Protein AF-0000000072804121 (afdb_homodimer)

Solvent-accessible surface area (backbone atoms only — not comparable to full-atom values): 66342 Å² total; per-residue (Å²): 128,84,74,75,73,73,70,46,74,58,53,66,38,22,73,69,51,74,62,34,59,62,49,49,48,64,70,53,34,70,91,42,50,64,34,44,50,51,12,52,51,24,42,48,51,16,48,57,32,61,54,44,46,51,49,49,50,16,33,40,42,28,26,59,66,60,60,72,47,76,78,69,55,89,98,49,64,66,86,78,48,64,87,45,67,69,49,37,50,53,48,47,43,51,50,38,44,48,26,30,50,46,23,24,52,22,42,26,48,16,46,40,28,32,38,51,36,23,49,48,40,36,44,50,50,39,44,51,51,51,47,48,56,68,47,42,48,54,69,59,58,74,74,43,59,72,61,60,58,48,37,50,61,46,54,27,37,47,36,42,27,47,19,46,48,44,28,50,47,50,49,51,48,31,54,48,44,53,50,50,52,51,52,53,38,42,68,74,40,50,69,60,29,52,56,37,51,55,36,50,62,52,48,54,51,49,50,54,50,48,56,65,64,47,47,62,40,48,53,53,28,52,51,32,51,51,50,38,52,52,51,51,52,49,51,61,72,39,41,66,59,31,58,50,39,58,30,51,69,57,53,44,50,52,51,44,50,39,45,48,50,33,46,55,34,44,49,59,39,43,54,53,57,38,40,48,62,30,47,45,51,32,44,40,34,49,20,44,32,49,35,46,50,54,51,45,46,23,52,66,66,70,42,40,59,82,93,46,79,68,86,74,54,72,15,58,50,51,31,53,53,59,54,49,62,61,50,49,61,51,60,66,45,46,64,60,30,52,53,32,46,54,49,23,41,53,28,32,19,47,52,52,14,59,68,62,56,78,56,80,72,63,64,41,97,74,49,51,84,61,80,80,68,70,27,27,38,37,38,42,47,27,24,38,47,73,58,71,57,78,56,64,79,49,88,81,69,71,78,73,85,77,53,72,61,41,31,47,58,35,64,52,74,39,51,60,40,34,33,39,29,38,35,58,60,90,86,17,35,66,69,56,60,56,39,42,75,66,54,59,42,78,70,77,37,62,47,50,25,50,69,82,37,51,55,76,41,29,32,59,58,60,52,25,55,38,35,28,74,38,53,60,76,65,76,36,61,70,40,27,50,48,55,51,34,30,55,66,43,78,80,62,50,70,66,55,52,51,50,18,20,47,54,24,66,30,38,68,66,34,61,68,36,96,53,26,55,65,30,66,27,39,68,62,26,66,75,44,53,64,50,55,45,39,23,43,49,43,12,21,38,51,57,62,61,36,37,22,38,36,34,35,38,69,55,76,76,38,56,72,70,58,32,52,52,45,47,54,24,46,54,59,63,40,56,81,17,12,26,44,32,38,46,85,51,68,81,78,48,50,81,32,68,30,36,37,32,31,51,84,17,28,74,78,44,77,35,33,50,69,55,35,48,71,64,61,44,72,59,30,50,54,46,50,58,50,48,54,50,44,56,54,49,48,50,51,48,50,54,54,55,51,69,73,99,131,83,74,75,72,74,68,46,75,60,53,66,38,23,74,69,50,72,61,34,58,61,50,49,48,64,69,54,34,70,92,41,48,64,35,43,51,50,12,51,52,23,42,49,51,16,47,56,31,62,53,44,47,50,50,50,50,16,33,40,42,27,26,57,66,61,60,72,46,78,76,67,56,90,96,49,63,65,83,79,47,66,86,46,66,69,50,37,49,55,48,48,42,51,50,37,44,49,26,30,50,46,23,25,51,23,42,27,48,16,46,41,28,34,38,52,35,23,50,48,41,34,45,50,50,40,45,51,52,51,48,48,58,67,48,41,46,56,69,60,58,74,75,44,57,73,61,60,59,49,38,50,60,46,55,28,37,48,36,43,28,48,20,46,48,44,29,49,46,51,48,52,49,31,53,49,43,53,50,49,52,51,52,52,38,42,68,74,39,51,69,59,30,52,56,37,51,55,36,51,63,52,48,53,51,50,51,54,51,47,54,65,63,47,48,65,40,50,54,52,29,52,51,31,50,52,50,39,51,52,50,51,53,49,52,60,74,40,42,67,58,30,58,50,40,58,30,52,69,58,53,45,51,51,50,42,50,39,44,47,51,33,48,54,33,46,49,59,38,44,56,52,57,36,40,48,61,30,47,46,49,32,44,41,34,49,20,44,33,49,35,45,49,52,50,47,45,23,52,65,66,69,39,41,58,82,94,47,79,67,86,74,54,73,14,58,50,52,30,52,55,58,53,50,62,61,50,47,60,52,59,65,45,47,64,58,31,53,54,33,47,54,50,21,42,54,28,32,19,46,53,52,14,59,69,61,54,78,56,80,70,62,65,41,96,74,48,51,82,60,81,79,68,71,28,28,37,36,38,42,47,27,24,36,47,73,58,71,58,79,54,65,80,51,89,82,70,70,78,72,87,77,55,72,61,40,32,48,60,36,64,51,75,37,52,59,40,34,34,40,28,39,35,57,60,90,83,16,34,68,67,56,59,56,38,42,75,66,55,58,44,80,71,76,36,62,46,48,25,49,67,82,37,51,54,76,41,29,31,59,59,61,52,26,56,38,36,28,74,39,53,60,78,65,77,37,62,70,40,26,50,49,54,50,33,30,58,64,42,78,81,62,51,69,65,54,52,50,52,19,21,47,52,23,67,30,40,68,66,34,61,68,38,96,54,28,55,65,30,66,27,39,67,61,28,68,74,45,54,64,51,55,46,39,23,42,50,43,12,20,38,53,57,62,61,36,36,23,38,37,34,37,37,70,54,75,75,39,56,70,69,56,32,52,51,46,46,53,25,48,53,59,63,41,57,81,16,13,26,44,33,37,46,84,52,68,81,78,47,51,83,31,68,29,35,37,33,30,50,85,16,28,74,78,46,77,35,33,53,69,56,35,48,70,64,60,46,70,61,30,52,53,47,52,56,51,49,54,50,43,54,54,49,48,50,51,47,51,55,55,54,52,70,74,99

Structure (mmCIF, N/CA/C/O backbone):
data_AF-0000000072804121-model_v1
#
loop_
_entity.id
_entity.type
_entity.pdbx_description
1 polymer 'ATP-binding cassette domain-containing protein'
#
loop_
_atom_site.group_PDB
_atom_site.id
_atom_site.type_symbol
_atom_site.label_atom_id
_atom_site.label_alt_id
_atom_site.label_comp_id
_atom_site.label_asym_id
_atom_site.label_entity_id
_atom_site.label_seq_id
_atom_site.pdbx_PDB_ins_code
_atom_site.Cartn_x
_atom_site.Cartn_y
_atom_site.Cartn_z
_atom_site.occupancy
_atom_site.B_iso_or_equiv
_atom_site.auth_seq_id
_atom_site.auth_comp_id
_atom_site.auth_asym_id
_atom_site.auth_atom_id
_atom_site.pdbx_PDB_model_num
ATOM 1 N N . MET A 1 1 ? 5.047 -24.625 19.281 1 19.61 1 MET A N 1
ATOM 2 C CA . MET A 1 1 ? 5.664 -23.312 19.281 1 19.61 1 MET A CA 1
ATOM 3 C C . MET A 1 1 ? 6.219 -22.969 17.906 1 19.61 1 MET A C 1
ATOM 5 O O . MET A 1 1 ? 7.242 -23.516 17.5 1 19.61 1 MET A O 1
ATOM 9 N N . SER A 1 2 ? 5.477 -23 16.891 1 26.56 2 SER A N 1
ATOM 10 C CA . SER A 1 2 ? 5.801 -22.812 15.484 1 26.56 2 SER A CA 1
ATOM 11 C C . SER A 1 2 ? 6.68 -21.578 15.289 1 26.56 2 SER A C 1
ATOM 13 O O . SER A 1 2 ? 6.293 -20.469 15.656 1 26.56 2 SER A O 1
ATOM 15 N N . THR A 1 3 ? 7.926 -21.672 15.602 1 30.8 3 THR A N 1
ATOM 16 C CA . THR A 1 3 ? 9.008 -20.703 15.477 1 30.8 3 THR A CA 1
ATOM 17 C C . THR A 1 3 ? 8.953 -20.016 14.117 1 30.8 3 THR A C 1
ATOM 19 O O . THR A 1 3 ? 9.289 -20.609 13.094 1 30.8 3 THR A O 1
ATOM 22 N N . THR A 1 4 ? 7.996 -19.406 13.781 1 35.59 4 THR A N 1
ATOM 23 C CA . THR A 1 4 ? 7.766 -18.453 12.719 1 35.59 4 THR A CA 1
ATOM 24 C C . THR A 1 4 ? 8.953 -17.5 12.578 1 35.59 4 THR A C 1
ATOM 26 O O . THR A 1 4 ? 8.828 -16.422 11.992 1 35.59 4 THR A O 1
ATOM 29 N N . ASP A 1 5 ? 9.906 -17.656 13.391 1 35.97 5 ASP A N 1
ATOM 30 C CA . ASP A 1 5 ? 11.188 -16.953 13.359 1 35.97 5 ASP A CA 1
ATOM 31 C C . ASP A 1 5 ? 11.891 -17.156 12.023 1 35.97 5 ASP A C 1
ATOM 33 O O . ASP A 1 5 ? 12.844 -17.938 11.93 1 35.97 5 ASP A O 1
ATOM 37 N N . ASP A 1 6 ? 11.32 -17.562 11.016 1 38.97 6 ASP A N 1
ATOM 38 C CA . ASP A 1 6 ? 12.016 -17.641 9.734 1 38.97 6 ASP A CA 1
ATOM 39 C C . ASP A 1 6 ? 12.805 -16.359 9.453 1 38.97 6 ASP A C 1
ATOM 41 O O . ASP A 1 6 ? 12.242 -15.352 9.031 1 38.97 6 ASP A O 1
ATOM 45 N N . GLU A 1 7 ? 13.797 -16.094 10.25 1 45.47 7 GLU A N 1
ATOM 46 C CA . GLU A 1 7 ? 14.805 -15.055 10.086 1 45.47 7 GLU A CA 1
ATOM 47 C C . GLU A 1 7 ? 15.352 -15.031 8.664 1 45.47 7 GLU A C 1
ATOM 49 O O . GLU A 1 7 ? 15.836 -16.047 8.164 1 45.47 7 GLU A O 1
ATOM 54 N N . THR A 1 8 ? 14.82 -14.297 7.895 1 53.41 8 THR A N 1
ATOM 55 C CA . THR A 1 8 ? 15.352 -14.102 6.551 1 53.41 8 THR A CA 1
ATOM 56 C C . THR A 1 8 ? 16.766 -13.516 6.605 1 53.41 8 THR A C 1
ATOM 58 O O . THR A 1 8 ? 17.156 -12.945 7.621 1 53.41 8 THR A O 1
ATOM 61 N N . PRO A 1 9 ? 17.672 -14.008 5.84 1 56.56 9 PRO A N 1
ATOM 62 C CA . PRO A 1 9 ? 19.016 -13.43 5.785 1 56.56 9 PRO A CA 1
ATOM 63 C C . PRO A 1 9 ? 19 -11.914 5.973 1 56.56 9 PRO A C 1
ATOM 65 O O . PRO A 1 9 ? 19.969 -11.352 6.512 1 56.56 9 PRO A O 1
ATOM 68 N N . PHE A 1 10 ? 17.938 -11.328 5.703 1 61.5 10 PHE A N 1
ATOM 69 C CA . PHE A 1 10 ? 17.828 -9.891 5.895 1 61.5 10 PHE A CA 1
ATOM 70 C C . PHE A 1 10 ? 17.844 -9.531 7.379 1 61.5 10 PHE A C 1
ATOM 72 O O . PHE A 1 10 ? 18.422 -8.516 7.773 1 61.5 10 PHE A O 1
ATOM 79 N N . ASP A 1 11 ? 17.297 -10.406 8.125 1 61.22 11 ASP A N 1
ATOM 80 C CA . ASP A 1 11 ? 17.141 -10.109 9.547 1 61.22 11 ASP A CA 1
ATOM 81 C C . ASP A 1 11 ? 18.469 -10.258 10.273 1 61.22 11 ASP A C 1
ATOM 83 O O . ASP A 1 11 ? 18.766 -9.516 11.219 1 61.22 11 ASP A O 1
ATOM 87 N N . ALA A 1 12 ? 19.312 -11.18 9.766 1 59.31 12 ALA A N 1
ATOM 88 C CA . ALA A 1 12 ? 20.594 -11.43 10.422 1 59.31 12 ALA A CA 1
ATOM 89 C C . ALA A 1 12 ? 21.531 -10.234 10.281 1 59.31 12 ALA A C 1
ATOM 91 O O . ALA A 1 12 ? 22.234 -9.883 11.219 1 59.31 12 ALA A O 1
ATOM 92 N N . TYR A 1 13 ? 21.5 -9.633 9.195 1 63.88 13 TYR A N 1
ATOM 93 C CA . TYR A 1 13 ? 22.438 -8.539 8.961 1 63.88 13 TYR A CA 1
ATOM 94 C C . TYR A 1 13 ? 21.875 -7.211 9.438 1 63.88 13 TYR A C 1
ATOM 96 O O . TYR A 1 13 ? 22.609 -6.258 9.688 1 63.88 13 TYR A O 1
ATOM 104 N N . ARG A 1 14 ? 20.641 -7.219 9.773 1 65.19 14 ARG A N 1
ATOM 105 C CA . ARG A 1 14 ? 19.984 -6.008 10.242 1 65.19 14 ARG A CA 1
ATOM 106 C C . ARG A 1 14 ? 20.438 -5.648 11.656 1 65.19 14 ARG A C 1
ATOM 108 O O . ARG A 1 14 ? 20.609 -4.469 11.977 1 65.19 14 ARG A O 1
ATOM 115 N N . GLU A 1 15 ? 20.562 -6.605 12.375 1 62.31 15 GLU A N 1
ATOM 116 C CA . GLU A 1 15 ? 20.812 -6.371 13.789 1 62.31 15 GLU A CA 1
ATOM 117 C C . GLU A 1 15 ? 22.234 -5.836 14.016 1 62.31 15 GLU A C 1
ATOM 119 O O . GLU A 1 15 ? 22.5 -5.172 15.016 1 62.31 15 GLU A O 1
ATOM 124 N N . ASP A 1 16 ? 23.062 -5.953 13.062 1 64 16 ASP A N 1
ATOM 125 C CA . ASP A 1 16 ? 24.469 -5.594 13.281 1 64 16 ASP A CA 1
ATOM 126 C C . ASP A 1 16 ? 24.734 -4.152 12.859 1 64 16 ASP A C 1
ATOM 128 O O . ASP A 1 16 ? 25.844 -3.645 13.031 1 64 16 ASP A O 1
ATOM 132 N N . VAL A 1 17 ? 23.75 -3.506 12.336 1 69.56 17 VAL A N 1
ATOM 133 C CA . VAL A 1 17 ? 24.031 -2.164 11.844 1 69.56 17 VAL A CA 1
ATOM 134 C C . VAL A 1 17 ? 23.953 -1.159 12.984 1 69.56 17 VAL A C 1
ATOM 136 O O . VAL A 1 17 ? 22.906 -1.021 13.625 1 69.56 17 VAL A O 1
ATOM 139 N N . ASP A 1 18 ? 25.094 -0.617 13.406 1 70.62 18 ASP A N 1
ATOM 140 C CA . ASP A 1 18 ? 25.141 0.38 14.469 1 70.62 18 ASP A CA 1
ATOM 141 C C . ASP A 1 18 ? 24.781 1.768 13.938 1 70.62 18 ASP A C 1
ATOM 143 O O . ASP A 1 18 ? 25.375 2.24 12.969 1 70.62 18 ASP A O 1
ATOM 147 N N . ARG A 1 19 ? 24.047 2.432 14.57 1 76.19 19 ARG A N 1
ATOM 148 C CA . ARG A 1 19 ? 23.609 3.797 14.289 1 76.19 19 ARG A CA 1
ATOM 149 C C . ARG A 1 19 ? 23.344 3.996 12.805 1 76.19 19 ARG A C 1
ATOM 151 O O . ARG A 1 19 ? 24 4.801 12.148 1 76.19 19 ARG A O 1
ATOM 158 N N . PRO A 1 20 ? 22.312 3.387 12.312 1 80.69 20 PRO A N 1
ATOM 159 C CA . PRO A 1 20 ? 22.062 3.35 10.867 1 80.69 20 PRO A CA 1
ATOM 160 C C . PRO A 1 20 ? 21.797 4.734 10.281 1 80.69 20 PRO A C 1
ATOM 162 O O . PRO A 1 20 ? 22.25 5.039 9.172 1 80.69 20 PRO A O 1
ATOM 165 N N . LEU A 1 21 ? 21.266 5.609 11.031 1 82.81 21 LEU A N 1
ATOM 166 C CA . LEU A 1 21 ? 20.922 6.922 10.484 1 82.81 21 LEU A CA 1
ATOM 167 C C . LEU A 1 21 ? 22.156 7.809 10.383 1 82.81 21 LEU A C 1
ATOM 169 O O . LEU A 1 21 ? 22.297 8.578 9.438 1 82.81 21 LEU A O 1
ATOM 173 N N . SER A 1 22 ? 23.016 7.742 11.328 1 83.5 22 SER A N 1
ATOM 174 C CA . SER A 1 22 ? 24.266 8.5 11.266 1 83.5 22 SER A CA 1
ATOM 175 C C . SER A 1 22 ? 25.125 8.047 10.094 1 83.5 22 SER A C 1
ATOM 177 O O . SER A 1 22 ? 25.812 8.859 9.461 1 83.5 22 SER A O 1
ATOM 179 N N . ARG A 1 23 ? 25.094 6.766 9.844 1 82.81 23 ARG A N 1
ATOM 180 C CA . ARG A 1 23 ? 25.828 6.227 8.703 1 82.81 23 ARG A CA 1
ATOM 181 C C . ARG A 1 23 ? 25.25 6.738 7.391 1 82.81 23 ARG A C 1
ATOM 183 O O . ARG A 1 23 ? 26 7.02 6.445 1 82.81 23 ARG A O 1
ATOM 190 N N . LEU A 1 24 ? 23.969 6.801 7.371 1 84.19 24 LEU A N 1
ATOM 191 C CA . LEU A 1 24 ? 23.297 7.324 6.188 1 84.19 24 LEU A CA 1
ATOM 192 C C . LEU A 1 24 ? 23.766 8.742 5.879 1 84.19 24 LEU A C 1
ATOM 194 O O . LEU A 1 24 ? 24.078 9.062 4.73 1 84.19 24 LEU A O 1
ATOM 198 N N . PHE A 1 25 ? 23.844 9.547 6.895 1 84.38 25 PHE A N 1
ATOM 199 C CA . PHE A 1 25 ? 24.266 10.93 6.715 1 84.38 25 PHE A CA 1
ATOM 200 C C . PHE A 1 25 ? 25.75 10.992 6.352 1 84.38 25 PHE A C 1
ATOM 202 O O . PHE A 1 25 ? 26.141 11.805 5.512 1 84.38 25 PHE A O 1
ATOM 209 N N . ARG A 1 26 ? 26.531 10.148 6.945 1 82.25 26 ARG A N 1
ATOM 210 C CA . ARG A 1 26 ? 27.969 10.164 6.707 1 82.25 26 ARG A CA 1
ATOM 211 C C . ARG A 1 26 ? 28.297 9.688 5.293 1 82.25 26 ARG A C 1
ATOM 213 O O . ARG A 1 26 ? 29.188 10.234 4.637 1 82.25 26 ARG A O 1
ATOM 220 N N . GLU A 1 27 ? 27.562 8.797 4.801 1 84.94 27 GLU A N 1
ATOM 221 C CA . GLU A 1 27 ? 27.891 8.18 3.52 1 84.94 27 GLU A CA 1
ATOM 222 C C . GLU A 1 27 ? 27.234 8.922 2.365 1 84.94 27 GLU A C 1
ATOM 224 O O . GLU A 1 27 ? 27.797 9.016 1.274 1 84.94 27 GLU A O 1
ATOM 229 N N . TYR A 1 28 ? 26.094 9.523 2.535 1 86.31 28 TYR A N 1
ATOM 230 C CA . TYR A 1 28 ? 25.344 10.039 1.392 1 86.31 28 TYR A CA 1
ATOM 231 C C . TYR A 1 28 ? 25.188 11.547 1.479 1 86.31 28 TYR A C 1
ATOM 233 O O . TYR A 1 28 ? 24.781 12.195 0.507 1 86.31 28 TYR A O 1
ATOM 241 N N . ALA A 1 29 ? 25.531 12.094 2.594 1 82.81 29 ALA A N 1
ATOM 242 C CA . ALA A 1 29 ? 25.359 13.539 2.771 1 82.81 29 ALA A CA 1
ATOM 243 C C . ALA A 1 29 ? 26.516 14.305 2.119 1 82.81 29 ALA A C 1
ATOM 245 O O . ALA A 1 29 ? 26.297 15.367 1.522 1 82.81 29 ALA A O 1
ATOM 246 N N . PRO A 1 30 ? 27.797 13.609 2.133 1 78.56 30 PRO A N 1
ATOM 247 C CA . PRO A 1 30 ? 28.906 14.375 1.537 1 78.56 30 PRO A CA 1
ATOM 248 C C . PRO A 1 30 ? 28.688 14.656 0.053 1 78.56 30 PRO A C 1
ATOM 250 O O . PRO A 1 30 ? 28.266 13.773 -0.694 1 78.56 30 PRO A O 1
ATOM 253 N N . GLY A 1 31 ? 28.859 15.875 -0.427 1 78 31 GLY A N 1
ATOM 254 C CA . GLY A 1 31 ? 28.641 16.312 -1.795 1 78 31 GLY A CA 1
ATOM 255 C C . GLY A 1 31 ? 27.328 17.062 -1.975 1 78 31 GLY A C 1
ATOM 256 O O . GLY A 1 31 ? 27.156 17.797 -2.947 1 78 31 GLY A O 1
ATOM 257 N N . ARG A 1 32 ? 26.422 16.734 -1.057 1 82.25 32 ARG A N 1
ATOM 258 C CA . ARG A 1 32 ? 25.109 17.359 -1.143 1 82.25 32 ARG A CA 1
ATOM 259 C C . ARG A 1 32 ? 24.875 18.297 0.028 1 82.25 32 ARG A C 1
ATOM 261 O O . ARG A 1 32 ? 23.766 18.797 0.221 1 82.25 32 ARG A O 1
ATOM 268 N N . LEU A 1 33 ? 25.891 18.547 0.787 1 84.75 33 LEU A N 1
ATOM 269 C CA . LEU A 1 33 ? 25.781 19.359 1.993 1 84.75 33 LEU A CA 1
ATOM 270 C C . LEU A 1 33 ? 25.5 20.812 1.645 1 84.75 33 LEU A C 1
ATOM 272 O O . LEU A 1 33 ? 25.016 21.578 2.484 1 84.75 33 LEU A O 1
ATOM 276 N N . GLY A 1 34 ? 25.844 21.141 0.374 1 87.25 34 GLY A N 1
ATOM 277 C CA . GLY A 1 34 ? 25.516 22.484 -0.056 1 87.25 34 GLY A CA 1
ATOM 278 C C . GLY A 1 34 ? 24.016 22.781 -0.016 1 87.25 34 GLY A C 1
ATOM 279 O O . GLY A 1 34 ? 23.609 23.828 0.493 1 87.25 34 GLY A O 1
ATOM 280 N N . TRP A 1 35 ? 23.266 21.859 -0.456 1 86.62 35 TRP A N 1
ATOM 281 C CA . TRP A 1 35 ? 21.812 22.016 -0.461 1 86.62 35 TRP A CA 1
ATOM 282 C C . TRP A 1 35 ? 21.266 21.969 0.957 1 86.62 35 TRP A C 1
ATOM 284 O O . TRP A 1 35 ? 20.359 22.734 1.3 1 86.62 35 TRP A O 1
ATOM 294 N N . PHE A 1 36 ? 21.844 21.109 1.752 1 87.25 36 PHE A N 1
ATOM 295 C CA . PHE A 1 36 ? 21.391 20.984 3.135 1 87.25 36 PHE A CA 1
ATOM 296 C C . PHE A 1 36 ? 21.703 22.266 3.916 1 87.25 36 PHE A C 1
ATOM 298 O O . PHE A 1 36 ? 20.844 22.766 4.641 1 87.25 36 PHE A O 1
ATOM 305 N N . SER A 1 37 ? 22.875 22.844 3.77 1 90.19 37 SER A N 1
ATOM 306 C CA . SER A 1 37 ? 23.281 24.047 4.473 1 90.19 37 SER A CA 1
ATOM 307 C C . SER A 1 37 ? 22.484 25.266 3.986 1 90.19 37 SER A C 1
ATOM 309 O O . SER A 1 37 ? 22.078 26.109 4.785 1 90.19 37 SER A O 1
ATOM 311 N N . ALA A 1 38 ? 22.281 25.25 2.699 1 91.5 38 ALA A N 1
ATOM 312 C CA . ALA A 1 38 ? 21.469 26.328 2.15 1 91.5 38 ALA A CA 1
ATOM 313 C C . ALA A 1 38 ? 20.047 26.281 2.705 1 91.5 38 ALA A C 1
ATOM 315 O O . ALA A 1 38 ? 19.453 27.328 2.998 1 91.5 38 ALA A O 1
ATOM 316 N N . GLY A 1 39 ? 19.547 25.125 2.816 1 90.19 39 GLY A N 1
ATOM 317 C CA . GLY A 1 39 ? 18.219 24.969 3.383 1 90.19 39 GLY A CA 1
ATOM 318 C C . GLY A 1 39 ? 18.141 25.344 4.848 1 90.19 39 GLY A C 1
ATOM 319 O O . GLY A 1 39 ? 17.203 26.016 5.273 1 90.19 39 GLY A O 1
ATOM 320 N N . MET A 1 40 ? 19.141 25.031 5.59 1 90.69 40 MET A N 1
ATOM 321 C CA . MET A 1 40 ? 19.156 25.344 7.016 1 90.69 40 MET A CA 1
ATOM 322 C C . MET A 1 40 ? 19.266 26.844 7.246 1 90.69 40 MET A C 1
ATOM 324 O O . MET A 1 40 ? 18.625 27.391 8.141 1 90.69 40 MET A O 1
ATOM 328 N N . VAL A 1 41 ? 20.062 27.484 6.473 1 94.12 41 VAL A N 1
ATOM 329 C CA . VAL A 1 41 ? 20.203 28.938 6.578 1 94.12 41 VAL A CA 1
ATOM 330 C C . VAL A 1 41 ? 18.906 29.625 6.176 1 94.12 41 VAL A C 1
ATOM 332 O O . VAL A 1 41 ? 18.469 30.578 6.828 1 94.12 41 VAL A O 1
ATOM 335 N N . ALA A 1 42 ? 18.375 29.078 5.109 1 94.5 42 ALA A N 1
ATOM 336 C CA . ALA A 1 42 ? 17.109 29.641 4.664 1 94.5 42 ALA A CA 1
ATOM 337 C C . ALA A 1 42 ? 16.031 29.484 5.734 1 94.5 42 ALA A C 1
ATOM 339 O O . ALA A 1 42 ? 15.211 30.375 5.945 1 94.5 42 ALA A O 1
ATOM 340 N N . ASN A 1 43 ? 16.047 28.359 6.375 1 92.62 43 ASN A N 1
ATOM 341 C CA . ASN A 1 43 ? 15.109 28.125 7.461 1 92.62 43 ASN A CA 1
ATOM 342 C C . ASN A 1 43 ? 15.328 29.094 8.609 1 92.62 43 ASN A C 1
ATOM 344 O O . ASN A 1 43 ? 14.367 29.641 9.164 1 92.62 43 ASN A O 1
ATOM 348 N N . PHE A 1 44 ? 16.516 29.297 8.953 1 93.88 44 PHE A N 1
ATOM 349 C CA . PHE A 1 44 ? 16.859 30.203 10.031 1 93.88 44 PHE A CA 1
ATOM 350 C C . PHE A 1 44 ? 16.406 31.625 9.703 1 93.88 44 PHE A C 1
ATOM 352 O O . PHE A 1 44 ? 15.773 32.281 10.539 1 93.88 44 PHE A O 1
ATOM 359 N N . VAL A 1 45 ? 16.656 32.062 8.539 1 95 45 VAL A N 1
ATOM 360 C CA . VAL A 1 45 ? 16.297 33.438 8.125 1 95 45 VAL A CA 1
ATOM 361 C C . VAL A 1 45 ? 14.781 33.562 8.094 1 95 45 VAL A C 1
ATOM 363 O O . VAL A 1 45 ? 14.242 34.562 8.555 1 95 45 VAL A O 1
ATOM 366 N N . ALA A 1 46 ? 14.141 32.594 7.535 1 93.06 46 ALA A N 1
ATOM 367 C CA . ALA A 1 46 ? 12.68 32.656 7.438 1 93.06 46 ALA A CA 1
ATOM 368 C C . ALA A 1 46 ? 12.039 32.688 8.82 1 93.06 46 ALA A C 1
ATOM 370 O O . ALA A 1 46 ? 11.109 33.469 9.055 1 93.06 46 ALA A O 1
ATOM 371 N N . ARG A 1 47 ? 12.531 31.938 9.758 1 90.31 47 ARG A N 1
ATOM 372 C CA . ARG A 1 47 ? 11.953 31.875 11.094 1 90.31 47 ARG A CA 1
ATOM 373 C C . ARG A 1 47 ? 12.234 33.156 11.867 1 90.31 47 ARG A C 1
ATOM 375 O O . ARG A 1 47 ? 11.367 33.656 12.586 1 90.31 47 ARG A O 1
ATOM 382 N N . MET A 1 48 ? 13.414 33.656 11.703 1 91.81 48 MET A N 1
ATOM 383 C CA . MET A 1 48 ? 13.75 34.938 12.359 1 91.81 48 MET A CA 1
ATOM 384 C C . MET A 1 48 ? 12.922 36.062 11.797 1 91.81 48 MET A C 1
ATOM 386 O O . MET A 1 48 ? 12.469 36.938 12.539 1 91.81 48 MET A O 1
ATOM 390 N N . ALA A 1 49 ? 12.75 36 10.492 1 93 49 ALA A N 1
ATOM 391 C CA . ALA A 1 49 ? 11.93 37.031 9.852 1 93 49 ALA A CA 1
ATOM 392 C C . ALA A 1 49 ? 10.477 36.969 10.312 1 93 49 ALA A C 1
ATOM 394 O O . ALA A 1 49 ? 9.789 37.969 10.398 1 93 49 ALA A O 1
ATOM 395 N N . SER A 1 50 ? 10 35.781 10.625 1 91.06 50 SER A N 1
ATOM 396 C CA . SER A 1 50 ? 8.609 35.562 11.016 1 91.06 50 SER A CA 1
ATOM 397 C C . SER A 1 50 ? 8.336 36.125 12.406 1 91.06 50 SER A C 1
ATOM 399 O O . SER A 1 50 ? 7.184 36.344 12.781 1 91.06 50 SER A O 1
ATOM 401 N N . LEU A 1 51 ? 9.398 36.438 13.164 1 91.44 51 LEU A N 1
ATOM 402 C CA . LEU A 1 51 ? 9.25 37 14.516 1 91.44 51 LEU A CA 1
ATOM 403 C C . LEU A 1 51 ? 9.242 38.5 14.477 1 91.44 51 LEU A C 1
ATOM 405 O O . LEU A 1 51 ? 8.93 39.156 15.484 1 91.44 51 LEU A O 1
ATOM 409 N N . VAL A 1 52 ? 9.461 39.125 13.312 1 90.94 52 VAL A N 1
ATOM 410 C CA . VAL A 1 52 ? 9.617 40.562 13.188 1 90.94 52 VAL A CA 1
ATOM 411 C C . VAL A 1 52 ? 8.258 41.25 13.281 1 90.94 52 VAL A C 1
ATOM 413 O O . VAL A 1 52 ? 8.094 42.219 14 1 90.94 52 VAL A O 1
ATOM 416 N N . PRO A 1 53 ? 7.223 40.656 12.664 1 89.19 53 PRO A N 1
ATOM 417 C CA . PRO A 1 53 ? 5.945 41.375 12.672 1 89.19 53 PRO A CA 1
ATOM 418 C C . PRO A 1 53 ? 5.359 41.531 14.07 1 89.19 53 PRO A C 1
ATOM 420 O O . PRO A 1 53 ? 4.953 42.625 14.461 1 89.19 53 PRO A O 1
ATOM 423 N N . PRO A 1 54 ? 5.328 40.469 14.875 1 87.88 54 PRO A N 1
ATOM 424 C CA . PRO A 1 54 ? 4.832 40.688 16.234 1 87.88 54 PRO A CA 1
ATOM 425 C C . PRO A 1 54 ? 5.664 41.688 17.016 1 87.88 54 PRO A C 1
ATOM 427 O O . PRO A 1 54 ? 5.113 42.469 17.797 1 87.88 54 PRO A O 1
ATOM 430 N N . LEU A 1 55 ? 6.941 41.781 16.844 1 90.44 55 LEU A N 1
ATOM 431 C CA . LEU A 1 55 ? 7.809 42.719 17.531 1 90.44 55 LEU A CA 1
ATOM 432 C C . LEU A 1 55 ? 7.516 44.156 17.094 1 90.44 55 LEU A C 1
ATOM 434 O O . LEU A 1 55 ? 7.48 45.062 17.922 1 90.44 55 LEU A O 1
ATOM 438 N N . LEU A 1 56 ? 7.336 44.25 15.805 1 90.06 56 LEU A N 1
ATOM 439 C CA . LEU A 1 56 ? 7.051 45.594 15.266 1 90.06 56 LEU A CA 1
ATOM 440 C C . LEU A 1 56 ? 5.688 46.094 15.742 1 90.06 56 LEU A C 1
ATOM 442 O O . LEU A 1 56 ? 5.5 47.281 15.953 1 90.06 56 LEU A O 1
ATOM 446 N N . LEU A 1 57 ? 4.777 45.188 15.891 1 87.75 57 LEU A N 1
ATOM 447 C CA . LEU A 1 57 ? 3.473 45.562 16.422 1 87.75 57 LEU A CA 1
ATOM 448 C C . LEU A 1 57 ? 3.594 46.062 17.859 1 87.75 57 LEU A C 1
ATOM 450 O O . LEU A 1 57 ? 2.998 47.094 18.203 1 87.75 57 LEU A O 1
ATOM 454 N N . GLY A 1 58 ? 4.383 45.406 18.672 1 89.06 58 GLY A N 1
ATOM 455 C CA . GLY A 1 58 ? 4.59 45.844 20.047 1 89.06 58 GLY A CA 1
ATOM 456 C C . GLY A 1 58 ? 5.23 47.188 20.156 1 89.06 58 GLY A C 1
ATOM 457 O O . GLY A 1 58 ? 4.777 48.062 20.922 1 89.06 58 GLY A O 1
ATOM 458 N N . VAL A 1 59 ? 6.203 47.438 19.344 1 88.62 59 VAL A N 1
ATOM 459 C CA . VAL A 1 59 ? 6.918 48.719 19.359 1 88.62 59 VAL A CA 1
ATOM 460 C C . VAL A 1 59 ? 6.008 49.812 18.844 1 88.62 59 VAL A C 1
ATOM 462 O O . VAL A 1 59 ? 6.047 50.938 19.328 1 88.62 59 VAL A O 1
ATOM 465 N N . ALA A 1 60 ? 5.219 49.5 17.844 1 88.06 60 ALA A N 1
ATOM 466 C CA . ALA A 1 60 ? 4.301 50.5 17.297 1 88.06 60 ALA A CA 1
ATOM 467 C C . ALA A 1 60 ? 3.254 50.906 18.328 1 88.06 60 ALA A C 1
ATOM 469 O O . ALA A 1 60 ? 2.896 52.094 18.422 1 88.06 60 ALA A O 1
ATOM 470 N N . ILE A 1 61 ? 2.801 49.938 19.062 1 86.69 61 ILE A N 1
ATOM 471 C CA . ILE A 1 61 ? 1.808 50.219 20.078 1 86.69 61 ILE A CA 1
ATOM 472 C C . ILE A 1 61 ? 2.408 51.156 21.125 1 86.69 61 ILE A C 1
ATOM 474 O O . ILE A 1 61 ? 1.804 52.188 21.484 1 86.69 61 ILE A O 1
ATOM 478 N N . ASP A 1 62 ? 3.594 50.938 21.562 1 87.69 62 ASP A N 1
ATOM 479 C CA . ASP A 1 62 ? 4.215 51.688 22.641 1 87.69 62 ASP A CA 1
ATOM 480 C C . ASP A 1 62 ? 4.699 53.062 22.125 1 87.69 62 ASP A C 1
ATOM 482 O O . ASP A 1 62 ? 4.441 54.094 22.75 1 87.69 62 ASP A O 1
ATOM 486 N N . ALA A 1 63 ? 5.301 53.062 20.969 1 85.5 63 ALA A N 1
ATOM 487 C CA . ALA A 1 63 ? 5.996 54.281 20.531 1 85.5 63 ALA A CA 1
ATOM 488 C C . ALA A 1 63 ? 5.086 55.156 19.672 1 85.5 63 ALA A C 1
ATOM 490 O O . ALA A 1 63 ? 5.16 56.375 19.734 1 85.5 63 ALA A O 1
ATOM 491 N N . ILE A 1 64 ? 4.238 54.562 18.891 1 81.69 64 ILE A N 1
ATOM 492 C CA . ILE A 1 64 ? 3.504 55.344 17.891 1 81.69 64 ILE A CA 1
ATOM 493 C C . ILE A 1 64 ? 2.088 55.625 18.406 1 81.69 64 ILE A C 1
ATOM 495 O O . ILE A 1 64 ? 1.626 56.75 18.375 1 81.69 64 ILE A O 1
ATOM 499 N N . PHE A 1 65 ? 1.444 54.594 18.875 1 80.88 65 PHE A N 1
ATOM 500 C CA . PHE A 1 65 ? 0.032 54.75 19.203 1 80.88 65 PHE A CA 1
ATOM 501 C C . PHE A 1 65 ? -0.139 55.344 20.594 1 80.88 65 PHE A C 1
ATOM 503 O O . PHE A 1 65 ? -1.012 56.188 20.828 1 80.88 65 PHE A O 1
ATOM 510 N N . LEU A 1 66 ? 0.739 54.875 21.547 1 81.75 66 LEU A N 1
ATOM 511 C CA . LEU A 1 66 ? 0.586 55.344 22.922 1 81.75 66 LEU A CA 1
ATOM 512 C C . LEU A 1 66 ? 1.622 56.406 23.266 1 81.75 66 LEU A C 1
ATOM 514 O O . LEU A 1 66 ? 1.507 57.062 24.297 1 81.75 66 LEU A O 1
ATOM 518 N N . GLU A 1 67 ? 2.58 56.562 22.406 1 79.94 67 GLU A N 1
ATOM 519 C CA . GLU A 1 67 ? 3.662 57.531 22.625 1 79.94 67 GLU A CA 1
ATOM 520 C C . GLU A 1 67 ? 4.262 57.344 24.016 1 79.94 67 GLU A C 1
ATOM 522 O O . GLU A 1 67 ? 4.508 58.344 24.719 1 79.94 67 GLU A O 1
ATOM 527 N N . ALA A 1 68 ? 4.309 56.125 24.484 1 76.25 68 ALA A N 1
ATOM 528 C CA . ALA A 1 68 ? 4.766 55.844 25.844 1 76.25 68 ALA A CA 1
ATOM 529 C C . ALA A 1 68 ? 6.246 55.469 25.859 1 76.25 68 ALA A C 1
ATOM 531 O O . ALA A 1 68 ? 6.859 55.375 26.922 1 76.25 68 ALA A O 1
ATOM 532 N N . GLY A 1 69 ? 6.84 55.375 24.75 1 74.88 69 GLY A N 1
ATOM 533 C CA . GLY A 1 69 ? 8.242 54.969 24.734 1 74.88 69 GLY A CA 1
ATOM 534 C C . GLY A 1 69 ? 8.922 55.25 23.422 1 74.88 69 GLY A C 1
ATOM 535 O O . GLY A 1 69 ? 8.289 55.75 22.484 1 74.88 69 GLY A O 1
ATOM 536 N N . ALA A 1 70 ? 10.312 54.969 23.391 1 79.25 70 ALA A N 1
ATOM 537 C CA . ALA A 1 70 ? 11.117 55.188 22.188 1 79.25 70 ALA A CA 1
ATOM 538 C C . ALA A 1 70 ? 10.938 54.062 21.188 1 79.25 70 ALA A C 1
ATOM 540 O O . ALA A 1 70 ? 10.578 52.938 21.578 1 79.25 70 ALA A O 1
ATOM 541 N N . PHE A 1 71 ? 10.906 54.406 19.953 1 85.44 71 PHE A N 1
ATOM 542 C CA . PHE A 1 71 ? 10.852 53.438 18.875 1 85.44 71 PHE A CA 1
ATOM 543 C C . PHE A 1 71 ? 12.164 52.656 18.797 1 85.44 71 PHE A C 1
ATOM 545 O O . PHE A 1 71 ? 13.133 53.125 18.203 1 85.44 71 PHE A O 1
ATOM 552 N N . GLU A 1 72 ? 12.32 51.438 19.516 1 79.06 72 GLU A N 1
ATOM 553 C CA . GLU A 1 72 ? 13.539 50.625 19.547 1 79.06 72 GLU A CA 1
ATOM 554 C C . GLU A 1 72 ? 13.25 49.188 19.156 1 79.06 72 GLU A C 1
ATOM 556 O O . GLU A 1 72 ? 12.203 48.656 19.516 1 79.06 72 GLU A O 1
ATOM 561 N N . LEU A 1 73 ? 14.031 48.719 18.234 1 80.5 73 LEU A N 1
ATOM 562 C CA . LEU A 1 73 ? 13.961 47.312 17.812 1 80.5 73 LEU A CA 1
ATOM 563 C C . LEU A 1 73 ? 15.18 46.531 18.312 1 80.5 73 LEU A C 1
ATOM 565 O O . LEU A 1 73 ? 16.281 47.094 18.344 1 80.5 73 LEU A O 1
ATOM 569 N N . PRO A 1 74 ? 14.922 45.25 18.656 1 73.75 74 PRO A N 1
ATOM 570 C CA . PRO A 1 74 ? 16.062 44.469 19.094 1 73.75 74 PRO A CA 1
ATOM 571 C C . PRO A 1 74 ? 17.109 44.25 18 1 73.75 74 PRO A C 1
ATOM 573 O O . PRO A 1 74 ? 16.75 44 16.844 1 73.75 74 PRO A O 1
ATOM 576 N N . LEU A 1 75 ? 18.266 44.5 18.234 1 70 75 LEU A N 1
ATOM 577 C CA . LEU A 1 75 ? 19.422 44.156 17.422 1 70 75 LEU A CA 1
ATOM 578 C C . LEU A 1 75 ? 19.609 45.188 16.297 1 70 75 LEU A C 1
ATOM 580 O O . LEU A 1 75 ? 20.453 45 15.422 1 70 75 LEU A O 1
ATOM 584 N N . VAL A 1 76 ? 18.625 46.188 16.25 1 75.25 76 VAL A N 1
ATOM 585 C CA . VAL A 1 76 ? 18.781 47.25 15.25 1 75.25 76 VAL A CA 1
ATOM 586 C C . VAL A 1 76 ? 19.25 48.531 15.93 1 75.25 76 VAL A C 1
ATOM 588 O O . VAL A 1 76 ? 18.609 49 16.875 1 75.25 76 VAL A O 1
ATOM 591 N N . PRO A 1 77 ? 20.328 49.062 15.523 1 72.88 77 PRO A N 1
ATOM 592 C CA . PRO A 1 77 ? 20.828 50.312 16.109 1 72.88 77 PRO A CA 1
ATOM 593 C C . PRO A 1 77 ? 19.859 51.5 15.914 1 72.88 77 PRO A C 1
ATOM 595 O O . PRO A 1 77 ? 19.234 51.594 14.852 1 72.88 77 PRO A O 1
ATOM 598 N N . ASP A 1 78 ? 19.641 52.25 16.922 1 77.12 78 ASP A N 1
ATOM 599 C CA . ASP A 1 78 ? 18.719 53.406 16.953 1 77.12 78 ASP A CA 1
ATOM 600 C C . ASP A 1 78 ? 19.016 54.375 15.805 1 77.12 78 ASP A C 1
ATOM 602 O O . ASP A 1 78 ? 18.094 55.031 15.297 1 77.12 78 ASP A O 1
ATOM 606 N N . ALA A 1 79 ? 20.234 54.375 15.359 1 73.69 79 ALA A N 1
ATOM 607 C CA . ALA A 1 79 ? 20.641 55.312 14.32 1 73.69 79 ALA A CA 1
ATOM 608 C C . ALA A 1 79 ? 19.969 54.969 12.984 1 73.69 79 ALA A C 1
ATOM 610 O O . ALA A 1 79 ? 19.812 55.844 12.133 1 73.69 79 ALA A O 1
ATOM 611 N N . TRP A 1 80 ? 19.547 53.812 12.883 1 76.5 80 TRP A N 1
ATOM 612 C CA . TRP A 1 80 ? 18.984 53.375 11.617 1 76.5 80 TRP A CA 1
ATOM 613 C C . TRP A 1 80 ? 17.469 53.5 11.617 1 76.5 80 TRP A C 1
ATOM 615 O O . TRP A 1 80 ? 16.812 53.281 10.594 1 76.5 80 TRP A O 1
ATOM 625 N N . LEU A 1 81 ? 17 53.938 12.758 1 81.5 81 LEU A N 1
ATOM 626 C CA . LEU A 1 81 ? 15.555 54.031 12.883 1 81.5 81 LEU A CA 1
ATOM 627 C C . LEU A 1 81 ? 15.07 55.469 12.734 1 81.5 81 LEU A C 1
ATOM 629 O O . LEU A 1 81 ? 15.766 56.406 13.148 1 81.5 81 LEU A O 1
ATOM 633 N N . PRO A 1 82 ? 13.984 55.688 12.055 1 79.88 82 PRO A N 1
ATOM 634 C CA . PRO A 1 82 ? 13.461 57.031 11.859 1 79.88 82 PRO A CA 1
ATOM 635 C C . PRO A 1 82 ? 12.977 57.656 13.156 1 79.88 82 PRO A C 1
ATOM 637 O O . PRO A 1 82 ? 12.602 56.969 14.094 1 79.88 82 PRO A O 1
ATOM 640 N N . THR A 1 83 ? 13.008 59 13.352 1 77.56 83 THR A N 1
ATOM 641 C CA . THR A 1 83 ? 12.625 59.688 14.57 1 77.56 83 THR A CA 1
ATOM 642 C C . THR A 1 83 ? 11.219 60.281 14.445 1 77.56 83 THR A C 1
ATOM 644 O O . THR A 1 83 ? 10.516 60.438 15.445 1 77.56 83 THR A O 1
ATOM 647 N N . GLY A 1 84 ? 10.719 60.531 13.242 1 81 84 GLY A N 1
ATOM 648 C CA . GLY A 1 84 ? 9.391 61.094 13.117 1 81 84 GLY A CA 1
ATOM 649 C C . GLY A 1 84 ? 8.281 60.062 13.188 1 81 84 GLY A C 1
ATOM 650 O O . GLY A 1 84 ? 8.492 58.906 12.828 1 81 84 GLY A O 1
ATOM 651 N N . ASP A 1 85 ? 7.195 60.469 13.836 1 81.25 85 ASP A N 1
ATOM 652 C CA . ASP A 1 85 ? 6.078 59.562 14.039 1 81.25 85 ASP A CA 1
ATOM 653 C C . ASP A 1 85 ? 5.633 58.938 12.719 1 81.25 85 ASP A C 1
ATOM 655 O O . ASP A 1 85 ? 5.469 57.719 12.625 1 81.25 85 ASP A O 1
ATOM 659 N N . MET A 1 86 ? 5.453 59.844 11.727 1 84.25 86 MET A N 1
ATOM 660 C CA . MET A 1 86 ? 4.977 59.312 10.453 1 84.25 86 MET A CA 1
ATOM 661 C C . MET A 1 86 ? 6.051 58.469 9.766 1 84.25 86 MET A C 1
ATOM 663 O O . MET A 1 86 ? 5.746 57.5 9.102 1 84.25 86 MET A O 1
ATOM 667 N N . ALA A 1 87 ? 7.281 58.844 9.969 1 87.81 87 ALA A N 1
ATOM 668 C CA . ALA A 1 87 ? 8.391 58.062 9.398 1 87.81 87 ALA A CA 1
ATOM 669 C C . ALA A 1 87 ? 8.531 56.719 10.078 1 87.81 87 ALA A C 1
ATOM 671 O O . ALA A 1 87 ? 8.859 55.719 9.43 1 87.81 87 ALA A O 1
ATOM 672 N N . GLN A 1 88 ? 8.32 56.719 11.344 1 87.75 88 GLN A N 1
ATOM 673 C CA . GLN A 1 88 ? 8.367 55.469 12.078 1 87.75 88 GLN A CA 1
ATOM 674 C C . GLN A 1 88 ? 7.23 54.531 11.656 1 87.75 88 GLN A C 1
ATOM 676 O O . GLN A 1 88 ? 7.418 53.312 11.562 1 87.75 88 GLN A O 1
ATOM 681 N N . PHE A 1 89 ? 6.102 55.156 11.414 1 88.31 89 PHE A N 1
ATOM 682 C CA . PHE A 1 89 ? 4.941 54.406 10.984 1 88.31 89 PHE A CA 1
ATOM 683 C C . PHE A 1 89 ? 5.184 53.781 9.609 1 88.31 89 PHE A C 1
ATOM 685 O O . PHE A 1 89 ? 4.914 52.594 9.391 1 88.31 89 PHE A O 1
ATOM 692 N N . GLN A 1 90 ? 5.703 54.562 8.664 1 88.19 90 GLN A N 1
ATOM 693 C CA . GLN A 1 90 ? 5.984 54.062 7.32 1 88.19 90 GLN A CA 1
ATOM 694 C C . GLN A 1 90 ? 7.055 52.969 7.348 1 88.19 90 GLN A C 1
ATOM 696 O O . GLN A 1 90 ? 6.984 52 6.586 1 88.19 90 GLN A O 1
ATOM 701 N N . PHE A 1 91 ? 7.996 53.125 8.188 1 89.88 91 PHE A N 1
ATOM 702 C CA . PHE A 1 91 ? 9.047 52.125 8.336 1 89.88 91 PHE A CA 1
ATOM 703 C C . PHE A 1 91 ? 8.469 50.812 8.859 1 89.88 91 PHE A C 1
ATOM 705 O O . PHE A 1 91 ? 8.828 49.75 8.383 1 89.88 91 PHE A O 1
ATOM 712 N N . THR A 1 92 ? 7.602 50.906 9.812 1 90.38 92 THR A N 1
ATOM 713 C CA . THR A 1 92 ? 7.004 49.75 10.422 1 90.38 92 THR A CA 1
ATOM 714 C C . THR A 1 92 ? 6.199 48.938 9.391 1 90.38 92 THR A C 1
ATOM 716 O O . THR A 1 92 ? 6.324 47.719 9.305 1 90.38 92 THR A O 1
ATOM 719 N N . ILE A 1 93 ? 5.434 49.656 8.594 1 90.44 93 ILE A N 1
ATOM 720 C CA . ILE A 1 93 ? 4.602 48.969 7.594 1 90.44 93 ILE A CA 1
ATOM 721 C C . ILE A 1 93 ? 5.488 48.312 6.543 1 90.44 93 ILE A C 1
ATOM 723 O O . ILE A 1 93 ? 5.219 47.188 6.113 1 90.44 93 ILE A O 1
ATOM 727 N N . THR A 1 94 ? 6.477 49.031 6.094 1 90.25 94 THR A N 1
ATOM 728 C CA . THR A 1 94 ? 7.379 48.5 5.078 1 90.25 94 THR A CA 1
ATOM 729 C C . THR A 1 94 ? 8.156 47.312 5.625 1 90.25 94 THR A C 1
ATOM 731 O O . THR A 1 94 ? 8.352 46.312 4.926 1 90.25 94 THR A O 1
ATOM 734 N N . ALA A 1 95 ? 8.562 47.438 6.891 1 91.5 95 ALA A N 1
ATOM 735 C CA . ALA A 1 95 ? 9.305 46.344 7.52 1 91.5 95 ALA A CA 1
ATOM 736 C C . ALA A 1 95 ? 8.438 45.094 7.664 1 91.5 95 ALA A C 1
ATOM 738 O O . ALA A 1 95 ? 8.922 43.969 7.516 1 91.5 95 ALA A O 1
ATOM 739 N N . ILE A 1 96 ? 7.164 45.281 8.008 1 92.56 96 ILE A N 1
ATOM 740 C CA . ILE A 1 96 ? 6.234 44.156 8.133 1 92.56 96 ILE A CA 1
ATOM 741 C C . ILE A 1 96 ? 6.035 43.5 6.773 1 92.56 96 ILE A C 1
ATOM 743 O O . ILE A 1 96 ? 6.137 42.281 6.652 1 92.56 96 ILE A O 1
ATOM 747 N N . ALA A 1 97 ? 5.789 44.25 5.746 1 92 97 ALA A N 1
ATOM 748 C CA . ALA A 1 97 ? 5.582 43.75 4.398 1 92 97 ALA A CA 1
ATOM 749 C C . ALA A 1 97 ? 6.82 43 3.906 1 92 97 ALA A C 1
ATOM 751 O O . ALA A 1 97 ? 6.707 41.906 3.342 1 92 97 ALA A O 1
ATOM 752 N N . VAL A 1 98 ? 7.988 43.562 4.121 1 93.31 98 VAL A N 1
ATOM 753 C CA . VAL A 1 98 ? 9.234 42.969 3.684 1 93.31 98 VAL A CA 1
ATOM 754 C C . VAL A 1 98 ? 9.484 41.656 4.457 1 93.31 98 VAL A C 1
ATOM 756 O O . VAL A 1 98 ? 9.984 40.688 3.9 1 93.31 98 VAL A O 1
ATOM 759 N N . SER A 1 99 ? 9.18 41.688 5.75 1 94.56 99 SER A N 1
ATOM 760 C CA . SER A 1 99 ? 9.367 40.5 6.562 1 94.56 99 SER A CA 1
ATOM 761 C C . SER A 1 99 ? 8.539 39.312 6.031 1 94.56 99 SER A C 1
ATOM 763 O O . SER A 1 99 ? 9.016 38.188 5.969 1 94.56 99 SER A O 1
ATOM 765 N N . PHE A 1 100 ? 7.281 39.562 5.676 1 92.5 100 PHE A N 1
ATOM 766 C CA . PHE A 1 100 ? 6.438 38.5 5.148 1 92.5 100 PHE A CA 1
ATOM 767 C C . PHE A 1 100 ? 6.957 38.031 3.801 1 92.5 100 PHE A C 1
ATOM 769 O O . PHE A 1 100 ? 6.871 36.844 3.49 1 92.5 100 PHE A O 1
ATOM 776 N N . LEU A 1 101 ? 7.496 38.906 2.996 1 94.81 101 LEU A N 1
ATOM 777 C CA . LEU A 1 101 ? 8.094 38.531 1.717 1 94.81 101 LEU A CA 1
ATOM 778 C C . LEU A 1 101 ? 9.328 37.656 1.926 1 94.81 101 LEU A C 1
ATOM 780 O O . LEU A 1 101 ? 9.516 36.688 1.22 1 94.81 101 LEU A O 1
ATOM 784 N N . VAL A 1 102 ? 10.148 38.094 2.869 1 95.38 102 VAL A N 1
ATOM 785 C CA . VAL A 1 102 ? 11.352 37.312 3.188 1 95.38 102 VAL A CA 1
ATOM 786 C C . VAL A 1 102 ? 10.961 35.938 3.709 1 95.38 102 VAL A C 1
ATOM 788 O O . VAL A 1 102 ? 11.57 34.938 3.334 1 95.38 102 VAL A O 1
ATOM 791 N N . VAL A 1 103 ? 9.961 35.875 4.551 1 93.75 103 VAL A N 1
ATOM 792 C CA . VAL A 1 103 ? 9.5 34.625 5.09 1 93.75 103 VAL A CA 1
ATOM 793 C C . VAL A 1 103 ? 9.039 33.719 3.949 1 93.75 103 VAL A C 1
ATOM 795 O O . VAL A 1 103 ? 9.445 32.562 3.867 1 93.75 103 VAL A O 1
ATOM 798 N N . ALA A 1 104 ? 8.219 34.25 3.074 1 93.56 104 ALA A N 1
ATOM 799 C CA . ALA A 1 104 ? 7.672 33.469 1.966 1 93.56 104 ALA A CA 1
ATOM 800 C C . ALA A 1 104 ? 8.789 32.969 1.056 1 93.56 104 ALA A C 1
ATOM 802 O O . ALA A 1 104 ? 8.82 31.781 0.71 1 93.56 104 ALA A O 1
ATOM 803 N N . LEU A 1 105 ? 9.711 33.812 0.738 1 94.88 105 LEU A N 1
ATOM 804 C CA . LEU A 1 105 ? 10.797 33.469 -0.181 1 94.88 105 LEU A CA 1
ATOM 805 C C . LEU A 1 105 ? 11.734 32.438 0.437 1 94.88 105 LEU A C 1
ATOM 807 O O . LEU A 1 105 ? 12.055 31.438 -0.196 1 94.88 105 LEU A O 1
ATOM 811 N N . PHE A 1 106 ? 12.109 32.656 1.648 1 95.19 106 PHE A N 1
ATOM 812 C CA . PHE A 1 106 ? 13.109 31.797 2.268 1 95.19 106 PHE A CA 1
ATOM 813 C C . PHE A 1 106 ? 12.477 30.5 2.734 1 95.19 106 PHE A C 1
ATOM 815 O O . PHE A 1 106 ? 13.164 29.484 2.852 1 95.19 106 PHE A O 1
ATOM 822 N N . THR A 1 107 ? 11.219 30.531 3.008 1 92 107 THR A N 1
ATOM 823 C CA . THR A 1 107 ? 10.547 29.266 3.279 1 92 107 THR A CA 1
ATOM 824 C C . THR A 1 107 ? 10.477 28.406 2.02 1 92 107 THR A C 1
ATOM 826 O O . THR A 1 107 ? 10.617 27.188 2.088 1 92 107 THR A O 1
ATOM 829 N N . TRP A 1 108 ? 10.219 29.078 0.956 1 92.38 108 TRP A N 1
ATOM 830 C CA . TRP A 1 108 ? 10.203 28.375 -0.321 1 92.38 108 TRP A CA 1
ATOM 831 C C . TRP A 1 108 ? 11.586 27.797 -0.641 1 92.38 108 TRP A C 1
ATOM 833 O O . TRP A 1 108 ? 11.695 26.641 -1.053 1 92.38 108 TRP A O 1
ATOM 843 N N . ILE A 1 109 ? 12.602 28.594 -0.456 1 93.5 109 ILE A N 1
ATOM 844 C CA . ILE A 1 109 ? 13.969 28.141 -0.717 1 93.5 109 ILE A CA 1
ATOM 845 C C . ILE A 1 109 ? 14.305 26.953 0.185 1 93.5 109 ILE A C 1
ATOM 847 O O . ILE A 1 109 ? 14.875 25.969 -0.271 1 93.5 109 ILE A O 1
ATOM 851 N N . TYR A 1 110 ? 13.922 27.078 1.396 1 91.31 110 TYR A N 1
ATOM 852 C CA . TYR A 1 110 ? 14.148 26 2.354 1 91.31 110 TYR A CA 1
ATOM 853 C C . TYR A 1 110 ? 13.445 24.719 1.91 1 91.31 110 TYR A C 1
ATOM 855 O O . TYR A 1 110 ? 14.047 23.641 1.9 1 91.31 110 TYR A O 1
ATOM 863 N N . GLY A 1 111 ? 12.234 24.859 1.49 1 89.06 111 GLY A N 1
ATOM 864 C CA . GLY A 1 111 ? 11.477 23.703 1.054 1 89.06 111 GLY A CA 1
ATOM 865 C C . GLY A 1 111 ? 12.086 23 -0.148 1 89.06 111 GLY A C 1
ATOM 866 O O . GLY A 1 111 ? 12.242 21.781 -0.148 1 89.06 111 GLY A O 1
ATOM 867 N N . VAL A 1 112 ? 12.5 23.75 -1.08 1 90.88 112 VAL A N 1
ATOM 868 C CA . VAL A 1 112 ? 13.008 23.188 -2.328 1 90.88 112 VAL A CA 1
ATOM 869 C C . VAL A 1 112 ? 14.398 22.594 -2.096 1 90.88 112 VAL A C 1
ATOM 871 O O . VAL A 1 112 ? 14.672 21.469 -2.527 1 90.88 112 VAL A O 1
ATOM 874 N N . THR A 1 113 ? 15.25 23.359 -1.396 1 90.62 113 THR A N 1
ATOM 875 C CA . THR A 1 113 ? 16.625 22.906 -1.213 1 90.62 113 THR A CA 1
ATOM 876 C C . THR A 1 113 ? 16.672 21.688 -0.291 1 90.62 113 THR A C 1
ATOM 878 O O . THR A 1 113 ? 17.438 20.75 -0.525 1 90.62 113 THR A O 1
ATOM 881 N N . ALA A 1 114 ? 15.898 21.703 0.718 1 87.88 114 ALA A N 1
ATOM 882 C CA . ALA A 1 114 ? 15.852 20.578 1.637 1 87.88 114 ALA A CA 1
ATOM 883 C C . ALA A 1 114 ? 15.352 19.312 0.93 1 87.88 114 ALA A C 1
ATOM 885 O O . ALA A 1 114 ? 15.852 18.219 1.178 1 87.88 114 ALA A O 1
ATOM 886 N N . ASN A 1 115 ? 14.422 19.484 0.091 1 88.88 115 ASN A N 1
ATOM 887 C CA . ASN A 1 115 ? 13.875 18.328 -0.611 1 88.88 115 ASN A CA 1
ATOM 888 C C . ASN A 1 115 ? 14.82 17.844 -1.71 1 88.88 115 ASN A C 1
ATOM 890 O O . ASN A 1 115 ? 14.82 16.656 -2.053 1 88.88 115 ASN A O 1
ATOM 894 N N . LEU A 1 116 ? 15.508 18.797 -2.332 1 90.62 116 LEU A N 1
ATOM 895 C CA . LEU A 1 116 ? 16.547 18.375 -3.273 1 90.62 116 LEU A CA 1
ATOM 896 C C . LEU A 1 116 ? 17.562 17.469 -2.596 1 90.62 116 LEU A C 1
ATOM 898 O O . LEU A 1 116 ? 18 16.469 -3.182 1 90.62 116 LEU A O 1
ATOM 902 N N . PHE A 1 117 ? 17.891 17.828 -1.4 1 89.31 117 PHE A N 1
ATOM 903 C CA . PHE A 1 117 ? 18.797 17 -0.625 1 89.31 117 PHE A CA 1
ATOM 904 C C . PHE A 1 117 ? 18.188 15.641 -0.322 1 89.31 117 PHE A C 1
ATOM 906 O O . PHE A 1 117 ? 18.812 14.602 -0.578 1 89.31 117 PHE A O 1
ATOM 913 N N . ALA A 1 118 ? 17 15.625 0.236 1 89.06 118 ALA A N 1
ATOM 914 C CA . ALA A 1 118 ? 16.328 14.391 0.665 1 89.06 118 ALA A CA 1
ATOM 915 C C . ALA A 1 118 ? 16.141 13.438 -0.51 1 89.06 118 ALA A C 1
ATOM 917 O O . ALA A 1 118 ? 16.453 12.25 -0.41 1 89.06 118 ALA A O 1
ATOM 918 N N . HIS A 1 119 ? 15.68 13.945 -1.646 1 89.81 119 HIS A N 1
ATOM 919 C CA . HIS A 1 119 ? 15.367 13.094 -2.789 1 89.81 119 HIS A CA 1
ATOM 920 C C . HIS A 1 119 ? 16.641 12.672 -3.52 1 89.81 119 HIS A C 1
ATOM 922 O O . HIS A 1 119 ? 16.672 11.617 -4.16 1 89.81 119 HIS A O 1
ATOM 928 N N . SER A 1 120 ? 17.656 13.484 -3.449 1 90.75 120 SER A N 1
ATOM 929 C CA . SER A 1 120 ? 18.938 13.07 -4.012 1 90.75 120 SER A CA 1
ATOM 930 C C . SER A 1 120 ? 19.531 11.891 -3.242 1 90.75 120 SER A C 1
ATOM 932 O O . SER A 1 120 ? 20.109 10.977 -3.836 1 90.75 120 SER A O 1
ATOM 934 N N . VAL A 1 121 ? 19.406 11.992 -1.985 1 88.69 121 VAL A N 1
ATOM 935 C CA . VAL A 1 121 ? 19.875 10.891 -1.146 1 88.69 121 VAL A CA 1
ATOM 936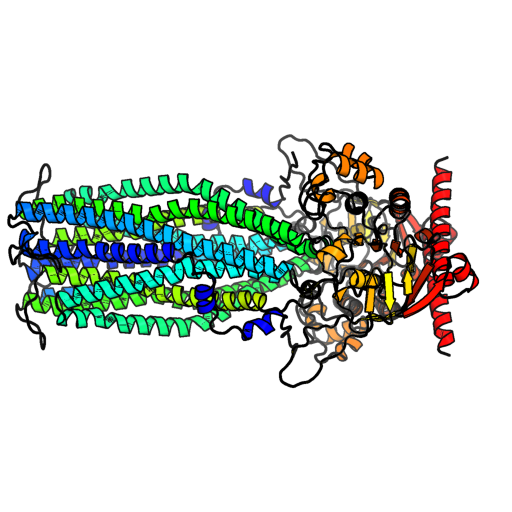 C C . VAL A 1 121 ? 19.062 9.633 -1.444 1 88.69 121 VAL A C 1
ATOM 938 O O . VAL A 1 121 ? 19.625 8.539 -1.546 1 88.69 121 VAL A O 1
ATOM 941 N N . MET A 1 122 ? 17.766 9.773 -1.514 1 90.19 122 MET A N 1
ATOM 942 C CA . MET A 1 122 ? 16.906 8.641 -1.828 1 90.19 122 MET A CA 1
ATOM 943 C C . MET A 1 122 ? 17.312 7.992 -3.148 1 90.19 122 MET A C 1
ATOM 945 O O . MET A 1 122 ? 17.375 6.766 -3.248 1 90.19 122 MET A O 1
ATOM 949 N N . HIS A 1 123 ? 17.547 8.859 -4.152 1 90.88 123 HIS A N 1
ATOM 950 C CA . HIS A 1 123 ? 17.969 8.375 -5.461 1 90.88 123 HIS A CA 1
ATOM 951 C C . HIS A 1 123 ? 19.281 7.594 -5.355 1 90.88 123 HIS A C 1
ATOM 953 O O . HIS A 1 123 ? 19.406 6.5 -5.91 1 90.88 123 HIS A O 1
ATOM 959 N N . ALA A 1 124 ? 20.203 8.109 -4.66 1 91.75 124 ALA A N 1
ATOM 960 C CA . ALA A 1 124 ? 21.516 7.484 -4.527 1 91.75 124 ALA A CA 1
ATOM 961 C C . ALA A 1 124 ? 21.406 6.16 -3.773 1 91.75 124 ALA A C 1
ATOM 963 O O . ALA A 1 124 ? 22.031 5.172 -4.16 1 91.75 124 ALA A O 1
ATOM 964 N N . VAL A 1 125 ? 20.656 6.156 -2.688 1 90.88 125 VAL A N 1
ATOM 965 C CA . VAL A 1 125 ? 20.5 4.949 -1.886 1 90.88 125 VAL A CA 1
ATOM 966 C C . VAL A 1 125 ? 19.828 3.861 -2.723 1 90.88 125 VAL A C 1
ATOM 968 O O . VAL A 1 125 ? 20.234 2.697 -2.678 1 90.88 125 VAL A O 1
ATOM 971 N N . ARG A 1 126 ? 18.828 4.227 -3.406 1 91.5 126 ARG A N 1
ATOM 972 C CA . ARG A 1 126 ? 18.094 3.271 -4.23 1 91.5 126 ARG A CA 1
ATOM 973 C C . ARG A 1 126 ? 19 2.641 -5.281 1 91.5 126 ARG A C 1
ATOM 975 O O . ARG A 1 126 ? 19.016 1.42 -5.441 1 91.5 126 ARG A O 1
ATOM 982 N N . VAL A 1 127 ? 19.703 3.469 -6.012 1 92.88 127 VAL A N 1
ATOM 983 C CA . VAL A 1 127 ? 20.578 2.99 -7.074 1 92.88 127 VAL A CA 1
ATOM 984 C C . VAL A 1 127 ? 21.688 2.121 -6.477 1 92.88 127 VAL A C 1
ATOM 986 O O . VAL A 1 127 ? 22.016 1.062 -7.02 1 92.88 127 VAL A O 1
ATOM 989 N N . ASP A 1 128 ? 22.219 2.549 -5.352 1 92.5 128 ASP A N 1
ATOM 990 C CA . ASP A 1 128 ? 23.281 1.783 -4.703 1 92.5 128 ASP A CA 1
ATOM 991 C C . ASP A 1 128 ? 22.766 0.437 -4.203 1 92.5 128 ASP A C 1
ATOM 993 O O . ASP A 1 128 ? 23.453 -0.575 -4.297 1 92.5 128 ASP A O 1
ATOM 997 N N . CYS A 1 129 ? 21.609 0.434 -3.625 1 91.31 129 CYS A N 1
ATOM 998 C CA . CYS A 1 129 ? 21 -0.809 -3.156 1 91.31 129 CYS A CA 1
ATOM 999 C C . CYS A 1 129 ? 20.75 -1.763 -4.316 1 91.31 129 CYS A C 1
ATOM 1001 O O . CYS A 1 129 ? 21 -2.965 -4.203 1 91.31 129 CYS A O 1
ATOM 1003 N N . PHE A 1 130 ? 20.281 -1.2 -5.398 1 92.38 130 PHE A N 1
ATOM 1004 C CA . PHE A 1 130 ? 20.016 -2.031 -6.57 1 92.38 130 PHE A CA 1
ATOM 1005 C C . PHE A 1 130 ? 21.312 -2.59 -7.137 1 92.38 130 PHE A C 1
ATOM 1007 O O . PHE A 1 130 ? 21.375 -3.748 -7.555 1 92.38 130 PHE A O 1
ATOM 1014 N N . GLN A 1 131 ? 22.266 -1.769 -7.195 1 92.88 131 GLN A N 1
ATOM 1015 C CA . GLN A 1 131 ? 23.578 -2.209 -7.664 1 92.88 131 GLN A CA 1
ATOM 1016 C C . GLN A 1 131 ? 24.125 -3.334 -6.789 1 92.88 131 GLN A C 1
ATOM 1018 O O . GLN A 1 131 ? 24.672 -4.316 -7.297 1 92.88 131 GLN A O 1
ATOM 1023 N N . LYS A 1 132 ? 23.969 -3.135 -5.508 1 90.88 132 LYS A N 1
ATOM 1024 C CA . LYS A 1 132 ? 24.406 -4.18 -4.582 1 90.88 132 LYS A CA 1
ATOM 1025 C C . LYS A 1 132 ? 23.609 -5.465 -4.801 1 90.88 132 LYS A C 1
ATOM 1027 O O . LYS A 1 132 ? 24.172 -6.559 -4.773 1 90.88 132 LYS A O 1
ATOM 1032 N N . MET A 1 133 ? 22.422 -5.355 -5 1 89.25 133 MET A N 1
ATOM 1033 C CA . MET A 1 133 ? 21.547 -6.504 -5.219 1 89.25 133 MET A CA 1
ATOM 1034 C C . MET A 1 133 ? 21.969 -7.281 -6.461 1 89.25 133 MET A C 1
ATOM 1036 O O . MET A 1 133 ? 21.891 -8.508 -6.492 1 89.25 133 MET A O 1
ATOM 1040 N N . GLN A 1 134 ? 22.375 -6.551 -7.445 1 89.19 134 GLN A N 1
ATOM 1041 C CA . GLN A 1 134 ? 22.828 -7.191 -8.68 1 89.19 134 GLN A CA 1
ATOM 1042 C C . GLN A 1 134 ? 24.109 -7.996 -8.453 1 89.19 134 GLN A C 1
ATOM 1044 O O . GLN A 1 134 ? 24.375 -8.961 -9.172 1 89.19 134 GLN A O 1
ATOM 1049 N N . ARG A 1 135 ? 24.797 -7.66 -7.414 1 88.12 135 ARG A N 1
ATOM 1050 C CA . ARG A 1 135 ? 26.078 -8.312 -7.16 1 88.12 135 ARG A CA 1
ATOM 1051 C C . ARG A 1 135 ? 25.922 -9.469 -6.18 1 88.12 135 ARG A C 1
ATOM 1053 O O . ARG A 1 135 ? 26.828 -10.289 -6.023 1 88.12 135 ARG A O 1
ATOM 1060 N N . LEU A 1 136 ? 24.781 -9.539 -5.602 1 87.62 136 LEU A N 1
ATOM 1061 C CA . LEU A 1 136 ? 24.562 -10.602 -4.625 1 87.62 136 LEU A CA 1
ATOM 1062 C C . LEU A 1 136 ? 24.5 -11.961 -5.309 1 87.62 136 LEU A C 1
ATOM 1064 O O . LEU A 1 136 ? 24.203 -12.047 -6.5 1 87.62 136 LEU A O 1
ATOM 1068 N N . ASP A 1 137 ? 24.766 -12.953 -4.523 1 87.38 137 ASP A N 1
ATOM 1069 C CA . ASP A 1 137 ? 24.781 -14.32 -5.043 1 87.38 137 ASP A CA 1
ATOM 1070 C C . ASP A 1 137 ? 23.391 -14.789 -5.422 1 87.38 137 ASP A C 1
ATOM 1072 O O . ASP A 1 137 ? 22.391 -14.328 -4.852 1 87.38 137 ASP A O 1
ATOM 1076 N N . THR A 1 138 ? 23.359 -15.648 -6.348 1 83.25 138 THR A N 1
ATOM 1077 C CA . THR A 1 138 ? 22.094 -16.188 -6.82 1 83.25 138 THR A CA 1
ATOM 1078 C C . THR A 1 138 ? 21.359 -16.906 -5.695 1 83.25 138 THR A C 1
ATOM 1080 O O . THR A 1 138 ? 20.125 -16.938 -5.664 1 83.25 138 THR A O 1
ATOM 1083 N N . ALA A 1 139 ? 22.078 -17.484 -4.805 1 76.81 139 ALA A N 1
ATOM 1084 C CA . ALA A 1 139 ? 21.5 -18.219 -3.672 1 76.81 139 ALA A CA 1
ATOM 1085 C C . ALA A 1 139 ? 20.562 -17.312 -2.863 1 76.81 139 ALA A C 1
ATOM 1087 O O . ALA A 1 139 ? 19.562 -17.766 -2.311 1 76.81 139 ALA A O 1
ATOM 1088 N N . PHE A 1 140 ? 20.906 -16.094 -2.885 1 75.31 140 PHE A N 1
ATOM 1089 C CA . PHE A 1 140 ? 20.109 -15.109 -2.152 1 75.31 140 PHE A CA 1
ATOM 1090 C C . PHE A 1 140 ? 18.703 -14.992 -2.752 1 75.31 140 PHE A C 1
ATOM 1092 O O . PHE A 1 140 ? 17.719 -14.852 -2.021 1 75.31 140 PHE A O 1
ATOM 1099 N N . PHE A 1 141 ? 18.562 -15.047 -3.982 1 76.31 141 PHE A N 1
ATOM 1100 C CA . PHE A 1 141 ? 17.312 -14.812 -4.684 1 76.31 141 PHE A CA 1
ATOM 1101 C C . PHE A 1 141 ? 16.484 -16.094 -4.738 1 76.31 141 PHE A C 1
ATOM 1103 O O . PHE A 1 141 ? 15.273 -16.031 -4.98 1 76.31 141 PHE A O 1
ATOM 1110 N N . ASP A 1 142 ? 17.094 -17.25 -4.605 1 71.25 142 ASP A N 1
ATOM 1111 C CA . ASP A 1 142 ? 16.375 -18.516 -4.574 1 71.25 142 ASP A CA 1
ATOM 1112 C C . ASP A 1 142 ? 15.508 -18.625 -3.326 1 71.25 142 ASP A C 1
ATOM 1114 O O . ASP A 1 142 ? 14.445 -19.25 -3.359 1 71.25 142 ASP A O 1
ATOM 1118 N N . GLU A 1 143 ? 15.93 -18.078 -2.291 1 58.44 143 GLU A N 1
ATOM 1119 C CA . GLU A 1 143 ? 15.266 -18.203 -0.993 1 58.44 143 GLU A CA 1
ATOM 1120 C C . GLU A 1 143 ? 14.273 -17.078 -0.767 1 58.44 143 GLU A C 1
ATOM 1122 O O . GLU A 1 143 ? 13.289 -17.25 -0.04 1 58.44 143 GLU A O 1
ATOM 1127 N N . LYS A 1 144 ? 14.664 -16.062 -1.359 1 60.09 144 LYS A N 1
ATOM 1128 C CA . LYS A 1 144 ? 13.906 -14.875 -0.956 1 60.09 144 LYS A CA 1
ATOM 1129 C C . LYS A 1 144 ? 12.859 -14.508 -2 1 60.09 144 LYS A C 1
ATOM 1131 O O . LYS A 1 144 ? 13.047 -14.75 -3.193 1 60.09 144 LYS A O 1
ATOM 1136 N N . GLN A 1 145 ? 11.844 -13.969 -1.301 1 63.19 145 GLN A N 1
ATOM 1137 C CA . GLN A 1 145 ? 10.68 -13.586 -2.102 1 63.19 145 GLN A CA 1
ATOM 1138 C C . GLN A 1 145 ? 10.883 -12.219 -2.738 1 63.19 145 GLN A C 1
ATOM 1140 O O . GLN A 1 145 ? 11.406 -11.297 -2.1 1 63.19 145 GLN A O 1
ATOM 1145 N N . THR A 1 146 ? 10.758 -12.055 -3.984 1 72.31 146 THR A N 1
ATOM 1146 C CA . THR A 1 146 ? 10.766 -10.836 -4.797 1 72.31 146 THR A CA 1
ATOM 1147 C C . THR A 1 146 ? 10.109 -9.68 -4.047 1 72.31 146 THR A C 1
ATOM 1149 O O . THR A 1 146 ? 10.57 -8.539 -4.129 1 72.31 146 THR A O 1
ATOM 1152 N N . GLY A 1 147 ? 9.312 -10.016 -3.117 1 72.56 147 GLY A N 1
ATOM 1153 C CA . GLY A 1 147 ? 8.57 -8.992 -2.395 1 72.56 147 GLY A CA 1
ATOM 1154 C C . GLY A 1 147 ? 9.398 -8.273 -1.348 1 72.56 147 GLY A C 1
ATOM 1155 O O . GLY A 1 147 ? 9.273 -7.066 -1.166 1 72.56 147 GLY A O 1
ATOM 1156 N N . GLU A 1 148 ? 10.25 -8.945 -0.706 1 77.5 148 GLU A N 1
ATOM 1157 C CA . GLU A 1 148 ? 11.07 -8.344 0.344 1 77.5 148 GLU A CA 1
ATOM 1158 C C . GLU A 1 148 ? 12.109 -7.391 -0.242 1 77.5 148 GLU A C 1
ATOM 1160 O O . GLU A 1 148 ? 12.383 -6.336 0.333 1 77.5 148 GLU A O 1
ATOM 1165 N N . VAL A 1 149 ? 12.641 -7.906 -1.323 1 80.56 149 VAL A N 1
ATOM 1166 C CA . VAL A 1 149 ? 13.633 -7.07 -1.994 1 80.56 149 VAL A CA 1
ATOM 1167 C C . VAL A 1 149 ? 12.961 -5.801 -2.518 1 80.56 149 VAL A C 1
ATOM 1169 O O . VAL A 1 149 ? 13.508 -4.703 -2.387 1 80.56 149 VAL A O 1
ATOM 1172 N N . MET A 1 150 ? 11.836 -5.977 -3.02 1 85.19 150 MET A N 1
ATOM 1173 C CA . MET A 1 150 ? 11.07 -4.836 -3.52 1 85.19 150 MET A CA 1
ATOM 1174 C C . MET A 1 150 ? 10.734 -3.873 -2.389 1 85.19 150 MET A C 1
ATOM 1176 O O . MET A 1 150 ? 10.75 -2.654 -2.576 1 85.19 150 MET A O 1
ATOM 1180 N N . ALA A 1 151 ? 10.461 -4.359 -1.212 1 83.25 151 ALA A N 1
ATOM 1181 C CA . ALA A 1 151 ? 10.117 -3.535 -0.055 1 83.25 151 ALA A CA 1
ATOM 1182 C C . ALA A 1 151 ? 11.289 -2.646 0.349 1 83.25 151 ALA A C 1
ATOM 1184 O O . ALA A 1 151 ? 11.102 -1.479 0.7 1 83.25 151 ALA A O 1
ATOM 1185 N N . VAL A 1 152 ? 12.43 -3.145 0.299 1 84.81 152 VAL A N 1
ATOM 1186 C CA . VAL A 1 152 ? 13.617 -2.381 0.677 1 84.81 152 VAL A CA 1
ATOM 1187 C C . VAL A 1 152 ? 13.867 -1.279 -0.348 1 84.81 152 VAL A C 1
ATOM 1189 O O . VAL A 1 152 ? 14.141 -0.134 0.017 1 84.81 152 VAL A O 1
ATOM 1192 N N . LEU A 1 153 ? 13.688 -1.665 -1.624 1 86.94 153 LEU A N 1
ATOM 1193 C CA . LEU A 1 153 ? 14.016 -0.736 -2.699 1 86.94 153 LEU A CA 1
ATOM 1194 C C . LEU A 1 153 ? 12.961 0.362 -2.812 1 86.94 153 LEU A C 1
ATOM 1196 O O . LEU A 1 153 ? 13.266 1.471 -3.26 1 86.94 153 LEU A O 1
ATOM 1200 N N . ASN A 1 154 ? 11.797 0.034 -2.336 1 86.44 154 ASN A N 1
ATOM 1201 C CA . ASN A 1 154 ? 10.719 0.997 -2.529 1 86.44 154 ASN A CA 1
ATOM 1202 C C . ASN A 1 154 ? 10.258 1.592 -1.203 1 86.44 154 ASN A C 1
ATOM 1204 O O . ASN A 1 154 ? 10.5 2.768 -0.925 1 86.44 154 ASN A O 1
ATOM 1208 N N . ASN A 1 155 ? 9.75 0.741 -0.298 1 83.5 155 ASN A N 1
ATOM 1209 C CA . ASN A 1 155 ? 9.148 1.2 0.949 1 83.5 155 ASN A CA 1
ATOM 1210 C C . ASN A 1 155 ? 10.188 1.796 1.891 1 83.5 155 ASN A C 1
ATOM 1212 O O . ASN A 1 155 ? 9.969 2.863 2.467 1 83.5 155 ASN A O 1
ATOM 1216 N N . ASP A 1 156 ? 11.234 1.127 2.041 1 87.62 156 ASP A N 1
ATOM 1217 C CA . ASP A 1 156 ? 12.25 1.582 2.982 1 87.62 156 ASP A CA 1
ATOM 1218 C C . ASP A 1 156 ? 12.922 2.863 2.492 1 87.62 156 ASP A C 1
ATOM 1220 O O . ASP A 1 156 ? 13.188 3.77 3.283 1 87.62 156 ASP A O 1
ATOM 1224 N N . THR A 1 157 ? 13.164 2.895 1.233 1 87.06 157 THR A N 1
ATOM 1225 C CA . THR A 1 157 ? 13.742 4.113 0.683 1 87.06 157 THR A CA 1
ATOM 1226 C C . THR A 1 157 ? 12.773 5.285 0.822 1 87.06 157 THR A C 1
ATOM 1228 O O . THR A 1 157 ? 13.188 6.414 1.096 1 87.06 157 THR A O 1
ATOM 1231 N N . GLN A 1 158 ? 11.531 5.035 0.701 1 86.31 158 GLN A N 1
ATOM 1232 C CA . GLN A 1 158 ? 10.516 6.074 0.869 1 86.31 158 GLN A CA 1
ATOM 1233 C C . GLN A 1 158 ? 10.461 6.555 2.316 1 86.31 158 GLN A C 1
ATOM 1235 O O . GLN A 1 158 ? 10.297 7.75 2.57 1 86.31 158 GLN A O 1
ATOM 1240 N N . ASN A 1 159 ? 10.594 5.609 3.201 1 87.56 159 ASN A N 1
ATOM 1241 C CA . ASN A 1 159 ? 10.609 5.969 4.613 1 87.56 159 ASN A CA 1
ATOM 1242 C C . ASN A 1 159 ? 11.797 6.871 4.945 1 87.56 159 ASN A C 1
ATOM 1244 O O . ASN A 1 159 ? 11.672 7.797 5.754 1 87.56 159 ASN A O 1
ATOM 1248 N N . LEU A 1 160 ? 12.875 6.602 4.363 1 87.69 160 LEU A N 1
ATOM 1249 C CA . LEU A 1 160 ? 14.055 7.434 4.574 1 87.69 160 LEU A CA 1
ATOM 1250 C C . LEU A 1 160 ? 13.836 8.836 4.012 1 87.69 160 LEU A C 1
ATOM 1252 O O . LEU A 1 160 ? 14.258 9.828 4.621 1 87.69 160 LEU A O 1
ATOM 1256 N N . GLU A 1 161 ? 13.195 8.828 2.924 1 86.5 161 GLU A N 1
ATOM 1257 C CA . GLU A 1 161 ? 12.875 10.117 2.32 1 86.5 161 GLU A CA 1
ATOM 1258 C C . GLU A 1 161 ? 11.938 10.922 3.211 1 86.5 161 GLU A C 1
ATOM 1260 O O . GLU A 1 161 ? 12.133 12.125 3.414 1 86.5 161 GLU A O 1
ATOM 1265 N N . MET A 1 162 ? 10.914 10.32 3.764 1 86 162 MET A N 1
ATOM 1266 C CA . MET A 1 162 ? 9.953 11 4.629 1 86 162 MET A CA 1
ATOM 1267 C C . MET A 1 162 ? 10.633 11.547 5.879 1 86 162 MET A C 1
ATOM 1269 O O . MET A 1 162 ? 10.289 12.625 6.363 1 86 162 MET A O 1
ATOM 1273 N N . PHE A 1 163 ? 11.609 10.812 6.293 1 87 163 PHE A N 1
ATOM 1274 C CA . PHE A 1 163 ? 12.367 11.266 7.453 1 87 163 PHE A CA 1
ATOM 1275 C C . PHE A 1 163 ? 13.195 12.492 7.113 1 87 163 PHE A C 1
ATOM 1277 O O . PHE A 1 163 ? 13.195 13.477 7.852 1 87 163 PHE A O 1
ATOM 1284 N N . LEU A 1 164 ? 13.828 12.438 6.059 1 84.38 164 LEU A N 1
ATOM 1285 C CA . LEU A 1 164 ? 14.711 13.531 5.684 1 84.38 164 LEU A CA 1
ATOM 1286 C C . LEU A 1 164 ? 13.914 14.758 5.266 1 84.38 164 LEU A C 1
ATOM 1288 O O . LEU A 1 164 ? 14.32 15.891 5.535 1 84.38 164 LEU A O 1
ATOM 1292 N N . ASP A 1 165 ? 12.758 14.477 4.66 1 82.12 165 ASP A N 1
ATOM 1293 C CA . ASP A 1 165 ? 11.93 15.555 4.125 1 82.12 165 ASP A CA 1
ATOM 1294 C C . ASP A 1 165 ? 11.055 16.172 5.215 1 82.12 165 ASP A C 1
ATOM 1296 O O . ASP A 1 165 ? 10.867 17.391 5.254 1 82.12 165 ASP A O 1
ATOM 1300 N N . ASN A 1 166 ? 10.516 15.359 6.062 1 81.56 166 ASN A N 1
ATOM 1301 C CA . ASN A 1 166 ? 9.523 15.844 7.02 1 81.56 166 ASN A CA 1
ATOM 1302 C C . ASN A 1 166 ? 10.109 15.953 8.422 1 81.56 166 ASN A C 1
ATOM 1304 O O . ASN A 1 166 ? 10.312 17.047 8.938 1 81.56 166 ASN A O 1
ATOM 1308 N N . ALA A 1 167 ? 10.656 14.836 8.898 1 79.31 167 ALA A N 1
ATOM 1309 C CA . ALA A 1 167 ? 11.062 14.797 10.305 1 79.31 167 ALA A CA 1
ATOM 1310 C C . ALA A 1 167 ? 12.281 15.688 10.539 1 79.31 167 ALA A C 1
ATOM 1312 O O . ALA A 1 167 ? 12.305 16.484 11.484 1 79.31 167 ALA A O 1
ATOM 1313 N N . LEU A 1 168 ? 13.219 15.586 9.688 1 83.25 168 LEU A N 1
ATOM 1314 C CA . LEU A 1 168 ? 14.445 16.344 9.875 1 83.25 168 LEU A CA 1
ATOM 1315 C C . LEU A 1 168 ? 14.195 17.844 9.68 1 83.25 168 LEU A C 1
ATOM 1317 O O . LEU A 1 168 ? 14.664 18.672 10.461 1 83.25 168 LEU A O 1
ATOM 1321 N N . MET A 1 169 ? 13.461 18.156 8.703 1 83 169 MET A N 1
ATOM 1322 C CA . MET A 1 169 ? 13.172 19.562 8.391 1 83 169 MET A CA 1
ATOM 1323 C C . MET A 1 169 ? 12.273 20.172 9.461 1 83 169 MET A C 1
ATOM 1325 O O . MET A 1 169 ? 12.5 21.312 9.891 1 83 169 MET A O 1
ATOM 1329 N N . ASN A 1 170 ? 11.281 19.406 9.875 1 85 170 ASN A N 1
ATOM 1330 C CA . ASN A 1 170 ? 10.383 19.906 10.914 1 85 170 ASN A CA 1
ATOM 1331 C C . ASN A 1 170 ? 11.102 20.062 12.25 1 85 170 ASN A C 1
ATOM 1333 O O . ASN A 1 170 ? 10.797 20.969 13.031 1 85 170 ASN A O 1
ATOM 1337 N N . SER A 1 171 ? 12.062 19.172 12.484 1 88 171 SER A N 1
ATOM 1338 C CA . SER A 1 171 ? 12.859 19.281 13.703 1 88 171 SER A CA 1
ATOM 1339 C C . SER A 1 171 ? 13.711 20.547 13.695 1 88 171 SER A C 1
ATOM 1341 O O . SER A 1 171 ? 13.812 21.234 14.711 1 88 171 SER A O 1
ATOM 1343 N N . ALA A 1 172 ? 14.297 20.812 12.531 1 87.75 172 ALA A N 1
ATOM 1344 C CA . ALA A 1 172 ? 15.086 22.031 12.406 1 87.75 172 ALA A CA 1
ATOM 1345 C C . ALA A 1 172 ? 14.211 23.266 12.594 1 87.75 172 ALA A C 1
ATOM 1347 O O . ALA A 1 172 ? 14.609 24.219 13.266 1 87.75 172 ALA A O 1
ATOM 1348 N N . ARG A 1 173 ? 13.086 23.219 12.039 1 85.56 173 ARG A N 1
ATOM 1349 C CA . ARG A 1 173 ? 12.141 24.312 12.188 1 85.56 173 ARG A CA 1
ATOM 1350 C C . ARG A 1 173 ? 11.734 24.5 13.641 1 85.56 173 ARG A C 1
ATOM 1352 O O . ARG A 1 173 ? 11.68 25.641 14.141 1 85.56 173 ARG A O 1
ATOM 1359 N N . LEU A 1 174 ? 11.5 23.422 14.297 1 87.31 174 LEU A N 1
ATOM 1360 C CA . LEU A 1 174 ? 11.094 23.453 15.703 1 87.31 174 LEU A CA 1
ATOM 1361 C C . LEU A 1 174 ? 12.188 24.062 16.578 1 87.31 174 LEU A C 1
ATOM 1363 O O . LEU A 1 174 ? 11.914 24.953 17.375 1 87.31 174 LEU A O 1
ATOM 1367 N N . LEU A 1 175 ? 13.391 23.672 16.375 1 89.19 175 LEU A N 1
ATOM 1368 C CA . LEU A 1 175 ? 14.516 24.125 17.188 1 89.19 175 LEU A CA 1
ATOM 1369 C C . LEU A 1 175 ? 14.758 25.625 16.969 1 89.19 175 LEU A C 1
ATOM 1371 O O . LEU A 1 175 ? 14.969 26.359 17.938 1 89.19 175 LEU A O 1
ATOM 1375 N N . VAL A 1 176 ? 14.656 26.031 15.719 1 89.88 176 VAL A N 1
ATOM 1376 C CA . VAL A 1 176 ? 14.922 27.438 15.406 1 89.88 176 VAL A CA 1
ATOM 1377 C C . VAL A 1 176 ? 13.766 28.312 15.891 1 89.88 176 VAL A C 1
ATOM 1379 O O . VAL A 1 176 ? 13.977 29.375 16.453 1 89.88 176 VAL A O 1
ATOM 1382 N N . MET A 1 177 ? 12.523 27.844 15.711 1 88.88 177 MET A N 1
ATOM 1383 C CA . MET A 1 177 ? 11.352 28.625 16.078 1 88.88 177 MET A CA 1
ATOM 1384 C C . MET A 1 177 ? 11.234 28.75 17.594 1 88.88 177 MET A C 1
ATOM 1386 O O . MET A 1 177 ? 11.047 29.844 18.125 1 88.88 177 MET A O 1
ATOM 1390 N N . VAL A 1 178 ? 11.312 27.609 18.266 1 88.75 178 VAL A N 1
ATOM 1391 C CA . VAL A 1 178 ? 11.203 27.609 19.719 1 88.75 178 VAL A CA 1
ATOM 1392 C C . VAL A 1 178 ? 12.383 28.375 20.328 1 88.75 178 VAL A C 1
ATOM 1394 O O . VAL A 1 178 ? 12.219 29.156 21.266 1 88.75 178 VAL A O 1
ATOM 1397 N N . GLY A 1 179 ? 13.594 28.109 19.797 1 91.12 179 GLY A N 1
ATOM 1398 C CA . GLY A 1 179 ? 14.766 28.844 20.25 1 91.12 179 GLY A CA 1
ATOM 1399 C C . GLY A 1 179 ? 14.664 30.344 20 1 91.12 179 GLY A C 1
ATOM 1400 O O . GLY A 1 179 ? 15.008 31.141 20.859 1 91.12 179 GLY A O 1
ATOM 1401 N N . GLY A 1 180 ? 14.188 30.703 18.766 1 90.75 180 GLY A N 1
ATOM 1402 C CA . GLY A 1 180 ? 14.008 32.094 18.438 1 90.75 180 GLY A CA 1
ATOM 1403 C C . GLY A 1 180 ? 12.992 32.812 19.312 1 90.75 180 GLY A C 1
ATOM 1404 O O . GLY A 1 180 ? 13.234 33.906 19.797 1 90.75 180 GLY A O 1
ATOM 1405 N N . ILE A 1 181 ? 11.82 32.219 19.578 1 91.5 181 ILE A N 1
ATOM 1406 C CA . ILE A 1 181 ? 10.781 32.781 20.422 1 91.5 181 ILE A CA 1
ATOM 1407 C C . ILE A 1 181 ? 11.305 32.938 21.844 1 91.5 181 ILE A C 1
ATOM 1409 O O . ILE A 1 181 ? 11.109 33.969 22.484 1 91.5 181 ILE A O 1
ATOM 1413 N N . THR A 1 182 ? 12.047 31.906 22.344 1 91.62 182 THR A N 1
ATOM 1414 C CA . THR A 1 182 ? 12.625 31.953 23.688 1 91.62 182 THR A CA 1
ATOM 1415 C C . THR A 1 182 ? 13.625 33.094 23.797 1 91.62 182 THR A C 1
ATOM 1417 O O . THR A 1 182 ? 13.609 33.844 24.797 1 91.62 182 THR A O 1
ATOM 1420 N N . ALA A 1 183 ? 14.414 33.281 22.812 1 92.12 183 ALA A N 1
ATOM 1421 C CA . ALA A 1 183 ? 15.414 34.344 22.812 1 92.12 183 ALA A CA 1
ATOM 1422 C C . ALA A 1 183 ? 14.758 35.719 22.828 1 92.12 183 ALA A C 1
ATOM 1424 O O . ALA A 1 183 ? 15.172 36.625 23.578 1 92.12 183 ALA A O 1
ATOM 1425 N N . VAL A 1 184 ? 13.695 35.938 22.078 1 91.19 184 VAL A N 1
ATOM 1426 C CA . VAL A 1 184 ? 13.008 37.219 21.984 1 91.19 184 VAL A CA 1
ATOM 1427 C C . VAL A 1 184 ? 12.312 37.531 23.297 1 91.19 184 VAL A C 1
ATOM 1429 O O . VAL A 1 184 ? 12.383 38.656 23.797 1 91.19 184 VAL A O 1
ATOM 1432 N N . LEU A 1 185 ? 11.648 36.531 23.906 1 92.19 185 LEU A N 1
ATOM 1433 C CA . LEU A 1 185 ? 10.922 36.75 25.156 1 92.19 185 LEU A CA 1
ATOM 1434 C C . LEU A 1 185 ? 11.883 37.094 26.297 1 92.19 185 LEU A C 1
ATOM 1436 O O . LEU A 1 185 ? 11.602 37.969 27.094 1 92.19 185 LEU A O 1
ATOM 1440 N N . PHE A 1 186 ? 13.039 36.469 26.328 1 91.62 186 PHE A N 1
ATOM 1441 C CA . PHE A 1 186 ? 14.031 36.75 27.359 1 91.62 186 PHE A CA 1
ATOM 1442 C C . PHE A 1 186 ? 14.664 38.125 27.156 1 91.62 186 PHE A C 1
ATOM 1444 O O . PHE A 1 186 ? 15.039 38.781 28.125 1 91.62 186 PHE A O 1
ATOM 1451 N N . TYR A 1 187 ? 14.781 38.438 25.922 1 90.25 187 TYR A N 1
ATOM 1452 C CA . TYR A 1 187 ? 15.352 39.75 25.609 1 90.25 187 TYR A CA 1
ATOM 1453 C C . TYR A 1 187 ? 14.414 40.875 26.047 1 90.25 187 TYR A C 1
ATOM 1455 O O . TYR A 1 187 ? 14.867 41.906 26.547 1 90.25 187 TYR A O 1
ATOM 1463 N N . LEU A 1 188 ? 13.102 40.719 25.891 1 88.75 188 LEU A N 1
ATOM 1464 C CA . LEU A 1 188 ? 12.133 41.75 26.266 1 88.75 188 LEU A CA 1
ATOM 1465 C C . LEU A 1 188 ? 11.977 41.844 27.766 1 88.75 188 LEU A C 1
ATOM 1467 O O . LEU A 1 188 ? 12.109 42.906 28.359 1 88.75 188 LEU A O 1
ATOM 1471 N N . ASN A 1 189 ? 11.656 40.719 28.422 1 91.69 189 ASN A N 1
ATOM 1472 C CA . ASN A 1 189 ? 11.516 40.625 29.875 1 91.69 189 ASN A CA 1
ATOM 1473 C C . ASN A 1 189 ? 11.758 39.188 30.359 1 91.69 189 ASN A C 1
ATOM 1475 O O . ASN A 1 189 ? 10.898 38.312 30.234 1 91.69 189 ASN A O 1
ATOM 1479 N N . TRP A 1 190 ? 12.875 38.938 30.953 1 90.5 190 TRP A N 1
ATOM 1480 C CA . TRP A 1 190 ? 13.273 37.594 31.328 1 90.5 190 TRP A CA 1
ATOM 1481 C C . TRP A 1 190 ? 12.375 37.031 32.438 1 90.5 190 TRP A C 1
ATOM 1483 O O . TRP A 1 190 ? 12.18 35.812 32.531 1 90.5 190 TRP A O 1
ATOM 1493 N N . GLN A 1 191 ? 11.789 37.906 33.281 1 92 191 GLN A N 1
ATOM 1494 C CA . GLN A 1 191 ? 10.938 37.438 34.375 1 92 191 GLN A CA 1
ATOM 1495 C C . GLN A 1 191 ? 9.602 36.938 33.844 1 92 191 GLN A C 1
ATOM 1497 O O . GLN A 1 191 ? 9.148 35.844 34.219 1 92 191 GLN A O 1
ATOM 1502 N N . LEU A 1 192 ? 8.992 37.719 32.938 1 91.12 192 LEU A N 1
ATOM 1503 C CA . LEU A 1 192 ? 7.734 37.281 32.344 1 91.12 192 LEU A CA 1
ATOM 1504 C C . LEU A 1 192 ? 7.957 36.094 31.406 1 91.12 192 LEU A C 1
ATOM 1506 O O . LEU A 1 192 ? 7.062 35.281 31.234 1 91.12 192 LEU A O 1
ATOM 1510 N N . ALA A 1 193 ? 9.148 36.031 30.844 1 93.5 193 ALA A N 1
ATOM 1511 C CA . ALA A 1 193 ? 9.492 34.906 29.969 1 93.5 193 ALA A CA 1
ATOM 1512 C C . ALA A 1 193 ? 9.469 33.594 30.719 1 93.5 193 ALA A C 1
ATOM 1514 O O . ALA A 1 193 ? 9.031 32.562 30.172 1 93.5 193 ALA A O 1
ATOM 1515 N N . ILE A 1 194 ? 9.906 33.562 31.891 1 91.75 194 ILE A N 1
ATOM 1516 C CA . ILE A 1 194 ? 9.93 32.375 32.688 1 91.75 194 ILE A CA 1
ATOM 1517 C C . ILE A 1 194 ? 8.5 31.906 32.969 1 91.75 194 ILE A C 1
ATOM 1519 O O . ILE A 1 194 ? 8.203 30.703 32.938 1 91.75 194 ILE A O 1
ATOM 1523 N N . VAL A 1 195 ? 7.594 32.844 33.188 1 88.94 195 VAL A N 1
ATOM 1524 C CA . VAL A 1 195 ? 6.195 32.531 33.469 1 88.94 195 VAL A CA 1
ATOM 1525 C C . VAL A 1 195 ? 5.551 31.938 32.219 1 88.94 195 VAL A C 1
ATOM 1527 O O . VAL A 1 195 ? 4.805 30.953 32.281 1 88.94 195 VAL A O 1
ATOM 1530 N N . THR A 1 196 ? 5.887 32.531 31.109 1 89.06 196 THR A N 1
ATOM 1531 C CA . THR A 1 196 ? 5.293 32.125 29.844 1 89.06 196 THR A CA 1
ATOM 1532 C C . THR A 1 196 ? 5.867 30.766 29.422 1 89.06 196 THR A C 1
ATOM 1534 O O . THR A 1 196 ? 5.137 29.891 28.953 1 89.06 196 THR A O 1
ATOM 1537 N N . LEU A 1 197 ? 7.152 30.531 29.547 1 90.19 197 LEU A N 1
ATOM 1538 C CA . LEU A 1 197 ? 7.844 29.359 29 1 90.19 197 LEU A CA 1
ATOM 1539 C C . LEU A 1 197 ? 7.77 28.188 29.969 1 90.19 197 LEU A C 1
ATOM 1541 O O . LEU A 1 197 ? 8.211 27.078 29.641 1 90.19 197 LEU A O 1
ATOM 1545 N N . PHE A 1 198 ? 7.184 28.344 31.078 1 87.5 198 PHE A N 1
ATOM 1546 C CA . PHE A 1 198 ? 7.02 27.25 32 1 87.5 198 PHE A CA 1
ATOM 1547 C C . PHE A 1 198 ? 6.129 26.156 31.422 1 87.5 198 PHE A C 1
ATOM 1549 O O . PHE A 1 198 ? 6.234 24.984 31.781 1 87.5 198 PHE A O 1
ATOM 1556 N N . ALA A 1 199 ? 5.305 26.547 30.453 1 85.94 199 ALA A N 1
ATOM 1557 C CA . ALA A 1 199 ? 4.391 25.625 29.812 1 85.94 199 ALA A CA 1
ATOM 1558 C C . ALA A 1 199 ? 5.137 24.688 28.859 1 85.94 199 ALA A C 1
ATOM 1560 O O . ALA A 1 199 ? 4.668 23.578 28.562 1 85.94 199 ALA A O 1
ATOM 1561 N N . VAL A 1 200 ? 6.336 25.078 28.422 1 86.88 200 VAL A N 1
ATOM 1562 C CA . VAL A 1 200 ? 7.074 24.297 27.438 1 86.88 200 VAL A CA 1
ATOM 1563 C C . VAL A 1 200 ? 7.5 22.969 28.031 1 86.88 200 VAL A C 1
ATOM 1565 O O . VAL A 1 200 ? 7.234 21.906 27.453 1 86.88 200 VAL A O 1
ATOM 1568 N N . PRO A 1 201 ? 8.133 22.891 29.219 1 88.19 201 PRO A N 1
ATOM 1569 C CA . PRO A 1 201 ? 8.445 21.594 29.828 1 88.19 201 PRO A CA 1
ATOM 1570 C C . PRO A 1 201 ? 7.203 20.75 30.094 1 88.19 201 PRO A C 1
ATOM 1572 O O . PRO A 1 201 ? 7.254 19.516 30 1 88.19 201 PRO A O 1
ATOM 1575 N N . ALA A 1 202 ? 6.102 21.406 30.438 1 90.38 202 ALA A N 1
ATOM 1576 C CA . ALA A 1 202 ? 4.848 20.688 30.641 1 90.38 202 ALA A CA 1
ATOM 1577 C C . ALA A 1 202 ? 4.348 20.078 29.344 1 90.38 202 ALA A C 1
ATOM 1579 O O . ALA A 1 202 ? 3.826 18.953 29.328 1 90.38 202 ALA A O 1
ATOM 1580 N N . MET A 1 203 ? 4.547 20.797 28.266 1 89.69 203 MET A N 1
ATOM 1581 C CA . MET A 1 203 ? 4.129 20.297 26.953 1 89.69 203 MET A CA 1
ATOM 1582 C C . MET A 1 203 ? 5.004 19.125 26.5 1 89.69 203 MET A C 1
ATOM 1584 O O . MET A 1 203 ? 4.5 18.156 25.938 1 89.69 203 MET A O 1
ATOM 1588 N N . VAL A 1 204 ? 6.258 19.234 26.781 1 87.81 204 VAL A N 1
ATOM 1589 C CA . VAL A 1 204 ? 7.176 18.156 26.438 1 87.81 204 VAL A CA 1
ATOM 1590 C C . VAL A 1 204 ? 6.84 16.922 27.266 1 87.81 204 VAL A C 1
ATOM 1592 O O . VAL A 1 204 ? 6.816 15.797 26.75 1 87.81 204 VAL A O 1
ATOM 1595 N N . GLY A 1 205 ? 6.605 17.125 28.547 1 90.62 205 GLY A N 1
ATOM 1596 C CA . GLY A 1 205 ? 6.195 16.031 29.406 1 90.62 205 GLY A CA 1
ATOM 1597 C C . GLY A 1 205 ? 4.891 15.383 28.969 1 90.62 205 GLY A C 1
ATOM 1598 O O . GLY A 1 205 ? 4.762 14.156 28.984 1 90.62 205 GLY A O 1
ATOM 1599 N N . PHE A 1 206 ? 3.961 16.141 28.5 1 90.69 206 PHE A N 1
ATOM 1600 C CA . PHE A 1 206 ? 2.682 15.656 28 1 90.69 206 PHE A CA 1
ATOM 1601 C C . PHE A 1 206 ? 2.877 14.852 26.719 1 90.69 206 PHE A C 1
ATOM 1603 O O . PHE A 1 206 ? 2.234 13.812 26.531 1 90.69 206 PHE A O 1
ATOM 1610 N N . THR A 1 207 ? 3.734 15.305 25.922 1 87.62 207 THR A N 1
ATOM 1611 C CA . THR A 1 207 ? 4.023 14.609 24.672 1 87.62 207 THR A CA 1
ATOM 1612 C C . THR A 1 207 ? 4.617 13.234 24.953 1 87.62 207 THR A C 1
ATOM 1614 O O . THR A 1 207 ? 4.211 12.242 24.344 1 87.62 207 THR A O 1
ATOM 1617 N N . ILE A 1 208 ? 5.559 13.109 25.875 1 89.19 208 ILE A N 1
ATOM 1618 C CA . ILE A 1 208 ? 6.207 11.844 26.203 1 89.19 208 ILE A CA 1
ATOM 1619 C C . ILE A 1 208 ? 5.188 10.883 26.812 1 89.19 208 ILE A C 1
ATOM 1621 O O . ILE A 1 208 ? 5.164 9.695 26.484 1 89.19 208 ILE A O 1
ATOM 1625 N N . TRP A 1 209 ? 4.414 11.453 27.703 1 90.94 209 TRP A N 1
ATOM 1626 C CA . TRP A 1 209 ? 3.359 10.648 28.297 1 90.94 209 TRP A CA 1
ATOM 1627 C C . TRP A 1 209 ? 2.418 10.094 27.234 1 90.94 209 TRP A C 1
ATOM 1629 O O . TRP A 1 209 ? 2.096 8.906 27.25 1 90.94 209 TRP A O 1
ATOM 1639 N N . PHE A 1 210 ? 1.971 10.891 26.391 1 89.19 210 PHE A N 1
ATOM 1640 C CA . PHE A 1 210 ? 1.062 10.5 25.312 1 89.19 210 PHE A CA 1
ATOM 1641 C C . PHE A 1 210 ? 1.672 9.398 24.469 1 89.19 210 PHE A C 1
ATOM 1643 O O . PHE A 1 210 ? 1.013 8.398 24.172 1 89.19 210 PHE A O 1
ATOM 1650 N N . MET A 1 211 ? 2.875 9.609 24.078 1 87.5 211 MET A N 1
ATOM 1651 C CA . MET A 1 211 ? 3.551 8.633 23.219 1 87.5 211 MET A CA 1
ATOM 1652 C C . MET A 1 211 ? 3.625 7.27 23.906 1 87.5 211 MET A C 1
ATOM 1654 O O . MET A 1 211 ? 3.426 6.238 23.25 1 87.5 211 MET A O 1
ATOM 1658 N N . ARG A 1 212 ? 3.781 7.188 25.172 1 89.69 212 ARG A N 1
ATOM 1659 C CA . ARG A 1 212 ? 3.914 5.941 25.922 1 89.69 212 ARG A CA 1
ATOM 1660 C C . ARG A 1 212 ? 2.564 5.242 26.062 1 89.69 212 ARG A C 1
ATOM 1662 O O . ARG A 1 212 ? 2.49 4.012 26.047 1 89.69 212 ARG A O 1
ATOM 1669 N N . VAL A 1 213 ? 1.57 6.023 26.172 1 92 213 VAL A N 1
ATOM 1670 C CA . VAL A 1 213 ? 0.255 5.453 26.438 1 92 213 VAL A CA 1
ATOM 1671 C C . VAL A 1 213 ? -0.406 5.031 25.125 1 92 213 VAL A C 1
ATOM 1673 O O . VAL A 1 213 ? -1.15 4.051 25.094 1 92 213 VAL A O 1
ATOM 1676 N N . VAL A 1 214 ? -0.142 5.734 24.078 1 89.88 214 VAL A N 1
ATOM 1677 C CA . VAL A 1 214 ? -0.857 5.5 22.828 1 89.88 214 VAL A CA 1
ATOM 1678 C C . VAL A 1 214 ? -0.194 4.359 22.062 1 89.88 214 VAL A C 1
ATOM 1680 O O . VAL A 1 214 ? -0.852 3.662 21.281 1 89.88 214 VAL A O 1
ATOM 1683 N N . GLU A 1 215 ? 1.048 4.062 22.266 1 88.5 215 GLU A N 1
ATOM 1684 C CA . GLU A 1 215 ? 1.834 3.113 21.484 1 88.5 215 GLU A CA 1
ATOM 1685 C C . GLU A 1 215 ? 1.229 1.713 21.547 1 88.5 215 GLU A C 1
ATOM 1687 O O . GLU A 1 215 ? 0.978 1.093 20.5 1 88.5 215 GLU A O 1
ATOM 1692 N N . PRO A 1 216 ? 0.896 1.174 22.703 1 90.19 216 PRO A N 1
ATOM 1693 C CA . PRO A 1 216 ? 0.309 -0.167 22.75 1 90.19 216 PRO A CA 1
ATOM 1694 C C . PRO A 1 216 ? -1.062 -0.234 22.078 1 90.19 216 PRO A C 1
ATOM 1696 O O . PRO A 1 216 ? -1.442 -1.278 21.547 1 90.19 216 PRO A O 1
ATOM 1699 N N . ARG A 1 217 ? -1.77 0.803 22.156 1 91.19 217 ARG A N 1
ATOM 1700 C CA . ARG A 1 217 ? -3.08 0.827 21.516 1 91.19 217 ARG A CA 1
ATOM 1701 C C . ARG A 1 217 ? -2.945 0.801 20 1 91.19 217 ARG A C 1
ATOM 1703 O O . ARG A 1 217 ? -3.746 0.165 19.312 1 91.19 217 ARG A O 1
ATOM 1710 N N . TYR A 1 218 ? -1.93 1.438 19.516 1 88.62 218 TYR A N 1
ATOM 1711 C CA . TYR A 1 218 ? -1.658 1.395 18.078 1 88.62 218 TYR A CA 1
ATOM 1712 C C . TYR A 1 218 ? -1.251 -0.008 17.641 1 88.62 218 TYR A C 1
ATOM 1714 O O . TYR A 1 218 ? -1.628 -0.462 16.562 1 88.62 218 TYR A O 1
ATOM 1722 N N . VAL A 1 219 ? -0.508 -0.69 18.453 1 88.56 219 VAL A N 1
ATOM 1723 C CA . VAL A 1 219 ? -0.091 -2.057 18.156 1 88.56 219 VAL A CA 1
ATOM 1724 C C . VAL A 1 219 ? -1.315 -2.965 18.062 1 88.56 219 VAL A C 1
ATOM 1726 O O . VAL A 1 219 ? -1.431 -3.783 17.156 1 88.56 219 VAL A O 1
ATOM 1729 N N . ARG A 1 220 ? -2.215 -2.77 19 1 91.69 220 ARG A N 1
ATOM 1730 C CA . ARG A 1 220 ? -3.432 -3.572 19 1 91.69 220 ARG A CA 1
ATOM 1731 C C . ARG A 1 220 ? -4.293 -3.266 17.781 1 91.69 220 ARG A C 1
ATOM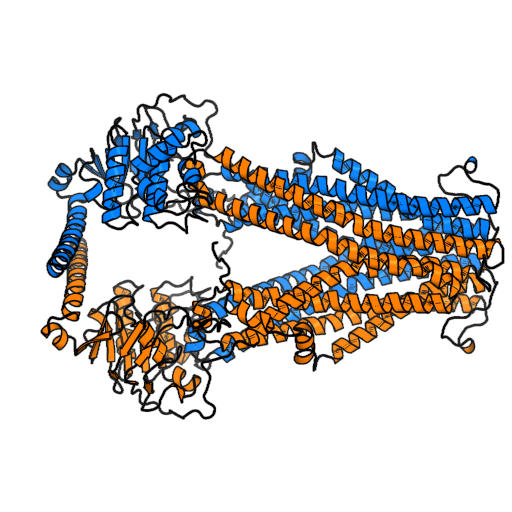 1733 O O . ARG A 1 220 ? -4.922 -4.164 17.203 1 91.69 220 ARG A O 1
ATOM 1740 N N . GLN A 1 221 ? -4.383 -2.035 17.453 1 92.31 221 GLN A N 1
ATOM 1741 C CA . GLN A 1 221 ? -5.148 -1.635 16.281 1 92.31 221 GLN A CA 1
ATOM 1742 C C . GLN A 1 221 ? -4.559 -2.234 15.008 1 92.31 221 GLN A C 1
ATOM 1744 O O . GLN A 1 221 ? -5.293 -2.723 14.141 1 92.31 221 GLN A O 1
ATOM 1749 N N . ARG A 1 222 ? -3.271 -2.201 14.891 1 88.69 222 ARG A N 1
ATOM 1750 C CA . ARG A 1 222 ? -2.602 -2.768 13.719 1 88.69 222 ARG A CA 1
ATOM 1751 C C . ARG A 1 222 ? -2.85 -4.27 13.625 1 88.69 222 ARG A C 1
ATOM 1753 O O . ARG A 1 222 ? -3.059 -4.797 12.531 1 88.69 222 ARG A O 1
ATOM 1760 N N . SER A 1 223 ? -2.805 -4.938 14.695 1 90.44 223 SER A N 1
ATOM 1761 C CA . SER A 1 223 ? -3.102 -6.363 14.719 1 90.44 223 SER A CA 1
ATOM 1762 C C . SER A 1 223 ? -4.539 -6.637 14.281 1 90.44 223 SER A C 1
ATOM 1764 O O . SER A 1 223 ? -4.805 -7.621 13.586 1 90.44 223 SER A O 1
ATOM 1766 N N . ALA A 1 224 ? -5.426 -5.77 14.695 1 93.12 224 ALA A N 1
ATOM 1767 C CA . ALA A 1 224 ? -6.828 -5.918 14.305 1 93.12 224 ALA A CA 1
ATOM 1768 C C . ALA A 1 224 ? -7.004 -5.723 12.805 1 93.12 224 ALA A C 1
ATOM 1770 O O . ALA A 1 224 ? -7.812 -6.406 12.172 1 93.12 224 ALA A O 1
ATOM 1771 N N . VAL A 1 225 ? -6.305 -4.777 12.266 1 91 225 VAL A N 1
ATOM 1772 C CA . VAL A 1 225 ? -6.32 -4.57 10.82 1 91 225 VAL A CA 1
ATOM 1773 C C . VAL A 1 225 ? -5.824 -5.828 10.117 1 91 225 VAL A C 1
ATOM 1775 O O . VAL A 1 225 ? -6.434 -6.289 9.148 1 91 225 VAL A O 1
ATOM 1778 N N . GLY A 1 226 ? -4.727 -6.371 10.594 1 87.88 226 GLY A N 1
ATOM 1779 C CA . GLY A 1 226 ? -4.184 -7.602 10.039 1 87.88 226 GLY A CA 1
ATOM 1780 C C . GLY A 1 226 ? -5.16 -8.758 10.094 1 87.88 226 GLY A C 1
ATOM 1781 O O . GLY A 1 226 ? -5.332 -9.484 9.109 1 87.88 226 GLY A O 1
ATOM 1782 N N . ARG A 1 227 ? -5.77 -8.891 11.125 1 90 227 ARG A N 1
ATOM 1783 C CA . ARG A 1 227 ? -6.742 -9.969 11.297 1 90 227 ARG A CA 1
ATOM 1784 C C . ARG A 1 227 ? -7.914 -9.812 10.336 1 90 227 ARG A C 1
ATOM 1786 O O . ARG A 1 227 ? -8.383 -10.789 9.75 1 90 227 ARG A O 1
ATOM 1793 N N . LEU A 1 228 ? -8.453 -8.609 10.25 1 92.25 228 LEU A N 1
ATOM 1794 C CA . LEU A 1 228 ? -9.562 -8.359 9.336 1 92.25 228 LEU A CA 1
ATOM 1795 C C . LEU A 1 228 ? -9.156 -8.672 7.898 1 92.25 228 LEU A C 1
ATOM 1797 O O . LEU A 1 228 ? -9.922 -9.297 7.16 1 92.25 228 LEU A O 1
ATOM 1801 N N . ASN A 1 229 ? -7.988 -8.242 7.551 1 88.31 229 ASN A N 1
ATOM 1802 C CA . ASN A 1 229 ? -7.496 -8.508 6.203 1 88.31 229 ASN A CA 1
ATOM 1803 C C . ASN A 1 229 ? -7.379 -10 5.934 1 88.31 229 ASN A C 1
ATOM 1805 O O . ASN A 1 229 ? -7.793 -10.484 4.875 1 88.31 229 ASN A O 1
ATOM 1809 N N . THR A 1 230 ? -6.828 -10.695 6.824 1 86.5 230 THR A N 1
ATOM 1810 C CA . THR A 1 230 ? -6.699 -12.148 6.703 1 86.5 230 THR A CA 1
ATOM 1811 C C . THR A 1 230 ? -8.07 -12.805 6.586 1 86.5 230 THR A C 1
ATOM 1813 O O . THR A 1 230 ? -8.273 -13.695 5.762 1 86.5 230 THR A O 1
ATOM 1816 N N . ARG A 1 231 ? -8.938 -12.359 7.391 1 89.5 231 ARG A N 1
ATOM 1817 C CA . ARG A 1 231 ? -10.289 -12.906 7.379 1 89.5 231 ARG A CA 1
ATOM 1818 C C . ARG A 1 231 ? -10.977 -12.656 6.039 1 89.5 231 ARG A C 1
ATOM 1820 O O . ARG A 1 231 ? -11.633 -13.539 5.492 1 89.5 231 ARG A O 1
ATOM 1827 N N . LEU A 1 232 ? -10.906 -11.477 5.547 1 89.69 232 LEU A N 1
ATOM 1828 C CA . LEU A 1 232 ? -11.5 -11.133 4.262 1 89.69 232 LEU A CA 1
ATOM 1829 C C . LEU A 1 232 ? -10.875 -11.953 3.139 1 89.69 232 LEU A C 1
ATOM 1831 O O . LEU A 1 232 ? -11.586 -12.469 2.273 1 89.69 232 LEU A O 1
ATOM 1835 N N . GLU A 1 233 ? -9.602 -12.023 3.146 1 88.12 233 GLU A N 1
ATOM 1836 C CA . GLU A 1 233 ? -8.891 -12.812 2.143 1 88.12 233 GLU A CA 1
ATOM 1837 C C . GLU A 1 233 ? -9.32 -14.273 2.172 1 88.12 233 GLU A C 1
ATOM 1839 O O . GLU A 1 233 ? -9.562 -14.875 1.123 1 88.12 233 GLU A O 1
ATOM 1844 N N . ASN A 1 234 ? -9.422 -14.852 3.352 1 87.19 234 ASN A N 1
ATOM 1845 C CA . ASN A 1 234 ? -9.867 -16.234 3.516 1 87.19 234 ASN A CA 1
ATOM 1846 C C . ASN A 1 234 ? -11.312 -16.406 3.055 1 87.19 234 ASN A C 1
ATOM 1848 O O . ASN A 1 234 ? -11.641 -17.406 2.418 1 87.19 234 ASN A O 1
ATOM 1852 N N . ALA A 1 235 ? -12.117 -15.492 3.422 1 89.38 235 ALA A N 1
ATOM 1853 C CA . ALA A 1 235 ? -13.531 -15.586 3.07 1 89.38 235 ALA A CA 1
ATOM 1854 C C . ALA A 1 235 ? -13.727 -15.516 1.559 1 89.38 235 ALA A C 1
ATOM 1856 O O . ALA A 1 235 ? -14.57 -16.219 1.005 1 89.38 235 ALA A O 1
ATOM 1857 N N . ILE A 1 236 ? -12.953 -14.734 0.915 1 87.38 236 ILE A N 1
ATOM 1858 C CA . ILE A 1 236 ? -13.07 -14.586 -0.531 1 87.38 236 ILE A CA 1
ATOM 1859 C C . ILE A 1 236 ? -12.508 -15.828 -1.226 1 87.38 236 ILE A C 1
ATOM 1861 O O . ILE A 1 236 ? -13.102 -16.328 -2.178 1 87.38 236 ILE A O 1
ATOM 1865 N N . SER A 1 237 ? -11.414 -16.281 -0.734 1 84.88 237 SER A N 1
ATOM 1866 C CA . SER A 1 237 ? -10.805 -17.484 -1.306 1 84.88 237 SER A CA 1
ATOM 1867 C C . SER A 1 237 ? -11.695 -18.703 -1.117 1 84.88 237 SER A C 1
ATOM 1869 O O . SER A 1 237 ? -11.68 -19.625 -1.938 1 84.88 237 SER A O 1
ATOM 1871 N N . GLY A 1 238 ? -12.391 -18.75 -0.057 1 87.38 238 GLY A N 1
ATOM 1872 C CA . GLY A 1 238 ? -13.258 -19.875 0.254 1 87.38 238 GLY A CA 1
ATOM 1873 C C . GLY A 1 238 ? -14.703 -19.656 -0.149 1 87.38 238 GLY A C 1
ATOM 1874 O O . GLY A 1 238 ? -15.602 -20.312 0.366 1 87.38 238 GLY A O 1
ATOM 1875 N N . MET A 1 239 ? -14.977 -18.828 -1.03 1 88.19 239 MET A N 1
ATOM 1876 C CA . MET A 1 239 ? -16.328 -18.453 -1.417 1 88.19 239 MET A CA 1
ATOM 1877 C C . MET A 1 239 ? -17.094 -19.656 -1.955 1 88.19 239 MET A C 1
ATOM 1879 O O . MET A 1 239 ? -18.297 -19.797 -1.7 1 88.19 239 MET A O 1
ATOM 1883 N N . GLY A 1 240 ? -16.453 -20.484 -2.752 1 86.38 240 GLY A N 1
ATOM 1884 C CA . GLY A 1 240 ? -17.094 -21.688 -3.264 1 86.38 240 GLY A CA 1
ATOM 1885 C C . GLY A 1 240 ? -17.625 -22.594 -2.17 1 86.38 240 GLY A C 1
ATOM 1886 O O . GLY A 1 240 ? -18.781 -23.031 -2.236 1 86.38 240 GLY A O 1
ATOM 1887 N N . LEU A 1 241 ? -16.828 -22.797 -1.253 1 88.94 241 LEU A N 1
ATOM 1888 C CA . LEU A 1 241 ? -17.234 -23.641 -0.13 1 88.94 241 LEU A CA 1
ATOM 1889 C C . LEU A 1 241 ? -18.359 -22.984 0.662 1 88.94 241 LEU A C 1
ATOM 1891 O O . LEU A 1 241 ? -19.297 -23.656 1.1 1 88.94 241 LEU A O 1
ATOM 1895 N N . THR A 1 242 ? -18.297 -21.734 0.865 1 91.25 242 THR A N 1
ATOM 1896 C CA . THR A 1 242 ? -19.312 -21 1.607 1 91.25 242 THR A CA 1
ATOM 1897 C C . THR A 1 242 ? -20.672 -21.109 0.919 1 91.25 242 THR A C 1
ATOM 1899 O O . THR A 1 242 ? -21.688 -21.312 1.578 1 91.25 242 THR A O 1
ATOM 1902 N N . LYS A 1 243 ? -20.656 -21.062 -0.353 1 89.56 243 LYS A N 1
ATOM 1903 C CA . LYS A 1 243 ? -21.891 -21.125 -1.109 1 89.56 243 LYS A CA 1
ATOM 1904 C C . LYS A 1 243 ? -22.453 -22.547 -1.118 1 89.56 243 LYS A C 1
ATOM 1906 O O . LYS A 1 243 ? -23.656 -22.75 -0.97 1 89.56 243 LYS A O 1
ATOM 1911 N N . THR A 1 244 ? -21.562 -23.453 -1.305 1 88.94 244 THR A N 1
ATOM 1912 C CA . THR A 1 244 ? -22.016 -24.828 -1.425 1 88.94 244 THR A CA 1
ATOM 1913 C C . THR A 1 244 ? -22.484 -25.375 -0.075 1 88.94 244 THR A C 1
ATOM 1915 O O . THR A 1 244 ? -23.234 -26.359 -0.016 1 88.94 244 THR A O 1
ATOM 1918 N N . THR A 1 245 ? -22.094 -24.75 0.991 1 89.69 245 THR A N 1
ATOM 1919 C CA . THR A 1 245 ? -22.531 -25.172 2.316 1 89.69 245 THR A CA 1
ATOM 1920 C C . THR A 1 245 ? -23.547 -24.188 2.887 1 89.69 245 THR A C 1
ATOM 1922 O O . THR A 1 245 ? -23.922 -24.281 4.059 1 89.69 245 THR A O 1
ATOM 1925 N N . SER A 1 246 ? -23.984 -23.188 2.148 1 88.56 246 SER A N 1
ATOM 1926 C CA . SER A 1 246 ? -24.938 -22.172 2.572 1 88.56 246 SER A CA 1
ATOM 1927 C C . SER A 1 246 ? -24.531 -21.531 3.893 1 88.56 246 SER A C 1
ATOM 1929 O O . SER A 1 246 ? -25.328 -21.438 4.82 1 88.56 246 SER A O 1
ATOM 1931 N N . SER A 1 247 ? -23.25 -21.25 3.994 1 91.12 247 SER A N 1
ATOM 1932 C CA . SER A 1 247 ? -22.703 -20.703 5.23 1 91.12 247 SER A CA 1
ATOM 1933 C C . SER A 1 247 ? -22.438 -19.203 5.109 1 91.12 247 SER A C 1
ATOM 1935 O O . SER A 1 247 ? -21.562 -18.672 5.781 1 91.12 247 SER A O 1
ATOM 1937 N N . GLU A 1 248 ? -23.172 -18.516 4.285 1 91.44 248 GLU A N 1
ATOM 1938 C CA . GLU A 1 248 ? -22.953 -17.094 4.043 1 91.44 248 GLU A CA 1
ATOM 1939 C C . GLU A 1 248 ? -23.188 -16.281 5.309 1 91.44 248 GLU A C 1
ATOM 1941 O O . GLU A 1 248 ? -22.406 -15.391 5.641 1 91.44 248 GLU A O 1
ATOM 1946 N N . ALA A 1 249 ? -24.281 -16.594 6.043 1 91.31 249 ALA A N 1
ATOM 1947 C CA . ALA A 1 249 ? -24.625 -15.852 7.25 1 91.31 249 ALA A CA 1
ATOM 1948 C C . ALA A 1 249 ? -23.531 -15.984 8.305 1 91.31 249 ALA A C 1
ATOM 1950 O O . ALA A 1 249 ? -23.219 -15.023 9.016 1 91.31 249 ALA A O 1
ATOM 1951 N N . TYR A 1 250 ? -22.969 -17.156 8.32 1 91.5 250 TYR A N 1
ATOM 1952 C CA . TYR A 1 250 ? -21.891 -17.422 9.273 1 91.5 250 TYR A CA 1
ATOM 1953 C C . TYR A 1 250 ? -20.656 -16.562 8.945 1 91.5 250 TYR A C 1
ATOM 1955 O O . TYR A 1 250 ? -20.078 -15.945 9.836 1 91.5 250 TYR A O 1
ATOM 1963 N N . GLU A 1 251 ? -20.312 -16.547 7.73 1 92.06 251 GLU A N 1
ATOM 1964 C CA . GLU A 1 251 ? -19.141 -15.789 7.309 1 92.06 251 GLU A CA 1
ATOM 1965 C C . GLU A 1 251 ? -19.359 -14.289 7.477 1 92.06 251 GLU A C 1
ATOM 1967 O O . GLU A 1 251 ? -18.438 -13.562 7.855 1 92.06 251 GLU A O 1
ATOM 1972 N N . VAL A 1 252 ? -20.578 -13.82 7.207 1 93.81 252 VAL A N 1
ATOM 1973 C CA . VAL A 1 252 ? -20.906 -12.406 7.371 1 93.81 252 VAL A CA 1
ATOM 1974 C C . VAL A 1 252 ? -20.797 -12.023 8.844 1 93.81 252 VAL A C 1
ATOM 1976 O O . VAL A 1 252 ? -20.266 -10.953 9.172 1 93.81 252 VAL A O 1
ATOM 1979 N N . ASP A 1 253 ? -21.234 -12.852 9.711 1 93.75 253 ASP A N 1
ATOM 1980 C CA . ASP A 1 253 ? -21.172 -12.578 11.141 1 93.75 253 ASP A CA 1
ATOM 1981 C C . ASP A 1 253 ? -19.719 -12.539 11.633 1 93.75 253 ASP A C 1
ATOM 1983 O O . ASP A 1 253 ? -19.375 -11.734 12.492 1 93.75 253 ASP A O 1
ATOM 1987 N N . ARG A 1 254 ? -18.953 -13.406 11.078 1 92.12 254 ARG A N 1
ATOM 1988 C CA . ARG A 1 254 ? -17.547 -13.438 11.453 1 92.12 254 ARG A CA 1
ATOM 1989 C C . ARG A 1 254 ? -16.828 -12.156 11.008 1 92.12 254 ARG A C 1
ATOM 1991 O O . ARG A 1 254 ? -16.031 -11.594 11.75 1 92.12 254 ARG A O 1
ATOM 1998 N N . VAL A 1 255 ? -17.125 -11.75 9.82 1 92.75 255 VAL A N 1
ATOM 1999 C CA . VAL A 1 255 ? -16.516 -10.523 9.312 1 92.75 255 VAL A CA 1
ATOM 2000 C C . VAL A 1 255 ? -17.047 -9.32 10.094 1 92.75 255 VAL A C 1
ATOM 2002 O O . VAL A 1 255 ? -16.297 -8.391 10.406 1 92.75 255 VAL A O 1
ATOM 2005 N N . ARG A 1 256 ? -18.375 -9.344 10.422 1 94.12 256 ARG A N 1
ATOM 2006 C CA . ARG A 1 256 ? -18.969 -8.297 11.242 1 94.12 256 ARG A CA 1
ATOM 2007 C C . ARG A 1 256 ? -18.266 -8.18 12.594 1 94.12 256 ARG A C 1
ATOM 2009 O O . ARG A 1 256 ? -17.969 -7.078 13.055 1 94.12 256 ARG A O 1
ATOM 2016 N N . GLY A 1 257 ? -17.953 -9.312 13.141 1 94.75 257 GLY A N 1
ATOM 2017 C CA . GLY A 1 257 ? -17.25 -9.328 14.406 1 94.75 257 GLY A CA 1
ATOM 2018 C C . GLY A 1 257 ? -15.844 -8.773 14.312 1 94.75 257 GLY A C 1
ATOM 2019 O O . GLY A 1 257 ? -15.422 -7.98 15.156 1 94.75 257 GLY A O 1
ATOM 2020 N N . SER A 1 258 ? -15.156 -9.18 13.305 1 94 258 SER A N 1
ATOM 2021 C CA . SER A 1 258 ? -13.789 -8.703 13.109 1 94 258 SER A CA 1
ATOM 2022 C C . SER A 1 258 ? -13.766 -7.211 12.797 1 94 258 SER A C 1
ATOM 2024 O O . SER A 1 258 ? -12.883 -6.488 13.266 1 94 258 SER A O 1
ATOM 2026 N N . SER A 1 259 ? -14.68 -6.812 11.992 1 93.69 259 SER A N 1
ATOM 2027 C CA . SER A 1 259 ? -14.805 -5.391 11.68 1 93.69 259 SER A CA 1
ATOM 2028 C C . SER A 1 259 ? -15.148 -4.578 12.922 1 93.69 259 SER A C 1
ATOM 2030 O O . SER A 1 259 ? -14.641 -3.473 13.109 1 93.69 259 SER A O 1
ATOM 2032 N N . ARG A 1 260 ? -16.016 -5.121 13.805 1 94.25 260 ARG A N 1
ATOM 2033 C CA . ARG A 1 260 ? -16.375 -4.461 15.055 1 94.25 260 ARG A CA 1
ATOM 2034 C C . ARG A 1 260 ? -15.18 -4.379 15.992 1 94.25 260 ARG A C 1
ATOM 2036 O O . ARG A 1 260 ? -14.977 -3.367 16.672 1 94.25 260 ARG A O 1
ATOM 2043 N N . ASN A 1 261 ? -14.445 -5.426 16 1 94.62 261 ASN A N 1
ATOM 2044 C CA . ASN A 1 261 ? -13.227 -5.402 16.812 1 94.62 261 ASN A CA 1
ATOM 2045 C C . ASN A 1 261 ? -12.266 -4.312 16.344 1 94.62 261 ASN A C 1
ATOM 2047 O O . ASN A 1 261 ? -11.664 -3.615 17.156 1 94.62 261 ASN A O 1
ATOM 2051 N N . LEU A 1 262 ? -12.102 -4.168 15.039 1 93.69 262 LEU A N 1
ATOM 2052 C CA . LEU A 1 262 ? -11.273 -3.104 14.484 1 93.69 262 LEU A CA 1
ATOM 2053 C C . LEU A 1 262 ? -11.828 -1.732 14.867 1 93.69 262 LEU A C 1
ATOM 2055 O O . LEU A 1 262 ? -11.062 -0.832 15.234 1 93.69 262 LEU A O 1
ATOM 2059 N N . PHE A 1 263 ? -13.133 -1.638 14.82 1 93.06 263 PHE A N 1
ATOM 2060 C CA . PHE A 1 263 ? -13.797 -0.398 15.211 1 93.06 263 PHE A CA 1
ATOM 2061 C C . PHE A 1 263 ? -13.477 -0.042 16.656 1 93.06 263 PHE A C 1
ATOM 2063 O O . PHE A 1 263 ? -13.078 1.086 16.953 1 93.06 263 PHE A O 1
ATOM 2070 N N . ASP A 1 264 ? -13.562 -0.939 17.547 1 94.94 264 ASP A N 1
ATOM 2071 C CA . ASP A 1 264 ? -13.336 -0.695 18.969 1 94.94 264 ASP A CA 1
ATOM 2072 C C . ASP A 1 264 ? -11.883 -0.329 19.234 1 94.94 264 ASP A C 1
ATOM 2074 O O . ASP A 1 264 ? -11.602 0.586 20.016 1 94.94 264 ASP A O 1
ATOM 2078 N N . ARG A 1 265 ? -11 -1.036 18.578 1 93.88 265 ARG A N 1
ATOM 2079 C CA . ARG A 1 265 ? -9.578 -0.752 18.766 1 93.88 265 ARG A CA 1
ATOM 2080 C C . ARG A 1 265 ? -9.203 0.602 18.172 1 93.88 265 ARG A C 1
ATOM 2082 O O . ARG A 1 265 ? -8.375 1.323 18.734 1 93.88 265 ARG A O 1
ATOM 2089 N N . THR A 1 266 ? -9.789 0.926 17.078 1 92.5 266 THR A N 1
ATOM 2090 C CA . THR A 1 266 ? -9.531 2.213 16.438 1 92.5 266 THR A CA 1
ATOM 2091 C C . THR A 1 266 ? -10.047 3.357 17.312 1 92.5 266 THR A C 1
ATOM 2093 O O . THR A 1 266 ? -9.359 4.367 17.484 1 92.5 266 THR A O 1
ATOM 2096 N N . MET A 1 267 ? -11.242 3.17 17.891 1 91.56 267 MET A N 1
ATOM 2097 C CA . MET A 1 267 ? -11.828 4.207 18.734 1 91.56 267 MET A CA 1
ATOM 2098 C C . MET A 1 267 ? -11 4.402 20 1 91.56 267 MET A C 1
ATOM 2100 O O . MET A 1 267 ? -10.891 5.516 20.516 1 91.56 267 MET A O 1
ATOM 2104 N N . ASP A 1 268 ? -10.367 3.369 20.484 1 92.81 268 ASP A N 1
ATOM 2105 C CA . ASP A 1 268 ? -9.492 3.475 21.641 1 92.81 268 ASP A CA 1
ATOM 2106 C C . ASP A 1 268 ? -8.281 4.359 21.359 1 92.81 268 ASP A C 1
ATOM 2108 O O . ASP A 1 268 ? -7.844 5.125 22.219 1 92.81 268 ASP A O 1
ATOM 2112 N N . VAL A 1 269 ? -7.805 4.242 20.172 1 91.12 269 VAL A N 1
ATOM 2113 C CA . VAL A 1 269 ? -6.672 5.055 19.75 1 91.12 269 VAL A CA 1
ATOM 2114 C C . VAL A 1 269 ? -7.125 6.496 19.516 1 91.12 269 VAL A C 1
ATOM 2116 O O . VAL A 1 269 ? -6.48 7.438 19.984 1 91.12 269 VAL A O 1
ATOM 2119 N N . LEU A 1 270 ? -8.281 6.645 18.906 1 88.19 270 LEU A N 1
ATOM 2120 C CA . LEU A 1 270 ? -8.742 7.965 18.5 1 88.19 270 LEU A CA 1
ATOM 2121 C C . LEU A 1 270 ? -9.164 8.789 19.719 1 88.19 270 LEU A C 1
ATOM 2123 O O . LEU A 1 270 ? -8.93 10 19.766 1 88.19 270 LEU A O 1
ATOM 2127 N N . LYS A 1 271 ? -9.734 8.227 20.734 1 91.38 271 LYS A N 1
ATOM 2128 C CA . LYS A 1 271 ? -10.109 8.938 21.953 1 91.38 271 LYS A CA 1
ATOM 2129 C C . LYS A 1 271 ? -8.891 9.57 22.625 1 91.38 271 LYS A C 1
ATOM 2131 O O . LYS A 1 271 ? -8.969 10.68 23.141 1 91.38 271 LYS A O 1
ATOM 2136 N N . LEU A 1 272 ? -7.82 8.867 22.531 1 88.69 272 LEU A N 1
ATOM 2137 C CA . LEU A 1 272 ? -6.59 9.375 23.141 1 88.69 272 LEU A CA 1
ATOM 2138 C C . LEU A 1 272 ? -5.891 10.344 22.188 1 88.69 272 LEU A C 1
ATOM 2140 O O . LEU A 1 272 ? -5.363 11.375 22.625 1 88.69 272 LEU A O 1
ATOM 2144 N N . SER A 1 273 ? -5.883 9.992 20.875 1 86.94 273 SER A N 1
ATOM 2145 C CA . SER A 1 273 ? -5.199 10.828 19.891 1 86.94 273 SER A CA 1
ATOM 2146 C C . SER A 1 273 ? -5.84 12.211 19.797 1 86.94 273 SER A C 1
ATOM 2148 O O . SER A 1 273 ? -5.145 13.211 19.609 1 86.94 273 SER A O 1
ATOM 2150 N N . TYR A 1 274 ? -7.145 12.258 20 1 87.19 274 TYR A N 1
ATOM 2151 C CA . TYR A 1 274 ? -7.828 13.539 19.875 1 87.19 274 TYR A CA 1
ATOM 2152 C C . TYR A 1 274 ? -7.691 14.359 21.156 1 87.19 274 TYR A C 1
ATOM 2154 O O . TYR A 1 274 ? -7.98 15.555 21.172 1 87.19 274 TYR A O 1
ATOM 2162 N N . LEU A 1 275 ? -7.16 13.727 22.156 1 89.38 275 LEU A N 1
ATOM 2163 C CA . LEU A 1 275 ? -6.859 14.461 23.375 1 89.38 275 LEU A CA 1
ATOM 2164 C C . LEU A 1 275 ? -5.527 15.188 23.266 1 89.38 275 LEU A C 1
ATOM 2166 O O . LEU A 1 275 ? -5.285 16.172 23.984 1 89.38 275 LEU A O 1
ATOM 2170 N N . TYR A 1 276 ? -4.715 14.766 22.375 1 87.31 276 TYR A N 1
ATOM 2171 C CA . TYR A 1 276 ? -3.348 15.266 22.297 1 87.31 276 TYR A CA 1
ATOM 2172 C C . TYR A 1 276 ? -3.326 16.734 21.922 1 87.31 276 TYR A C 1
ATOM 2174 O O . TYR A 1 276 ? -2.812 17.578 22.672 1 87.31 276 TYR A O 1
ATOM 2182 N N . ARG A 1 277 ? -3.906 17.109 20.766 1 82.81 277 ARG A N 1
ATOM 2183 C CA . ARG A 1 277 ? -3.824 18.484 20.281 1 82.81 277 ARG A CA 1
ATOM 2184 C C . ARG A 1 277 ? -4.586 19.422 21.203 1 82.81 277 ARG A C 1
ATOM 2186 O O . ARG A 1 277 ? -4.059 20.469 21.625 1 82.81 277 ARG A O 1
ATOM 2193 N N . PRO A 1 278 ? -5.848 19.078 21.609 1 86.19 278 PRO A N 1
ATOM 2194 C CA . PRO A 1 278 ? -6.539 19.938 22.578 1 86.19 278 PRO A CA 1
ATOM 2195 C C . PRO A 1 278 ? -5.812 20.031 23.922 1 86.19 278 PRO A C 1
ATOM 2197 O O . PRO A 1 278 ? -5.859 21.062 24.578 1 86.19 278 PRO A O 1
ATOM 2200 N N . GLY A 1 279 ? -5.152 18.922 24.25 1 88.5 279 GLY A N 1
ATOM 2201 C CA . GLY A 1 279 ? -4.348 18.969 25.469 1 88.5 279 GLY A CA 1
ATOM 2202 C C . GLY A 1 279 ? -3.186 19.938 25.375 1 88.5 279 GLY A C 1
ATOM 2203 O O . GLY A 1 279 ? -2.912 20.688 26.312 1 88.5 279 GLY A O 1
ATOM 2204 N N . MET A 1 280 ? -2.551 19.969 24.25 1 87.88 280 MET A N 1
ATOM 2205 C CA . MET A 1 280 ? -1.461 20.906 24 1 87.88 280 MET A CA 1
ATOM 2206 C C . MET A 1 280 ? -1.977 22.344 23.969 1 87.88 280 MET A C 1
ATOM 2208 O O . MET A 1 280 ? -1.347 23.234 24.516 1 87.88 280 MET A O 1
ATOM 2212 N N . GLU A 1 281 ? -3.094 22.5 23.344 1 86.31 281 GLU A N 1
ATOM 2213 C CA . GLU A 1 281 ? -3.703 23.828 23.266 1 86.31 281 GLU A CA 1
ATOM 2214 C C . GLU A 1 281 ? -4.113 24.328 24.641 1 86.31 281 GLU A C 1
ATOM 2216 O O . GLU A 1 281 ? -4.031 25.516 24.922 1 86.31 281 GLU A O 1
ATOM 2221 N N . LEU A 1 282 ? -4.582 23.406 25.438 1 89.75 282 LEU A N 1
ATOM 2222 C CA . LEU A 1 282 ? -4.949 23.75 26.797 1 89.75 282 LEU A CA 1
ATOM 2223 C C . LEU A 1 282 ? -3.73 24.219 27.594 1 89.75 282 LEU A C 1
ATOM 2225 O O . LEU A 1 282 ? -3.797 25.203 28.328 1 89.75 282 LEU A O 1
ATOM 2229 N N . LEU A 1 283 ? -2.645 23.516 27.422 1 89.88 283 LEU A N 1
ATOM 2230 C CA . LEU A 1 283 ? -1.423 23.922 28.109 1 89.88 283 LEU A CA 1
ATOM 2231 C C . LEU A 1 283 ? -0.93 25.266 27.625 1 89.88 283 LEU A C 1
ATOM 2233 O O . LEU A 1 283 ? -0.46 26.094 28.406 1 89.88 283 LEU A O 1
ATOM 2237 N N . ALA A 1 284 ? -1.033 25.453 26.328 1 86.94 284 ALA A N 1
ATOM 2238 C CA . ALA A 1 284 ? -0.687 26.766 25.781 1 86.94 284 ALA A CA 1
ATOM 2239 C C . ALA A 1 284 ? -1.627 27.844 26.297 1 86.94 284 ALA A C 1
ATOM 2241 O O . ALA A 1 284 ? -1.205 28.984 26.531 1 86.94 284 ALA A O 1
ATOM 2242 N N . GLY A 1 285 ? -2.93 27.5 26.391 1 87.31 285 GLY A N 1
ATOM 2243 C CA . GLY A 1 285 ? -3.902 28.422 26.953 1 87.31 285 GLY A CA 1
ATOM 2244 C C . GLY A 1 285 ? -3.611 28.781 28.391 1 87.31 285 GLY A C 1
ATOM 2245 O O . GLY A 1 285 ? -3.77 29.938 28.797 1 87.31 285 GLY A O 1
ATOM 2246 N N . LEU A 1 286 ? -3.178 27.828 29.109 1 88.88 286 LEU A N 1
ATOM 2247 C CA . LEU A 1 286 ? -2.812 28.078 30.5 1 88.88 286 LEU A CA 1
ATOM 2248 C C . LEU A 1 286 ? -1.597 29 30.578 1 88.88 286 LEU A C 1
ATOM 2250 O O . LEU A 1 286 ? -1.498 29.828 31.484 1 88.88 286 LEU A O 1
ATOM 2254 N N . ALA A 1 287 ? -0.698 28.75 29.688 1 90 287 ALA A N 1
ATOM 2255 C CA . ALA A 1 287 ? 0.444 29.656 29.609 1 90 287 ALA A CA 1
ATOM 2256 C C . ALA A 1 287 ? -0.001 31.078 29.25 1 90 287 ALA A C 1
ATOM 2258 O O . ALA A 1 287 ? 0.51 32.062 29.797 1 90 287 ALA A O 1
ATOM 2259 N N . PHE A 1 288 ? -0.886 31.156 28.266 1 90 288 PHE A N 1
ATOM 2260 C CA . PHE A 1 288 ? -1.471 32.438 27.859 1 90 288 PHE A CA 1
ATOM 2261 C C . PHE A 1 288 ? -2.143 33.094 29.047 1 90 288 PHE A C 1
ATOM 2263 O O . PHE A 1 288 ? -1.919 34.281 29.297 1 90 288 PHE A O 1
ATOM 2270 N N . ALA A 1 289 ? -2.938 32.375 29.828 1 90.75 289 ALA A N 1
ATOM 2271 C CA . ALA A 1 289 ? -3.658 32.906 30.984 1 90.75 289 ALA A CA 1
ATOM 2272 C C . ALA A 1 289 ? -2.691 33.344 32.062 1 90.75 289 ALA A C 1
ATOM 2274 O O . ALA A 1 289 ? -2.895 34.375 32.719 1 90.75 289 ALA A O 1
ATOM 2275 N N . ALA A 1 290 ? -1.686 32.531 32.281 1 91.31 290 ALA A N 1
ATOM 2276 C CA . ALA A 1 290 ? -0.69 32.875 33.312 1 91.31 290 ALA A CA 1
ATOM 2277 C C . ALA A 1 290 ? 0.052 34.156 32.938 1 91.31 290 ALA A C 1
ATOM 2279 O O . ALA A 1 290 ? 0.302 35.031 33.781 1 91.31 290 ALA A O 1
ATOM 2280 N N . THR A 1 291 ? 0.435 34.25 31.656 1 90.94 291 THR A N 1
ATOM 2281 C CA . THR A 1 291 ? 1.101 35.438 31.188 1 90.94 291 THR A CA 1
ATOM 2282 C C . THR A 1 291 ? 0.183 36.656 31.312 1 90.94 291 THR A C 1
ATOM 2284 O O . THR A 1 291 ? 0.628 37.75 31.688 1 90.94 291 THR A O 1
ATOM 2287 N N . PHE A 1 292 ? -1.055 36.438 30.953 1 90.75 292 PHE A N 1
ATOM 2288 C CA . PHE A 1 292 ? -2.037 37.5 31.062 1 90.75 292 PHE A CA 1
ATOM 2289 C C . PHE A 1 292 ? -2.203 37.938 32.5 1 90.75 292 PHE A C 1
ATOM 2291 O O . PHE A 1 292 ? -2.326 39.125 32.812 1 90.75 292 PHE A O 1
ATOM 2298 N N . LEU A 1 293 ? -2.244 37 33.406 1 90.69 293 LEU A N 1
ATOM 2299 C CA . LEU A 1 293 ? -2.43 37.281 34.812 1 90.69 293 LEU A CA 1
ATOM 2300 C C . LEU A 1 293 ? -1.258 38.094 35.375 1 90.69 293 LEU A C 1
ATOM 2302 O O . LEU A 1 293 ? -1.45 39.156 35.938 1 90.69 293 LEU A O 1
ATOM 2306 N N . VAL A 1 294 ? -0.094 37.625 35.156 1 90.5 294 VAL A N 1
ATOM 2307 C CA . VAL A 1 294 ? 1.09 38.25 35.719 1 90.5 294 VAL A CA 1
ATOM 2308 C C . VAL A 1 294 ? 1.359 39.562 34.969 1 90.5 294 VAL A C 1
ATOM 2310 O O . VAL A 1 294 ? 1.613 40.594 35.594 1 90.5 294 VAL A O 1
ATOM 2313 N N . GLY A 1 295 ? 1.338 39.469 33.656 1 89.56 295 GLY A N 1
ATOM 2314 C CA . GLY A 1 295 ? 1.561 40.656 32.875 1 89.56 295 GLY A CA 1
ATOM 2315 C C . GLY A 1 295 ? 0.478 41.719 33.062 1 89.56 295 GLY A C 1
ATOM 2316 O O . GLY A 1 295 ? 0.768 42.906 33.125 1 89.56 295 GLY A O 1
ATOM 2317 N N . GLY A 1 296 ? -0.772 41.312 33.062 1 88.06 296 GLY A N 1
ATOM 2318 C CA . GLY A 1 296 ? -1.877 42.219 33.281 1 88.06 296 GLY A CA 1
ATOM 2319 C C . GLY A 1 296 ? -1.818 42.906 34.625 1 88.06 296 GLY A C 1
ATOM 2320 O O . GLY A 1 296 ? -2.094 44.094 34.75 1 88.06 296 GLY A O 1
ATOM 2321 N N . LEU A 1 297 ? -1.499 42.156 35.656 1 87.81 297 LEU A N 1
ATOM 2322 C CA . LEU A 1 297 ? -1.352 42.75 37 1 87.81 297 LEU A CA 1
ATOM 2323 C C . LEU A 1 297 ? -0.205 43.75 37.031 1 87.81 297 LEU A C 1
ATOM 2325 O O . LEU A 1 297 ? -0.283 44.781 37.719 1 87.81 297 LEU A O 1
ATOM 2329 N N . TRP A 1 298 ? 0.805 43.438 36.344 1 87.88 298 TRP A N 1
ATOM 2330 C CA . TRP A 1 298 ? 1.951 44.312 36.219 1 87.88 298 TRP A CA 1
ATOM 2331 C C . TRP A 1 298 ? 1.539 45.656 35.625 1 87.88 298 TRP A C 1
ATOM 2333 O O . TRP A 1 298 ? 1.963 46.719 36.094 1 87.88 298 TRP A O 1
ATOM 2343 N N . LEU A 1 299 ? 0.693 45.625 34.656 1 85.69 299 LEU A N 1
ATOM 2344 C CA . LEU A 1 299 ? 0.279 46.812 33.938 1 85.69 299 LEU A CA 1
ATOM 2345 C C . LEU A 1 299 ? -0.79 47.562 34.719 1 85.69 299 LEU A C 1
ATOM 2347 O O . LEU A 1 299 ? -0.816 48.812 34.688 1 85.69 299 LEU A O 1
ATOM 2351 N N . THR A 1 300 ? -1.684 46.875 35.312 1 82.56 300 THR A N 1
ATOM 2352 C CA . THR A 1 300 ? -2.768 47.531 36.062 1 82.56 300 THR A CA 1
ATOM 2353 C C . THR A 1 300 ? -2.248 48.188 37.344 1 82.56 300 THR A C 1
ATOM 2355 O O . THR A 1 300 ? -2.703 49.25 37.719 1 82.56 300 THR A O 1
ATOM 2358 N N . THR A 1 301 ? -1.323 47.562 38 1 81.31 301 THR A N 1
ATOM 2359 C CA . THR A 1 301 ? -0.827 48.094 39.25 1 81.31 301 THR A CA 1
ATOM 2360 C C . THR A 1 301 ? 0.37 49 39 1 81.31 301 THR A C 1
ATOM 2362 O O . THR A 1 301 ? 0.719 49.812 39.875 1 81.31 301 THR A O 1
ATOM 2365 N N . GLY A 1 302 ? 0.883 48.938 37.875 1 79.44 302 GLY A N 1
ATOM 2366 C CA . GLY A 1 302 ? 2.043 49.781 37.562 1 79.44 302 GLY A CA 1
ATOM 2367 C C . GLY A 1 302 ? 3.314 49.281 38.25 1 79.44 302 GLY A C 1
ATOM 2368 O O . GLY A 1 302 ? 4.387 49.844 38.062 1 79.44 302 GLY A O 1
ATOM 2369 N N . THR A 1 303 ? 3.127 48.25 39.094 1 80.62 303 THR A N 1
ATOM 2370 C CA . THR A 1 303 ? 4.273 47.688 39.812 1 80.62 303 THR A CA 1
ATOM 2371 C C . THR A 1 303 ? 4.383 46.188 39.562 1 80.62 303 THR A C 1
ATOM 2373 O O . THR A 1 303 ? 3.381 45.531 39.281 1 80.62 303 THR A O 1
ATOM 2376 N N . ALA A 1 304 ? 5.605 45.75 39.406 1 80.94 304 ALA A N 1
ATOM 2377 C CA . ALA A 1 304 ? 5.863 44.344 39.188 1 80.94 304 ALA A CA 1
ATOM 2378 C C . ALA A 1 304 ? 5.281 43.5 40.344 1 80.94 304 ALA A C 1
ATOM 2380 O O . ALA A 1 304 ? 5.496 43.781 41.5 1 80.94 304 ALA A O 1
ATOM 2381 N N . PRO A 1 305 ? 4.469 42.562 39.906 1 76.44 305 PRO A N 1
ATOM 2382 C CA . PRO A 1 305 ? 3.867 41.75 40.938 1 76.44 305 PRO A CA 1
ATOM 2383 C C . PRO A 1 305 ? 4.875 40.781 41.594 1 76.44 305 PRO A C 1
ATOM 2385 O O . PRO A 1 305 ? 5.754 40.25 40.906 1 76.44 305 PRO A O 1
ATOM 2388 N N . GLY A 1 306 ? 4.781 40.75 42.969 1 73.06 306 GLY A N 1
ATOM 2389 C CA . GLY A 1 306 ? 5.582 39.781 43.719 1 73.06 306 GLY A CA 1
ATOM 2390 C C . GLY A 1 306 ? 7.066 40.094 43.656 1 73.06 306 GLY A C 1
ATOM 2391 O O . GLY A 1 306 ? 7.496 41.219 43.875 1 73.06 306 GLY A O 1
ATOM 2392 N N . PRO A 1 307 ? 7.777 38.906 43.25 1 74.62 307 PRO A N 1
ATOM 2393 C CA . PRO A 1 307 ? 9.242 39 43.25 1 74.62 307 PRO A CA 1
ATOM 2394 C C . PRO A 1 307 ? 9.781 39.562 41.938 1 74.62 307 PRO A C 1
ATOM 2396 O O . PRO A 1 307 ? 11 39.688 41.75 1 74.62 307 PRO A O 1
ATOM 2399 N N . LEU A 1 308 ? 8.844 40 41.125 1 80.69 308 LEU A N 1
ATOM 2400 C CA . LEU A 1 308 ? 9.297 40.5 39.812 1 80.69 308 LEU A CA 1
ATOM 2401 C C . LEU A 1 308 ? 9.68 41.969 39.906 1 80.69 308 LEU A C 1
ATOM 2403 O O . LEU A 1 308 ? 9.25 42.688 40.812 1 80.69 308 LEU A O 1
ATOM 2407 N N . THR A 1 309 ? 10.734 42.312 39.125 1 82.94 309 THR A N 1
ATOM 2408 C CA . THR A 1 309 ? 11.234 43.688 39.156 1 82.94 309 THR A CA 1
ATOM 2409 C C . THR A 1 309 ? 11.227 44.281 37.75 1 82.94 309 THR A C 1
ATOM 2411 O O . THR A 1 309 ? 11.195 43.562 36.75 1 82.94 309 THR A O 1
ATOM 2414 N N . GLY A 1 310 ? 10.945 45.594 37.75 1 82.5 310 GLY A N 1
ATOM 2415 C CA . GLY A 1 310 ? 11.055 46.312 36.469 1 82.5 310 GLY A CA 1
ATOM 2416 C C . GLY A 1 310 ? 9.719 46.781 35.938 1 82.5 310 GLY A C 1
ATOM 2417 O O . GLY A 1 310 ? 8.75 46.875 36.688 1 82.5 310 GLY A O 1
ATOM 2418 N N . THR A 1 311 ? 9.742 47.25 34.656 1 84.38 311 THR A N 1
ATOM 2419 C CA . THR A 1 311 ? 8.523 47.781 34.031 1 84.38 311 THR A CA 1
ATOM 2420 C C . THR A 1 311 ? 8.133 46.969 32.812 1 84.38 311 THR A C 1
ATOM 2422 O O . THR A 1 311 ? 8.984 46.281 32.219 1 84.38 311 THR A O 1
ATOM 2425 N N . LEU A 1 312 ? 6.836 46.875 32.656 1 88.69 312 LEU A N 1
ATOM 2426 C CA . LEU A 1 312 ? 6.293 46.188 31.5 1 88.69 312 LEU A CA 1
ATOM 2427 C C . LEU A 1 312 ? 5.441 47.125 30.641 1 88.69 312 LEU A C 1
ATOM 2429 O O . LEU A 1 312 ? 4.645 47.906 31.188 1 88.69 312 LEU A O 1
ATOM 2433 N N . SER A 1 313 ? 5.82 47.188 29.391 1 89.06 313 SER A N 1
ATOM 2434 C CA . SER A 1 313 ? 5.027 48.031 28.484 1 89.06 313 SER A CA 1
ATOM 2435 C C . SER A 1 313 ? 3.869 47.25 27.891 1 89.06 313 SER A C 1
ATOM 2437 O O . SER A 1 313 ? 3.898 46 27.859 1 89.06 313 SER A O 1
ATOM 2439 N N . VAL A 1 314 ? 2.793 47.906 27.453 1 87.75 314 VAL A N 1
ATOM 2440 C CA . VAL A 1 314 ? 1.632 47.281 26.828 1 87.75 314 VAL A CA 1
ATOM 2441 C C . VAL A 1 314 ? 2.059 46.562 25.547 1 87.75 314 VAL A C 1
ATOM 2443 O O . VAL A 1 314 ? 1.588 45.469 25.281 1 87.75 314 VAL A O 1
ATOM 2446 N N . GLY A 1 315 ? 2.953 47.156 24.797 1 88.94 315 GLY A N 1
ATOM 2447 C CA . GLY A 1 315 ? 3.457 46.531 23.594 1 88.94 315 GLY A CA 1
ATOM 2448 C C . GLY A 1 315 ? 4.172 45.219 23.844 1 88.94 315 GLY A C 1
ATOM 2449 O O . GLY A 1 315 ? 3.939 44.219 23.141 1 88.94 315 GLY A O 1
ATOM 2450 N N . ASP A 1 316 ? 5.07 45.219 24.844 1 90.25 316 ASP A N 1
ATOM 2451 C CA . ASP A 1 316 ? 5.773 44 25.203 1 90.25 316 ASP A CA 1
ATOM 2452 C C . ASP A 1 316 ? 4.789 42.906 25.625 1 90.25 316 ASP A C 1
ATOM 2454 O O . ASP A 1 316 ? 4.988 41.719 25.328 1 90.25 316 ASP A O 1
ATOM 2458 N N . PHE A 1 317 ? 3.789 43.312 26.328 1 90.5 317 PHE A N 1
ATOM 2459 C CA . PHE A 1 317 ? 2.768 42.406 26.812 1 90.5 317 PHE A CA 1
ATOM 2460 C C . PHE A 1 317 ? 2.045 41.75 25.641 1 90.5 317 PHE A C 1
ATOM 2462 O O . PHE A 1 317 ? 1.828 40.531 25.641 1 90.5 317 PHE A O 1
ATOM 2469 N N . VAL A 1 318 ? 1.706 42.5 24.625 1 89.12 318 VAL A N 1
ATOM 2470 C CA . VAL A 1 318 ? 1.011 42 23.453 1 89.12 318 VAL A CA 1
ATOM 2471 C C . VAL A 1 318 ? 1.918 41.031 22.688 1 89.12 318 VAL A C 1
ATOM 2473 O O . VAL A 1 318 ? 1.464 39.969 22.219 1 89.12 318 VAL A O 1
ATOM 2476 N N . VAL A 1 319 ? 3.15 41.312 22.578 1 90.69 319 VAL A N 1
ATOM 2477 C CA . VAL A 1 319 ? 4.102 40.438 21.906 1 90.69 319 VAL A CA 1
ATOM 2478 C C . VAL A 1 319 ? 4.184 39.094 22.625 1 90.69 319 VAL A C 1
ATOM 2480 O O . VAL A 1 319 ? 4.195 38.062 21.984 1 90.69 319 VAL A O 1
ATOM 2483 N N . PHE A 1 320 ? 4.281 39.125 23.969 1 91.19 320 PHE A N 1
ATOM 2484 C CA . PHE A 1 320 ? 4.336 37.906 24.766 1 91.19 320 PHE A CA 1
ATOM 2485 C C . PHE A 1 320 ? 3.133 37.031 24.484 1 91.19 320 PHE A C 1
ATOM 2487 O O . PHE A 1 320 ? 3.279 35.812 24.281 1 91.19 320 PHE A O 1
ATOM 2494 N N . LEU A 1 321 ? 1.993 37.594 24.391 1 89.5 321 LEU A N 1
ATOM 2495 C CA . LEU A 1 321 ? 0.766 36.812 24.188 1 89.5 321 LEU A CA 1
ATOM 2496 C C . LEU A 1 321 ? 0.697 36.25 22.766 1 89.5 321 LEU A C 1
ATOM 2498 O O . LEU A 1 321 ? 0.249 35.125 22.562 1 89.5 321 LEU A O 1
ATOM 2502 N N . MET A 1 322 ? 1.107 37 21.828 1 87.25 322 MET A N 1
ATOM 2503 C CA . MET A 1 322 ? 1.091 36.562 20.438 1 87.25 322 MET A CA 1
ATOM 2504 C C . MET A 1 322 ? 2.07 35.406 20.219 1 87.25 322 MET A C 1
ATOM 2506 O O . MET A 1 322 ? 1.753 34.438 19.531 1 87.25 322 MET A O 1
ATOM 2510 N N . LEU A 1 323 ? 3.23 35.531 20.812 1 88.19 323 LEU A N 1
ATOM 2511 C CA . LEU A 1 323 ? 4.281 34.531 20.578 1 88.19 323 LEU A CA 1
ATOM 2512 C C . LEU A 1 323 ? 4.016 33.281 21.375 1 88.19 323 LEU A C 1
ATOM 2514 O O . LEU A 1 323 ? 4.473 32.188 21 1 88.19 323 LEU A O 1
ATOM 2518 N N . THR A 1 324 ? 3.303 33.375 22.5 1 84.25 324 THR A N 1
ATOM 2519 C CA . THR A 1 324 ? 2.965 32.188 23.312 1 84.25 324 THR A CA 1
ATOM 2520 C C . THR A 1 324 ? 2.168 31.188 22.484 1 84.25 324 THR A C 1
ATOM 2522 O O . THR A 1 324 ? 2.412 29.984 22.578 1 84.25 324 THR A O 1
ATOM 2525 N N . GLN A 1 325 ? 1.276 31.578 21.641 1 78.81 325 GLN A N 1
ATOM 2526 C CA . GLN A 1 325 ? 0.417 30.688 20.859 1 78.81 325 GLN A CA 1
ATOM 2527 C C . GLN A 1 325 ? 1.182 30.062 19.703 1 78.81 325 GLN A C 1
ATOM 2529 O O . GLN A 1 325 ? 0.811 28.984 19.219 1 78.81 325 GLN A O 1
ATOM 2534 N N . ARG A 1 326 ? 2.227 30.641 19.297 1 82.31 326 ARG A N 1
ATOM 2535 C CA . ARG A 1 326 ? 2.977 30.172 18.141 1 82.31 326 ARG A CA 1
ATOM 2536 C C . ARG A 1 326 ? 3.818 28.953 18.5 1 82.31 326 ARG A C 1
ATOM 2538 O O . ARG A 1 326 ? 4.266 28.219 17.609 1 82.31 326 ARG A O 1
ATOM 2545 N N . ILE A 1 327 ? 4.004 28.672 19.797 1 81.25 327 ILE A N 1
ATOM 2546 C CA . ILE A 1 327 ? 4.863 27.578 20.234 1 81.25 327 ILE A CA 1
ATOM 2547 C C . ILE A 1 327 ? 4.109 26.266 20.125 1 81.25 327 ILE A C 1
ATOM 2549 O O . ILE A 1 327 ? 4.723 25.188 20.016 1 81.25 327 ILE A O 1
ATOM 2553 N N . VAL A 1 328 ? 2.809 26.344 20.047 1 78.19 328 VAL A N 1
ATOM 2554 C CA . VAL A 1 328 ? 1.972 25.141 20.141 1 78.19 328 VAL A CA 1
ATOM 2555 C C . VAL A 1 328 ? 2.174 24.266 18.906 1 78.19 328 VAL A C 1
ATOM 2557 O O . VAL A 1 328 ? 2.404 23.062 19.031 1 78.19 328 VAL A O 1
ATOM 2560 N N . ASP A 1 329 ? 2.219 24.828 17.75 1 78.44 329 ASP A N 1
ATOM 2561 C CA . ASP A 1 329 ? 2.234 24.047 16.516 1 78.44 329 ASP A CA 1
ATOM 2562 C C . ASP A 1 329 ? 3.535 23.266 16.359 1 78.44 329 ASP A C 1
ATOM 2564 O O . ASP A 1 329 ? 3.516 22.062 16.109 1 78.44 329 ASP A O 1
ATOM 2568 N N . PRO A 1 330 ? 4.688 23.938 16.562 1 77.38 330 PRO A N 1
ATOM 2569 C CA . PRO A 1 330 ? 5.945 23.188 16.453 1 77.38 330 PRO A CA 1
ATOM 2570 C C . PRO A 1 330 ? 6.055 22.062 17.469 1 77.38 330 PRO A C 1
ATOM 2572 O O . PRO A 1 330 ? 6.559 20.984 17.156 1 77.38 330 PRO A O 1
ATOM 2575 N N . LEU A 1 331 ? 5.512 22.266 18.625 1 78.81 331 LEU A N 1
ATOM 2576 C CA . LEU A 1 331 ? 5.641 21.25 19.656 1 78.81 331 LEU A CA 1
ATOM 2577 C C . LEU A 1 331 ? 4.676 20.094 19.422 1 78.81 331 LEU A C 1
ATOM 2579 O O . LEU A 1 331 ? 4.973 18.938 19.766 1 78.81 331 LEU A O 1
ATOM 2583 N N . ALA A 1 332 ? 3.568 20.391 18.781 1 78.06 332 ALA A N 1
ATOM 2584 C CA . ALA A 1 332 ? 2.6 19.344 18.469 1 78.06 332 ALA A CA 1
ATOM 2585 C C . ALA A 1 332 ? 3.131 18.406 17.391 1 78.06 332 ALA A C 1
ATOM 2587 O O . ALA A 1 332 ? 2.645 17.281 17.234 1 78.06 332 ALA A O 1
ATOM 2588 N N . GLU A 1 333 ? 4.094 18.844 16.656 1 83 333 GLU A N 1
ATOM 2589 C CA . GLU A 1 333 ? 4.656 18.078 15.547 1 83 333 GLU A CA 1
ATOM 2590 C C . GLU A 1 333 ? 5.664 17.047 16.062 1 83 333 GLU A C 1
ATOM 2592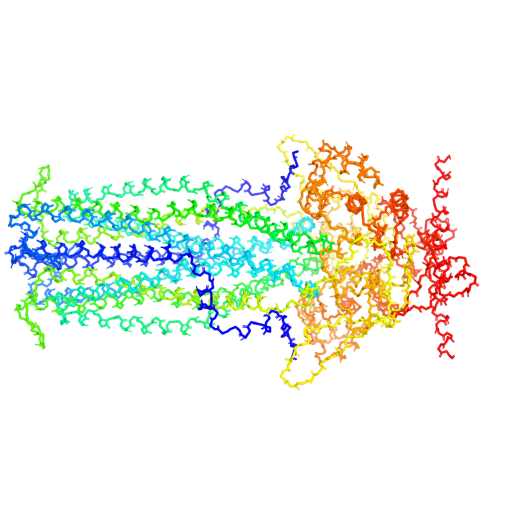 O O . GLU A 1 333 ? 6.066 16.141 15.32 1 83 333 GLU A O 1
ATOM 2597 N N . VAL A 1 334 ? 6.047 17.109 17.312 1 81.38 334 VAL A N 1
ATOM 2598 C CA . VAL A 1 334 ? 7.117 16.281 17.859 1 81.38 334 VAL A CA 1
ATOM 2599 C C . VAL A 1 334 ? 6.73 14.812 17.781 1 81.38 334 VAL A C 1
ATOM 2601 O O . VAL A 1 334 ? 7.566 13.961 17.469 1 81.38 334 VAL A O 1
ATOM 2604 N N . SER A 1 335 ? 5.484 14.562 18.031 1 77.69 335 SER A N 1
ATOM 2605 C CA . SER A 1 335 ? 5.043 13.172 17.969 1 77.69 335 SER A CA 1
ATOM 2606 C C . SER A 1 335 ? 5.27 12.578 16.594 1 77.69 335 SER A C 1
ATOM 2608 O O . SER A 1 335 ? 5.715 11.438 16.469 1 77.69 335 SER A O 1
ATOM 2610 N N . ASN A 1 336 ? 4.953 13.305 15.539 1 81.81 336 ASN A N 1
ATOM 2611 C CA . ASN A 1 336 ? 5.16 12.852 14.164 1 81.81 336 ASN A CA 1
ATOM 2612 C C . ASN A 1 336 ? 6.641 12.656 13.859 1 81.81 336 ASN A C 1
ATOM 2614 O O . ASN A 1 336 ? 7.016 11.727 13.141 1 81.81 336 ASN A O 1
ATOM 2618 N N . ILE A 1 337 ? 7.465 13.508 14.414 1 85 337 ILE A N 1
ATOM 2619 C CA . ILE A 1 337 ? 8.906 13.438 14.211 1 85 337 ILE A CA 1
ATOM 2620 C C . ILE A 1 337 ? 9.453 12.141 14.797 1 85 337 ILE A C 1
ATOM 2622 O O . ILE A 1 337 ? 10.25 11.445 14.156 1 85 337 ILE A O 1
ATOM 2626 N N . VAL A 1 338 ? 8.961 11.805 15.953 1 81.25 338 VAL A N 1
ATOM 2627 C CA . VAL A 1 338 ? 9.438 10.609 16.625 1 81.25 338 VAL A CA 1
ATOM 2628 C C . VAL A 1 338 ? 9.016 9.367 15.844 1 81.25 338 VAL A C 1
ATOM 2630 O O . VAL A 1 338 ? 9.805 8.43 15.672 1 81.25 338 VAL A O 1
ATOM 2633 N N . ASP A 1 339 ? 7.855 9.336 15.336 1 80.81 339 ASP A N 1
ATOM 2634 C CA . ASP A 1 339 ? 7.355 8.219 14.539 1 80.81 339 ASP A CA 1
ATOM 2635 C C . ASP A 1 339 ? 8.18 8.039 13.266 1 80.81 339 ASP A C 1
ATOM 2637 O O . ASP A 1 339 ? 8.555 6.918 12.922 1 80.81 339 ASP A O 1
ATOM 2641 N N . GLN A 1 340 ? 8.422 9.109 12.602 1 86 340 GLN A N 1
ATOM 2642 C CA . GLN A 1 340 ? 9.195 9.055 11.359 1 86 340 GLN A CA 1
ATOM 2643 C C . GLN A 1 340 ? 10.641 8.641 11.625 1 86 340 GLN A C 1
ATOM 2645 O O . GLN A 1 340 ? 11.25 7.949 10.812 1 86 340 GLN A O 1
ATOM 2650 N N . TYR A 1 341 ? 11.117 9.07 12.773 1 86.25 341 TYR A N 1
ATOM 2651 C CA . TYR A 1 341 ? 12.477 8.695 13.156 1 86.25 341 TYR A CA 1
ATOM 2652 C C . TYR A 1 341 ? 12.578 7.188 13.375 1 86.25 341 TYR A C 1
ATOM 2654 O O . TYR A 1 341 ? 13.531 6.551 12.914 1 86.25 341 TYR A O 1
ATOM 2662 N N . GLU A 1 342 ? 11.695 6.629 14.047 1 83.06 342 GLU A N 1
ATOM 2663 C CA . GLU A 1 342 ? 11.703 5.195 14.336 1 83.06 342 GLU A CA 1
ATOM 2664 C C . GLU A 1 342 ? 11.562 4.379 13.055 1 83.06 342 GLU A C 1
ATOM 2666 O O . GLU A 1 342 ? 12.242 3.369 12.875 1 83.06 342 GLU A O 1
ATOM 2671 N N . ASN A 1 343 ? 10.719 4.809 12.164 1 85.88 343 ASN A N 1
ATOM 2672 C CA . ASN A 1 343 ? 10.547 4.133 10.891 1 85.88 343 ASN A CA 1
ATOM 2673 C C . ASN A 1 343 ? 11.805 4.211 10.031 1 85.88 343 ASN A C 1
ATOM 2675 O O . ASN A 1 343 ? 12.195 3.227 9.398 1 85.88 343 ASN A O 1
ATOM 2679 N N . ALA A 1 344 ? 12.375 5.402 10.031 1 87.5 344 ALA A N 1
ATOM 2680 C CA . ALA A 1 344 ? 13.594 5.602 9.258 1 87.5 344 ALA A CA 1
ATOM 2681 C C . ALA A 1 344 ? 14.742 4.758 9.82 1 87.5 344 ALA A C 1
ATOM 2683 O O . ALA A 1 344 ? 15.578 4.254 9.07 1 87.5 344 ALA A O 1
ATOM 2684 N N . LYS A 1 345 ? 14.797 4.699 11.117 1 88.12 345 LYS A N 1
ATOM 2685 C CA . LYS A 1 345 ? 15.812 3.869 11.758 1 88.12 345 LYS A CA 1
ATOM 2686 C C . LYS A 1 345 ? 15.68 2.408 11.344 1 88.12 345 LYS A C 1
ATOM 2688 O O . LYS A 1 345 ? 16.672 1.771 10.969 1 88.12 345 LYS A O 1
ATOM 2693 N N . ALA A 1 346 ? 14.508 1.875 11.344 1 85.12 346 ALA A N 1
ATOM 2694 C CA . ALA A 1 346 ? 14.25 0.501 10.922 1 85.12 346 ALA A CA 1
ATOM 2695 C C . ALA A 1 346 ? 14.594 0.306 9.453 1 85.12 346 ALA A C 1
ATOM 2697 O O . ALA A 1 346 ? 15.211 -0.697 9.078 1 85.12 346 ALA A O 1
ATOM 2698 N N . SER A 1 347 ? 14.141 1.24 8.656 1 88.62 347 SER A N 1
ATOM 2699 C CA . SER A 1 347 ? 14.414 1.16 7.227 1 88.62 347 SER A CA 1
ATOM 2700 C C . SER A 1 347 ? 15.914 1.242 6.945 1 88.62 347 SER A C 1
ATOM 2702 O O . SER A 1 347 ? 16.422 0.554 6.059 1 88.62 347 SER A O 1
ATOM 2704 N N . SER A 1 348 ? 16.578 2.127 7.68 1 88.69 348 SER A N 1
ATOM 2705 C CA . SER A 1 348 ? 18.031 2.252 7.512 1 88.69 348 SER A CA 1
ATOM 2706 C C . SER A 1 348 ? 18.734 0.958 7.887 1 88.69 348 SER 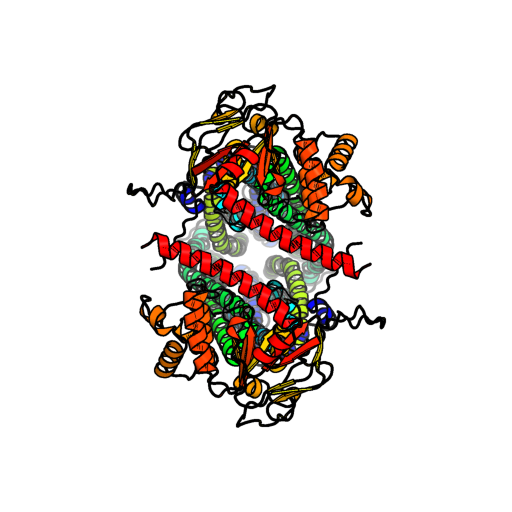A C 1
ATOM 2708 O O . SER A 1 348 ? 19.719 0.578 7.246 1 88.69 348 SER A O 1
ATOM 2710 N N . GLU A 1 349 ? 18.266 0.303 8.844 1 87.19 349 GLU A N 1
ATOM 2711 C CA . GLU A 1 349 ? 18.828 -0.978 9.258 1 87.19 349 GLU A CA 1
ATOM 2712 C C . GLU A 1 349 ? 18.688 -2.023 8.156 1 87.19 349 GLU A C 1
ATOM 2714 O O . GLU A 1 349 ? 19.609 -2.818 7.926 1 87.19 349 GLU A O 1
ATOM 2719 N N . ARG A 1 350 ? 17.609 -1.983 7.539 1 85.94 350 ARG A N 1
ATOM 2720 C CA . ARG A 1 350 ? 17.375 -2.939 6.461 1 85.94 350 ARG A CA 1
ATOM 2721 C C . ARG A 1 350 ? 18.234 -2.602 5.242 1 85.94 350 ARG A C 1
ATOM 2723 O O . ARG A 1 350 ? 18.797 -3.494 4.609 1 85.94 350 ARG A O 1
ATOM 2730 N N . VAL A 1 351 ? 18.266 -1.396 4.918 1 88.44 351 VAL A N 1
ATOM 2731 C CA . VAL A 1 351 ? 19.047 -0.948 3.762 1 88.44 351 VAL A CA 1
ATOM 2732 C C . VAL A 1 351 ? 20.516 -1.271 3.971 1 88.44 351 VAL A C 1
ATOM 2734 O O . VAL A 1 351 ? 21.172 -1.844 3.09 1 88.44 351 VAL A O 1
ATOM 2737 N N . PHE A 1 352 ? 21.031 -0.902 5.082 1 87.06 352 PHE A N 1
ATOM 2738 C CA . PHE A 1 352 ? 22.438 -1.14 5.34 1 87.06 352 PHE A CA 1
ATOM 2739 C C . PHE A 1 352 ? 22.703 -2.615 5.613 1 87.06 352 PHE A C 1
ATOM 2741 O O . PHE A 1 352 ? 23.797 -3.119 5.352 1 87.06 352 PHE A O 1
ATOM 2748 N N . GLY A 1 353 ? 21.672 -3.299 6.145 1 83.25 353 GLY A N 1
ATOM 2749 C CA . GLY A 1 353 ? 21.781 -4.746 6.234 1 83.25 353 GLY A CA 1
ATOM 2750 C C . GLY A 1 353 ? 21.984 -5.418 4.887 1 83.25 353 GLY A C 1
ATOM 2751 O O . GLY A 1 353 ? 22.781 -6.348 4.762 1 83.25 353 GLY A O 1
ATOM 2752 N N . LEU A 1 354 ? 21.266 -4.906 3.963 1 84.81 354 LEU A N 1
ATOM 2753 C CA . LEU A 1 354 ? 21.406 -5.418 2.604 1 84.81 354 LEU A CA 1
ATOM 2754 C C . LEU A 1 354 ? 22.781 -5.074 2.037 1 84.81 354 LEU A C 1
ATOM 2756 O O . LEU A 1 354 ? 23.406 -5.902 1.374 1 84.81 354 LEU A O 1
ATOM 2760 N N . MET A 1 355 ? 23.297 -3.93 2.338 1 86.44 355 MET A N 1
ATOM 2761 C CA . MET A 1 355 ? 24.578 -3.453 1.814 1 86.44 355 MET A CA 1
ATOM 2762 C C . MET A 1 355 ? 25.734 -4.215 2.441 1 86.44 355 MET A C 1
ATOM 2764 O O . MET A 1 355 ? 26.828 -4.293 1.859 1 86.44 355 MET A O 1
ATOM 2768 N N . GLU A 1 356 ? 25.469 -4.836 3.531 1 85.19 356 GLU A N 1
ATOM 2769 C CA . GLU A 1 356 ? 26.547 -5.488 4.266 1 85.19 356 GLU A CA 1
ATOM 2770 C C . GLU A 1 356 ? 26.609 -6.98 3.945 1 85.19 356 GLU A C 1
ATOM 2772 O O . GLU A 1 356 ? 27.547 -7.664 4.324 1 85.19 356 GLU A O 1
ATOM 2777 N N . ILE A 1 357 ? 25.641 -7.418 3.217 1 83.94 357 ILE A N 1
ATOM 2778 C CA . ILE A 1 357 ? 25.703 -8.82 2.811 1 83.94 357 ILE A CA 1
ATOM 2779 C C . ILE A 1 357 ? 26.922 -9.055 1.939 1 83.94 357 ILE A C 1
ATOM 2781 O O . ILE A 1 357 ? 27.141 -8.352 0.946 1 83.94 357 ILE A O 1
ATOM 2785 N N . PRO A 1 358 ? 27.719 -9.938 2.373 1 85.69 358 PRO A N 1
ATOM 2786 C CA . PRO A 1 358 ? 28.938 -10.164 1.582 1 85.69 358 PRO A CA 1
ATOM 2787 C C . PRO A 1 358 ? 28.656 -10.836 0.24 1 85.69 358 PRO A C 1
ATOM 2789 O O . PRO A 1 358 ? 27.766 -11.695 0.15 1 85.69 358 PRO A O 1
ATOM 2792 N N . VAL A 1 359 ? 29.328 -10.422 -0.752 1 88.12 359 VAL A N 1
ATOM 2793 C CA . VAL A 1 359 ? 29.312 -11.031 -2.076 1 88.12 359 VAL A CA 1
ATOM 2794 C C . VAL A 1 359 ? 30.359 -12.148 -2.143 1 88.12 359 VAL A C 1
ATOM 2796 O O . VAL A 1 359 ? 31.562 -11.891 -2.09 1 88.12 359 VAL A O 1
ATOM 2799 N N . ALA A 1 360 ? 29.875 -13.344 -2.17 1 85.31 360 ALA A N 1
ATOM 2800 C CA . ALA A 1 360 ? 30.781 -14.492 -2.158 1 85.31 360 ALA A CA 1
ATOM 2801 C C . ALA A 1 360 ? 31.391 -14.719 -3.535 1 85.31 360 ALA A C 1
ATOM 2803 O O . ALA A 1 360 ? 32.562 -15.086 -3.645 1 85.31 360 ALA A O 1
ATOM 2804 N N . ILE A 1 361 ? 30.594 -14.539 -4.496 1 90.19 361 ILE A N 1
ATOM 2805 C CA . ILE A 1 361 ? 31.062 -14.797 -5.855 1 90.19 361 ILE A CA 1
ATOM 2806 C C . ILE A 1 361 ? 31.406 -13.484 -6.543 1 90.19 361 ILE A C 1
ATOM 2808 O O . ILE A 1 361 ? 30.5 -12.758 -6.996 1 90.19 361 ILE A O 1
ATOM 2812 N N . ASP A 1 362 ? 32.625 -13.172 -6.543 1 89.5 362 ASP A N 1
ATOM 2813 C CA . ASP A 1 362 ? 33.125 -11.945 -7.148 1 89.5 362 ASP A CA 1
ATOM 2814 C C . ASP A 1 362 ? 34.406 -12.211 -7.961 1 89.5 362 ASP A C 1
ATOM 2816 O O . ASP A 1 362 ? 34.938 -13.32 -7.945 1 89.5 362 ASP A O 1
ATOM 2820 N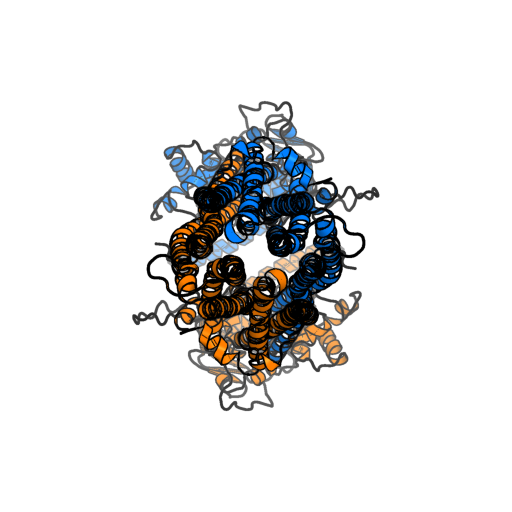 N . ASP A 1 363 ? 34.75 -11.227 -8.703 1 91.06 363 ASP A N 1
ATOM 2821 C CA . ASP A 1 363 ? 35.969 -11.336 -9.508 1 91.06 363 ASP A CA 1
ATOM 2822 C C . ASP A 1 363 ? 37.188 -11.469 -8.625 1 91.06 363 ASP A C 1
ATOM 2824 O O . ASP A 1 363 ? 37.281 -10.844 -7.566 1 91.06 363 ASP A O 1
ATOM 2828 N N . PRO A 1 364 ? 38.062 -12.383 -9.023 1 91.31 364 PRO A N 1
ATOM 2829 C CA . PRO A 1 364 ? 39.344 -12.453 -8.305 1 91.31 364 PRO A CA 1
ATOM 2830 C C . PRO A 1 364 ? 40.188 -11.195 -8.484 1 91.31 364 PRO A C 1
ATOM 2832 O O . PRO A 1 364 ? 39.938 -10.398 -9.391 1 91.31 364 PRO A O 1
ATOM 2835 N N . ASP A 1 365 ? 41.094 -10.922 -7.551 1 90.69 365 ASP A N 1
ATOM 2836 C CA . ASP A 1 365 ? 41.938 -9.727 -7.578 1 90.69 365 ASP A CA 1
ATOM 2837 C C . ASP A 1 365 ? 42.75 -9.656 -8.867 1 90.69 365 ASP A C 1
ATOM 2839 O O . ASP A 1 365 ? 42.906 -8.586 -9.453 1 90.69 365 ASP A O 1
ATOM 2843 N N . ASP A 1 366 ? 43.156 -10.875 -9.281 1 92.44 366 ASP A N 1
ATOM 2844 C CA . ASP A 1 366 ? 43.938 -10.969 -10.523 1 92.44 366 ASP A CA 1
ATOM 2845 C C . ASP A 1 366 ? 43.344 -12.047 -11.438 1 92.44 366 ASP A C 1
ATOM 2847 O O . ASP A 1 366 ? 43.875 -13.164 -11.484 1 92.44 366 ASP A O 1
ATOM 2851 N N . PRO A 1 367 ? 42.406 -11.656 -12.219 1 92.75 367 PRO A N 1
ATOM 2852 C CA . PRO A 1 367 ? 41.75 -12.656 -13.078 1 92.75 367 PRO A CA 1
ATOM 2853 C C . PRO A 1 367 ? 42.688 -13.141 -14.203 1 92.75 367 PRO A C 1
ATOM 2855 O O . PRO A 1 367 ? 43.438 -12.344 -14.766 1 92.75 367 PRO A O 1
ATOM 2858 N N . VAL A 1 368 ? 42.531 -14.359 -14.453 1 92.75 368 VAL A N 1
ATOM 2859 C CA . VAL A 1 368 ? 43.25 -14.969 -15.547 1 92.75 368 VAL A CA 1
ATOM 2860 C C . VAL A 1 368 ? 42.562 -14.664 -16.875 1 92.75 368 VAL A C 1
ATOM 2862 O O . VAL A 1 368 ? 41.344 -14.672 -16.953 1 92.75 368 VAL A O 1
ATOM 2865 N N . ASP A 1 369 ? 43.344 -14.328 -17.844 1 89.44 369 ASP A N 1
ATOM 2866 C CA . ASP A 1 369 ? 42.812 -14.07 -19.188 1 89.44 369 ASP A CA 1
ATOM 2867 C C . ASP A 1 369 ? 42.625 -15.375 -19.953 1 89.44 369 ASP A C 1
ATOM 2869 O O . ASP A 1 369 ? 43.562 -16.125 -20.188 1 89.44 369 ASP A O 1
ATOM 2873 N N . ILE A 1 370 ? 41.438 -15.602 -20.312 1 87 370 ILE A N 1
ATOM 2874 C CA . ILE A 1 370 ? 41.156 -16.875 -20.969 1 87 370 ILE A CA 1
ATOM 2875 C C . ILE A 1 370 ? 40.875 -16.625 -22.453 1 87 370 ILE A C 1
ATOM 2877 O O . ILE A 1 370 ? 40.594 -17.562 -23.203 1 87 370 ILE A O 1
ATOM 2881 N N . THR A 1 371 ? 41.031 -15.5 -22.969 1 84.62 371 THR A N 1
ATOM 2882 C CA . THR A 1 371 ? 40.75 -15.195 -24.375 1 84.62 371 THR A CA 1
ATOM 2883 C C . THR A 1 371 ? 41.969 -15.461 -25.234 1 84.62 371 THR A C 1
ATOM 2885 O O . THR A 1 371 ? 43.062 -15.023 -24.906 1 84.62 371 THR A O 1
ATOM 2888 N N . PRO A 1 372 ? 41.906 -16.094 -26.188 1 86.25 372 PRO A N 1
ATOM 2889 C CA . PRO A 1 372 ? 40.719 -16.703 -26.812 1 86.25 372 PRO A CA 1
ATOM 2890 C C . PRO A 1 372 ? 40.312 -18.016 -26.156 1 86.25 372 PRO A C 1
ATOM 2892 O O . PRO A 1 372 ? 41.156 -18.75 -25.656 1 86.25 372 PRO A O 1
ATOM 2895 N N . VAL A 1 373 ? 39.094 -18.375 -26.125 1 92.62 373 VAL A N 1
ATOM 2896 C CA . VAL A 1 373 ? 38.531 -19.547 -25.469 1 92.62 373 VAL A CA 1
ATOM 2897 C C . VAL A 1 373 ? 38.375 -20.688 -26.484 1 92.62 373 VAL A C 1
ATOM 2899 O O . VAL A 1 373 ? 37.75 -20.5 -27.531 1 92.62 373 VAL A O 1
ATOM 2902 N N . ASP A 1 374 ? 38.969 -21.844 -26.188 1 92.75 374 ASP A N 1
ATOM 2903 C CA . ASP A 1 374 ? 38.844 -23.016 -27.047 1 92.75 374 ASP A CA 1
ATOM 2904 C C . ASP A 1 374 ? 37.531 -23.766 -26.766 1 92.75 374 ASP A C 1
ATOM 2906 O O . ASP A 1 374 ? 36.969 -24.359 -27.672 1 92.75 374 ASP A O 1
ATOM 2910 N N . GLY A 1 375 ? 37.094 -23.75 -25.547 1 94.62 375 GLY A N 1
ATOM 2911 C CA . GLY A 1 375 ? 35.812 -24.344 -25.203 1 94.62 375 GLY A CA 1
ATOM 2912 C C . GLY A 1 375 ? 35.938 -25.688 -24.516 1 94.62 375 GLY A C 1
ATOM 2913 O O . GLY A 1 375 ? 35.031 -26.5 -24.547 1 94.62 375 GLY A O 1
ATOM 2914 N N . ARG A 1 376 ? 37.125 -26.062 -24 1 96.19 376 ARG A N 1
ATOM 2915 C CA . ARG A 1 376 ? 37.281 -27.297 -23.234 1 96.19 376 ARG A CA 1
ATOM 2916 C C . ARG A 1 376 ? 36.719 -27.125 -21.812 1 96.19 376 ARG A C 1
ATOM 2918 O O . ARG A 1 376 ? 37.031 -26.156 -21.125 1 96.19 376 ARG A O 1
ATOM 2925 N N . VAL A 1 377 ? 35.875 -28 -21.406 1 97.19 377 VAL A N 1
ATOM 2926 C CA . VAL A 1 377 ? 35.25 -27.938 -20.078 1 97.19 377 VAL A CA 1
ATOM 2927 C C . VAL A 1 377 ? 35.594 -29.219 -19.312 1 97.19 377 VAL A C 1
ATOM 2929 O O . VAL A 1 377 ? 35.469 -30.328 -19.828 1 97.19 377 VAL A O 1
ATOM 2932 N N . THR A 1 378 ? 36.062 -29.062 -18.094 1 97.38 378 THR A N 1
ATOM 2933 C CA . THR A 1 378 ? 36.438 -30.203 -17.266 1 97.38 378 THR A CA 1
ATOM 2934 C C . THR A 1 378 ? 35.844 -30.094 -15.867 1 97.38 378 THR A C 1
ATOM 2936 O O . THR A 1 378 ? 35.938 -29.047 -15.234 1 97.38 378 THR A O 1
ATOM 2939 N N . TYR A 1 379 ? 35.125 -31.062 -15.492 1 97.38 379 TYR A N 1
ATOM 2940 C CA . TYR A 1 379 ? 34.688 -31.219 -14.109 1 97.38 379 TYR A CA 1
ATOM 2941 C C . TYR A 1 379 ? 35.531 -32.25 -13.383 1 97.38 379 TYR A C 1
ATOM 2943 O O . TYR A 1 379 ? 35.688 -33.375 -13.844 1 97.38 379 TYR A O 1
ATOM 2951 N N . GLU A 1 380 ? 36.156 -31.828 -12.25 1 96.75 380 GLU A N 1
ATOM 2952 C CA . GLU A 1 380 ? 37.031 -32.719 -11.477 1 96.75 380 GLU A CA 1
ATOM 2953 C C . GLU A 1 380 ? 36.469 -32.938 -10.07 1 96.75 380 GLU A C 1
ATOM 2955 O O . GLU A 1 380 ? 36.625 -32.062 -9.195 1 96.75 380 GLU A O 1
ATOM 2960 N N . ASP A 1 381 ? 35.906 -34.125 -9.797 1 95.31 381 ASP A N 1
ATOM 2961 C CA . ASP A 1 381 ? 35.406 -34.531 -8.492 1 95.31 381 ASP A CA 1
ATOM 2962 C C . ASP A 1 381 ? 34.562 -33.469 -7.84 1 95.31 381 ASP A C 1
ATOM 2964 O O . ASP A 1 381 ? 34.781 -33.062 -6.695 1 95.31 381 ASP A O 1
ATOM 2968 N N . VAL A 1 382 ? 33.688 -33.031 -8.617 1 95.25 382 VAL A N 1
ATOM 2969 C CA . VAL A 1 382 ? 32.875 -31.891 -8.195 1 95.25 382 VAL A CA 1
ATOM 2970 C C . VAL A 1 382 ? 31.766 -32.375 -7.266 1 95.25 382 VAL A C 1
ATOM 2972 O O . VAL A 1 382 ? 31.016 -33.281 -7.602 1 95.25 382 VAL A O 1
ATOM 2975 N N . SER A 1 383 ? 31.625 -31.797 -6.07 1 93.81 383 SER A N 1
ATOM 2976 C CA . SER A 1 383 ? 30.547 -31.984 -5.117 1 93.81 383 SER A CA 1
ATOM 2977 C C . SER A 1 383 ? 29.906 -30.656 -4.719 1 93.81 383 SER A C 1
ATOM 2979 O O . SER A 1 383 ? 30.609 -29.641 -4.574 1 93.81 383 SER A O 1
ATOM 2981 N N . PHE A 1 384 ? 28.625 -30.641 -4.656 1 92.56 384 PHE A N 1
ATOM 2982 C CA . PHE A 1 384 ? 27.938 -29.391 -4.387 1 92.56 384 PHE A CA 1
ATOM 2983 C C . PHE A 1 384 ? 26.656 -29.625 -3.615 1 92.56 384 PHE A C 1
ATOM 2985 O O . PHE A 1 384 ? 25.953 -30.609 -3.859 1 92.56 384 PHE A O 1
ATOM 2992 N N . SER A 1 385 ? 26.422 -28.891 -2.615 1 88.31 385 SER A N 1
ATOM 2993 C CA . SER A 1 385 ? 25.156 -28.828 -1.88 1 88.31 385 SER A CA 1
ATOM 2994 C C . SER A 1 385 ? 24.656 -27.406 -1.739 1 88.31 385 SER A C 1
ATOM 2996 O O . SER A 1 385 ? 25.453 -26.469 -1.571 1 88.31 385 SER A O 1
ATOM 2998 N N . TYR A 1 386 ? 23.391 -27.312 -2.117 1 78.06 386 TYR A N 1
ATOM 2999 C CA . TYR A 1 386 ? 22.828 -25.984 -1.924 1 78.06 386 TYR A CA 1
ATOM 3000 C C . TYR A 1 386 ? 22.828 -25.594 -0.449 1 78.06 386 TYR A C 1
ATOM 3002 O O . TYR A 1 386 ? 22.438 -26.391 0.408 1 78.06 386 TYR A O 1
ATOM 3010 N N . ASP A 1 387 ? 23.906 -25.297 0.063 1 60.34 387 ASP A N 1
ATOM 3011 C CA . ASP A 1 387 ? 24.016 -24.938 1.476 1 60.34 387 ASP A CA 1
ATOM 3012 C C . ASP A 1 387 ? 22.922 -23.953 1.873 1 60.34 387 ASP A C 1
ATOM 3014 O O . ASP A 1 387 ? 22.625 -23.016 1.127 1 60.34 387 ASP A O 1
ATOM 3018 N N . ASN A 1 388 ? 21.844 -24.391 2.395 1 50.47 388 ASN A N 1
ATOM 3019 C CA . ASN A 1 388 ? 21.125 -23.328 3.086 1 50.47 388 ASN A CA 1
ATOM 3020 C C . ASN A 1 388 ? 22.078 -22.391 3.818 1 50.47 388 ASN A C 1
ATOM 3022 O O . ASN A 1 388 ? 22.422 -22.625 4.973 1 50.47 388 ASN A O 1
ATOM 3026 N N . THR A 1 389 ? 23.062 -22.141 3.107 1 43.66 389 THR A N 1
ATOM 3027 C CA . THR A 1 389 ? 24.156 -21.359 3.65 1 43.66 389 THR A CA 1
ATOM 3028 C C . THR A 1 389 ? 23.641 -20.281 4.594 1 43.66 389 THR A C 1
ATOM 3030 O O . THR A 1 389 ? 24.422 -19.484 5.133 1 43.66 389 THR A O 1
ATOM 3033 N N . VAL A 1 390 ? 22.453 -19.797 4.418 1 40.62 390 VAL A N 1
ATOM 3034 C CA . VAL A 1 390 ? 22.328 -18.844 5.516 1 40.62 390 VAL A CA 1
ATOM 3035 C C . VAL A 1 390 ? 22.625 -19.547 6.84 1 40.62 390 VAL A C 1
ATOM 3037 O O . VAL A 1 390 ? 21.719 -20.047 7.504 1 40.62 390 VAL A O 1
ATOM 3040 N N . ALA A 1 391 ? 23.391 -20.484 6.848 1 34.5 391 ALA A N 1
ATOM 3041 C CA . ALA A 1 391 ? 23.859 -20.922 8.156 1 34.5 391 ALA A CA 1
ATOM 3042 C C . ALA A 1 391 ? 24.047 -19.75 9.109 1 34.5 391 ALA A C 1
ATOM 3044 O O . ALA A 1 391 ? 24.828 -18.844 8.828 1 34.5 391 ALA A O 1
ATOM 3045 N N . ARG A 1 392 ? 23.047 -19.359 9.75 1 34.62 392 ARG A N 1
ATOM 3046 C CA . ARG A 1 392 ? 23.234 -18.562 10.953 1 34.62 392 ARG A CA 1
ATOM 3047 C C . ARG A 1 392 ? 24.516 -18.938 11.68 1 34.62 392 ARG A C 1
ATOM 3049 O O . ARG A 1 392 ? 24.719 -20.109 12.031 1 34.62 392 ARG A O 1
ATOM 3056 N N . HIS A 1 393 ? 25.625 -18.406 11.312 1 33.06 393 HIS A N 1
ATOM 3057 C CA . HIS A 1 393 ? 26.516 -18.375 12.477 1 33.06 393 HIS A CA 1
ATOM 3058 C C . HIS A 1 393 ? 25.719 -18.188 13.766 1 33.06 393 HIS A C 1
ATOM 3060 O O . HIS A 1 393 ? 25.312 -17.062 14.086 1 33.06 393 HIS A O 1
ATOM 3066 N N . ASN A 1 394 ? 24.641 -18.891 14.078 1 31.5 394 ASN A N 1
ATOM 3067 C CA . ASN A 1 394 ? 24.281 -18.75 15.484 1 31.5 394 ASN A CA 1
ATOM 3068 C C . ASN A 1 394 ? 25.516 -18.766 16.391 1 31.5 394 ASN A C 1
ATOM 3070 O O . ASN A 1 394 ? 26.5 -19.422 16.062 1 31.5 394 ASN A O 1
ATOM 3074 N N . ALA A 1 395 ? 25.5 -17.922 17.344 1 33.12 395 ALA A N 1
ATOM 3075 C CA . ALA A 1 395 ? 26.516 -17.812 18.375 1 33.12 395 ALA A CA 1
ATOM 3076 C C . ALA A 1 395 ? 27 -19.188 18.828 1 33.12 395 ALA A C 1
ATOM 3078 O O . ALA A 1 395 ? 28.078 -19.312 19.422 1 33.12 395 ALA A O 1
ATOM 3079 N N . ASP A 1 396 ? 25.906 -20.062 19.109 1 33.84 396 ASP A N 1
ATOM 3080 C CA . ASP A 1 396 ? 26.297 -21.203 19.922 1 33.84 396 ASP A CA 1
ATOM 3081 C C . ASP A 1 396 ? 26.938 -22.297 19.062 1 33.84 396 ASP A C 1
ATOM 3083 O O . ASP A 1 396 ? 27.125 -23.422 19.516 1 33.84 396 ASP A O 1
ATOM 3087 N N . GLY A 1 397 ? 27.562 -22.266 17.922 1 35.12 397 GLY A N 1
ATOM 3088 C CA . GLY A 1 397 ? 28.359 -23.266 17.234 1 35.12 397 GLY A CA 1
ATOM 3089 C C . GLY A 1 397 ? 27.531 -24.312 16.531 1 35.12 397 GLY A C 1
ATOM 3090 O O . GLY A 1 397 ? 28.047 -25.359 16.125 1 35.12 397 GLY A O 1
ATOM 3091 N N . THR A 1 398 ? 26.25 -24.469 16.875 1 32.88 398 THR A N 1
ATOM 3092 C CA . THR A 1 398 ? 25.672 -25.719 16.406 1 32.88 398 THR A CA 1
ATOM 3093 C C . THR A 1 398 ? 25.422 -25.656 14.898 1 32.88 398 THR A C 1
ATOM 3095 O O . THR A 1 398 ? 24.875 -24.672 14.391 1 32.88 398 THR A O 1
ATOM 3098 N N . GLU A 1 399 ? 26.25 -26.188 13.953 1 35.97 399 GLU A N 1
ATOM 3099 C CA . GLU A 1 399 ? 26.219 -26.484 12.523 1 35.97 399 GLU A CA 1
ATOM 3100 C C . GLU A 1 399 ? 24.844 -26.984 12.094 1 35.97 399 GLU A C 1
ATOM 3102 O O . GLU A 1 399 ? 24.391 -28.031 12.539 1 35.97 399 GLU A O 1
ATOM 3107 N N . THR A 1 400 ? 23.844 -26.281 12.086 1 37.66 400 THR A N 1
ATOM 3108 C CA . THR A 1 400 ? 22.578 -26.844 11.625 1 37.66 400 THR A CA 1
ATOM 3109 C C . THR A 1 400 ? 22.781 -27.703 10.383 1 37.66 400 THR A C 1
ATOM 3111 O O . THR A 1 400 ? 23.812 -27.594 9.711 1 37.66 400 THR A O 1
ATOM 3114 N N . ALA A 1 401 ? 21.625 -28.484 9.859 1 39.19 401 ALA A N 1
ATOM 3115 C CA . ALA A 1 401 ? 21.438 -29.672 9.039 1 39.19 401 ALA A CA 1
ATOM 3116 C C . ALA A 1 401 ? 21.984 -29.453 7.629 1 39.19 401 ALA A C 1
ATOM 3118 O O . ALA A 1 401 ? 21.641 -28.453 6.973 1 39.19 401 ALA A O 1
ATOM 3119 N N . PHE A 1 402 ? 23.109 -29.859 7.258 1 43.16 402 PHE A N 1
ATOM 3120 C CA . PHE A 1 402 ? 23.703 -30.078 5.945 1 43.16 402 PHE A CA 1
ATOM 3121 C C . PHE A 1 402 ? 22.688 -30.641 4.973 1 43.16 402 PHE A C 1
ATOM 3123 O O . PHE A 1 402 ? 22.031 -31.656 5.262 1 43.16 402 PHE A O 1
ATOM 3130 N N . GLU A 1 403 ? 21.984 -29.797 4.25 1 55.78 403 GLU A N 1
ATOM 3131 C CA . GLU A 1 403 ? 21.125 -30.359 3.211 1 55.78 403 GLU A CA 1
ATOM 3132 C C . GLU A 1 403 ? 21.875 -31.375 2.361 1 55.78 403 GLU A C 1
ATOM 3134 O O . GLU A 1 403 ? 23.094 -31.312 2.264 1 55.78 403 GLU A O 1
ATOM 3139 N N . GLU A 1 404 ? 21.312 -32.469 2.047 1 66.56 404 GLU A N 1
ATOM 3140 C CA . GLU A 1 404 ? 21.797 -33.562 1.208 1 66.56 404 GLU A CA 1
ATOM 3141 C C . GLU A 1 404 ? 22.453 -33.031 -0.062 1 66.56 404 GLU A C 1
ATOM 3143 O O . GLU A 1 404 ? 21.969 -32.094 -0.682 1 66.56 404 GLU A O 1
ATOM 3148 N N . PRO A 1 405 ? 23.734 -33.5 -0.236 1 81.5 405 PRO A N 1
ATOM 3149 C CA . PRO A 1 405 ? 24.438 -33.062 -1.448 1 81.5 405 PRO A CA 1
ATOM 3150 C C . PRO A 1 405 ? 23.641 -33.312 -2.721 1 81.5 405 PRO A C 1
ATOM 3152 O O . PRO A 1 405 ? 22.984 -34.344 -2.846 1 81.5 405 PRO A O 1
ATOM 3155 N N . VAL A 1 406 ? 23.547 -32.312 -3.471 1 86.94 406 VAL A N 1
ATOM 3156 C CA . VAL A 1 406 ? 22.844 -32.406 -4.742 1 86.94 406 VAL A CA 1
ATOM 3157 C C . VAL A 1 406 ? 23.719 -33.125 -5.77 1 86.94 406 VAL A C 1
ATOM 3159 O O . VAL A 1 406 ? 23.234 -33.875 -6.602 1 86.94 406 VAL A O 1
ATOM 3162 N N . LEU A 1 407 ? 25.047 -32.844 -5.746 1 92.31 407 LEU A N 1
ATOM 3163 C CA . LEU A 1 407 ? 26.031 -33.469 -6.602 1 92.31 407 LEU A CA 1
ATOM 3164 C C . LEU A 1 407 ? 27.141 -34.094 -5.77 1 92.31 407 LEU A C 1
ATOM 3166 O O . LEU A 1 407 ? 27.578 -33.531 -4.77 1 92.31 407 LEU A O 1
ATOM 3170 N N . GLU A 1 408 ? 27.484 -35.312 -6.195 1 92.5 408 GLU A N 1
ATOM 3171 C CA . GLU A 1 408 ? 28.547 -36 -5.484 1 92.5 408 GLU A CA 1
ATOM 3172 C C . GLU A 1 408 ? 29.594 -36.531 -6.453 1 92.5 408 GLU A C 1
ATOM 3174 O O . GLU A 1 408 ? 29.328 -37.469 -7.215 1 92.5 408 GLU A O 1
ATOM 3179 N N . ASP A 1 409 ? 30.719 -36.031 -6.367 1 92.31 409 ASP A N 1
ATOM 3180 C CA . ASP A 1 409 ? 31.922 -36.5 -7.043 1 92.31 409 ASP A CA 1
ATOM 3181 C C . ASP A 1 409 ? 31.688 -36.625 -8.547 1 92.31 409 ASP A C 1
ATOM 3183 O O . ASP A 1 409 ? 31.922 -37.688 -9.125 1 92.31 409 ASP A O 1
ATOM 3187 N N . ILE A 1 410 ? 31.25 -35.625 -9.18 1 94.38 410 ILE A N 1
ATOM 3188 C CA . ILE A 1 410 ? 31 -35.594 -10.609 1 94.38 410 ILE A CA 1
ATOM 3189 C C . ILE A 1 410 ? 32.281 -35.25 -11.359 1 94.38 410 ILE A C 1
ATOM 3191 O O . ILE A 1 410 ? 32.906 -34.25 -11.086 1 94.38 410 ILE A O 1
ATOM 3195 N N . SER A 1 411 ? 32.688 -36.156 -12.25 1 95.88 411 SER A N 1
ATOM 3196 C CA . SER A 1 411 ? 33.875 -35.906 -13.078 1 95.88 411 SER A CA 1
ATOM 3197 C C . SER A 1 411 ? 33.594 -36.25 -14.539 1 95.88 411 SER A C 1
ATOM 3199 O O . SER A 1 411 ? 33.094 -37.312 -14.844 1 95.88 411 SER A O 1
ATOM 3201 N N . PHE A 1 412 ? 33.844 -35.281 -15.453 1 95.69 412 PHE A N 1
ATOM 3202 C CA . PHE A 1 412 ? 33.781 -35.531 -16.891 1 95.69 412 PHE A CA 1
ATOM 3203 C C . PHE A 1 412 ? 34.5 -34.438 -17.656 1 95.69 412 PHE A C 1
ATOM 3205 O O . PHE A 1 412 ? 34.906 -33.438 -17.094 1 95.69 412 PHE A O 1
ATOM 3212 N N . GLU A 1 413 ? 34.75 -34.719 -18.875 1 95.62 413 GLU A N 1
ATOM 3213 C CA . GLU A 1 413 ? 35.406 -33.75 -19.75 1 95.62 413 GLU A CA 1
ATOM 3214 C C . GLU A 1 413 ? 34.688 -33.625 -21.078 1 95.62 413 GLU A C 1
ATOM 3216 O O . GLU A 1 413 ? 34.188 -34.594 -21.625 1 95.62 413 GLU A O 1
ATOM 3221 N N . ALA A 1 414 ? 34.594 -32.406 -21.5 1 96.12 414 ALA A N 1
ATOM 3222 C CA . ALA A 1 414 ? 34.062 -32.094 -22.828 1 96.12 414 ALA A CA 1
ATOM 3223 C C . ALA A 1 414 ? 35.125 -31.406 -23.688 1 96.12 414 ALA A C 1
ATOM 3225 O O . ALA A 1 414 ? 35.562 -30.297 -23.375 1 96.12 414 ALA A O 1
ATOM 3226 N N . ALA A 1 415 ? 35.531 -32.094 -24.719 1 95.19 415 ALA A N 1
ATOM 3227 C CA . ALA A 1 415 ? 36.5 -31.531 -25.625 1 95.19 415 ALA A CA 1
ATOM 3228 C C . ALA A 1 415 ? 35.875 -30.438 -26.5 1 95.19 415 ALA A C 1
ATOM 3230 O O . ALA A 1 415 ? 34.656 -30.375 -26.656 1 95.19 415 ALA A O 1
ATOM 3231 N N . PRO A 1 416 ? 36.781 -29.531 -27.016 1 95.25 416 PRO A N 1
ATOM 3232 C CA . PRO A 1 416 ? 36.25 -28.484 -27.891 1 95.25 416 PRO A CA 1
ATOM 3233 C C . PRO A 1 416 ? 35.438 -29.047 -29.062 1 95.25 416 PRO A C 1
ATOM 3235 O O . PRO A 1 416 ? 35.906 -29.938 -29.766 1 95.25 416 PRO A O 1
ATOM 3238 N N . GLY A 1 417 ? 34.156 -28.578 -29.156 1 92.19 417 GLY A N 1
ATOM 3239 C CA . GLY A 1 417 ? 33.312 -28.984 -30.266 1 92.19 417 GLY A CA 1
ATOM 3240 C C . GLY A 1 417 ? 32.469 -30.203 -29.938 1 92.19 417 GLY A C 1
ATOM 3241 O O . GLY A 1 417 ? 31.594 -30.594 -30.734 1 92.19 417 GLY A O 1
ATOM 3242 N N . GLU A 1 418 ? 32.688 -30.797 -28.797 1 93.75 418 GLU A N 1
ATOM 3243 C CA . GLU A 1 418 ? 31.969 -32 -28.406 1 93.75 418 GLU A CA 1
ATOM 3244 C C . GLU A 1 418 ? 30.641 -31.672 -27.75 1 93.75 418 GLU A C 1
ATOM 3246 O O . GLU A 1 418 ? 30.516 -30.641 -27.078 1 93.75 418 GLU A O 1
ATOM 3251 N N . THR A 1 419 ? 29.672 -32.531 -27.984 1 93.19 419 THR A N 1
ATOM 3252 C CA . THR A 1 419 ? 28.375 -32.406 -27.328 1 93.19 419 THR A CA 1
ATOM 3253 C C . THR A 1 419 ? 28.203 -33.438 -26.25 1 93.19 419 THR A C 1
ATOM 3255 O O . THR A 1 419 ? 28.281 -34.656 -26.516 1 93.19 419 THR A O 1
ATOM 3258 N N . VAL A 1 420 ? 28.031 -33 -25.016 1 94.56 420 VAL A N 1
ATOM 3259 C CA . VAL A 1 420 ? 27.781 -33.875 -23.875 1 94.56 420 VAL A CA 1
ATOM 3260 C C . VAL A 1 420 ? 26.359 -33.688 -23.391 1 94.56 420 VAL A C 1
ATOM 3262 O O . VAL A 1 420 ? 25.938 -32.562 -23.078 1 94.56 420 VAL A O 1
ATOM 3265 N N . ALA A 1 421 ? 25.625 -34.75 -23.328 1 93.31 421 ALA A N 1
ATOM 3266 C CA . ALA A 1 421 ? 24.219 -34.688 -22.906 1 93.31 421 ALA A CA 1
ATOM 3267 C C . ALA A 1 421 ? 24.047 -35.281 -21.5 1 93.31 421 ALA A C 1
ATOM 3269 O O . ALA A 1 421 ? 24.703 -36.25 -21.156 1 93.31 421 ALA A O 1
ATOM 3270 N N . PHE A 1 422 ? 23.219 -34.656 -20.75 1 93 422 PHE A N 1
ATOM 3271 C CA . PHE A 1 422 ? 22.859 -35.125 -19.422 1 93 422 PHE A CA 1
ATOM 3272 C C . PHE A 1 422 ? 21.422 -35.656 -19.391 1 93 422 PHE A C 1
ATOM 3274 O O . PHE A 1 422 ? 20.5 -34.938 -19.797 1 93 422 PHE A O 1
ATOM 3281 N N . VAL A 1 423 ? 21.297 -36.875 -18.953 1 89.56 423 VAL A N 1
ATOM 3282 C CA . VAL A 1 423 ? 19.969 -37.469 -18.875 1 89.56 423 VAL A CA 1
ATOM 3283 C C . VAL A 1 423 ? 19.75 -38.062 -17.484 1 89.56 423 VAL A C 1
ATOM 3285 O O . VAL A 1 423 ? 20.719 -38.438 -16.797 1 89.56 423 VAL A O 1
ATOM 3288 N N . GLY A 1 424 ? 18.578 -38.031 -17.031 1 85.44 424 GLY A N 1
ATOM 3289 C CA . GLY A 1 424 ? 18.234 -38.531 -15.719 1 85.44 424 GLY A CA 1
ATOM 3290 C C . GLY A 1 424 ? 16.891 -38.031 -15.211 1 85.44 424 GLY A C 1
ATOM 3291 O O . GLY A 1 424 ? 16.266 -37.188 -15.852 1 85.44 424 GLY A O 1
ATOM 3292 N N . PRO A 1 425 ? 16.469 -38.531 -14.148 1 80.94 425 PRO A N 1
ATOM 3293 C CA . PRO A 1 425 ? 15.188 -38.094 -13.602 1 80.94 425 PRO A CA 1
ATOM 3294 C C . PRO A 1 425 ? 15.242 -36.656 -13.07 1 80.94 425 PRO A C 1
ATOM 3296 O O . PRO A 1 425 ? 16.328 -36.062 -12.945 1 80.94 425 PRO A O 1
ATOM 3299 N N . THR A 1 426 ? 14.102 -36.094 -12.938 1 77 426 THR A N 1
ATOM 3300 C CA . THR A 1 426 ? 14.023 -34.781 -12.352 1 77 426 THR A CA 1
ATOM 3301 C C . THR A 1 426 ? 14.625 -34.75 -10.953 1 77 426 THR A C 1
ATOM 3303 O O . THR A 1 426 ? 14.406 -35.688 -10.164 1 77 426 THR A O 1
ATOM 3306 N N . GLY A 1 427 ? 15.406 -33.781 -10.664 1 78.19 427 GLY A N 1
ATOM 3307 C CA . GLY A 1 427 ? 16.016 -33.656 -9.352 1 78.19 427 GLY A CA 1
ATOM 3308 C C . GLY A 1 427 ? 17.344 -34.375 -9.234 1 78.19 427 GLY A C 1
ATOM 3309 O O . GLY A 1 427 ? 17.969 -34.375 -8.172 1 78.19 427 GLY A O 1
ATOM 3310 N N . ALA A 1 428 ? 17.766 -34.938 -10.328 1 82.62 428 ALA A N 1
ATOM 3311 C CA . ALA A 1 428 ? 19 -35.719 -10.297 1 82.62 428 ALA A CA 1
ATOM 3312 C C . ALA A 1 428 ? 20.219 -34.781 -10.227 1 82.62 428 ALA A C 1
ATOM 3314 O O . ALA A 1 428 ? 21.328 -35.219 -9.953 1 82.62 428 ALA A O 1
ATOM 3315 N N . GLY A 1 429 ? 20 -33.438 -10.414 1 87.69 429 GLY A N 1
ATOM 3316 C CA . GLY A 1 429 ? 21.094 -32.5 -10.312 1 87.69 429 GLY A CA 1
ATOM 3317 C C . GLY A 1 429 ? 21.578 -32 -11.664 1 87.69 429 GLY A C 1
ATOM 3318 O O . GLY A 1 429 ? 22.609 -31.328 -11.75 1 87.69 429 GLY A O 1
ATOM 3319 N N . LYS A 1 430 ? 20.953 -32.281 -12.695 1 90 430 LYS A N 1
ATOM 3320 C CA . LYS A 1 430 ? 21.359 -31.953 -14.055 1 90 430 LYS A CA 1
ATOM 3321 C C . LYS A 1 430 ? 21.531 -30.453 -14.219 1 90 430 LYS A C 1
ATOM 3323 O O . LYS A 1 430 ? 22.562 -29.984 -14.703 1 90 430 LYS A O 1
ATOM 3328 N N . SER A 1 431 ? 20.516 -29.672 -13.75 1 88.75 431 SER A N 1
ATOM 3329 C CA . SER A 1 431 ? 20.562 -28.219 -13.891 1 88.75 431 SER A CA 1
ATOM 3330 C C . SER A 1 431 ? 21.672 -27.609 -13.023 1 88.75 431 SER A C 1
ATOM 3332 O O . SER A 1 431 ? 22.266 -26.609 -13.391 1 88.75 431 SER A O 1
ATOM 3334 N N . THR A 1 432 ? 21.922 -28.203 -11.93 1 90.44 432 THR A N 1
ATOM 3335 C CA . THR A 1 432 ? 22.953 -27.734 -11.008 1 90.44 432 THR A CA 1
ATOM 3336 C C . THR A 1 432 ? 24.328 -27.828 -11.648 1 90.44 432 THR A C 1
ATOM 3338 O O . THR A 1 432 ? 25.156 -26.922 -11.5 1 90.44 432 THR A O 1
ATOM 3341 N N . VAL A 1 433 ? 24.516 -28.938 -12.344 1 93.06 433 VAL A N 1
ATOM 3342 C CA . VAL A 1 433 ? 25.797 -29.125 -13.016 1 93.06 433 VAL A CA 1
ATOM 3343 C C . VAL A 1 433 ? 26.062 -27.969 -13.977 1 93.06 433 VAL A C 1
ATOM 3345 O O . VAL A 1 433 ? 27.172 -27.422 -14.023 1 93.06 433 VAL A O 1
ATOM 3348 N N . LEU A 1 434 ? 25.078 -27.562 -14.656 1 92.31 434 LEU A N 1
ATOM 3349 C CA . LEU A 1 434 ? 25.203 -26.516 -15.648 1 92.31 434 LEU A CA 1
ATOM 3350 C C . LEU A 1 434 ? 25.391 -25.156 -14.969 1 92.31 434 LEU A C 1
ATOM 3352 O O . LEU A 1 434 ? 26.156 -24.312 -15.438 1 92.31 434 LEU A O 1
ATOM 3356 N N . LYS A 1 435 ? 24.75 -24.891 -13.891 1 91.56 435 LYS A N 1
ATOM 3357 C CA . LYS A 1 435 ? 24.828 -23.625 -13.18 1 91.56 435 LYS A CA 1
ATOM 3358 C C . LYS A 1 435 ? 26.203 -23.406 -12.578 1 91.56 435 LYS A C 1
ATOM 3360 O O . LYS A 1 435 ? 26.656 -22.266 -12.438 1 91.56 435 LYS A O 1
ATOM 3365 N N . LEU A 1 436 ? 26.828 -24.469 -12.234 1 94 436 LEU A N 1
ATOM 3366 C CA . LEU A 1 436 ? 28.172 -24.391 -11.672 1 94 436 LEU A CA 1
ATOM 3367 C C . LEU A 1 436 ? 29.172 -23.906 -12.719 1 94 436 LEU A C 1
ATOM 3369 O O . LEU A 1 436 ? 30.125 -23.188 -12.391 1 94 436 LEU A O 1
ATOM 3373 N N . LEU A 1 437 ? 28.922 -24.328 -13.961 1 94.94 437 LEU A N 1
ATOM 3374 C CA . LEU A 1 437 ? 29.812 -23.891 -15.031 1 94.94 437 LEU A CA 1
ATOM 3375 C C . LEU A 1 437 ? 29.734 -22.391 -15.211 1 94.94 437 LEU A C 1
ATOM 3377 O O . LEU A 1 437 ? 30.75 -21.734 -15.508 1 94.94 437 LEU A O 1
ATOM 3381 N N . LEU A 1 438 ? 28.562 -21.828 -14.992 1 94.06 438 LEU A N 1
ATOM 3382 C CA . LEU A 1 438 ? 28.359 -20.391 -15.109 1 94.06 438 LEU A CA 1
ATOM 3383 C C . LEU A 1 438 ? 28.766 -19.688 -13.828 1 94.06 438 LEU A C 1
ATOM 3385 O O . LEU A 1 438 ? 28.656 -18.453 -13.727 1 94.06 438 LEU A O 1
ATOM 3389 N N . ARG A 1 439 ? 29.203 -20.453 -12.867 1 94.19 439 ARG A N 1
ATOM 3390 C CA . ARG A 1 439 ? 29.609 -19.984 -11.547 1 94.19 439 ARG A CA 1
ATOM 3391 C C . ARG A 1 439 ? 28.516 -19.172 -10.883 1 94.19 439 ARG A C 1
ATOM 3393 O O . ARG A 1 439 ? 28.766 -18.078 -10.359 1 94.19 439 ARG A O 1
ATOM 3400 N N . LEU A 1 440 ? 27.312 -19.562 -11.148 1 91.06 440 LEU A N 1
ATOM 3401 C CA . LEU A 1 440 ? 26.219 -19.016 -10.359 1 91.06 440 LEU A CA 1
ATOM 3402 C C . LEU A 1 440 ? 26.328 -19.469 -8.898 1 91.06 440 LEU A C 1
ATOM 3404 O O . LEU A 1 440 ? 25.75 -18.844 -8.008 1 91.06 440 LEU A O 1
ATOM 3408 N N . TYR A 1 441 ? 27.016 -20.594 -8.758 1 90.56 441 TYR A N 1
ATOM 3409 C CA . TYR A 1 441 ? 27.422 -21.141 -7.473 1 90.56 441 TYR A CA 1
ATOM 3410 C C . TYR A 1 441 ? 28.875 -21.609 -7.512 1 90.56 441 TYR A C 1
ATOM 3412 O O . TYR A 1 441 ? 29.391 -21.984 -8.57 1 90.56 441 TYR A O 1
ATOM 3420 N N . ASP A 1 442 ? 29.453 -21.562 -6.363 1 91.69 442 ASP A N 1
ATOM 3421 C CA . ASP A 1 442 ? 30.812 -22.094 -6.285 1 91.69 442 ASP A CA 1
ATOM 3422 C C . ASP A 1 442 ? 30.828 -23.531 -5.766 1 91.69 442 ASP A C 1
ATOM 3424 O O . ASP A 1 442 ? 30.047 -23.875 -4.875 1 91.69 442 ASP A O 1
ATOM 3428 N N . VAL A 1 443 ? 31.641 -24.281 -6.387 1 92.31 443 VAL A N 1
ATOM 3429 C CA . VAL A 1 443 ? 31.75 -25.672 -5.98 1 92.31 443 VAL A CA 1
ATOM 3430 C C . VAL A 1 443 ? 32.375 -25.75 -4.586 1 92.31 443 VAL A C 1
ATOM 3432 O O . VAL A 1 443 ? 33.219 -24.938 -4.223 1 92.31 443 VAL A O 1
ATOM 3435 N N . GLN A 1 444 ? 31.984 -26.672 -3.797 1 90 444 GLN A N 1
ATOM 3436 C CA . GLN A 1 444 ? 32.5 -26.859 -2.447 1 90 444 GLN A CA 1
ATOM 3437 C C . GLN A 1 444 ? 33.719 -27.766 -2.455 1 90 444 GLN A C 1
ATOM 3439 O O . GLN A 1 444 ? 34.688 -27.531 -1.722 1 90 444 GLN A O 1
ATOM 3444 N N . GLU A 1 445 ? 33.594 -28.797 -3.213 1 93.06 445 GLU A N 1
ATOM 3445 C CA . GLU A 1 445 ? 34.719 -29.719 -3.43 1 93.06 445 GLU A CA 1
ATOM 3446 C C . GLU A 1 445 ? 34.969 -29.953 -4.918 1 93.06 445 GLU A C 1
ATOM 3448 O O . GLU A 1 445 ? 34.031 -29.953 -5.711 1 93.06 445 GLU A O 1
ATOM 3453 N N . GLY A 1 446 ? 36.25 -30.062 -5.246 1 95.12 446 GLY A N 1
ATOM 3454 C CA . GLY A 1 446 ? 36.594 -30.25 -6.645 1 95.12 446 GLY A CA 1
ATOM 3455 C C . GLY A 1 446 ? 36.812 -28.953 -7.398 1 95.12 446 GLY A C 1
ATOM 3456 O O . GLY A 1 446 ? 37.125 -27.922 -6.793 1 95.12 446 GLY A O 1
ATOM 3457 N N . ALA A 1 447 ? 36.781 -29.109 -8.75 1 96.69 447 ALA A N 1
ATOM 3458 C CA . ALA A 1 447 ? 37 -27.906 -9.547 1 96.69 447 ALA A CA 1
ATOM 3459 C C . ALA A 1 447 ? 36.344 -28.031 -10.922 1 96.69 447 ALA A C 1
ATOM 3461 O O . ALA A 1 447 ? 36.281 -29.125 -11.477 1 96.69 447 ALA A O 1
ATOM 3462 N N . VAL A 1 448 ? 35.875 -26.938 -11.375 1 96.81 448 VAL A N 1
ATOM 3463 C CA . VAL A 1 448 ? 35.406 -26.797 -12.75 1 96.81 448 VAL A CA 1
ATOM 3464 C C . VAL A 1 448 ? 36.375 -25.906 -13.531 1 96.81 448 VAL A C 1
ATOM 3466 O O . VAL A 1 448 ? 36.75 -24.844 -13.062 1 96.81 448 VAL A O 1
ATOM 3469 N N . ARG A 1 449 ? 36.75 -26.438 -14.633 1 96.88 449 ARG A N 1
ATOM 3470 C CA . ARG A 1 449 ? 37.75 -25.703 -15.391 1 96.88 449 ARG A CA 1
ATOM 3471 C C . ARG A 1 449 ? 37.281 -25.453 -16.828 1 96.88 449 ARG A C 1
ATOM 3473 O O . ARG A 1 449 ? 36.562 -26.281 -17.391 1 96.88 449 ARG A O 1
ATOM 3480 N N . ILE A 1 450 ? 37.688 -24.359 -17.375 1 96.06 450 ILE A N 1
ATOM 3481 C CA . ILE A 1 450 ? 37.531 -24.031 -18.781 1 96.06 450 ILE A CA 1
ATOM 3482 C C . ILE A 1 450 ? 38.906 -23.812 -19.422 1 96.06 450 ILE A C 1
ATOM 3484 O O . ILE A 1 450 ? 39.656 -22.953 -18.984 1 96.06 450 ILE A O 1
ATOM 3488 N N . ASP A 1 451 ? 39.219 -24.562 -20.391 1 95.94 451 ASP A N 1
ATOM 3489 C CA . ASP A 1 451 ? 40.531 -24.531 -21.062 1 95.94 451 ASP A CA 1
ATOM 3490 C C . ASP A 1 451 ? 41.688 -24.641 -20.047 1 95.94 451 ASP A C 1
ATOM 3492 O O . ASP A 1 451 ? 42.656 -23.906 -20.141 1 95.94 451 ASP A O 1
ATOM 3496 N N . GLY A 1 452 ? 41.406 -25.391 -19.047 1 93.69 452 GLY A N 1
ATOM 3497 C CA . GLY A 1 452 ? 42.469 -25.688 -18.078 1 93.69 452 GLY A CA 1
ATOM 3498 C C . GLY A 1 452 ? 42.5 -24.734 -16.906 1 93.69 452 GLY A C 1
ATOM 3499 O O . GLY A 1 452 ? 43.188 -24.984 -15.914 1 93.69 452 GLY A O 1
ATOM 3500 N N . HIS A 1 453 ? 41.781 -23.734 -16.953 1 95.38 453 HIS A N 1
ATOM 3501 C CA . HIS A 1 453 ? 41.781 -22.75 -15.891 1 95.38 453 HIS A CA 1
ATOM 3502 C C . HIS A 1 453 ? 40.562 -22.953 -14.977 1 95.38 453 HIS A C 1
ATOM 3504 O O . HIS A 1 453 ? 39.469 -23.172 -15.453 1 95.38 453 HIS A O 1
ATOM 3510 N N . ASP A 1 454 ? 40.844 -22.828 -13.703 1 95.94 454 ASP A N 1
ATOM 3511 C CA . ASP A 1 454 ? 39.75 -22.875 -12.75 1 95.94 454 ASP A CA 1
ATOM 3512 C C . ASP A 1 454 ? 38.844 -21.672 -12.922 1 95.94 454 ASP A C 1
ATOM 3514 O O . ASP A 1 454 ? 39.312 -20.531 -12.984 1 95.94 454 ASP A O 1
ATOM 3518 N N . ILE A 1 455 ? 37.594 -21.969 -12.992 1 95.75 455 ILE A N 1
ATOM 3519 C CA . ILE A 1 455 ? 36.625 -20.906 -13.289 1 95.75 455 ILE A CA 1
ATOM 3520 C C . ILE A 1 455 ? 36.625 -19.891 -12.148 1 95.75 455 ILE A C 1
ATOM 3522 O O . ILE A 1 455 ? 36.188 -18.75 -12.328 1 95.75 455 ILE A O 1
ATOM 3526 N N . ARG A 1 456 ? 37.031 -20.141 -10.906 1 94 456 ARG A N 1
ATOM 3527 C CA . ARG A 1 456 ? 37.125 -19.219 -9.766 1 94 456 ARG A CA 1
ATOM 3528 C C . ARG A 1 456 ? 38.219 -18.188 -9.977 1 94 456 ARG A C 1
ATOM 3530 O O . ARG A 1 456 ? 38.219 -17.141 -9.328 1 94 456 ARG A O 1
ATOM 3537 N N . ASP A 1 457 ? 39.094 -18.562 -10.984 1 95.06 457 ASP A N 1
ATOM 3538 C CA . ASP A 1 457 ? 40.219 -17.672 -11.258 1 95.06 457 ASP A CA 1
ATOM 3539 C C . ASP A 1 457 ? 39.938 -16.797 -12.484 1 95.06 457 ASP A C 1
ATOM 3541 O O . ASP A 1 457 ? 40.75 -15.961 -12.859 1 95.06 457 ASP A O 1
ATOM 3545 N N . VAL A 1 458 ? 38.875 -16.906 -13.062 1 94.38 458 VAL A N 1
ATOM 3546 C CA . VAL A 1 458 ? 38.5 -16.172 -14.273 1 94.38 458 VAL A CA 1
ATOM 3547 C C . VAL A 1 458 ? 37.5 -15.086 -13.914 1 94.38 458 VAL A C 1
ATOM 3549 O O . VAL A 1 458 ? 36.719 -15.234 -12.969 1 94.38 458 VAL A O 1
ATOM 3552 N N . SER A 1 459 ? 37.656 -13.992 -14.594 1 94.25 459 SER A N 1
ATOM 3553 C CA . SER A 1 459 ? 36.656 -12.953 -14.359 1 94.25 459 SER A CA 1
ATOM 3554 C C . SER A 1 459 ? 35.25 -13.43 -14.773 1 94.25 459 SER A C 1
ATOM 3556 O O . SER A 1 459 ? 35.125 -14.141 -15.766 1 94.25 459 SER A O 1
ATOM 3558 N N . LEU A 1 460 ? 34.25 -13.016 -14.062 1 92.94 460 LEU A N 1
ATOM 3559 C CA . LEU A 1 460 ? 32.875 -13.453 -14.312 1 92.94 460 LEU A CA 1
ATOM 3560 C C . LEU A 1 460 ? 32.406 -13 -15.688 1 92.94 460 LEU A C 1
ATOM 3562 O O . LEU A 1 460 ? 31.703 -13.742 -16.391 1 92.94 460 LEU A O 1
ATOM 3566 N N . ALA A 1 461 ? 32.75 -11.828 -16.031 1 91 461 ALA A N 1
ATOM 3567 C CA . ALA A 1 461 ? 32.344 -11.289 -17.328 1 91 461 ALA A CA 1
ATOM 3568 C C . ALA A 1 461 ? 32.906 -12.117 -18.469 1 91 461 ALA A C 1
ATOM 3570 O O . ALA A 1 461 ? 32.219 -12.43 -19.438 1 91 461 ALA A O 1
ATOM 3571 N N . ASP A 1 462 ? 34.156 -12.5 -18.328 1 92.38 462 ASP A N 1
ATOM 3572 C CA . ASP A 1 462 ? 34.812 -13.297 -19.359 1 92.38 462 ASP A CA 1
ATOM 3573 C C . ASP A 1 462 ? 34.219 -14.703 -19.422 1 92.38 462 ASP A C 1
ATOM 3575 O O . ASP A 1 462 ? 34 -15.242 -20.516 1 92.38 462 ASP A O 1
ATOM 3579 N N . LEU A 1 463 ? 34.031 -15.227 -18.297 1 94.06 463 LEU A N 1
ATOM 3580 C CA . LEU A 1 463 ? 33.5 -16.578 -18.219 1 94.06 463 LEU A CA 1
ATOM 3581 C C . LEU A 1 463 ? 32.094 -16.625 -18.844 1 94.06 463 LEU A C 1
ATOM 3583 O O . LEU A 1 463 ? 31.812 -17.469 -19.688 1 94.06 463 LEU A O 1
ATOM 3587 N N . ARG A 1 464 ? 31.281 -15.695 -18.453 1 92.25 464 ARG A N 1
ATOM 3588 C CA . ARG A 1 464 ? 29.891 -15.719 -18.844 1 92.25 464 ARG A CA 1
ATOM 3589 C C . ARG A 1 464 ? 29.703 -15.211 -20.281 1 92.25 464 ARG A C 1
ATOM 3591 O O . ARG A 1 464 ? 28.672 -15.461 -20.906 1 92.25 464 ARG A O 1
ATOM 3598 N N . SER A 1 465 ? 30.703 -14.547 -20.781 1 89.81 465 SER A N 1
ATOM 3599 C CA . SER A 1 465 ? 30.703 -14.195 -22.203 1 89.81 465 SER A CA 1
ATOM 3600 C C . SER A 1 465 ? 31.094 -15.391 -23.062 1 89.81 465 SER A C 1
ATOM 3602 O O . SER A 1 465 ? 30.672 -15.484 -24.219 1 89.81 465 SER A O 1
ATOM 3604 N N . ALA A 1 466 ? 31.812 -16.234 -22.484 1 92.31 466 ALA A N 1
ATOM 3605 C CA . ALA A 1 466 ? 32.312 -17.406 -23.219 1 92.31 466 ALA A CA 1
ATOM 3606 C C . ALA A 1 466 ? 31.25 -18.516 -23.219 1 92.31 466 ALA A C 1
ATOM 3608 O O . ALA A 1 466 ? 31.312 -19.438 -24.047 1 92.31 466 ALA A O 1
ATOM 3609 N N . VAL A 1 467 ? 30.359 -18.391 -22.328 1 93.25 467 VAL A N 1
ATOM 3610 C CA . VAL A 1 467 ? 29.359 -19.453 -22.188 1 93.25 467 VAL A CA 1
ATOM 3611 C C . VAL A 1 467 ? 27.969 -18.906 -22.484 1 93.25 467 VAL A C 1
ATOM 3613 O O . VAL A 1 467 ? 27.531 -17.938 -21.859 1 93.25 467 VAL A O 1
ATOM 3616 N N . GLY A 1 468 ? 27.312 -19.438 -23.469 1 90.5 468 GLY A N 1
ATOM 3617 C CA . GLY A 1 468 ? 25.906 -19.125 -23.734 1 90.5 468 GLY A CA 1
ATOM 3618 C C . GLY A 1 468 ? 24.953 -20.031 -23 1 90.5 468 GLY A C 1
ATOM 3619 O O . GLY A 1 468 ? 25.188 -21.234 -22.875 1 90.5 468 GLY A O 1
ATOM 3620 N N . TYR A 1 469 ? 23.906 -19.438 -22.406 1 90.12 469 TYR A N 1
ATOM 3621 C CA . TYR A 1 469 ? 22.984 -20.203 -21.578 1 90.12 469 TYR A CA 1
ATOM 3622 C C . TYR A 1 469 ? 21.562 -20.047 -22.078 1 90.12 469 TYR A C 1
ATOM 3624 O O . TYR A 1 469 ? 21.047 -18.938 -22.188 1 90.12 469 TYR A O 1
ATOM 3632 N N . VAL A 1 470 ? 20.953 -21.125 -22.406 1 86.88 470 VAL A N 1
ATOM 3633 C CA . VAL A 1 470 ? 19.531 -21.188 -22.734 1 86.88 470 VAL A CA 1
ATOM 3634 C C . VAL A 1 470 ? 18.797 -21.984 -21.656 1 86.88 470 VAL A C 1
ATOM 3636 O O . VAL A 1 470 ? 18.922 -23.203 -21.594 1 86.88 470 VAL A O 1
ATOM 3639 N N . SER A 1 471 ? 18.062 -21.281 -20.859 1 85 471 SER A N 1
ATOM 3640 C CA . SER A 1 471 ? 17.406 -21.891 -19.703 1 85 471 SER A CA 1
ATOM 3641 C C . SER A 1 471 ? 16.062 -22.516 -20.094 1 85 471 SER A C 1
ATOM 3643 O O . SER A 1 471 ? 15.523 -22.219 -21.156 1 85 471 SER A O 1
ATOM 3645 N N . GLN A 1 472 ? 15.656 -23.328 -19.125 1 74.19 472 GLN A N 1
ATOM 3646 C CA . GLN A 1 472 ? 14.336 -23.938 -19.266 1 74.19 472 GLN A CA 1
ATOM 3647 C C . GLN A 1 472 ? 13.234 -22.875 -19.188 1 74.19 472 GLN A C 1
ATOM 3649 O O . GLN A 1 472 ? 12.312 -22.875 -20 1 74.19 472 GLN A O 1
ATOM 3654 N N . ASP A 1 473 ? 13.367 -22.062 -18.172 1 76.56 473 ASP A N 1
ATOM 3655 C CA . ASP A 1 473 ? 12.422 -20.953 -18 1 76.56 473 ASP A CA 1
ATOM 3656 C C . ASP A 1 473 ? 12.883 -19.719 -18.75 1 76.56 473 ASP A C 1
ATOM 3658 O O . ASP A 1 473 ? 13.703 -18.938 -18.25 1 76.56 473 ASP A O 1
ATOM 3662 N N . THR A 1 474 ? 12.297 -19.656 -20 1 82 474 THR A N 1
ATOM 3663 C CA . THR A 1 474 ? 12.719 -18.547 -20.859 1 82 474 THR A CA 1
ATOM 3664 C C . THR A 1 474 ? 12.172 -17.219 -20.328 1 82 474 THR A C 1
ATOM 3666 O O . THR A 1 474 ? 10.961 -17.062 -20.188 1 82 474 THR A O 1
ATOM 3669 N N . PHE A 1 475 ? 13.062 -16.406 -19.938 1 87.56 475 PHE A N 1
ATOM 3670 C CA . PHE A 1 475 ? 12.672 -15.078 -19.438 1 87.56 475 PHE A CA 1
ATOM 3671 C C . PHE A 1 475 ? 12.93 -14.016 -20.5 1 87.56 475 PHE A C 1
ATOM 3673 O O . PHE A 1 475 ? 13.984 -14.016 -21.156 1 87.56 475 PHE A O 1
ATOM 3680 N N . LEU A 1 476 ? 11.938 -13.25 -20.781 1 90.38 476 LEU A N 1
ATOM 3681 C CA . LEU A 1 476 ? 12.078 -12.094 -21.672 1 90.38 476 LEU A CA 1
ATOM 3682 C C . LEU A 1 476 ? 11.758 -10.805 -20.922 1 90.38 476 LEU A C 1
ATOM 3684 O O . LEU A 1 476 ? 10.789 -10.75 -20.156 1 90.38 476 LEU A O 1
ATOM 3688 N N . PHE A 1 477 ? 12.57 -9.82 -21.109 1 90.25 477 PHE A N 1
ATOM 3689 C CA . PHE A 1 477 ? 12.336 -8.516 -20.5 1 90.25 477 PHE A CA 1
ATOM 3690 C C . PHE A 1 477 ? 11.242 -7.758 -21.234 1 90.25 477 PHE A C 1
ATOM 3692 O O . PHE A 1 477 ? 10.992 -8.023 -22.422 1 90.25 477 PHE A O 1
ATOM 3699 N N . ASP A 1 478 ? 10.656 -6.812 -20.469 1 88.31 478 ASP A N 1
ATOM 3700 C CA . ASP A 1 478 ? 9.711 -5.922 -21.141 1 88.31 478 ASP A CA 1
ATOM 3701 C C . ASP A 1 478 ? 10.422 -5.039 -22.172 1 88.31 478 ASP A C 1
ATOM 3703 O O . ASP A 1 478 ? 11.43 -4.402 -21.859 1 88.31 478 ASP A O 1
ATOM 3707 N N . GLY A 1 479 ? 10.047 -5.125 -23.422 1 88.5 479 GLY A N 1
ATOM 3708 C CA . GLY A 1 479 ? 10.641 -4.426 -24.547 1 88.5 479 GLY A CA 1
ATOM 3709 C C . GLY A 1 479 ? 10.289 -5.035 -25.891 1 88.5 479 GLY A C 1
ATOM 3710 O O . GLY A 1 479 ? 9.289 -5.746 -26 1 88.5 479 GLY A O 1
ATOM 3711 N N . THR A 1 480 ? 11.125 -4.734 -26.828 1 93.94 480 THR A N 1
ATOM 3712 C CA . THR A 1 480 ? 10.875 -5.258 -28.172 1 93.94 480 THR A CA 1
ATOM 3713 C C . THR A 1 480 ? 11.578 -6.598 -28.375 1 93.94 480 THR A C 1
ATOM 3715 O O . THR A 1 480 ? 12.43 -6.984 -27.562 1 93.94 480 THR A O 1
ATOM 3718 N N . ILE A 1 481 ? 11.141 -7.312 -29.375 1 95.31 481 ILE A N 1
ATOM 3719 C CA . ILE A 1 481 ? 11.797 -8.57 -29.719 1 95.31 481 ILE A CA 1
ATOM 3720 C C . ILE A 1 481 ? 13.266 -8.312 -30.031 1 95.31 481 ILE A C 1
ATOM 3722 O O . ILE A 1 481 ? 14.141 -9.062 -29.594 1 95.31 481 ILE A O 1
ATOM 3726 N N . ALA A 1 482 ? 13.508 -7.223 -30.75 1 95.75 482 ALA A N 1
ATOM 3727 C CA . ALA A 1 482 ? 14.883 -6.863 -31.094 1 95.75 482 ALA A CA 1
ATOM 3728 C C . ALA A 1 482 ? 15.727 -6.617 -29.844 1 95.75 482 ALA A C 1
ATOM 3730 O O . ALA A 1 482 ? 16.875 -7.066 -29.766 1 95.75 482 ALA A O 1
ATOM 3731 N N . ASP A 1 483 ? 15.203 -5.941 -28.906 1 93.38 483 ASP A N 1
ATOM 3732 C CA . ASP A 1 483 ? 15.898 -5.633 -27.656 1 93.38 483 ASP A CA 1
ATOM 3733 C C . ASP A 1 483 ? 16.234 -6.906 -26.891 1 93.38 483 ASP A C 1
ATOM 3735 O O . ASP A 1 483 ? 17.297 -7.004 -26.266 1 93.38 483 ASP A O 1
ATOM 3739 N N . ASN A 1 484 ? 15.281 -7.809 -26.875 1 94.75 484 ASN A N 1
ATOM 3740 C CA . ASN A 1 484 ? 15.477 -9.055 -26.156 1 94.75 484 ASN A CA 1
ATOM 3741 C C . ASN A 1 484 ? 16.547 -9.922 -26.812 1 94.75 484 ASN A C 1
ATOM 3743 O O . ASN A 1 484 ? 17.297 -10.617 -26.125 1 94.75 484 ASN A O 1
ATOM 3747 N N . ILE A 1 485 ? 16.609 -9.852 -28.141 1 94.94 485 ILE A N 1
ATOM 3748 C CA . ILE A 1 485 ? 17.641 -10.594 -28.844 1 94.94 485 ILE A CA 1
ATOM 3749 C C . ILE A 1 485 ? 19 -9.938 -28.609 1 94.94 485 ILE A C 1
ATOM 3751 O O . ILE A 1 485 ? 20 -10.625 -28.422 1 94.94 485 ILE A O 1
ATOM 3755 N N . ARG A 1 486 ? 19 -8.664 -28.594 1 94.81 486 ARG A N 1
ATOM 3756 C CA . ARG A 1 486 ? 20.219 -7.883 -28.422 1 94.81 486 ARG A CA 1
ATOM 3757 C C . ARG A 1 486 ? 20.703 -7.91 -26.969 1 94.81 486 ARG A C 1
ATOM 3759 O O . ARG A 1 486 ? 21.844 -7.531 -26.688 1 94.81 486 ARG A O 1
ATOM 3766 N N . TYR A 1 487 ? 19.938 -8.414 -26.078 1 92.81 487 TYR A N 1
ATOM 3767 C CA . TYR A 1 487 ? 20.234 -8.328 -24.656 1 92.81 487 TYR A CA 1
ATOM 3768 C C . TYR A 1 487 ? 21.516 -9.062 -24.328 1 92.81 487 TYR A C 1
ATOM 3770 O O . TYR A 1 487 ? 21.641 -10.266 -24.578 1 92.81 487 TYR A O 1
ATOM 3778 N N . GLY A 1 488 ? 22.484 -8.383 -23.734 1 90.25 488 GLY A N 1
ATOM 3779 C CA . GLY A 1 488 ? 23.812 -8.906 -23.469 1 90.25 488 GLY A CA 1
ATOM 3780 C C . GLY A 1 488 ? 24.844 -8.453 -24.484 1 90.25 488 GLY A C 1
ATOM 3781 O O . GLY A 1 488 ? 26.047 -8.461 -24.219 1 90.25 488 GLY A O 1
ATOM 3782 N N . HIS A 1 489 ? 24.359 -8.297 -25.672 1 92.19 489 HIS A N 1
ATOM 3783 C CA . HIS A 1 489 ? 25.172 -7.746 -26.75 1 92.19 489 HIS A CA 1
ATOM 3784 C C . HIS A 1 489 ? 24.531 -6.492 -27.328 1 92.19 489 HIS A C 1
ATOM 3786 O O . HIS A 1 489 ? 24.094 -6.488 -28.484 1 92.19 489 HIS A O 1
ATOM 3792 N N . PHE A 1 490 ? 24.641 -5.5 -26.656 1 91.38 490 PHE A N 1
ATOM 3793 C CA . PHE A 1 490 ? 23.828 -4.305 -26.891 1 91.38 490 PHE A CA 1
ATOM 3794 C C . PHE A 1 490 ? 24.359 -3.52 -28.078 1 91.38 490 PHE A C 1
ATOM 3796 O O . PHE A 1 490 ? 23.625 -2.703 -28.656 1 91.38 490 PHE A O 1
ATOM 3803 N N . ASP A 1 491 ? 25.547 -3.773 -28.578 1 91.12 491 ASP A N 1
ATOM 3804 C CA . ASP A 1 491 ? 26.156 -3.053 -29.688 1 91.12 491 ASP A CA 1
ATOM 3805 C C . ASP A 1 491 ? 25.891 -3.766 -31.016 1 91.12 491 ASP A C 1
ATOM 3807 O O . ASP A 1 491 ? 26.25 -3.268 -32.062 1 91.12 491 ASP A O 1
ATOM 3811 N N . ALA A 1 492 ? 25.234 -4.934 -30.875 1 93.69 492 ALA A N 1
ATOM 3812 C CA . ALA A 1 492 ? 24.953 -5.672 -32.094 1 93.69 492 ALA A CA 1
ATOM 3813 C C . ALA A 1 492 ? 24.031 -4.875 -33 1 93.69 492 ALA A C 1
ATOM 3815 O O . ALA A 1 492 ? 23.078 -4.242 -32.562 1 93.69 492 ALA A O 1
ATOM 3816 N N . ASP A 1 493 ? 24.281 -4.816 -34.25 1 94.62 493 ASP A N 1
ATOM 3817 C CA . ASP A 1 493 ? 23.469 -4.062 -35.188 1 94.62 493 ASP A CA 1
ATOM 3818 C C . ASP A 1 493 ? 22.234 -4.863 -35.594 1 94.62 493 ASP A C 1
ATOM 3820 O O . ASP A 1 493 ? 22.109 -6.039 -35.281 1 94.62 493 ASP A O 1
ATOM 3824 N N . ASP A 1 494 ? 21.406 -4.285 -36.375 1 95 494 ASP A N 1
ATOM 3825 C CA . ASP A 1 494 ? 20.125 -4.867 -36.75 1 95 494 ASP A CA 1
ATOM 3826 C C . ASP A 1 494 ? 20.312 -6.062 -37.688 1 95 494 ASP A C 1
ATOM 3828 O O . ASP A 1 494 ? 19.531 -7.02 -37.625 1 95 494 ASP A O 1
ATOM 3832 N N . GLU A 1 495 ? 21.266 -5.949 -38.438 1 95.12 495 GLU A N 1
ATOM 3833 C CA . GLU A 1 495 ? 21.531 -7.051 -39.344 1 95.12 495 GLU A CA 1
ATOM 3834 C C . GLU A 1 495 ? 21.953 -8.312 -38.594 1 95.12 495 GLU A C 1
ATOM 3836 O O . GLU A 1 495 ? 21.5 -9.414 -38.938 1 95.12 495 GLU A O 1
ATOM 3841 N N . ALA A 1 496 ? 22.781 -8.133 -37.625 1 95 496 ALA A N 1
ATOM 3842 C CA . ALA A 1 496 ? 23.203 -9.266 -36.812 1 95 496 ALA A CA 1
ATOM 3843 C C . ALA A 1 496 ? 22.016 -9.883 -36.062 1 95 496 ALA A C 1
ATOM 3845 O O . ALA A 1 496 ? 21.938 -11.102 -35.938 1 95 496 ALA A O 1
ATOM 3846 N N . VAL A 1 497 ? 21.172 -9.062 -35.625 1 96.31 497 VAL A N 1
ATOM 3847 C CA . VAL A 1 497 ? 19.984 -9.516 -34.906 1 96.31 497 VAL A CA 1
ATOM 3848 C C . VAL A 1 497 ? 19.094 -10.328 -35.844 1 96.31 497 VAL A C 1
ATOM 3850 O O . VAL A 1 497 ? 18.562 -11.375 -35.469 1 96.31 497 VAL A O 1
ATOM 3853 N N . ARG A 1 498 ? 18.938 -9.859 -37.062 1 95.56 498 ARG A N 1
ATOM 3854 C CA . ARG A 1 498 ? 18.109 -10.555 -38.062 1 95.56 498 ARG A CA 1
ATOM 3855 C C . ARG A 1 498 ? 18.703 -11.906 -38.406 1 95.56 498 ARG A C 1
ATOM 3857 O O . ARG A 1 498 ? 17.984 -12.891 -38.562 1 95.56 498 ARG A O 1
ATOM 3864 N N . GLU A 1 499 ? 19.969 -11.93 -38.562 1 93.31 499 GLU A N 1
ATOM 3865 C CA . GLU A 1 499 ? 20.641 -13.172 -38.906 1 93.31 499 GLU A CA 1
ATOM 3866 C C . GLU A 1 499 ? 20.5 -14.195 -37.75 1 93.31 499 GLU A C 1
ATOM 3868 O O . GLU A 1 499 ? 20.312 -15.383 -38 1 93.31 499 GLU A O 1
ATOM 3873 N N . ALA A 1 500 ? 20.688 -13.711 -36.562 1 93.06 500 ALA A N 1
ATOM 3874 C CA . ALA A 1 500 ? 20.516 -14.594 -35.406 1 93.06 500 ALA A CA 1
ATOM 3875 C C . ALA A 1 500 ? 19.094 -15.133 -35.344 1 93.06 500 ALA A C 1
ATOM 3877 O O . ALA A 1 500 ? 18.891 -16.312 -35.031 1 93.06 500 ALA A O 1
ATOM 3878 N N . ALA A 1 501 ? 18.156 -14.289 -35.625 1 94.56 501 ALA A N 1
ATOM 3879 C CA . ALA A 1 501 ? 16.75 -14.695 -35.594 1 94.56 501 ALA A CA 1
ATOM 3880 C C . ALA A 1 501 ? 16.484 -15.742 -36.688 1 94.56 501 ALA A C 1
ATOM 3882 O O . ALA A 1 501 ? 15.711 -16.672 -36.469 1 94.56 501 ALA A O 1
ATOM 3883 N N . LYS A 1 502 ? 17.047 -15.539 -37.844 1 91.44 502 LYS A N 1
ATOM 3884 C CA . LYS A 1 502 ? 16.906 -16.516 -38.906 1 91.44 502 LYS A CA 1
ATOM 3885 C C . LYS A 1 502 ? 17.484 -17.875 -38.5 1 91.44 502 LYS A C 1
ATOM 3887 O O . LYS A 1 502 ? 16.875 -18.906 -38.719 1 91.44 502 LYS A O 1
ATOM 3892 N N . ALA A 1 503 ? 18.578 -17.766 -37.875 1 87.12 503 ALA A N 1
ATOM 3893 C CA . ALA A 1 503 ? 19.266 -19 -37.438 1 87.12 503 ALA A CA 1
ATOM 3894 C C . ALA A 1 503 ? 18.438 -19.734 -36.375 1 87.12 503 ALA A C 1
ATOM 3896 O O . ALA A 1 503 ? 18.453 -20.969 -36.312 1 87.12 503 ALA A O 1
ATOM 3897 N N . ALA A 1 504 ? 17.781 -19.016 -35.625 1 88.44 504 ALA A N 1
ATOM 3898 C CA . ALA A 1 504 ? 16.969 -19.609 -34.531 1 88.44 504 ALA A CA 1
ATOM 3899 C C . ALA A 1 504 ? 15.547 -19.891 -35.031 1 88.44 504 ALA A C 1
ATOM 3901 O O . ALA A 1 504 ? 14.672 -20.203 -34.219 1 88.44 504 ALA A O 1
ATOM 3902 N N . GLN A 1 505 ? 15.25 -19.672 -36.281 1 86.81 505 GLN A N 1
ATOM 3903 C CA . GLN A 1 505 ? 13.945 -19.906 -36.906 1 86.81 505 GLN A CA 1
ATOM 3904 C C . GLN A 1 505 ? 12.883 -19 -36.281 1 86.81 505 GLN A C 1
ATOM 3906 O O . GLN A 1 505 ? 11.75 -19.422 -36.062 1 86.81 505 GLN A O 1
ATOM 3911 N N . ALA A 1 506 ? 13.305 -17.859 -35.844 1 90.5 506 ALA A N 1
ATOM 3912 C CA . ALA A 1 506 ? 12.375 -16.906 -35.219 1 90.5 506 ALA A CA 1
ATOM 3913 C C . ALA A 1 506 ? 11.992 -15.812 -36.219 1 90.5 506 ALA A C 1
ATOM 3915 O O . ALA A 1 506 ? 10.977 -15.133 -36.031 1 90.5 506 ALA A O 1
ATOM 3916 N N . HIS A 1 507 ? 12.742 -15.656 -37.281 1 92.5 507 HIS A N 1
ATOM 3917 C CA . HIS A 1 507 ? 12.57 -14.562 -38.219 1 92.5 507 HIS A CA 1
ATOM 3918 C C . HIS A 1 507 ? 11.18 -14.594 -38.844 1 92.5 507 HIS A C 1
ATOM 3920 O O . HIS A 1 507 ? 10.539 -13.555 -39 1 92.5 507 HIS A O 1
ATOM 3926 N N . GLU A 1 508 ? 10.781 -15.75 -39.219 1 89.12 508 GLU A N 1
ATOM 3927 C CA . GLU A 1 508 ? 9.516 -15.891 -39.938 1 89.12 508 GLU A CA 1
ATOM 3928 C C . GLU A 1 508 ? 8.344 -15.406 -39.094 1 89.12 508 GLU A C 1
ATOM 3930 O O . GLU A 1 508 ? 7.539 -14.594 -39.531 1 89.12 508 GLU A O 1
ATOM 3935 N N . PHE A 1 509 ? 8.234 -15.867 -37.781 1 88.5 509 PHE A N 1
ATOM 3936 C CA . PHE A 1 509 ? 7.086 -15.461 -37 1 88.5 509 PHE A CA 1
ATOM 3937 C C . PHE A 1 509 ? 7.195 -13.992 -36.594 1 88.5 509 PHE A C 1
ATOM 3939 O O . PHE A 1 509 ? 6.18 -13.32 -36.406 1 88.5 509 PHE A O 1
ATOM 3946 N N . ILE A 1 510 ? 8.438 -13.516 -36.5 1 94.44 510 ILE A N 1
ATOM 3947 C CA . ILE A 1 510 ? 8.648 -12.117 -36.125 1 94.44 510 ILE A CA 1
ATOM 3948 C C . ILE A 1 510 ? 8.133 -11.203 -37.219 1 94.44 510 ILE A C 1
ATOM 3950 O O . ILE A 1 510 ? 7.48 -10.188 -36.938 1 94.44 510 ILE A O 1
ATOM 3954 N N . THR A 1 511 ? 8.422 -11.539 -38.406 1 93.38 511 THR A N 1
ATOM 3955 C CA . THR A 1 511 ? 8.031 -10.711 -39.531 1 93.38 511 THR A CA 1
ATOM 3956 C C . THR A 1 511 ? 6.523 -10.789 -39.781 1 93.38 511 THR A C 1
ATOM 3958 O O . THR A 1 511 ? 5.945 -9.914 -40.438 1 93.38 511 THR A O 1
ATOM 3961 N N . GLU A 1 512 ? 5.906 -11.805 -39.281 1 91.38 512 GLU A N 1
ATOM 3962 C CA . GLU A 1 512 ? 4.461 -11.953 -39.406 1 91.38 512 GLU A CA 1
ATOM 3963 C C . GLU A 1 512 ? 3.723 -11.07 -38.406 1 91.38 512 GLU A C 1
ATOM 3965 O O . GLU A 1 512 ? 2.535 -10.789 -38.594 1 91.38 512 GLU A O 1
ATOM 3970 N N . LEU A 1 513 ? 4.426 -10.734 -37.469 1 92.5 513 LEU A N 1
ATOM 3971 C CA . LEU A 1 513 ? 3.814 -9.828 -36.5 1 92.5 513 LEU A CA 1
ATOM 3972 C C . LEU A 1 513 ? 3.684 -8.422 -37.062 1 92.5 513 LEU A C 1
ATOM 3974 O O . LEU A 1 513 ? 4.535 -7.98 -37.844 1 92.5 513 LEU A O 1
ATOM 3978 N N . PRO A 1 514 ? 2.699 -7.629 -36.656 1 90 514 PRO A N 1
ATOM 3979 C CA . PRO A 1 514 ? 2.434 -6.305 -37.219 1 90 514 PRO A CA 1
ATOM 3980 C C . PRO A 1 514 ? 3.617 -5.352 -37.062 1 90 514 PRO A C 1
ATOM 3982 O O . PRO A 1 514 ? 3.904 -4.566 -37.969 1 90 514 PRO A O 1
ATOM 3985 N N . GLU A 1 515 ? 4.355 -5.395 -36.062 1 93.88 515 GLU A N 1
ATOM 3986 C CA . GLU A 1 515 ? 5.453 -4.461 -35.812 1 93.88 515 GLU A CA 1
ATOM 3987 C C . GLU A 1 515 ? 6.805 -5.145 -35.969 1 93.88 515 GLU A C 1
ATOM 3989 O O . GLU A 1 515 ? 7.844 -4.582 -35.625 1 93.88 515 GLU A O 1
ATOM 3994 N N . GLY A 1 516 ? 6.727 -6.355 -36.406 1 94.25 516 GLY A N 1
ATOM 3995 C CA . GLY A 1 516 ? 7.957 -7.086 -36.656 1 94.25 516 GLY A CA 1
ATOM 3996 C C . GLY A 1 516 ? 8.875 -7.164 -35.469 1 94.25 516 GLY A C 1
ATOM 3997 O O . GLY A 1 516 ? 8.438 -7.535 -34.375 1 94.25 516 GLY A O 1
ATOM 3998 N N . TYR A 1 517 ? 10.125 -6.707 -35.688 1 95.12 517 TYR A N 1
ATOM 3999 C CA . TYR A 1 517 ? 11.141 -6.77 -34.656 1 95.12 517 TYR A CA 1
ATOM 4000 C C . TYR A 1 517 ? 10.875 -5.734 -33.562 1 95.12 517 TYR A C 1
ATOM 4002 O O . TYR A 1 517 ? 11.406 -5.84 -32.469 1 95.12 517 TYR A O 1
ATOM 4010 N N . GLU A 1 518 ? 10.062 -4.836 -33.875 1 93.5 518 GLU A N 1
ATOM 4011 C CA . GLU A 1 518 ? 9.758 -3.77 -32.938 1 93.5 518 GLU A CA 1
ATOM 4012 C C . GLU A 1 518 ? 8.523 -4.102 -32.125 1 93.5 518 GLU A C 1
ATOM 4014 O O . GLU A 1 518 ? 8.078 -3.291 -31.297 1 93.5 518 GLU A O 1
ATOM 4019 N N . THR A 1 519 ? 8.086 -5.293 -32.25 1 92.31 519 THR A N 1
ATOM 4020 C CA . THR A 1 519 ? 6.93 -5.723 -31.469 1 92.31 519 THR A CA 1
ATOM 4021 C C . THR A 1 519 ? 7.273 -5.793 -29.984 1 92.31 519 THR A C 1
ATOM 4023 O O . THR A 1 519 ? 8.289 -6.383 -29.609 1 92.31 519 THR A O 1
ATOM 4026 N N . ARG A 1 520 ? 6.504 -5.219 -29.203 1 90.56 520 ARG A N 1
ATOM 4027 C CA . ARG A 1 520 ? 6.695 -5.273 -27.75 1 90.56 520 ARG A CA 1
ATOM 4028 C C . ARG A 1 520 ? 6.207 -6.602 -27.188 1 90.56 520 ARG A C 1
ATOM 4030 O O . ARG A 1 520 ? 5.082 -7.023 -27.453 1 90.56 520 ARG A O 1
ATOM 4037 N N . VAL A 1 521 ? 7.008 -7.312 -26.438 1 88.81 521 VAL A N 1
ATOM 4038 C CA . VAL A 1 521 ? 6.707 -8.664 -25.969 1 88.81 521 VAL A CA 1
ATOM 4039 C C . VAL A 1 521 ? 5.945 -8.602 -24.641 1 88.81 521 VAL A C 1
ATOM 4041 O O . VAL A 1 521 ? 5.25 -9.547 -24.281 1 88.81 521 VAL A O 1
ATOM 4044 N N . GLY A 1 522 ? 5.914 -7.48 -23.969 1 79.62 522 GLY A N 1
ATOM 4045 C CA . GLY A 1 522 ? 5.25 -7.371 -22.688 1 79.62 522 GLY A CA 1
ATOM 4046 C C . GLY A 1 522 ? 6.062 -7.961 -21.547 1 79.62 522 GLY A C 1
ATOM 4047 O O . GLY A 1 522 ? 7.137 -8.523 -21.766 1 79.62 522 GLY A O 1
ATOM 4048 N N . GLU A 1 523 ? 5.48 -7.988 -20.359 1 77.5 523 GLU A N 1
ATOM 4049 C CA . GLU A 1 523 ? 6.164 -8.516 -19.172 1 77.5 523 GLU A CA 1
ATOM 4050 C C . GLU A 1 523 ? 6.309 -10.031 -19.266 1 77.5 523 GLU A C 1
ATOM 4052 O O . GLU A 1 523 ? 5.348 -10.742 -19.562 1 77.5 523 GLU A O 1
ATOM 4057 N N . ARG A 1 524 ? 7.523 -10.453 -19.078 1 74.94 524 ARG A N 1
ATOM 4058 C CA . ARG A 1 524 ? 7.875 -11.867 -19.125 1 74.94 524 ARG A CA 1
ATOM 4059 C C . ARG A 1 524 ? 7.453 -12.5 -20.453 1 74.94 524 ARG A C 1
ATOM 4061 O O . ARG A 1 524 ? 7.133 -13.688 -20.5 1 74.94 524 ARG A O 1
ATOM 4068 N N . GLY A 1 525 ? 7.293 -11.68 -21.5 1 76.88 525 GLY A N 1
ATOM 4069 C CA . GLY A 1 525 ? 6.988 -12.164 -22.844 1 76.88 525 GLY A CA 1
ATOM 4070 C C . GLY A 1 525 ? 5.57 -12.695 -22.969 1 76.88 525 GLY A C 1
ATOM 4071 O O . GLY A 1 525 ? 5.312 -13.594 -23.766 1 76.88 525 GLY A O 1
ATOM 4072 N N . VAL A 1 526 ? 4.676 -12.172 -22.219 1 71.94 526 VAL A N 1
ATOM 4073 C CA . VAL A 1 526 ? 3.32 -12.703 -22.094 1 71.94 526 VAL A CA 1
ATOM 4074 C C . VAL A 1 526 ? 2.611 -12.617 -23.438 1 71.94 526 VAL A C 1
ATOM 4076 O O . VAL A 1 526 ? 1.713 -13.406 -23.734 1 71.94 526 VAL A O 1
ATOM 4079 N N . LYS A 1 527 ? 3.084 -11.867 -24.344 1 79.69 527 LYS A N 1
ATOM 4080 C CA . LYS A 1 527 ? 2.408 -11.656 -25.609 1 79.69 527 LYS A CA 1
ATOM 4081 C C . LYS A 1 527 ? 2.85 -12.688 -26.641 1 79.69 527 LYS A C 1
ATOM 4083 O O . LYS A 1 527 ? 2.273 -12.773 -27.734 1 79.69 527 LYS A O 1
ATOM 4088 N N . LEU A 1 528 ? 3.904 -13.453 -26.344 1 84.31 528 LEU A N 1
ATOM 4089 C CA . LEU A 1 528 ? 4.422 -14.484 -27.234 1 84.31 528 LEU A CA 1
ATOM 4090 C C . LEU A 1 528 ? 4.066 -15.875 -26.719 1 84.31 528 LEU A C 1
ATOM 4092 O O . LEU A 1 528 ? 3.863 -16.062 -25.516 1 84.31 528 LEU A O 1
ATOM 4096 N N . SER A 1 529 ? 3.92 -16.75 -27.609 1 80.38 529 SER A N 1
ATOM 4097 C CA . SER A 1 529 ? 3.717 -18.141 -27.219 1 80.38 529 SER A CA 1
ATOM 4098 C C . SER A 1 529 ? 4.98 -18.734 -26.594 1 80.38 529 SER A C 1
ATOM 4100 O O . SER A 1 529 ? 6.059 -18.141 -26.703 1 80.38 529 SER A O 1
ATOM 4102 N N . GLY A 1 530 ? 4.867 -19.781 -25.891 1 78.69 530 GLY A N 1
ATOM 4103 C CA . GLY A 1 530 ? 6.008 -20.453 -25.281 1 78.69 530 GLY A CA 1
ATOM 4104 C C . GLY A 1 530 ? 7.109 -20.766 -26.281 1 78.69 530 GLY A C 1
ATOM 4105 O O . GLY A 1 530 ? 8.289 -20.531 -26 1 78.69 530 GLY A O 1
ATOM 4106 N N . GLY A 1 531 ? 6.715 -21.297 -27.438 1 80.62 531 GLY A N 1
ATOM 4107 C CA . GLY A 1 531 ? 7.68 -21.609 -28.469 1 80.62 531 GLY A CA 1
ATOM 4108 C C . GLY A 1 531 ? 8.359 -20.375 -29.047 1 80.62 531 GLY A C 1
ATOM 4109 O O . GLY A 1 531 ? 9.547 -20.422 -29.375 1 80.62 531 GLY A O 1
ATOM 4110 N N . GLN A 1 532 ? 7.586 -19.359 -29.25 1 84.88 532 GLN A N 1
ATOM 4111 C CA . GLN A 1 532 ? 8.141 -18.094 -29.75 1 84.88 532 GLN A CA 1
ATOM 4112 C C . GLN A 1 532 ? 9.164 -17.516 -28.781 1 84.88 532 GLN A C 1
ATOM 4114 O O . GLN A 1 532 ? 10.227 -17.047 -29.188 1 84.88 532 GLN A O 1
ATOM 4119 N N . ARG A 1 533 ? 8.875 -17.562 -27.484 1 89.31 533 ARG A N 1
ATOM 4120 C CA . ARG A 1 533 ? 9.789 -17.062 -26.469 1 89.31 533 ARG A CA 1
ATOM 4121 C C . ARG A 1 533 ? 11.109 -17.828 -26.5 1 89.31 533 ARG A C 1
ATOM 4123 O O . ARG A 1 533 ? 12.18 -17.25 -26.359 1 89.31 533 ARG A O 1
ATOM 4130 N N . GLN A 1 534 ? 10.977 -19.078 -26.656 1 85.81 534 GLN A N 1
ATOM 4131 C CA . GLN A 1 534 ? 12.156 -19.938 -26.688 1 85.81 534 GLN A CA 1
ATOM 4132 C C . GLN A 1 534 ? 13.047 -19.625 -27.891 1 85.81 534 GLN A C 1
ATOM 4134 O O . GLN A 1 534 ? 14.273 -19.594 -27.766 1 85.81 534 GLN A O 1
ATOM 4139 N N . ARG A 1 535 ? 12.398 -19.438 -29.016 1 87.31 535 ARG A N 1
ATOM 4140 C CA . ARG A 1 535 ? 13.156 -19.125 -30.219 1 87.31 535 ARG A CA 1
ATOM 4141 C C . ARG A 1 535 ? 13.852 -17.766 -30.094 1 87.31 535 ARG A C 1
ATOM 4143 O O . ARG A 1 535 ? 14.953 -17.578 -30.625 1 87.31 535 ARG A O 1
ATOM 4150 N N . VAL A 1 536 ? 13.219 -16.875 -29.438 1 90.88 536 VAL A N 1
ATOM 4151 C CA . VAL A 1 536 ? 13.852 -15.578 -29.188 1 90.88 536 VAL A CA 1
ATOM 4152 C C . VAL A 1 536 ? 15.055 -15.758 -28.266 1 90.88 536 VAL A C 1
ATOM 4154 O O . VAL A 1 536 ? 16.094 -15.141 -28.484 1 90.88 536 VAL A O 1
ATOM 4157 N N . ALA A 1 537 ? 14.875 -16.547 -27.219 1 90 537 ALA A N 1
ATOM 4158 C CA . ALA A 1 537 ? 15.977 -16.844 -26.312 1 90 537 ALA A CA 1
ATOM 4159 C C . ALA A 1 537 ? 17.141 -17.516 -27.047 1 90 537 ALA A C 1
ATOM 4161 O O . ALA A 1 537 ? 18.297 -17.234 -26.781 1 90 537 ALA A O 1
ATOM 4162 N N . LEU A 1 538 ? 16.75 -18.375 -27.906 1 88.31 538 LEU A N 1
ATOM 4163 C CA . LEU A 1 538 ? 17.766 -19.047 -28.719 1 88.31 538 LEU A CA 1
ATOM 4164 C C . LEU A 1 538 ? 18.484 -18.047 -29.609 1 88.31 538 LEU A C 1
ATOM 4166 O O . LEU A 1 538 ? 19.703 -18.156 -29.812 1 88.31 538 LEU A O 1
ATOM 4170 N N . ALA A 1 539 ? 17.734 -17.172 -30.25 1 91.88 539 ALA A N 1
ATOM 4171 C CA . ALA A 1 539 ? 18.344 -16.141 -31.078 1 91.88 539 ALA A CA 1
ATOM 4172 C C . ALA A 1 539 ? 19.359 -15.312 -30.281 1 91.88 539 ALA A C 1
ATOM 4174 O O . ALA A 1 539 ? 20.406 -14.93 -30.812 1 91.88 539 ALA A O 1
ATOM 4175 N N . ARG A 1 540 ? 19.031 -15.008 -29.094 1 92.81 540 ARG A N 1
ATOM 4176 C CA . ARG A 1 540 ? 19.938 -14.289 -28.219 1 92.81 540 ARG A CA 1
ATOM 4177 C C . ARG A 1 540 ? 21.25 -15.055 -28.031 1 92.81 540 ARG A C 1
ATOM 4179 O O . ARG A 1 540 ? 22.328 -14.469 -28.078 1 92.81 540 ARG A O 1
ATOM 4186 N N . ALA A 1 541 ? 21.109 -16.312 -27.781 1 88.94 541 ALA A N 1
ATOM 4187 C CA . ALA A 1 541 ? 22.281 -17.172 -27.609 1 88.94 541 ALA A CA 1
ATOM 4188 C C . ALA A 1 541 ? 23.109 -17.234 -28.875 1 88.94 541 ALA A C 1
ATOM 4190 O O . ALA A 1 541 ? 24.344 -17.266 -28.828 1 88.94 541 ALA A O 1
ATOM 4191 N N . VAL A 1 542 ? 22.453 -17.344 -30.016 1 89.12 542 VAL A N 1
ATOM 4192 C CA . VAL A 1 542 ? 23.125 -17.375 -31.312 1 89.12 542 VAL A CA 1
ATOM 4193 C C . VAL A 1 542 ? 23.906 -16.078 -31.516 1 89.12 542 VAL A C 1
ATOM 4195 O O . VAL A 1 542 ? 25.047 -16.109 -31.984 1 89.12 542 VAL A O 1
ATOM 4198 N N . LEU A 1 543 ? 23.25 -15.008 -31.234 1 92.12 543 LEU A N 1
ATOM 4199 C CA . LEU A 1 543 ? 23.875 -13.703 -31.406 1 92.12 543 LEU A CA 1
ATOM 4200 C C . LEU A 1 543 ? 25.141 -13.594 -30.562 1 92.12 543 LEU A C 1
ATOM 4202 O O . LEU A 1 543 ? 26.125 -12.984 -30.984 1 92.12 543 LEU A O 1
ATOM 4206 N N . ALA A 1 544 ? 25.141 -14.086 -29.406 1 90.69 544 ALA A N 1
ATOM 4207 C CA . ALA A 1 544 ? 26.281 -14.031 -28.484 1 90.69 544 ALA A CA 1
ATOM 4208 C C . ALA A 1 544 ? 27.469 -14.805 -29.047 1 90.69 544 ALA A C 1
ATOM 4210 O O . ALA A 1 544 ? 28.625 -14.477 -28.766 1 90.69 544 ALA A O 1
ATOM 4211 N N . ASP A 1 545 ? 27.156 -15.836 -29.875 1 87.94 545 ASP A N 1
ATOM 4212 C CA . ASP A 1 545 ? 28.188 -16.641 -30.531 1 87.94 545 ASP A CA 1
ATOM 4213 C C . ASP A 1 545 ? 29.219 -17.156 -29.531 1 87.94 545 ASP A C 1
ATOM 4215 O O . ASP A 1 545 ? 30.422 -16.922 -29.703 1 87.94 545 ASP A O 1
ATOM 4219 N N . PRO A 1 546 ? 28.812 -17.859 -28.484 1 91.81 546 PRO A N 1
ATOM 4220 C CA . PRO A 1 546 ? 29.719 -18.359 -27.438 1 91.81 546 PRO A CA 1
ATOM 4221 C C . PRO A 1 546 ? 30.516 -19.594 -27.891 1 91.81 546 PRO A C 1
ATOM 4223 O O . PRO A 1 546 ? 30.125 -20.25 -28.859 1 91.81 546 PRO A O 1
ATOM 4226 N N . GLU A 1 547 ? 31.578 -19.875 -27.219 1 94.06 547 GLU A N 1
ATOM 4227 C CA . GLU A 1 547 ? 32.375 -21.062 -27.516 1 94.06 547 GLU A CA 1
ATOM 4228 C C . GLU A 1 547 ? 31.797 -22.297 -26.828 1 94.06 547 GLU A C 1
ATOM 4230 O O . GLU A 1 547 ? 31.969 -23.406 -27.328 1 94.06 547 GLU A O 1
ATOM 4235 N N . VAL A 1 548 ? 31.156 -22.047 -25.766 1 95.06 548 VAL A N 1
ATOM 4236 C CA . VAL A 1 548 ? 30.5 -23.125 -25.031 1 95.06 548 VAL A CA 1
ATOM 4237 C C . VAL A 1 548 ? 29 -22.828 -24.922 1 95.06 548 VAL A C 1
ATOM 4239 O O . VAL A 1 548 ? 28.609 -21.703 -24.625 1 95.06 548 VAL A O 1
ATOM 4242 N N . LEU A 1 549 ? 28.219 -23.797 -25.219 1 93.38 549 LEU A N 1
ATOM 4243 C CA . LEU A 1 549 ? 26.766 -23.609 -25.188 1 93.38 549 LEU A CA 1
ATOM 4244 C C . LEU A 1 549 ? 26.125 -24.547 -24.172 1 93.38 549 LEU A C 1
ATOM 4246 O O . LEU A 1 549 ? 26.422 -25.734 -24.125 1 93.38 549 LEU A O 1
ATOM 4250 N N . ILE A 1 550 ? 25.297 -23.938 -23.328 1 93.38 550 ILE A N 1
ATOM 4251 C CA . ILE A 1 550 ? 24.516 -24.703 -22.359 1 93.38 550 ILE A CA 1
ATOM 4252 C C . ILE A 1 550 ? 23.047 -24.688 -22.75 1 93.38 550 ILE A C 1
ATOM 4254 O O . ILE A 1 550 ? 22.438 -23.625 -22.891 1 93.38 550 ILE A O 1
ATOM 4258 N N . LEU A 1 551 ? 22.484 -25.875 -22.938 1 89.94 551 LEU A N 1
ATOM 4259 C CA . LEU A 1 551 ? 21.062 -26.016 -23.25 1 89.94 551 LEU A CA 1
ATOM 4260 C C . LEU A 1 551 ? 20.328 -26.75 -22.141 1 89.94 551 LEU A C 1
ATOM 4262 O O . LEU A 1 551 ? 20.469 -27.969 -22 1 89.94 551 LEU A O 1
ATOM 4266 N N . ASP A 1 552 ? 19.562 -26.031 -21.344 1 88.06 552 ASP A N 1
ATOM 4267 C CA . ASP A 1 552 ? 18.812 -26.594 -20.234 1 88.06 552 ASP A CA 1
ATOM 4268 C C . ASP A 1 552 ? 17.359 -26.828 -20.625 1 88.06 552 ASP A C 1
ATOM 4270 O O . ASP A 1 552 ? 16.5 -25.984 -20.391 1 88.06 552 ASP A O 1
ATOM 4274 N N . GLU A 1 553 ? 17 -28 -21.078 1 75.5 553 GLU A N 1
ATOM 4275 C CA . GLU A 1 553 ? 15.664 -28.438 -21.516 1 75.5 553 GLU A CA 1
ATOM 4276 C C . GLU A 1 553 ? 15.039 -27.422 -22.469 1 75.5 553 GLU A C 1
ATOM 4278 O O . GLU A 1 553 ? 13.898 -27 -22.281 1 75.5 553 GLU A O 1
ATOM 4283 N N . ALA A 1 554 ? 15.617 -27.094 -23.453 1 65.06 554 ALA A N 1
ATOM 4284 C CA . ALA A 1 554 ? 15.273 -25.969 -24.328 1 65.06 554 ALA A CA 1
ATOM 4285 C C . ALA A 1 554 ? 14.023 -26.266 -25.156 1 65.06 554 ALA A C 1
ATOM 4287 O O . ALA A 1 554 ? 13.453 -25.375 -25.781 1 65.06 554 ALA A O 1
ATOM 4288 N N . THR A 1 555 ? 13.438 -27.5 -25.109 1 62.22 555 THR A N 1
ATOM 4289 C CA . THR A 1 555 ? 12.328 -27.812 -26 1 62.22 555 THR A CA 1
ATOM 4290 C C . THR A 1 555 ? 11.125 -28.312 -25.203 1 62.22 555 THR A C 1
ATOM 4292 O O . THR A 1 555 ? 10.188 -28.875 -25.766 1 62.22 555 THR A O 1
ATOM 4295 N N . SER A 1 556 ? 11.07 -28.266 -23.953 1 58 556 SER A N 1
ATOM 4296 C CA . SER A 1 556 ? 10.047 -28.922 -23.141 1 58 556 SER A CA 1
ATOM 4297 C C . SER A 1 556 ? 8.688 -28.266 -23.328 1 58 556 SER A C 1
ATOM 4299 O O . SER A 1 556 ? 7.648 -28.906 -23.156 1 58 556 SER A O 1
ATOM 4301 N N . ALA A 1 557 ? 8.547 -27.031 -23.625 1 58.47 557 ALA A N 1
ATOM 4302 C CA . ALA A 1 557 ? 7.242 -26.391 -23.547 1 58.47 557 ALA A CA 1
ATOM 4303 C C . ALA A 1 557 ? 6.688 -26.109 -24.953 1 58.47 557 ALA A C 1
ATOM 4305 O O . ALA A 1 557 ? 5.879 -25.188 -25.125 1 58.47 557 ALA A O 1
ATOM 4306 N N . VAL A 1 558 ? 7.141 -26.922 -25.969 1 62.31 558 VAL A N 1
ATOM 4307 C CA . VAL A 1 558 ? 6.715 -26.531 -27.312 1 62.31 558 VAL A CA 1
ATOM 4308 C C . VAL A 1 558 ? 6.105 -27.734 -28.016 1 62.31 558 VAL A C 1
ATOM 4310 O O . VAL A 1 558 ? 6.352 -28.891 -27.641 1 62.31 558 VAL A O 1
ATOM 4313 N N . ASP A 1 559 ? 5.195 -27.484 -28.938 1 60.31 559 ASP A N 1
ATOM 4314 C CA . ASP A 1 559 ? 4.605 -28.531 -29.766 1 60.31 559 ASP A CA 1
ATOM 4315 C C . ASP A 1 559 ? 5.664 -29.219 -30.625 1 60.31 559 ASP A C 1
ATOM 4317 O O . ASP A 1 559 ? 6.75 -28.672 -30.828 1 60.31 559 ASP A O 1
ATOM 4321 N N . THR A 1 560 ? 5.379 -30.438 -31.047 1 61.34 560 THR A N 1
ATOM 4322 C CA . THR A 1 560 ? 6.301 -31.312 -31.75 1 61.34 560 THR A CA 1
ATOM 4323 C C . THR A 1 560 ? 6.855 -30.625 -33 1 61.34 560 THR A C 1
ATOM 4325 O O . THR A 1 560 ? 8.047 -30.734 -33.312 1 61.34 560 THR A O 1
ATOM 4328 N N . LYS A 1 561 ? 5.957 -29.922 -33.688 1 62.97 561 LYS A N 1
ATOM 4329 C CA . LYS A 1 561 ? 6.414 -29.25 -34.906 1 62.97 561 LYS A CA 1
ATOM 4330 C C . LYS A 1 561 ? 7.438 -28.172 -34.562 1 62.97 561 LYS A C 1
ATOM 4332 O O . LYS A 1 561 ? 8.484 -28.078 -35.219 1 62.97 561 LYS A O 1
ATOM 4337 N N . THR A 1 562 ? 7.09 -27.391 -33.688 1 70.88 562 THR A N 1
ATOM 4338 C CA . THR A 1 562 ? 7.98 -26.312 -33.25 1 70.88 562 THR A CA 1
ATOM 4339 C C . THR A 1 562 ? 9.266 -26.891 -32.656 1 70.88 562 THR A C 1
ATOM 4341 O O . THR A 1 562 ? 10.344 -26.328 -32.812 1 70.88 562 THR A O 1
ATOM 4344 N N . GLU A 1 563 ? 9.078 -28.016 -31.984 1 72.88 563 GLU A N 1
ATOM 4345 C CA . GLU A 1 563 ? 10.227 -28.688 -31.391 1 72.88 563 GLU A CA 1
ATOM 4346 C C . GLU A 1 563 ? 11.25 -29.062 -32.469 1 72.88 563 GLU A C 1
ATOM 4348 O O . GLU A 1 563 ? 12.461 -28.938 -32.25 1 72.88 563 GLU A O 1
ATOM 4353 N N . LEU A 1 564 ? 10.727 -29.562 -33.562 1 71.25 564 LEU A N 1
ATOM 4354 C CA . LEU A 1 564 ? 11.625 -29.969 -34.625 1 71.25 564 LEU A CA 1
ATOM 4355 C C . LEU A 1 564 ? 12.367 -28.766 -35.188 1 71.25 564 LEU A C 1
ATOM 4357 O O . LEU A 1 564 ? 13.547 -28.875 -35.531 1 71.25 564 LEU A O 1
ATOM 4361 N N . LEU A 1 565 ? 11.656 -27.672 -35.344 1 71.56 565 LEU A N 1
ATOM 4362 C CA . LEU A 1 565 ? 12.266 -26.453 -35.844 1 71.56 565 LEU A CA 1
ATOM 4363 C C . LEU A 1 565 ? 13.352 -25.953 -34.906 1 71.56 565 LEU A C 1
ATOM 4365 O O . LEU A 1 565 ? 14.438 -25.562 -35.344 1 71.56 565 LEU A O 1
ATOM 4369 N N . ILE A 1 566 ? 13.047 -26 -33.688 1 76.06 566 ILE A N 1
ATOM 4370 C CA . ILE A 1 566 ? 13.984 -25.547 -32.656 1 76.06 566 ILE A CA 1
ATOM 4371 C C . ILE A 1 566 ? 15.203 -26.484 -32.625 1 76.06 566 ILE A C 1
ATOM 4373 O O . ILE A 1 566 ? 16.328 -26.016 -32.469 1 76.06 566 ILE A O 1
ATOM 4377 N N . GLN A 1 567 ? 14.891 -27.734 -32.781 1 76.31 567 GLN A N 1
ATOM 4378 C CA . GLN A 1 567 ? 15.977 -28.719 -32.781 1 76.31 567 GLN A CA 1
ATOM 4379 C C . GLN A 1 567 ? 16.938 -28.484 -33.938 1 76.31 567 GLN A C 1
ATOM 4381 O O . GLN A 1 567 ? 18.156 -28.625 -33.781 1 76.31 567 GLN A O 1
ATOM 4386 N N . ARG A 1 568 ? 16.438 -28.156 -35.062 1 74.69 568 ARG A N 1
ATOM 4387 C CA . ARG A 1 568 ? 17.281 -27.844 -36.219 1 74.69 568 ARG A CA 1
ATOM 4388 C C . ARG A 1 568 ? 18.188 -26.641 -35.938 1 74.69 568 ARG A C 1
ATOM 4390 O O . ARG A 1 568 ? 19.344 -26.625 -36.344 1 74.69 568 ARG A O 1
ATOM 4397 N N . SER A 1 569 ? 17.578 -25.688 -35.344 1 76.5 569 SER A N 1
ATOM 4398 C CA . SER A 1 569 ? 18.344 -24.5 -34.969 1 76.5 569 SER A CA 1
ATOM 4399 C C . SER A 1 569 ? 19.438 -24.828 -33.969 1 76.5 569 SER A C 1
ATOM 4401 O O . SER A 1 569 ? 20.547 -24.328 -34.062 1 76.5 569 SER A O 1
ATOM 4403 N N . ILE A 1 570 ? 19.078 -25.641 -33.031 1 80.31 570 ILE A N 1
ATOM 4404 C CA . ILE A 1 570 ? 20.016 -26.062 -32 1 80.31 570 ILE A CA 1
ATOM 4405 C C . ILE A 1 570 ? 21.172 -26.828 -32.656 1 80.31 570 ILE A C 1
ATOM 4407 O O . ILE A 1 570 ? 22.328 -26.656 -32.281 1 80.31 570 ILE A O 1
ATOM 4411 N N . ASP A 1 571 ? 20.812 -27.703 -33.625 1 78.06 571 ASP A N 1
ATOM 4412 C CA . ASP A 1 571 ? 21.828 -28.5 -34.312 1 78.06 571 ASP A CA 1
ATOM 4413 C C . ASP A 1 571 ? 22.844 -27.609 -35.031 1 78.06 571 ASP A C 1
ATOM 4415 O O . ASP A 1 571 ? 24.047 -27.875 -35 1 78.06 571 ASP A O 1
ATOM 4419 N N . ARG A 1 572 ? 22.344 -26.609 -35.594 1 76.5 572 ARG A N 1
ATOM 4420 C CA . ARG A 1 572 ? 23.203 -25.672 -36.281 1 76.5 572 ARG A CA 1
ATOM 4421 C C . ARG A 1 572 ? 24.078 -24.891 -35.281 1 76.5 572 ARG A C 1
ATOM 4423 O O . ARG A 1 572 ? 25.25 -24.641 -35.562 1 76.5 572 ARG A O 1
ATOM 4430 N N . LEU A 1 573 ? 23.453 -24.516 -34.25 1 79.38 573 LEU A N 1
ATOM 4431 C CA . LEU A 1 573 ? 24.125 -23.719 -33.219 1 79.38 573 LEU A CA 1
ATOM 4432 C C . LEU A 1 573 ? 25.234 -24.531 -32.562 1 79.38 573 LEU A C 1
ATOM 4434 O O . LEU A 1 573 ? 26.25 -23.969 -32.125 1 79.38 573 LEU A O 1
ATOM 4438 N N . THR A 1 574 ? 24.953 -25.734 -32.406 1 82.06 574 THR A N 1
ATOM 4439 C CA . THR A 1 574 ? 25.875 -26.594 -31.672 1 82.06 574 THR A CA 1
ATOM 4440 C C . THR A 1 574 ? 27.047 -27.031 -32.562 1 82.06 574 THR A C 1
ATOM 4442 O O . THR A 1 574 ? 28.047 -27.531 -32.062 1 82.06 574 THR A O 1
ATOM 4445 N N . GLU A 1 575 ? 26.844 -26.75 -33.844 1 80.62 575 GLU A N 1
ATOM 4446 C CA . GLU A 1 575 ? 27.922 -27.188 -34.75 1 80.62 575 GLU A CA 1
ATOM 4447 C C . GLU A 1 575 ? 29.234 -26.5 -34.406 1 80.62 575 GLU A C 1
ATOM 4449 O O . GLU A 1 575 ? 29.297 -25.266 -34.312 1 80.62 575 GLU A O 1
ATOM 4454 N N . ASP A 1 576 ? 30.266 -27.156 -34.125 1 82.62 576 ASP A N 1
ATOM 4455 C CA . ASP A 1 576 ? 31.641 -26.719 -33.906 1 82.62 576 ASP A CA 1
ATOM 4456 C C . ASP A 1 576 ? 31.781 -26.031 -32.531 1 82.62 576 ASP A C 1
ATOM 4458 O O . ASP A 1 576 ? 32.656 -25.188 -32.344 1 82.62 576 ASP A O 1
ATOM 4462 N N . ARG A 1 577 ? 30.781 -26.156 -31.625 1 91.44 577 ARG A N 1
ATOM 4463 C CA . ARG A 1 577 ? 30.844 -25.609 -30.281 1 91.44 577 ARG A CA 1
ATOM 4464 C C . ARG A 1 577 ? 30.734 -26.703 -29.219 1 91.44 577 ARG A C 1
ATOM 4466 O O . ARG A 1 577 ? 30.078 -27.719 -29.453 1 91.44 577 ARG A O 1
ATOM 4473 N N . THR A 1 578 ? 31.438 -26.453 -28.156 1 95.19 578 THR A N 1
ATOM 4474 C CA . THR A 1 578 ? 31.234 -27.359 -27.031 1 95.19 578 THR A CA 1
ATOM 4475 C C . THR A 1 578 ? 29.844 -27.172 -26.438 1 95.19 578 THR A C 1
ATOM 4477 O O . THR A 1 578 ? 29.453 -26.062 -26.078 1 95.19 578 THR A O 1
ATOM 4480 N N . THR A 1 579 ? 29.094 -28.219 -26.422 1 93.81 579 THR A N 1
ATOM 4481 C CA . THR A 1 579 ? 27.703 -28.078 -26.016 1 93.81 579 THR A CA 1
ATOM 4482 C C . THR A 1 579 ? 27.375 -29.016 -24.859 1 93.81 579 THR A C 1
ATOM 4484 O O . THR A 1 579 ? 27.703 -30.203 -24.906 1 93.81 579 THR A O 1
ATOM 4487 N N . LEU A 1 580 ? 26.875 -28.453 -23.781 1 94.62 580 LEU A N 1
ATOM 4488 C CA . LEU A 1 580 ? 26.312 -29.219 -22.672 1 94.62 580 LEU A CA 1
ATOM 4489 C C . LEU A 1 580 ? 24.797 -29.125 -22.672 1 94.62 580 LEU A C 1
ATOM 4491 O O . LEU A 1 580 ? 24.234 -28.031 -22.484 1 94.62 580 LEU A O 1
ATOM 4495 N N . ALA A 1 581 ? 24.125 -30.234 -22.844 1 91 581 ALA A N 1
ATOM 4496 C CA . ALA A 1 581 ? 22.688 -30.188 -23.031 1 91 581 ALA A CA 1
ATOM 4497 C C . ALA A 1 581 ? 21.984 -31.125 -22.047 1 91 581 ALA A C 1
ATOM 4499 O O . ALA A 1 581 ? 22.469 -32.219 -21.766 1 91 581 ALA A O 1
ATOM 4500 N N . ILE A 1 582 ? 21 -30.609 -21.438 1 89.19 582 ILE A N 1
ATOM 4501 C CA . ILE A 1 582 ? 20.078 -31.438 -20.656 1 89.19 582 ILE A CA 1
ATOM 4502 C C . ILE A 1 582 ? 18.844 -31.781 -21.484 1 89.19 582 ILE A C 1
ATOM 4504 O O . ILE A 1 582 ? 18.219 -30.906 -22.078 1 89.19 582 ILE A O 1
ATOM 4508 N N . ALA A 1 583 ? 18.531 -33.062 -21.641 1 76.62 583 ALA A N 1
ATOM 4509 C CA . ALA A 1 583 ? 17.375 -33.438 -22.453 1 76.62 583 ALA A CA 1
ATOM 4510 C C . ALA A 1 583 ? 16.297 -34.094 -21.609 1 76.62 583 ALA A C 1
ATOM 4512 O O . ALA A 1 583 ? 16.609 -34.906 -20.719 1 76.62 583 ALA A O 1
ATOM 4513 N N . HIS A 1 584 ? 15.266 -33.625 -21.797 1 67.5 584 HIS A N 1
ATOM 4514 C CA . HIS A 1 584 ? 14.133 -34.344 -21.234 1 67.5 584 HIS A CA 1
ATOM 4515 C C . HIS A 1 584 ? 13.711 -35.5 -22.141 1 67.5 584 HIS A C 1
ATOM 4517 O O . HIS A 1 584 ? 13.32 -36.562 -21.656 1 67.5 584 HIS A O 1
ATOM 4523 N N . ARG A 1 585 ? 13.812 -35.219 -23.406 1 71.38 585 ARG A N 1
ATOM 4524 C CA . ARG A 1 585 ? 13.539 -36.25 -24.391 1 71.38 585 ARG A CA 1
ATOM 4525 C C . ARG A 1 585 ? 14.828 -36.875 -24.938 1 71.38 585 ARG A C 1
ATOM 4527 O O . ARG A 1 585 ? 15.664 -36.156 -25.484 1 71.38 585 ARG A O 1
ATOM 4534 N N . LEU A 1 586 ? 14.898 -38.156 -24.844 1 77.81 586 LEU A N 1
ATOM 4535 C CA . LEU A 1 586 ? 16.141 -38.844 -25.188 1 77.81 586 LEU A CA 1
ATOM 4536 C C . LEU A 1 586 ? 16.406 -38.781 -26.688 1 77.81 586 LEU A C 1
ATOM 4538 O O . LEU A 1 586 ? 17.547 -38.875 -27.125 1 77.81 586 LEU A O 1
ATOM 4542 N N . SER A 1 587 ? 15.383 -38.562 -27.484 1 74 587 SER A N 1
ATOM 4543 C CA . SER A 1 587 ? 15.531 -38.531 -28.922 1 74 587 SER A CA 1
ATOM 4544 C C . SER A 1 587 ? 16.375 -37.312 -29.359 1 74 587 SER A C 1
ATOM 4546 O O . SER A 1 587 ? 17.016 -37.344 -30.406 1 74 587 SER A O 1
ATOM 4548 N N . THR A 1 588 ? 16.5 -36.344 -28.547 1 74.38 588 THR A N 1
ATOM 4549 C CA . THR A 1 588 ? 17.203 -35.125 -28.891 1 74.38 588 THR A CA 1
ATOM 4550 C C . THR A 1 588 ? 18.688 -35.25 -28.625 1 74.38 588 THR A C 1
ATOM 4552 O O . THR A 1 588 ? 19.484 -34.438 -29.094 1 74.38 588 THR A O 1
ATOM 4555 N N . VAL A 1 589 ? 19.031 -36.281 -27.906 1 79.5 589 VAL A N 1
ATOM 4556 C CA . VAL A 1 589 ? 20.453 -36.406 -27.562 1 79.5 589 VAL A CA 1
ATOM 4557 C C . VAL A 1 589 ? 21.031 -37.688 -28.156 1 79.5 589 VAL A C 1
ATOM 4559 O O . VAL A 1 589 ? 22.109 -38.125 -27.75 1 79.5 589 VAL A O 1
ATOM 4562 N N . LYS A 1 590 ? 20.328 -38.25 -29.078 1 82.12 590 LYS A N 1
ATOM 4563 C CA . LYS A 1 590 ? 20.797 -39.5 -29.703 1 82.12 590 LYS A CA 1
ATOM 4564 C C . LYS A 1 590 ? 22.141 -39.281 -30.406 1 82.12 590 LYS A C 1
ATOM 4566 O O . LYS A 1 590 ? 22.969 -40.188 -30.438 1 82.12 590 LYS A O 1
ATOM 4571 N N . ASP A 1 591 ? 22.344 -38.094 -30.891 1 81.56 591 ASP A N 1
ATOM 4572 C CA . ASP A 1 591 ? 23.531 -37.812 -31.703 1 81.56 591 ASP A CA 1
ATOM 4573 C C . ASP A 1 591 ? 24.625 -37.188 -30.875 1 81.56 591 ASP A C 1
ATOM 4575 O O . ASP A 1 591 ? 25.641 -36.719 -31.406 1 81.56 591 ASP A O 1
ATOM 4579 N N . ALA A 1 592 ? 24.484 -37.094 -29.578 1 90.5 592 ALA A N 1
ATOM 4580 C CA . ALA A 1 592 ? 25.516 -36.531 -28.719 1 90.5 592 ALA A CA 1
ATOM 4581 C C . ALA A 1 592 ? 26.781 -37.406 -28.719 1 90.5 592 ALA A C 1
ATOM 4583 O O . ALA A 1 592 ? 26.688 -38.625 -28.906 1 90.5 592 ALA A O 1
ATOM 4584 N N . ASP A 1 593 ? 27.906 -36.781 -28.5 1 92.06 593 ASP A N 1
ATOM 4585 C CA . ASP A 1 593 ? 29.172 -37.531 -28.469 1 92.06 593 ASP A CA 1
ATOM 4586 C C . ASP A 1 593 ? 29.297 -38.344 -27.203 1 92.06 593 ASP A C 1
ATOM 4588 O O . ASP A 1 593 ? 29.922 -39.406 -27.203 1 92.06 593 ASP A O 1
ATOM 4592 N N . SER A 1 594 ? 28.781 -37.844 -26.172 1 93.94 594 SER A N 1
ATOM 4593 C CA . SER A 1 594 ? 28.781 -38.531 -24.891 1 93.94 594 SER A CA 1
ATOM 4594 C C . SER A 1 594 ? 27.5 -38.219 -24.109 1 93.94 594 SER A C 1
ATOM 4596 O O . SER A 1 594 ? 27.016 -37.094 -24.109 1 93.94 594 SER A O 1
ATOM 4598 N N . ILE A 1 595 ? 26.938 -39.25 -23.578 1 94.56 595 ILE A N 1
ATOM 4599 C CA . ILE A 1 595 ? 25.75 -39.125 -22.766 1 94.56 595 ILE A CA 1
ATOM 4600 C C . ILE A 1 595 ? 26.047 -39.562 -21.328 1 94.56 595 ILE A C 1
ATOM 4602 O O . ILE A 1 595 ? 26.594 -40.625 -21.094 1 94.56 595 ILE A O 1
ATOM 4606 N N . LEU A 1 596 ? 25.766 -38.656 -20.422 1 94.69 596 LEU A N 1
ATOM 4607 C CA . LEU A 1 596 ? 25.938 -38.938 -19 1 94.69 596 LEU A CA 1
ATOM 4608 C C . LEU A 1 596 ? 24.578 -39.156 -18.328 1 94.69 596 LEU A C 1
ATOM 4610 O O . LEU A 1 596 ? 23.734 -38.25 -18.359 1 94.69 596 LEU A O 1
ATOM 4614 N N . VAL A 1 597 ? 24.406 -40.312 -17.75 1 93.62 597 VAL A N 1
ATOM 4615 C CA . VAL A 1 597 ? 23.172 -40.594 -17.031 1 93.62 597 VAL A CA 1
ATOM 4616 C C . VAL A 1 597 ? 23.375 -40.25 -15.547 1 93.62 597 VAL A C 1
ATOM 4618 O O . VAL A 1 597 ? 24.219 -40.844 -14.883 1 93.62 597 VAL A O 1
ATOM 4621 N N . LEU A 1 598 ? 22.609 -39.281 -15.125 1 92.06 598 LEU A N 1
ATOM 4622 C CA . LEU A 1 598 ? 22.703 -38.875 -13.734 1 92.06 598 LEU A CA 1
ATOM 4623 C C . LEU A 1 598 ? 21.562 -39.469 -12.898 1 92.06 598 LEU A C 1
ATOM 4625 O O . LEU A 1 598 ? 20.422 -39.469 -13.336 1 92.06 598 LEU A O 1
ATOM 4629 N N . GLU A 1 599 ? 21.906 -39.969 -11.719 1 89.06 599 GLU A N 1
ATOM 4630 C CA . GLU A 1 599 ? 20.953 -40.469 -10.727 1 89.06 599 GLU A CA 1
ATOM 4631 C C . GLU A 1 599 ? 21.391 -40.094 -9.312 1 89.06 599 GLU A C 1
ATOM 4633 O O . GLU A 1 599 ? 22.516 -40.406 -8.914 1 89.06 599 GLU A O 1
ATOM 4638 N N . ASP A 1 600 ? 20.531 -39.469 -8.57 1 85.19 600 ASP A N 1
ATOM 4639 C CA . ASP A 1 600 ? 20.734 -39.125 -7.172 1 85.19 600 ASP A CA 1
ATOM 4640 C C . ASP A 1 600 ? 22.062 -38.375 -6.996 1 85.19 600 ASP A C 1
ATOM 4642 O O . ASP A 1 600 ? 22.812 -38.656 -6.059 1 85.19 600 ASP A O 1
ATOM 4646 N N . GLY A 1 601 ? 22.469 -37.594 -8.016 1 89.12 601 GLY A N 1
ATOM 4647 C CA . GLY A 1 601 ? 23.625 -36.75 -7.891 1 89.12 601 GLY A CA 1
ATOM 4648 C C . GLY A 1 601 ? 24.906 -37.375 -8.391 1 89.12 601 GLY A C 1
ATOM 4649 O O . GLY A 1 601 ? 25.969 -36.75 -8.367 1 89.12 601 GLY A O 1
ATOM 4650 N N . ASP A 1 602 ? 24.766 -38.625 -8.875 1 91.5 602 ASP A N 1
ATOM 4651 C CA . ASP A 1 602 ? 25.953 -39.344 -9.359 1 91.5 602 ASP A CA 1
ATOM 4652 C C . ASP A 1 602 ? 25.797 -39.719 -10.836 1 91.5 602 ASP A C 1
ATOM 4654 O O . ASP A 1 602 ? 24.688 -39.906 -11.312 1 91.5 602 ASP A O 1
ATOM 4658 N N . VAL A 1 603 ? 26.969 -39.781 -11.484 1 93.62 603 VAL A N 1
ATOM 4659 C CA . VAL A 1 603 ? 26.953 -40.312 -12.844 1 93.62 603 VAL A CA 1
ATOM 4660 C C . VAL A 1 603 ? 26.984 -41.844 -12.805 1 93.62 603 VAL A C 1
ATOM 4662 O O . VAL A 1 603 ? 28 -42.438 -12.438 1 93.62 603 VAL A O 1
ATOM 4665 N N . VAL A 1 604 ? 26 -42.469 -13.305 1 92.31 604 VAL A N 1
ATOM 4666 C CA . VAL A 1 604 ? 25.875 -43.906 -13.164 1 92.31 604 VAL A CA 1
ATOM 4667 C C . VAL A 1 604 ? 26.297 -44.594 -14.469 1 92.31 604 VAL A C 1
ATOM 4669 O O . VAL A 1 604 ? 26.688 -45.781 -14.461 1 92.31 604 VAL A O 1
ATOM 4672 N N . GLU A 1 605 ? 25.953 -43.938 -15.578 1 93.81 605 GLU A N 1
ATOM 4673 C CA . GLU A 1 605 ? 26.328 -44.469 -16.891 1 93.81 605 GLU A CA 1
ATOM 4674 C C . GLU A 1 605 ? 26.922 -43.406 -17.781 1 93.81 605 GLU A C 1
ATOM 4676 O O . GLU A 1 605 ? 26.594 -42.219 -17.625 1 93.81 605 GLU A O 1
ATOM 4681 N N . ARG A 1 606 ? 27.922 -43.781 -18.625 1 94.56 606 ARG A N 1
ATOM 4682 C CA . ARG A 1 606 ? 28.531 -42.875 -19.594 1 94.56 606 ARG A CA 1
ATOM 4683 C C . ARG A 1 606 ? 28.812 -43.594 -20.922 1 94.56 606 ARG A C 1
ATOM 4685 O O . ARG A 1 606 ? 29.234 -44.75 -20.922 1 94.56 606 ARG A O 1
ATOM 4692 N N . GLY A 1 607 ? 28.484 -42.938 -21.969 1 93.56 607 GLY A N 1
ATOM 4693 C CA . GLY A 1 607 ? 28.766 -43.5 -23.266 1 93.56 607 GLY A CA 1
ATOM 4694 C C . GLY A 1 607 ? 27.938 -42.906 -24.375 1 93.56 607 GLY A C 1
ATOM 4695 O O . GLY A 1 607 ? 27.297 -41.875 -24.188 1 93.56 607 GLY A O 1
ATOM 4696 N N . THR A 1 608 ? 28.047 -43.438 -25.562 1 93.81 608 THR A N 1
ATOM 4697 C CA . THR A 1 608 ? 27.219 -43 -26.688 1 93.81 608 THR A CA 1
ATOM 4698 C C . THR A 1 608 ? 25.844 -43.656 -26.625 1 93.81 608 THR A C 1
ATOM 4700 O O . THR A 1 608 ? 25.625 -44.594 -25.828 1 93.81 608 THR A O 1
ATOM 4703 N N . HIS A 1 609 ? 24.953 -43.188 -27.438 1 91.81 609 HIS A N 1
ATOM 4704 C CA . HIS A 1 609 ? 23.594 -43.75 -27.484 1 91.81 609 HIS A CA 1
ATOM 4705 C C . HIS A 1 609 ? 23.609 -45.25 -27.719 1 91.81 609 HIS A C 1
ATOM 4707 O O . HIS A 1 609 ? 22.984 -46 -26.984 1 91.81 609 HIS A O 1
ATOM 4713 N N . GLU A 1 610 ? 24.469 -45.656 -28.688 1 90.44 610 GLU A N 1
ATOM 4714 C CA . GLU A 1 610 ? 24.531 -47.062 -29.062 1 90.44 610 GLU A CA 1
ATOM 4715 C C . GLU A 1 610 ? 25.156 -47.906 -27.953 1 90.44 610 GLU A C 1
ATOM 4717 O O . GLU A 1 610 ? 24.672 -49 -27.656 1 90.44 610 GLU A O 1
ATOM 4722 N N . GLU A 1 611 ? 26.141 -47.344 -27.359 1 93.25 611 GLU A N 1
ATOM 4723 C CA . GLU A 1 611 ? 26.844 -48.062 -26.297 1 93.25 611 GLU A CA 1
ATOM 4724 C C . GLU A 1 611 ? 25.969 -48.219 -25.062 1 93.25 611 GLU A C 1
ATOM 4726 O O . GLU A 1 611 ? 25.953 -49.281 -24.438 1 93.25 611 GLU A O 1
ATOM 4731 N N . LEU A 1 612 ? 25.219 -47.219 -24.797 1 92.12 612 LEU A N 1
ATOM 4732 C CA . LEU A 1 612 ? 24.391 -47.25 -23.594 1 92.12 612 LEU A CA 1
ATOM 4733 C C . LEU A 1 612 ? 23.172 -48.156 -23.797 1 92.12 612 LEU A C 1
ATOM 4735 O O . LEU A 1 612 ? 22.703 -48.781 -22.844 1 92.12 612 LEU A O 1
ATOM 4739 N N . LEU A 1 613 ? 22.688 -48.156 -24.984 1 89.88 613 LEU A N 1
ATOM 4740 C CA . LEU A 1 613 ? 21.594 -49.094 -25.281 1 89.88 613 LEU A CA 1
ATOM 4741 C C . LEU A 1 613 ? 22.062 -50.531 -25.172 1 89.88 613 LEU A C 1
ATOM 4743 O O . LEU A 1 613 ? 21.312 -51.375 -24.688 1 89.88 613 LEU A O 1
ATOM 4747 N N . ALA A 1 614 ? 23.281 -50.75 -25.609 1 89.5 614 ALA A N 1
ATOM 4748 C CA . ALA A 1 614 ? 23.828 -52.094 -25.594 1 89.5 614 ALA A CA 1
ATOM 4749 C C . ALA A 1 614 ? 24.125 -52.562 -24.172 1 89.5 614 ALA A C 1
ATOM 4751 O O . ALA A 1 614 ? 24.016 -53.75 -23.844 1 89.5 614 ALA A O 1
ATOM 4752 N N . ALA A 1 615 ? 24.453 -51.625 -23.375 1 91.12 615 ALA A N 1
ATOM 4753 C CA . ALA A 1 615 ? 24.797 -51.938 -21.984 1 91.12 615 ALA A CA 1
ATOM 4754 C C . ALA A 1 615 ? 23.547 -52.281 -21.172 1 91.12 615 ALA A C 1
ATOM 4756 O O . ALA A 1 615 ? 23.656 -52.844 -20.078 1 91.12 615 ALA A O 1
ATOM 4757 N N . ASP A 1 616 ? 22.375 -52.031 -21.672 1 85.75 616 ASP A N 1
ATOM 4758 C CA . ASP A 1 616 ? 21.078 -52.375 -21.109 1 85.75 616 ASP A CA 1
ATOM 4759 C C . ASP A 1 616 ? 20.969 -51.906 -19.656 1 85.75 616 ASP A C 1
ATOM 4761 O O . ASP A 1 616 ? 20.547 -52.688 -18.781 1 85.75 616 ASP A O 1
ATOM 4765 N N . GLY A 1 617 ? 21.453 -50.812 -19.406 1 88.44 617 GLY A N 1
ATOM 4766 C CA . GLY A 1 617 ? 21.391 -50.25 -18.062 1 88.44 617 GLY A CA 1
ATOM 4767 C C . GLY A 1 617 ? 20.25 -49.25 -17.891 1 88.44 617 GLY A C 1
ATOM 4768 O O . GLY A 1 617 ? 19.141 -49.5 -18.359 1 88.44 617 GLY A O 1
ATOM 4769 N N . ARG A 1 618 ? 20.516 -48.219 -17.078 1 86.81 618 ARG A N 1
ATOM 4770 C CA . ARG A 1 618 ? 19.516 -47.219 -16.75 1 86.81 618 ARG A CA 1
ATOM 4771 C C . ARG A 1 618 ? 19.062 -46.469 -17.984 1 86.81 618 ARG A C 1
ATOM 4773 O O . ARG A 1 618 ? 17.906 -46.094 -18.109 1 86.81 618 ARG A O 1
ATOM 4780 N N . TYR A 1 619 ? 19.922 -46.156 -18.844 1 89.75 619 TYR A N 1
ATOM 4781 C CA . TYR A 1 619 ? 19.625 -45.438 -20.062 1 89.75 619 TYR A CA 1
ATOM 4782 C C . TYR A 1 619 ? 18.656 -46.219 -20.953 1 89.75 619 TYR A C 1
ATOM 4784 O O . TYR A 1 619 ? 17.719 -45.656 -21.5 1 89.75 619 TYR A O 1
ATOM 4792 N N . ALA A 1 620 ? 18.969 -47.406 -21.109 1 86.25 620 ALA A N 1
ATOM 4793 C CA . ALA A 1 620 ? 18.109 -48.281 -21.922 1 86.25 620 ALA A CA 1
ATOM 4794 C C . ALA A 1 620 ? 16.703 -48.344 -21.359 1 86.25 620 ALA A C 1
ATOM 4796 O O . ALA A 1 620 ? 15.727 -48.375 -22.125 1 86.25 620 ALA A O 1
ATOM 4797 N N . THR A 1 621 ? 16.719 -48.312 -20.125 1 80.25 621 THR A N 1
ATOM 4798 C CA . THR A 1 621 ? 15.414 -48.344 -19.469 1 80.25 621 THR A CA 1
ATOM 4799 C C . THR A 1 621 ? 14.641 -47.062 -19.734 1 80.25 621 THR A C 1
ATOM 4801 O O . THR A 1 621 ? 13.445 -47.094 -20.016 1 80.25 621 THR A O 1
ATOM 4804 N N . LEU A 1 622 ? 15.312 -46 -19.578 1 81 622 LEU A N 1
ATOM 4805 C CA . LEU A 1 622 ? 14.688 -44.688 -19.828 1 81 622 LEU A CA 1
ATOM 4806 C C . LEU A 1 622 ? 14.25 -44.562 -21.297 1 81 622 LEU A C 1
ATOM 4808 O O . LEU A 1 622 ? 13.188 -44.031 -21.578 1 81 622 LEU A O 1
ATOM 4812 N N . TRP A 1 623 ? 15.07 -45.062 -22.188 1 80.25 623 TRP A N 1
ATOM 4813 C CA . TRP A 1 623 ? 14.797 -45 -23.625 1 80.25 623 TRP A CA 1
ATOM 4814 C C . TRP A 1 623 ? 13.555 -45.812 -23.969 1 80.25 623 TRP A C 1
ATOM 4816 O O . TRP A 1 623 ? 12.719 -45.406 -24.766 1 80.25 623 TRP A O 1
ATOM 4826 N N . ALA A 1 624 ? 13.492 -46.938 -23.438 1 70 624 ALA A N 1
ATOM 4827 C CA . ALA A 1 624 ? 12.352 -47.812 -23.672 1 70 624 ALA A CA 1
ATOM 4828 C C . ALA A 1 624 ? 11.055 -47.188 -23.156 1 70 624 ALA A C 1
ATOM 4830 O O . ALA A 1 624 ? 10.008 -47.312 -23.781 1 70 624 ALA A O 1
ATOM 4831 N N . ALA A 1 625 ? 11.305 -46.594 -22.094 1 65.25 625 ALA A N 1
ATOM 4832 C CA . ALA A 1 625 ? 10.148 -45.938 -21.5 1 65.25 625 ALA A CA 1
ATOM 4833 C C . ALA A 1 625 ? 9.633 -44.812 -22.391 1 65.25 625 ALA A C 1
ATOM 4835 O O . ALA A 1 625 ? 8.422 -44.594 -22.516 1 65.25 625 ALA A O 1
ATOM 4836 N N . GLN A 1 626 ? 10.523 -44.062 -22.984 1 64.81 626 GLN A N 1
ATOM 4837 C CA . GLN A 1 626 ? 10.141 -42.938 -23.812 1 64.81 626 GLN A CA 1
ATOM 4838 C C . GLN A 1 626 ? 9.719 -43.375 -25.203 1 64.81 626 GLN A C 1
ATOM 4840 O O . GLN A 1 626 ? 8.891 -42.75 -25.844 1 64.81 626 GLN A O 1
ATOM 4845 N N . ALA A 1 627 ? 10.43 -44.375 -25.812 1 55.81 627 ALA A N 1
ATOM 4846 C CA . ALA A 1 627 ? 10.086 -44.906 -27.125 1 55.81 627 ALA A CA 1
ATOM 4847 C C . ALA A 1 627 ? 8.68 -45.531 -27.109 1 55.81 627 ALA A C 1
ATOM 4849 O O . ALA A 1 627 ? 7.934 -45.375 -28.078 1 55.81 627 ALA A O 1
ATOM 4850 N N . GLY A 1 628 ? 8.414 -46.188 -26.062 1 45.81 628 GLY A N 1
ATOM 4851 C CA . GLY A 1 628 ? 7.059 -46.688 -25.922 1 45.81 628 GLY A CA 1
ATOM 4852 C C . GLY A 1 628 ? 6.012 -45.594 -25.906 1 45.81 628 GLY A C 1
ATOM 4853 O O . GLY A 1 628 ? 4.945 -45.75 -26.5 1 45.81 628 GLY A O 1
ATOM 4854 N N . ASP A 1 629 ? 6.398 -44.562 -25.328 1 46.69 629 ASP A N 1
ATOM 4855 C CA . ASP A 1 629 ? 5.504 -43.406 -25.312 1 46.69 629 ASP A CA 1
ATOM 4856 C C . ASP A 1 629 ? 5.367 -42.781 -26.703 1 46.69 629 ASP A C 1
ATOM 4858 O O . ASP A 1 629 ? 4.281 -42.344 -27.094 1 46.69 629 ASP A O 1
ATOM 4862 N N . ARG A 1 630 ? 6.402 -42.719 -27.578 1 47 630 ARG A N 1
ATOM 4863 C CA . ARG A 1 630 ? 6.41 -42.219 -28.953 1 47 630 ARG A CA 1
ATOM 4864 C C . ARG A 1 630 ? 5.613 -43.156 -29.859 1 47 630 ARG A C 1
ATOM 4866 O O . ARG A 1 630 ? 4.898 -42.688 -30.75 1 47 630 ARG A O 1
ATOM 4873 N N . GLU A 1 631 ? 5.973 -44.406 -29.781 1 42.53 631 GLU A N 1
ATOM 4874 C CA . GLU A 1 631 ? 5.191 -45.344 -30.609 1 42.53 631 GLU A CA 1
ATOM 4875 C C . GLU A 1 631 ? 3.703 -45.219 -30.281 1 42.53 631 GLU A C 1
ATOM 4877 O O . GLU A 1 631 ? 2.867 -45.281 -31.188 1 42.53 631 GLU A O 1
ATOM 4882 N N . LEU A 1 632 ? 3.465 -44.969 -29.125 1 40.31 632 LEU A N 1
ATOM 4883 C CA . LEU A 1 632 ? 2.068 -44.781 -28.766 1 40.31 632 LEU A CA 1
ATOM 4884 C C . LEU A 1 632 ? 1.569 -43.406 -29.234 1 40.31 632 LEU A C 1
ATOM 4886 O O . LEU A 1 632 ? 0.442 -43.312 -29.719 1 40.31 632 LEU A O 1
ATOM 4890 N N . ALA A 1 633 ? 2.395 -42.406 -29.203 1 43.03 633 ALA A N 1
ATOM 4891 C CA . ALA A 1 633 ? 2.088 -41.094 -29.75 1 43.03 633 ALA A CA 1
ATOM 4892 C C . ALA A 1 633 ? 2.072 -41.125 -31.266 1 43.03 633 ALA A C 1
ATOM 4894 O O . ALA A 1 633 ? 1.189 -40.531 -31.891 1 43.03 633 ALA A O 1
ATOM 4895 N N . ALA A 1 634 ? 3.02 -41.719 -31.984 1 43.12 634 ALA A N 1
ATOM 4896 C CA . ALA A 1 634 ? 3.076 -41.906 -33.438 1 43.12 634 ALA A CA 1
ATOM 4897 C C . ALA A 1 634 ? 1.885 -42.719 -33.938 1 43.12 634 ALA A C 1
ATOM 4899 O O . ALA A 1 634 ? 1.283 -42.375 -34.969 1 43.12 634 ALA A O 1
ATOM 4900 N N . GLU A 1 635 ? 1.615 -43.719 -33.312 1 41.88 635 GLU A N 1
ATOM 4901 C CA . GLU A 1 635 ? 0.447 -44.5 -33.719 1 41.88 635 GLU A CA 1
ATOM 4902 C C . GLU A 1 635 ? -0.831 -43.656 -33.594 1 41.88 635 GLU A C 1
ATOM 4904 O O . GLU A 1 635 ? -1.715 -43.75 -34.438 1 41.88 635 GLU A O 1
ATOM 4909 N N . ALA A 1 636 ? -0.876 -42.812 -32.688 1 40.75 636 ALA A N 1
ATOM 4910 C CA . ALA A 1 636 ? -2.012 -41.906 -32.594 1 40.75 636 ALA A CA 1
ATOM 4911 C C . ALA A 1 636 ? -1.999 -40.875 -33.719 1 40.75 636 ALA A C 1
ATOM 4913 O O . ALA A 1 636 ? -3.051 -40.531 -34.25 1 40.75 636 ALA A O 1
ATOM 4914 N N . LEU A 1 637 ? -0.879 -40.406 -34.094 1 37.62 637 LEU A N 1
ATOM 4915 C CA . LEU A 1 637 ? -0.745 -39.5 -35.219 1 37.62 637 LEU A CA 1
ATOM 4916 C C . LEU A 1 637 ? -1.069 -40.219 -36.531 1 37.62 637 LEU A C 1
ATOM 4918 O O . LEU A 1 637 ? -1.696 -39.625 -37.406 1 37.62 637 LEU A O 1
ATOM 4922 N N . ILE A 1 638 ? -0.484 -41.375 -36.75 1 39.78 638 ILE A N 1
ATOM 4923 C CA . ILE A 1 638 ? -0.771 -42.156 -37.969 1 39.78 638 ILE A CA 1
ATOM 4924 C C . ILE A 1 638 ? -2.266 -42.438 -38.062 1 39.78 638 ILE A C 1
ATOM 4926 O O . ILE A 1 638 ? -2.875 -42.344 -39.125 1 39.78 638 ILE A O 1
ATOM 4930 N N . GLU A 1 639 ? -2.828 -42.844 -36.969 1 38.06 639 GLU A N 1
ATOM 4931 C CA . GLU A 1 639 ? -4.262 -43.094 -37.062 1 38.06 639 GLU A CA 1
ATOM 4932 C C . GLU A 1 639 ? -5.043 -41.812 -37.312 1 38.06 639 GLU A C 1
ATOM 4934 O O . GLU A 1 639 ? -6.047 -41.812 -38.031 1 38.06 639 GLU A O 1
ATOM 4939 N N . ASN A 1 640 ? -4.562 -40.75 -36.75 1 38.53 640 ASN A N 1
ATOM 4940 C CA . ASN A 1 640 ? -5.262 -39.531 -37.062 1 38.53 640 ASN A CA 1
ATOM 4941 C C . ASN A 1 640 ? -4.941 -39.062 -38.5 1 38.53 640 ASN A C 1
ATOM 4943 O O . ASN A 1 640 ? -5.676 -38.25 -39.062 1 38.53 640 ASN A O 1
ATOM 4947 N N . SER A 1 641 ? -3.697 -39.25 -38.938 1 40.09 641 SER A N 1
ATOM 4948 C CA . SER A 1 641 ? -3.432 -38.906 -40.312 1 40.09 641 SER A CA 1
ATOM 4949 C C . SER A 1 641 ? -4.172 -39.812 -41.281 1 40.09 641 SER A C 1
ATOM 4951 O O . SER A 1 641 ? -4.34 -39.469 -42.469 1 40.09 641 SER A O 1
ATOM 4953 N N . GLY A 1 642 ? -4.453 -41.062 -40.844 1 36.59 642 GLY A N 1
ATOM 4954 C CA . GLY A 1 642 ? -5.199 -41.906 -41.781 1 36.59 642 GLY A CA 1
ATOM 4955 C C . GLY A 1 642 ? -6.645 -41.469 -41.938 1 36.59 642 GLY A C 1
ATOM 4956 O O . GLY A 1 642 ? -7.324 -41.875 -42.875 1 36.59 642 GLY A O 1
ATOM 4957 N N . SER A 1 643 ? -7.242 -40.969 -40.906 1 36.94 643 SER A N 1
ATOM 4958 C CA . SER A 1 643 ? -8.641 -40.625 -41.125 1 36.94 643 SER A CA 1
ATOM 4959 C C . SER A 1 643 ? -8.773 -39.344 -41.906 1 36.94 643 SER A C 1
ATOM 4961 O O . SER A 1 643 ? -9.883 -38.938 -42.281 1 36.94 643 SER A O 1
ATOM 4963 N N . GLN A 1 644 ? -7.652 -38.531 -41.938 1 34.09 644 GLN A N 1
ATOM 4964 C CA . GLN A 1 644 ? -7.859 -37.375 -42.781 1 34.09 644 GLN A CA 1
ATOM 4965 C C . GLN A 1 644 ? -7.555 -37.719 -44.25 1 34.09 644 GLN A C 1
ATOM 4967 O O . GLN A 1 644 ? -7.66 -36.844 -45.125 1 34.09 644 GLN A O 1
ATOM 4972 N N . ALA A 1 645 ? -7.129 -39.062 -44.531 1 31.91 645 ALA A N 1
ATOM 4973 C CA . ALA A 1 645 ? -7.164 -39.281 -45.969 1 31.91 645 ALA A CA 1
ATOM 4974 C C . ALA A 1 645 ? -8.539 -39.781 -46.438 1 31.91 645 ALA A C 1
ATOM 4976 O O . ALA A 1 645 ? -9.156 -40.594 -45.75 1 31.91 645 ALA A O 1
ATOM 4977 N N . MET B 1 1 ? -3.555 -0.805 -31.172 1 19.39 1 MET B N 1
ATOM 4978 C CA . MET B 1 1 ? -4.32 -0.086 -30.156 1 19.39 1 MET B CA 1
ATOM 4979 C C . MET B 1 1 ? -4.762 -1.026 -29.047 1 19.39 1 MET B C 1
ATOM 4981 O O . MET B 1 1 ? -5.641 -1.867 -29.25 1 19.39 1 MET B O 1
ATOM 4985 N N . SER B 1 2 ? -3.908 -1.704 -28.375 1 26.73 2 SER B N 1
ATOM 4986 C CA . SER B 1 2 ? -4.113 -2.715 -27.344 1 26.73 2 SER B CA 1
ATOM 4987 C C . SER B 1 2 ? -5.137 -2.256 -26.312 1 26.73 2 SER B C 1
ATOM 4989 O O . SER B 1 2 ? -4.961 -1.215 -25.688 1 26.73 2 SER B O 1
ATOM 4991 N N . THR B 1 3 ? -6.383 -2.311 -26.656 1 30.84 3 THR B N 1
ATOM 4992 C CA . THR B 1 3 ? -7.57 -1.961 -25.875 1 30.84 3 THR B CA 1
ATOM 4993 C C . THR B 1 3 ? -7.484 -2.533 -24.469 1 30.84 3 THR B C 1
ATOM 4995 O O . THR B 1 3 ? -7.703 -3.729 -24.266 1 30.84 3 THR B O 1
ATOM 4998 N N . THR B 1 4 ? -6.551 -2.318 -23.781 1 35.56 4 THR B N 1
ATOM 4999 C CA . THR B 1 4 ? -6.328 -2.516 -22.344 1 35.56 4 THR B CA 1
ATOM 5000 C C . THR B 1 4 ? -7.555 -2.088 -21.547 1 35.56 4 THR B C 1
ATOM 5002 O O . THR B 1 4 ? -7.449 -1.794 -20.359 1 35.56 4 THR B O 1
ATOM 5005 N N . ASP B 1 5 ? -8.516 -1.583 -22.203 1 36.03 5 ASP B N 1
ATOM 5006 C CA . ASP B 1 5 ? -9.812 -1.229 -21.641 1 36.03 5 ASP B CA 1
ATOM 5007 C C . ASP B 1 5 ? -10.484 -2.443 -21 1 36.03 5 ASP B C 1
ATOM 5009 O O . ASP B 1 5 ? -11.367 -3.061 -21.609 1 36.03 5 ASP B O 1
ATOM 5013 N N . ASP B 1 6 ? -9.875 -3.441 -20.656 1 39.16 6 ASP B N 1
ATOM 5014 C CA . ASP B 1 6 ? -10.516 -4.551 -19.953 1 39.16 6 ASP B CA 1
ATOM 5015 C C . ASP B 1 6 ? -11.414 -4.047 -18.828 1 39.16 6 ASP B C 1
ATOM 5017 O O . ASP B 1 6 ? -10.922 -3.693 -17.75 1 39.16 6 ASP B O 1
ATOM 5021 N N . GLU B 1 7 ? -12.453 -3.344 -19.156 1 45.41 7 GLU B N 1
ATOM 5022 C CA . GLU B 1 7 ? -13.539 -2.902 -18.281 1 45.41 7 GLU B CA 1
ATOM 5023 C C . GLU B 1 7 ? -14.039 -4.039 -17.406 1 45.41 7 GLU B C 1
ATOM 5025 O O . GLU B 1 7 ? -14.406 -5.105 -17.891 1 45.41 7 GLU B O 1
ATOM 5030 N N . THR B 1 8 ? -13.555 -4.152 -16.328 1 53.22 8 THR B N 1
ATOM 5031 C CA . THR B 1 8 ? -14.047 -5.117 -15.352 1 53.22 8 THR B CA 1
ATOM 5032 C C . THR B 1 8 ? -15.5 -4.824 -14.992 1 53.22 8 THR B C 1
ATOM 5034 O O . THR B 1 8 ? -15.984 -3.709 -15.203 1 53.22 8 THR B O 1
ATOM 5037 N N . PRO B 1 9 ? -16.328 -5.793 -14.93 1 56.19 9 PRO B N 1
ATOM 5038 C CA . PRO B 1 9 ? -17.719 -5.578 -14.5 1 56.19 9 PRO B CA 1
ATOM 5039 C C . PRO B 1 9 ? -17.844 -4.492 -13.438 1 56.19 9 PRO B C 1
ATOM 5041 O O . PRO B 1 9 ? -18.859 -3.801 -13.367 1 56.19 9 PRO B O 1
ATOM 5044 N N . PHE B 1 10 ? -16.812 -4.254 -12.766 1 61.12 10 PHE B N 1
ATOM 5045 C CA . PHE B 1 10 ? -16.828 -3.197 -11.758 1 61.12 10 PHE B CA 1
ATOM 5046 C C . PHE B 1 10 ? -16.938 -1.825 -12.414 1 61.12 10 PHE B C 1
ATOM 5048 O O . PHE B 1 10 ? -17.594 -0.93 -11.898 1 61.12 10 PHE B O 1
ATOM 5055 N N . ASP B 1 11 ? -16.344 -1.735 -13.555 1 60.75 11 ASP B N 1
ATOM 5056 C CA . ASP B 1 11 ? -16.281 -0.436 -14.211 1 60.75 11 ASP B CA 1
ATOM 5057 C C . ASP B 1 11 ? -17.625 -0.074 -14.836 1 60.75 11 ASP B C 1
ATOM 5059 O O . ASP B 1 11 ? -18 1.097 -14.867 1 60.75 11 ASP B O 1
ATOM 5063 N N . ALA B 1 12 ? -18.359 -1.114 -15.258 1 59.12 12 ALA B N 1
ATOM 5064 C CA . ALA B 1 12 ? -19.641 -0.873 -15.914 1 59.12 12 ALA B CA 1
ATOM 5065 C C . ALA B 1 12 ? -20.656 -0.309 -14.93 1 59.12 12 ALA B C 1
ATOM 5067 O O . ALA B 1 12 ? -21.438 0.585 -15.273 1 59.12 12 ALA B O 1
ATOM 5068 N N . TYR B 1 13 ? -20.656 -0.777 -13.773 1 63.34 13 TYR B N 1
ATOM 5069 C CA . TYR B 1 13 ? -21.672 -0.357 -12.812 1 63.34 13 TYR B CA 1
ATOM 5070 C C . TYR B 1 13 ? -21.219 0.894 -12.062 1 63.34 13 TYR B C 1
ATOM 5072 O O . TYR B 1 13 ? -22.047 1.606 -11.484 1 63.34 13 TYR B O 1
ATOM 5080 N N . ARG B 1 14 ? -20.016 1.271 -12.242 1 64.81 14 ARG B N 1
ATOM 5081 C CA . ARG B 1 14 ? -19.484 2.455 -11.586 1 64.81 14 ARG B CA 1
ATOM 5082 C C . ARG B 1 14 ? -20.031 3.732 -12.211 1 64.81 14 ARG B C 1
ATOM 5084 O O . ARG B 1 14 ? -20.297 4.707 -11.508 1 64.81 14 ARG B O 1
ATOM 5091 N N . GLU B 1 15 ? -20.125 3.678 -13.414 1 62 15 GLU B N 1
ATOM 5092 C CA . GLU B 1 15 ? -20.469 4.898 -14.133 1 62 15 GLU B CA 1
ATOM 5093 C C . GLU B 1 15 ? -21.938 5.281 -13.906 1 62 15 GLU B C 1
ATOM 5095 O O . GLU B 1 15 ? -22.297 6.449 -14.039 1 62 15 GLU B O 1
ATOM 5100 N N . ASP B 1 16 ? -22.719 4.387 -13.422 1 63.75 16 ASP B N 1
ATOM 5101 C CA . ASP B 1 16 ? -24.141 4.66 -13.32 1 63.75 16 ASP B CA 1
ATOM 5102 C C . ASP B 1 16 ? -24.5 5.219 -11.945 1 63.75 16 ASP B C 1
ATOM 5104 O O . ASP B 1 16 ? -25.656 5.574 -11.695 1 63.75 16 ASP B O 1
ATOM 5108 N N . VAL B 1 17 ? -23.547 5.316 -11.086 1 69.38 17 VAL B N 1
ATOM 5109 C CA . VAL B 1 17 ? -23.906 5.746 -9.742 1 69.38 17 VAL B CA 1
ATOM 5110 C C . VAL B 1 17 ? -23.953 7.273 -9.688 1 69.38 17 VAL B C 1
ATOM 5112 O O . VAL B 1 17 ? -22.953 7.945 -9.945 1 69.38 17 VAL B O 1
ATOM 5115 N N . ASP B 1 18 ? -25.156 7.84 -9.562 1 70.38 18 ASP B N 1
ATOM 5116 C CA . ASP B 1 18 ? -25.344 9.289 -9.469 1 70.38 18 ASP B CA 1
ATOM 5117 C C . ASP B 1 18 ? -25.078 9.781 -8.047 1 70.38 18 ASP B C 1
ATOM 5119 O O . ASP B 1 18 ? -25.656 9.273 -7.086 1 70.38 18 ASP B O 1
ATOM 5123 N N . ARG B 1 19 ? -24.422 10.742 -7.906 1 76 19 ARG B N 1
ATOM 5124 C CA . ARG B 1 19 ? -24.078 11.43 -6.664 1 76 19 ARG B CA 1
ATOM 5125 C C . ARG B 1 19 ? -23.766 10.422 -5.559 1 76 19 ARG B C 1
ATOM 5127 O O . ARG B 1 19 ? -24.469 10.367 -4.547 1 76 19 ARG B O 1
ATOM 5134 N N . PRO B 1 20 ? -22.688 9.734 -5.684 1 80.12 20 PRO B N 1
ATOM 5135 C CA . PRO B 1 20 ? -22.359 8.617 -4.793 1 80.12 20 PRO B CA 1
ATOM 5136 C C . PRO B 1 20 ? -22.188 9.055 -3.34 1 80.12 20 PRO B C 1
ATOM 5138 O O . PRO B 1 20 ? -22.609 8.352 -2.422 1 80.12 20 PRO B O 1
ATOM 5141 N N . LEU B 1 21 ? -21.75 10.227 -3.111 1 82.56 21 LEU B N 1
ATOM 5142 C CA . LEU B 1 21 ? -21.484 10.656 -1.741 1 82.56 21 LEU B CA 1
ATOM 5143 C C . LEU B 1 21 ? -22.781 11.031 -1.037 1 82.56 21 LEU B C 1
ATOM 5145 O O . LEU B 1 21 ? -22.953 10.766 0.157 1 82.56 21 LEU B O 1
ATOM 5149 N N . SER B 1 22 ? -23.688 11.648 -1.729 1 83.31 22 SER B N 1
ATOM 5150 C CA . SER B 1 22 ? -24.984 11.969 -1.147 1 83.31 22 SER B CA 1
ATOM 5151 C C . SER B 1 22 ? -25.75 10.703 -0.787 1 83.31 22 SER B C 1
ATOM 5153 O O . SER B 1 22 ? -26.469 10.672 0.217 1 83.31 22 SER B O 1
ATOM 5155 N N . ARG B 1 23 ? -25.609 9.711 -1.623 1 82.56 23 ARG B N 1
ATOM 5156 C CA . ARG B 1 23 ? -26.25 8.43 -1.346 1 82.56 23 ARG B CA 1
ATOM 5157 C C . ARG B 1 23 ? -25.672 7.777 -0.098 1 82.56 23 ARG B C 1
ATOM 5159 O O . ARG B 1 23 ? -26.391 7.164 0.689 1 82.56 23 ARG B O 1
ATOM 5166 N N . LEU B 1 24 ? -24.391 7.906 0.015 1 84 24 LEU B N 1
ATOM 5167 C CA . LEU B 1 24 ? -23.703 7.371 1.194 1 84 24 LEU B CA 1
ATOM 5168 C C . LEU B 1 24 ? -24.281 7.98 2.469 1 84 24 LEU B C 1
ATOM 5170 O O . LEU B 1 24 ? -24.578 7.262 3.428 1 84 24 LEU B O 1
ATOM 5174 N N . PHE B 1 25 ? -24.469 9.273 2.453 1 84.44 25 PHE B N 1
ATOM 5175 C CA . PHE B 1 25 ? -25 9.969 3.621 1 84.44 25 PHE B CA 1
ATOM 5176 C C . PHE B 1 25 ? -26.453 9.602 3.848 1 84.44 25 PHE B C 1
ATOM 5178 O O . PHE B 1 25 ? -26.891 9.422 4.988 1 84.44 25 PHE B O 1
ATOM 5185 N N . ARG B 1 26 ? -27.188 9.469 2.789 1 82.06 26 ARG B N 1
ATOM 5186 C CA . ARG B 1 26 ? -28.609 9.172 2.896 1 82.06 26 ARG B CA 1
ATOM 5187 C C . ARG B 1 26 ? -28.844 7.758 3.408 1 82.06 26 ARG B C 1
ATOM 5189 O O . ARG B 1 26 ? -29.75 7.52 4.219 1 82.06 26 ARG B O 1
ATOM 5196 N N . GLU B 1 27 ? -28.031 6.875 3.053 1 84.75 27 GLU B N 1
ATOM 5197 C CA . GLU B 1 27 ? -28.25 5.469 3.367 1 84.75 27 GLU B CA 1
ATOM 5198 C C . GLU B 1 27 ? -27.594 5.094 4.699 1 84.75 27 GLU B C 1
ATOM 5200 O O . GLU B 1 27 ? -28.125 4.266 5.441 1 84.75 27 GLU B O 1
ATOM 5205 N N . TYR B 1 28 ? -26.531 5.703 5.102 1 86.12 28 TYR B N 1
ATOM 5206 C CA . TYR B 1 28 ? -25.781 5.199 6.246 1 86.12 28 TYR B CA 1
ATOM 5207 C C . TYR B 1 28 ? -25.75 6.23 7.371 1 86.12 28 TYR B C 1
ATOM 5209 O O . TYR B 1 28 ? -25.359 5.914 8.5 1 86.12 28 TYR B O 1
ATOM 5217 N N . ALA B 1 29 ? -26.188 7.402 7.078 1 82.69 29 ALA B N 1
ATOM 5218 C CA . ALA B 1 29 ? -26.156 8.461 8.086 1 82.69 29 ALA B CA 1
ATOM 5219 C C . ALA B 1 29 ? -27.328 8.336 9.055 1 82.69 29 ALA B C 1
ATOM 5221 O O . ALA B 1 29 ? -27.172 8.562 10.258 1 82.69 29 ALA B O 1
ATOM 5222 N N . PRO B 1 30 ? -28.547 7.797 8.469 1 78.19 30 PRO B N 1
ATOM 5223 C CA . PRO B 1 30 ? -29.672 7.727 9.398 1 78.19 30 PRO B CA 1
ATOM 5224 C C . PRO B 1 30 ? -29.422 6.777 10.562 1 78.19 30 PRO B C 1
ATOM 5226 O O . PRO B 1 30 ? -28.906 5.676 10.367 1 78.19 30 PRO B O 1
ATOM 5229 N N . GLY B 1 31 ? -29.672 7.16 11.805 1 77.88 31 GLY B N 1
ATOM 5230 C CA . GLY B 1 31 ? -29.422 6.398 13.016 1 77.88 31 GLY B CA 1
ATOM 5231 C C . GLY B 1 31 ? -28.172 6.836 13.75 1 77.88 31 GLY B C 1
ATOM 5232 O O . GLY B 1 31 ? -28.016 6.566 14.945 1 77.88 31 GLY B O 1
ATOM 5233 N N . ARG B 1 32 ? -27.281 7.414 12.945 1 82.25 32 ARG B N 1
ATOM 5234 C CA . ARG B 1 32 ? -26.016 7.848 13.531 1 82.25 32 ARG B CA 1
ATOM 5235 C C . ARG B 1 32 ? -25.906 9.367 13.531 1 82.25 32 ARG B C 1
ATOM 5237 O O . ARG B 1 32 ? -24.844 9.922 13.828 1 82.25 32 ARG B O 1
ATOM 5244 N N . LEU B 1 33 ? -26.969 10.023 13.219 1 84.62 33 LEU B N 1
ATOM 5245 C CA . LEU B 1 33 ? -26.984 11.477 13.086 1 84.62 33 LEU B CA 1
ATOM 5246 C C . LEU B 1 33 ? -26.797 12.148 14.445 1 84.62 33 LEU B C 1
ATOM 5248 O O . LEU B 1 33 ? -26.406 13.312 14.523 1 84.62 33 LEU B O 1
ATOM 5252 N N . GLY B 1 34 ? -27.109 11.344 15.484 1 87.12 34 GLY B N 1
ATOM 5253 C CA . GLY B 1 34 ? -26.859 11.891 16.812 1 87.12 34 GLY B CA 1
ATOM 5254 C C . GLY B 1 34 ? -25.406 12.219 17.062 1 87.12 34 GLY B C 1
ATOM 5255 O O . GLY B 1 34 ? -25.094 13.297 17.562 1 87.12 34 GLY B O 1
ATOM 5256 N N . TRP B 1 35 ? -24.578 11.359 16.656 1 86.5 35 TRP B N 1
ATOM 5257 C CA . TRP B 1 35 ? -23.141 11.562 16.844 1 86.5 35 TRP B CA 1
ATOM 5258 C C . TRP B 1 35 ? -22.641 12.68 15.922 1 86.5 35 TRP B C 1
ATOM 5260 O O . TRP B 1 35 ? -21.812 13.5 16.328 1 86.5 35 TRP B O 1
ATOM 5270 N N . PHE B 1 36 ? -23.188 12.703 14.727 1 87.25 36 PHE B N 1
ATOM 5271 C CA . PHE B 1 36 ? -22.781 13.727 13.781 1 87.25 36 PHE B CA 1
ATOM 5272 C C . PHE B 1 36 ? -23.219 15.109 14.258 1 87.25 36 PHE B C 1
ATOM 5274 O O . PHE B 1 36 ? -22.422 16.062 14.227 1 87.25 36 PHE B O 1
ATOM 5281 N N . SER B 1 37 ? -24.422 15.266 14.75 1 90.12 37 SER B N 1
ATOM 5282 C CA . SER B 1 37 ? -24.938 16.547 15.227 1 90.12 37 SER B CA 1
ATOM 5283 C C . SER B 1 37 ? -24.234 16.984 16.5 1 90.12 37 SER B C 1
ATOM 5285 O O . SER B 1 37 ? -23.938 18.172 16.672 1 90.12 37 SER B O 1
ATOM 5287 N N . ALA B 1 38 ? -23.984 16 17.312 1 91.62 38 ALA B N 1
ATOM 5288 C CA . ALA B 1 38 ? -23.25 16.328 18.531 1 91.62 38 ALA B CA 1
ATOM 5289 C C . ALA B 1 38 ? -21.844 16.844 18.203 1 91.62 38 ALA B C 1
ATOM 5291 O O . ALA B 1 38 ? -21.344 17.766 18.844 1 91.62 38 ALA B O 1
ATOM 5292 N N . GLY B 1 39 ? -21.266 16.234 17.25 1 90.19 39 GLY B N 1
ATOM 5293 C CA . GLY B 1 39 ? -19.953 16.672 16.828 1 90.19 39 GLY B CA 1
ATOM 5294 C C . GLY B 1 39 ? -19.969 18.062 16.203 1 90.19 39 GLY B C 1
ATOM 5295 O O . GLY B 1 39 ? -19.094 18.875 16.5 1 90.19 39 GLY B O 1
ATOM 5296 N N . MET B 1 40 ? -20.953 18.359 15.445 1 90.69 40 MET B N 1
ATOM 5297 C CA . MET B 1 40 ? -21.047 19.656 14.789 1 90.69 40 MET B CA 1
ATOM 5298 C C . MET B 1 40 ? -21.297 20.766 15.805 1 90.69 40 MET B C 1
ATOM 5300 O O . MET B 1 40 ? -20.719 21.859 15.68 1 90.69 40 MET B O 1
ATOM 5304 N N . VAL B 1 41 ? -22.094 20.484 16.75 1 94.12 41 VAL B N 1
ATOM 5305 C CA . VAL B 1 41 ? -22.359 21.469 17.797 1 94.12 41 VAL B CA 1
ATOM 5306 C C . VAL B 1 41 ? -21.109 21.688 18.641 1 94.12 41 VAL B C 1
ATOM 5308 O O . VAL B 1 41 ? -20.781 22.828 18.984 1 94.12 41 VAL B O 1
ATOM 5311 N N . ALA B 1 42 ? -20.484 20.578 18.922 1 94.56 42 ALA B N 1
ATOM 5312 C CA . ALA B 1 42 ? -19.25 20.688 19.688 1 94.56 42 ALA B CA 1
ATOM 5313 C C . ALA B 1 42 ? -18.203 21.516 18.922 1 94.56 42 ALA B C 1
ATOM 5315 O O . ALA B 1 42 ? -17.484 22.297 19.531 1 94.56 42 ALA B O 1
ATOM 5316 N N . ASN B 1 43 ? -18.172 21.281 17.641 1 92.56 43 ASN B N 1
ATOM 5317 C CA . ASN B 1 43 ? -17.25 22.062 16.812 1 92.56 43 ASN B CA 1
ATOM 5318 C C . ASN B 1 43 ? -17.594 23.547 16.844 1 92.56 43 ASN B C 1
ATOM 5320 O O . ASN B 1 43 ? -16.703 24.391 16.953 1 92.56 43 ASN B O 1
ATOM 5324 N N . PHE B 1 44 ? -18.812 23.828 16.734 1 93.81 44 PHE B N 1
ATOM 5325 C CA . PHE B 1 44 ? -19.266 25.219 16.75 1 93.81 44 PHE B CA 1
ATOM 5326 C C . PHE B 1 44 ? -18.906 25.891 18.062 1 93.81 44 PHE B C 1
ATOM 5328 O O . PHE B 1 44 ? -18.359 27 18.078 1 93.81 44 PHE B O 1
ATOM 5335 N N . VAL B 1 45 ? -19.156 25.25 19.141 1 95 45 VAL B N 1
ATOM 5336 C CA . VAL B 1 45 ? -18.906 25.812 20.453 1 95 45 VAL B CA 1
ATOM 5337 C C . VAL B 1 45 ? -17.391 26 20.656 1 95 45 VAL B C 1
ATOM 5339 O O . VAL B 1 45 ? -16.953 27.031 21.156 1 95 45 VAL B O 1
ATOM 5342 N N . ALA B 1 46 ? -16.641 25.016 20.281 1 93.06 46 ALA B N 1
ATOM 5343 C CA . ALA B 1 46 ? -15.195 25.078 20.438 1 93.06 46 ALA B CA 1
ATOM 5344 C C . ALA B 1 46 ? -14.617 26.234 19.625 1 93.06 46 ALA B C 1
ATOM 5346 O O . ALA B 1 46 ? -13.766 26.984 20.109 1 93.06 46 ALA B O 1
ATOM 5347 N N . ARG B 1 47 ? -15.086 26.438 18.422 1 90.31 47 ARG B N 1
ATOM 5348 C CA . ARG B 1 47 ? -14.555 27.484 17.547 1 90.31 47 ARG B CA 1
ATOM 5349 C C . ARG B 1 47 ? -14.969 28.875 18.047 1 90.31 47 ARG B C 1
ATOM 5351 O O . ARG B 1 47 ? -14.172 29.812 18.016 1 90.31 47 ARG B O 1
ATOM 5358 N N . MET B 1 48 ? -16.172 28.969 18.5 1 91.94 48 MET B N 1
ATOM 5359 C CA . MET B 1 48 ? -16.625 30.234 19.047 1 91.94 48 MET B CA 1
ATOM 5360 C C . MET B 1 48 ? -15.875 30.578 20.312 1 91.94 48 MET B C 1
ATOM 5362 O O . MET B 1 48 ? -15.523 31.75 20.531 1 91.94 48 MET B O 1
ATOM 5366 N N . ALA B 1 49 ? -15.656 29.562 21.109 1 93 49 ALA B N 1
ATOM 5367 C CA . ALA B 1 49 ? -14.906 29.766 22.344 1 93 49 ALA B CA 1
ATOM 5368 C C . ALA B 1 49 ? -13.469 30.188 22.047 1 93 49 ALA B C 1
ATOM 5370 O O . ALA B 1 49 ? -12.867 30.938 22.797 1 93 49 ALA B O 1
ATOM 5371 N N . SER B 1 50 ? -12.906 29.719 20.938 1 91 50 SER B N 1
ATOM 5372 C CA . SER B 1 50 ? -11.523 30.016 20.594 1 91 50 SER B CA 1
ATOM 5373 C C . SER B 1 50 ? -11.344 31.469 20.172 1 91 50 SER B C 1
ATOM 5375 O O . SER B 1 50 ? -10.227 31.984 20.141 1 91 50 SER B O 1
ATOM 5377 N N . LEU B 1 51 ? -12.453 32.156 19.875 1 91.38 51 LEU B N 1
ATOM 5378 C CA . LEU B 1 51 ? -12.406 33.562 19.469 1 91.38 51 LEU B CA 1
ATOM 5379 C C . LEU B 1 51 ? -12.508 34.5 20.672 1 91.38 51 LEU B C 1
ATOM 5381 O O . LEU B 1 51 ? -12.289 35.688 20.547 1 91.38 51 LEU B O 1
ATOM 5385 N N . VAL B 1 52 ? -12.734 33.938 21.859 1 90.94 52 VAL B N 1
ATOM 5386 C CA . VAL B 1 52 ? -13.008 34.75 23.047 1 90.94 52 VAL B CA 1
ATOM 5387 C C . VAL B 1 52 ? -11.703 35.344 23.578 1 90.94 52 VAL B C 1
ATOM 5389 O O . VAL B 1 52 ? -11.648 36.531 23.891 1 90.94 52 VAL B O 1
ATOM 5392 N N . PRO B 1 53 ? -10.602 34.594 23.562 1 89.25 53 PRO B N 1
ATOM 5393 C CA . PRO B 1 53 ? -9.391 35.156 24.156 1 89.25 53 PRO B CA 1
ATOM 5394 C C . PRO B 1 53 ? -8.867 36.375 23.406 1 89.25 53 PRO B C 1
ATOM 5396 O O . PRO B 1 53 ? -8.57 37.406 24.031 1 89.25 53 PRO B O 1
ATOM 5399 N N . PRO B 1 54 ? -8.789 36.344 22.094 1 87.88 54 PRO B N 1
ATOM 5400 C CA . PRO B 1 54 ? -8.367 37.562 21.406 1 87.88 54 PRO B CA 1
ATOM 5401 C C . PRO B 1 54 ? -9.305 38.75 21.656 1 87.88 54 PRO B C 1
ATOM 5403 O O . PRO B 1 54 ? -8.844 39.875 21.797 1 87.88 54 PRO B O 1
ATOM 5406 N N . LEU B 1 55 ? -10.578 38.562 21.781 1 90.56 55 LEU B N 1
ATOM 5407 C CA . LEU B 1 55 ? -11.539 39.625 22.047 1 90.56 55 LEU B CA 1
ATOM 5408 C C . LEU B 1 55 ? -11.344 40.188 23.453 1 90.56 55 LEU B C 1
ATOM 5410 O O . LEU B 1 55 ? -11.414 41.406 23.641 1 90.56 55 LEU B O 1
ATOM 5414 N N . LEU B 1 56 ? -11.133 39.281 24.359 1 90.06 56 LEU B N 1
ATOM 5415 C CA . LEU B 1 56 ? -10.93 39.719 25.734 1 90.06 56 LEU B CA 1
ATOM 5416 C C . LEU B 1 56 ? -9.633 40.5 25.875 1 90.06 56 LEU B C 1
ATOM 5418 O O . LEU B 1 56 ? -9.547 41.438 26.672 1 90.06 56 LEU B O 1
ATOM 5422 N N . LEU B 1 57 ? -8.648 40.125 25.109 1 87.88 57 LEU B N 1
ATOM 5423 C CA . LEU B 1 57 ? -7.402 40.875 25.125 1 87.88 57 LEU B CA 1
ATOM 5424 C C . LEU B 1 57 ? -7.621 42.312 24.609 1 87.88 57 LEU B C 1
ATOM 5426 O O . LEU B 1 57 ? -7.125 43.25 25.203 1 87.88 57 LEU B O 1
ATOM 5430 N N . GLY B 1 58 ? -8.391 42.469 23.531 1 89.06 58 GLY B N 1
ATOM 5431 C CA . GLY B 1 58 ? -8.68 43.781 23 1 89.06 58 GLY B CA 1
ATOM 5432 C C . GLY B 1 58 ? -9.438 44.656 23.969 1 89.06 58 GLY B C 1
ATOM 5433 O O . GLY B 1 58 ? -9.078 45.812 24.172 1 89.06 58 GLY B O 1
ATOM 5434 N N . VAL B 1 59 ? -10.391 44.094 24.625 1 88.69 59 VAL B N 1
ATOM 5435 C CA . VAL B 1 59 ? -11.203 44.844 25.578 1 88.69 59 VAL B CA 1
ATOM 5436 C C . VAL B 1 59 ? -10.367 45.219 26.797 1 88.69 59 VAL B C 1
ATOM 5438 O O . VAL B 1 59 ? -10.516 46.312 27.359 1 88.69 59 VAL B O 1
ATOM 5441 N N . ALA B 1 60 ? -9.516 44.312 27.203 1 88.19 60 ALA B N 1
ATOM 5442 C CA . ALA B 1 60 ? -8.664 44.594 28.359 1 88.19 60 ALA B CA 1
ATOM 5443 C C . ALA B 1 60 ? -7.695 45.719 28.078 1 88.19 60 ALA B C 1
ATOM 5445 O O . ALA B 1 60 ? -7.434 46.562 28.938 1 88.19 60 ALA B O 1
ATOM 5446 N N . ILE B 1 61 ? -7.191 45.719 26.875 1 86.69 61 ILE B N 1
ATOM 5447 C CA . ILE B 1 61 ? -6.266 46.781 26.5 1 86.69 61 ILE B CA 1
ATOM 5448 C C . ILE B 1 61 ? -6.977 48.125 26.547 1 86.69 61 ILE B C 1
ATOM 5450 O O . ILE B 1 61 ? -6.469 49.094 27.141 1 86.69 61 ILE B O 1
ATOM 5454 N N . ASP B 1 62 ? -8.156 48.219 26.047 1 87.62 62 ASP B N 1
ATOM 5455 C CA . ASP B 1 62 ? -8.883 49.5 25.938 1 87.62 62 ASP B CA 1
ATOM 5456 C C . ASP B 1 62 ? -9.453 49.906 27.297 1 87.62 62 ASP B C 1
ATOM 5458 O O . ASP B 1 62 ? -9.305 51.062 27.719 1 87.62 62 ASP B O 1
ATOM 5462 N N . ALA B 1 63 ? -10.008 48.938 28.016 1 85.62 63 ALA B N 1
ATOM 5463 C CA . ALA B 1 63 ? -10.773 49.312 29.203 1 85.62 63 ALA B CA 1
ATOM 5464 C C . ALA B 1 63 ? -9.898 49.25 30.453 1 85.62 63 ALA B C 1
ATOM 5466 O O . ALA B 1 63 ? -10.07 50.062 31.359 1 85.62 63 ALA B O 1
ATOM 5467 N N . ILE B 1 64 ? -8.977 48.375 30.516 1 81.94 64 ILE B N 1
ATOM 5468 C CA . ILE B 1 64 ? -8.273 48.125 31.781 1 81.94 64 ILE B CA 1
ATOM 5469 C C . ILE B 1 64 ? -6.902 48.812 31.719 1 81.94 64 ILE B C 1
ATOM 5471 O O . ILE B 1 64 ? -6.531 49.531 32.656 1 81.94 64 ILE B O 1
ATOM 5475 N N . PHE B 1 65 ? -6.207 48.594 30.672 1 80.94 65 PHE B N 1
ATOM 5476 C CA . PHE B 1 65 ? -4.824 49.062 30.641 1 80.94 65 PHE B CA 1
ATOM 5477 C C . PHE B 1 65 ? -4.754 50.531 30.219 1 80.94 65 PHE B C 1
ATOM 5479 O O . PHE B 1 65 ? -3.961 51.281 30.766 1 80.94 65 PHE B O 1
ATOM 5486 N N . LEU B 1 66 ? -5.629 50.906 29.234 1 81.75 66 LEU B N 1
ATOM 5487 C CA . LEU B 1 66 ? -5.566 52.281 28.719 1 81.75 66 LEU B CA 1
ATOM 5488 C C . LEU B 1 66 ? -6.695 53.125 29.297 1 81.75 66 LEU B C 1
ATOM 5490 O O . LEU B 1 66 ? -6.672 54.344 29.172 1 81.75 66 LEU B O 1
ATOM 5494 N N . GLU B 1 67 ? -7.625 52.5 29.938 1 80.06 67 GLU B N 1
ATOM 5495 C CA . GLU B 1 67 ? -8.789 53.188 30.484 1 80.06 67 GLU B CA 1
ATOM 5496 C C . GLU B 1 67 ? -9.43 54.094 29.453 1 80.06 67 GLU B C 1
ATOM 5498 O O . GLU B 1 67 ? -9.781 55.219 29.766 1 80.06 67 GLU B O 1
ATOM 5503 N N . ALA B 1 68 ? -9.383 53.688 28.203 1 76.19 68 ALA B N 1
ATOM 5504 C CA . ALA B 1 68 ? -9.867 54.5 27.094 1 76.19 68 ALA B CA 1
ATOM 5505 C C . ALA B 1 68 ? -11.312 54.156 26.75 1 76.19 68 ALA B C 1
ATOM 5507 O O . ALA B 1 68 ? -11.953 54.875 25.969 1 76.19 68 ALA B O 1
ATOM 5508 N N . GLY B 1 69 ? -11.859 53.219 27.344 1 74.81 69 GLY B N 1
ATOM 5509 C CA . GLY B 1 69 ? -13.219 52.812 27 1 74.81 69 GLY B CA 1
ATOM 5510 C C . GLY B 1 69 ? -13.875 51.938 28.031 1 74.81 69 GLY B C 1
ATOM 5511 O O . GLY B 1 69 ? -13.25 51.562 29.031 1 74.81 69 GLY B O 1
ATOM 5512 N N . ALA B 1 70 ? -15.227 51.625 27.781 1 79.19 70 ALA B N 1
ATOM 5513 C CA . ALA B 1 70 ? -16 50.781 28.688 1 79.19 70 ALA B CA 1
ATOM 5514 C C . ALA B 1 70 ? -15.695 49.312 28.422 1 79.19 70 ALA B C 1
ATOM 5516 O O . ALA B 1 70 ? -15.273 48.938 27.328 1 79.19 70 ALA B O 1
ATOM 5517 N N . PHE B 1 71 ? -15.648 48.562 29.484 1 85.5 71 PHE B N 1
ATOM 5518 C CA . PHE B 1 71 ? -15.484 47.125 29.391 1 85.5 71 PHE B CA 1
ATOM 5519 C C . PHE B 1 71 ? -16.719 46.469 28.797 1 85.5 71 PHE B C 1
ATOM 5521 O O . PHE B 1 71 ? -17.703 46.219 29.5 1 85.5 71 PHE B O 1
ATOM 5528 N N . GLU B 1 72 ? -16.812 46.281 27.391 1 78.94 72 GLU B N 1
ATOM 5529 C CA . GLU B 1 72 ? -17.969 45.688 26.703 1 78.94 72 GLU B CA 1
ATOM 5530 C C . GLU B 1 72 ? -17.547 44.5 25.844 1 78.94 72 GLU B C 1
ATOM 5532 O O . GLU B 1 72 ? -16.469 44.531 25.234 1 78.94 72 GLU B O 1
ATOM 5537 N N . LEU B 1 73 ? -18.25 43.438 26.031 1 80.31 73 LEU B N 1
ATOM 5538 C CA . LEU B 1 73 ? -18.047 42.25 25.203 1 80.31 73 LEU B CA 1
ATOM 5539 C C . LEU B 1 73 ? -19.219 42.031 24.25 1 80.31 73 LEU B C 1
ATOM 5541 O O . LEU B 1 73 ? -20.375 42.312 24.594 1 80.31 73 LEU B O 1
ATOM 5545 N N . PRO B 1 74 ? -18.875 41.5 23.047 1 73.62 74 PRO B N 1
ATOM 5546 C CA . PRO B 1 74 ? -19.969 41.25 22.094 1 73.62 74 PRO B CA 1
ATOM 5547 C C . PRO B 1 74 ? -20.953 40.188 22.594 1 73.62 74 PRO B C 1
ATOM 5549 O O . PRO B 1 74 ? -20.531 39.188 23.141 1 73.62 74 PRO B O 1
ATOM 5552 N N . LEU B 1 75 ? -22.125 40.438 22.594 1 69.56 75 LEU B N 1
ATOM 5553 C CA . LEU B 1 75 ? -23.234 39.5 22.812 1 69.56 75 LEU B CA 1
ATOM 5554 C C . LEU B 1 75 ? -23.453 39.25 24.297 1 69.56 75 LEU B C 1
ATOM 5556 O O . LEU B 1 75 ? -24.234 38.406 24.688 1 69.56 75 LEU B O 1
ATOM 5560 N N . VAL B 1 76 ? -22.547 39.938 25.141 1 75.06 76 VAL B N 1
ATOM 5561 C CA . VAL B 1 76 ? -22.75 39.781 26.578 1 75.06 76 VAL B CA 1
ATOM 5562 C C . VAL B 1 76 ? -23.344 41.094 27.141 1 75.06 76 VAL B C 1
ATOM 5564 O O . VAL B 1 76 ? -22.781 42.156 26.953 1 75.06 76 VAL B O 1
ATOM 5567 N N . PRO B 1 77 ? -24.453 41.031 27.781 1 72.62 77 PRO B N 1
ATOM 5568 C CA . PRO B 1 77 ? -25.062 42.219 28.359 1 72.62 77 PRO B CA 1
ATOM 5569 C C . PRO B 1 77 ? -24.188 42.875 29.422 1 72.62 77 PRO B C 1
ATOM 5571 O O . PRO B 1 77 ? -23.531 42.188 30.203 1 72.62 77 PRO B O 1
ATOM 5574 N N . ASP B 1 78 ? -24.094 44.156 29.391 1 77.12 78 ASP B N 1
ATOM 5575 C CA . ASP B 1 78 ? -23.266 44.969 30.297 1 77.12 78 ASP B CA 1
ATOM 5576 C C . ASP B 1 78 ? -23.578 44.656 31.75 1 77.12 78 ASP B C 1
ATOM 5578 O O . ASP B 1 78 ? -22.703 44.75 32.625 1 77.12 78 ASP B O 1
ATOM 5582 N N . ALA B 1 79 ? -24.781 44.188 31.984 1 73.5 79 ALA B N 1
ATOM 5583 C CA . ALA B 1 79 ? -25.219 43.938 33.344 1 73.5 79 ALA B CA 1
ATOM 5584 C C . ALA B 1 79 ? -24.469 42.75 33.938 1 73.5 79 ALA B C 1
ATOM 5586 O O . ALA B 1 79 ? -24.344 42.625 35.156 1 73.5 79 ALA B O 1
ATOM 5587 N N . TRP B 1 80 ? -23.953 42 33.156 1 76.44 80 TRP B N 1
ATOM 5588 C CA . TRP B 1 80 ? -23.297 40.781 33.625 1 76.44 80 TRP B CA 1
ATOM 5589 C C . TRP B 1 80 ? -21.797 40.969 33.781 1 76.44 80 TRP B C 1
ATOM 5591 O O . TRP B 1 80 ? -21.078 40.094 34.281 1 76.44 80 TRP B O 1
ATOM 5601 N N . LEU B 1 81 ? -21.422 42.188 33.438 1 81.56 81 LEU B N 1
ATOM 5602 C CA . LEU B 1 81 ? -19.984 42.469 33.469 1 81.56 81 LEU B CA 1
ATOM 5603 C C . LEU B 1 81 ? -19.609 43.281 34.688 1 81.56 81 LEU B C 1
ATOM 5605 O O . LEU B 1 81 ? -20.391 44.125 35.125 1 81.56 81 LEU B O 1
ATOM 5609 N N . PRO B 1 82 ? -18.516 42.969 35.312 1 80.19 82 PRO B N 1
ATOM 5610 C CA . PRO B 1 82 ? -18.109 43.719 36.5 1 80.19 82 PRO B CA 1
ATOM 5611 C C . PRO B 1 82 ? -17.734 45.156 36.188 1 80.19 82 PRO B C 1
ATOM 5613 O O . PRO B 1 82 ? -17.328 45.469 35.062 1 80.19 82 PRO B O 1
ATOM 5616 N N . THR B 1 83 ? -17.875 46.156 37.094 1 77.69 83 THR B N 1
ATOM 5617 C CA . THR B 1 83 ? -17.594 47.562 36.875 1 77.69 83 THR B CA 1
ATOM 5618 C C . THR B 1 83 ? -16.234 47.938 37.469 1 77.69 83 THR B C 1
ATOM 5620 O O . THR B 1 83 ? -15.578 48.875 37 1 77.69 83 THR B O 1
ATOM 5623 N N . GLY B 1 84 ? -15.703 47.219 38.469 1 81.25 84 GLY B N 1
ATOM 5624 C CA . GLY B 1 84 ? -14.422 47.562 39.031 1 81.25 84 GLY B CA 1
ATOM 5625 C C . GLY B 1 84 ? -13.242 47.062 38.219 1 81.25 84 GLY B C 1
ATOM 5626 O O . GLY B 1 84 ? -13.344 46.031 37.562 1 81.25 84 GLY B O 1
ATOM 5627 N N . ASP B 1 85 ? -12.211 47.938 38.188 1 81.56 85 ASP B N 1
ATOM 5628 C CA . ASP B 1 85 ? -11.031 47.594 37.375 1 81.56 85 ASP B CA 1
ATOM 5629 C C . ASP B 1 85 ? -10.492 46.219 37.75 1 81.56 85 ASP B C 1
ATOM 5631 O O . ASP B 1 85 ? -10.234 45.406 36.875 1 81.56 85 ASP B O 1
ATOM 5635 N N . MET B 1 86 ? -10.344 46.031 39.062 1 84.25 86 MET B N 1
ATOM 5636 C CA . MET B 1 86 ? -9.781 44.75 39.5 1 84.25 86 MET B CA 1
ATOM 5637 C C . MET B 1 86 ? -10.758 43.625 39.25 1 84.25 86 MET B C 1
ATOM 5639 O O . MET B 1 86 ? -10.352 42.5 38.906 1 84.25 86 MET B O 1
ATOM 5643 N N . ALA B 1 87 ? -12.008 43.875 39.344 1 87.94 87 ALA B N 1
ATOM 5644 C CA . ALA B 1 87 ? -13.031 42.875 39.062 1 87.94 87 ALA B CA 1
ATOM 5645 C C . ALA B 1 87 ? -13.094 42.531 37.594 1 87.94 87 ALA B C 1
ATOM 5647 O O . ALA B 1 87 ? -13.312 41.375 37.219 1 87.94 87 ALA B O 1
ATOM 5648 N N . GLN B 1 88 ? -12.938 43.531 36.781 1 87.88 88 GLN B N 1
ATOM 5649 C CA . GLN B 1 88 ? -12.914 43.312 35.344 1 87.88 88 GLN B CA 1
ATOM 5650 C C . GLN B 1 88 ? -11.695 42.5 34.938 1 87.88 88 GLN B C 1
ATOM 5652 O O . GLN B 1 88 ? -11.781 41.656 34.031 1 87.88 88 GLN B O 1
ATOM 5657 N N . PHE B 1 89 ? -10.609 42.812 35.625 1 88.44 89 PHE B N 1
ATOM 5658 C CA . PHE B 1 89 ? -9.375 42.094 35.344 1 88.44 89 PHE B CA 1
ATOM 5659 C C . PHE B 1 89 ? -9.516 40.625 35.719 1 88.44 89 PHE B C 1
ATOM 5661 O O . PHE B 1 89 ? -9.148 39.719 34.969 1 88.44 89 PHE B O 1
ATOM 5668 N N . GLN B 1 90 ? -10.055 40.312 36.906 1 88.31 90 GLN B N 1
ATOM 5669 C CA . GLN B 1 90 ? -10.242 38.969 37.375 1 88.31 90 GLN B CA 1
ATOM 5670 C C . GLN B 1 90 ? -11.219 38.219 36.469 1 88.31 90 GLN B C 1
ATOM 5672 O O . GLN B 1 90 ? -11.039 37.031 36.188 1 88.31 90 GLN B O 1
ATOM 5677 N N . PHE B 1 91 ? -12.203 38.875 36.031 1 90 91 PHE B N 1
ATOM 5678 C CA . PHE B 1 91 ? -13.172 38.281 35.125 1 90 91 PHE B CA 1
ATOM 5679 C C . PHE B 1 91 ? -12.516 37.906 33.781 1 90 91 PHE B C 1
ATOM 5681 O O . PHE B 1 91 ? -12.773 36.844 33.25 1 90 91 PHE B O 1
ATOM 5688 N N . THR B 1 92 ? -11.695 38.781 33.281 1 90.44 92 THR B N 1
ATOM 5689 C CA . THR B 1 92 ? -11.031 38.562 32 1 90.44 92 THR B CA 1
ATOM 5690 C C . THR B 1 92 ? -10.133 37.344 32.062 1 90.44 92 THR B C 1
ATOM 5692 O O . THR B 1 92 ? -10.156 36.5 31.172 1 90.44 92 THR B O 1
ATOM 5695 N N . ILE B 1 93 ? -9.391 37.219 33.156 1 90.38 93 ILE B N 1
ATOM 5696 C CA . ILE B 1 93 ? -8.477 36.094 33.312 1 90.38 93 ILE B CA 1
ATOM 5697 C C . ILE B 1 93 ? -9.266 34.781 33.406 1 90.38 93 ILE B C 1
ATOM 5699 O O . ILE B 1 93 ? -8.891 33.781 32.812 1 90.38 93 ILE B O 1
ATOM 5703 N N . THR B 1 94 ? -10.297 34.812 34.219 1 90.31 94 THR B N 1
ATOM 5704 C CA . THR B 1 94 ? -11.109 33.625 34.406 1 90.31 94 THR B CA 1
ATOM 5705 C C . THR B 1 94 ? -11.812 33.25 33.094 1 90.31 94 THR B C 1
ATOM 5707 O O . THR B 1 94 ? -11.898 32.062 32.781 1 90.31 94 THR B O 1
ATOM 5710 N N . ALA B 1 95 ? -12.273 34.25 32.375 1 91.56 95 ALA B N 1
ATOM 5711 C CA . ALA B 1 95 ? -12.953 34 31.109 1 91.56 95 ALA B CA 1
ATOM 5712 C C . ALA B 1 95 ? -11.992 33.406 30.094 1 91.56 95 ALA B C 1
ATOM 5714 O O . ALA B 1 95 ? -12.383 32.531 29.297 1 91.56 95 ALA B O 1
ATOM 5715 N N . ILE B 1 96 ? -10.75 33.875 30.062 1 92.62 96 ILE B N 1
ATOM 5716 C CA . ILE B 1 96 ? -9.742 33.344 29.156 1 92.62 96 ILE B CA 1
ATOM 5717 C C . ILE B 1 96 ? -9.438 31.906 29.5 1 92.62 96 ILE B C 1
ATOM 5719 O O . ILE B 1 96 ? -9.438 31.031 28.641 1 92.62 96 ILE B O 1
ATOM 5723 N N . ALA B 1 97 ? -9.211 31.594 30.766 1 92.06 97 ALA B N 1
ATOM 5724 C CA . ALA B 1 97 ? -8.914 30.234 31.219 1 92.06 97 ALA B CA 1
ATOM 5725 C C . ALA B 1 97 ? -10.07 29.297 30.891 1 92.06 97 ALA B C 1
ATOM 5727 O O . ALA B 1 97 ? -9.852 28.188 30.406 1 92.06 97 ALA B O 1
ATOM 5728 N N . VAL B 1 98 ? -11.289 29.734 31.172 1 93.38 98 VAL B N 1
ATOM 5729 C CA . VAL B 1 98 ? -12.469 28.922 30.922 1 93.38 98 VAL B CA 1
ATOM 5730 C C . VAL B 1 98 ? -12.633 28.688 29.422 1 93.38 98 VAL B C 1
ATOM 5732 O O . VAL B 1 98 ? -13.039 27.594 29 1 93.38 98 VAL B O 1
ATOM 5735 N N . SER B 1 99 ? -12.391 29.734 28.625 1 94.5 99 SER B N 1
ATOM 5736 C CA . SER B 1 99 ? -12.508 29.594 27.188 1 94.5 99 SER B CA 1
ATOM 5737 C C . SER B 1 99 ? -11.562 28.516 26.656 1 94.5 99 SER B C 1
ATOM 5739 O O . SER B 1 99 ? -11.945 27.719 25.797 1 94.5 99 SER B O 1
ATOM 5741 N N . PHE B 1 100 ? -10.32 28.484 27.125 1 92.5 100 PHE B N 1
ATOM 5742 C CA . PHE B 1 100 ? -9.375 27.484 26.672 1 92.5 100 PHE B CA 1
ATOM 5743 C C . PHE B 1 100 ? -9.805 26.094 27.109 1 92.5 100 PHE B C 1
ATOM 5745 O O . PHE B 1 100 ? -9.609 25.109 26.391 1 92.5 100 PHE B O 1
ATOM 5752 N N . LEU B 1 101 ? -10.383 25.984 28.297 1 94.81 101 LEU B N 1
ATOM 5753 C CA . LEU B 1 101 ? -10.898 24.703 28.781 1 94.81 101 LEU B CA 1
ATOM 5754 C C . LEU B 1 101 ? -12.062 24.219 27.922 1 94.81 101 LEU B C 1
ATOM 5756 O O . LEU B 1 101 ? -12.141 23.031 27.594 1 94.81 101 LEU B O 1
ATOM 5760 N N . VAL B 1 102 ? -12.953 25.156 27.625 1 95.44 102 VAL B N 1
ATOM 5761 C CA . VAL B 1 102 ? -14.102 24.828 26.781 1 95.44 102 VAL B CA 1
ATOM 5762 C C . VAL B 1 102 ? -13.617 24.391 25.391 1 95.44 102 VAL B C 1
ATOM 5764 O O . VAL B 1 102 ? -14.125 23.422 24.828 1 95.44 102 VAL B O 1
ATOM 5767 N N . VAL B 1 103 ? -12.648 25.094 24.859 1 93.75 103 VAL B N 1
ATOM 5768 C CA . VAL B 1 103 ? -12.102 24.75 23.547 1 93.75 103 VAL B CA 1
ATOM 5769 C C . VAL B 1 103 ? -11.523 23.344 23.594 1 93.75 103 VAL B C 1
ATOM 5771 O O . VAL B 1 103 ? -11.836 22.516 22.734 1 93.75 103 VAL B O 1
ATOM 5774 N N . ALA B 1 104 ? -10.727 23.062 24.609 1 93.44 104 ALA B N 1
ATOM 5775 C CA . ALA B 1 104 ? -10.086 21.75 24.719 1 93.44 104 ALA B CA 1
ATOM 5776 C C . ALA B 1 104 ? -11.117 20.641 24.859 1 93.44 104 ALA B C 1
ATOM 5778 O O . ALA B 1 104 ? -11.047 19.625 24.156 1 93.44 104 ALA B O 1
ATOM 5779 N N . LEU B 1 105 ? -12.102 20.859 25.672 1 94.88 105 LEU B N 1
ATOM 5780 C CA . LEU B 1 105 ? -13.117 19.844 25.953 1 94.88 105 LEU B CA 1
ATOM 5781 C C . LEU B 1 105 ? -13.984 19.609 24.719 1 94.88 105 LEU B C 1
ATOM 5783 O O . LEU B 1 105 ? -14.203 18.453 24.328 1 94.88 105 LEU B O 1
ATOM 5787 N N . PHE B 1 106 ? -14.422 20.656 24.109 1 95.25 106 PHE B N 1
ATOM 5788 C CA . PHE B 1 106 ? -15.375 20.516 23.016 1 95.25 106 PHE B CA 1
ATOM 5789 C C . PHE B 1 106 ? -14.656 20.109 21.734 1 95.25 106 PHE B C 1
ATOM 5791 O O . PHE B 1 106 ? -15.258 19.5 20.844 1 95.25 106 PHE B O 1
ATOM 5798 N N . THR B 1 107 ? -13.414 20.438 21.641 1 92 107 THR B N 1
ATOM 5799 C CA . THR B 1 107 ? -12.648 19.906 20.516 1 92 107 THR B CA 1
ATOM 5800 C C . THR B 1 107 ? -12.461 18.406 20.641 1 92 107 THR B C 1
ATOM 5802 O O . THR B 1 107 ? -12.516 17.672 19.641 1 92 107 THR B O 1
ATOM 5805 N N . TRP B 1 108 ? -12.227 18.016 21.844 1 92.31 108 TRP B N 1
ATOM 5806 C CA . TRP B 1 108 ? -12.109 16.578 22.094 1 92.31 108 TRP B CA 1
ATOM 5807 C C . TRP B 1 108 ? -13.422 15.867 21.797 1 92.31 108 TRP B C 1
ATOM 5809 O O . TRP B 1 108 ? -13.43 14.812 21.156 1 92.31 108 TRP B O 1
ATOM 5819 N N . ILE B 1 109 ? -14.508 16.422 22.266 1 93.56 109 ILE B N 1
ATOM 5820 C CA . ILE B 1 109 ? -15.82 15.836 22.031 1 93.56 109 ILE B CA 1
ATOM 5821 C C . ILE B 1 109 ? -16.094 15.766 20.531 1 93.56 109 ILE B C 1
ATOM 5823 O O . ILE B 1 109 ? -16.562 14.742 20.031 1 93.56 109 ILE B O 1
ATOM 5827 N N . TYR B 1 110 ? -15.766 16.812 19.875 1 91.44 110 TYR B N 1
ATOM 5828 C CA . TYR B 1 110 ? -15.938 16.859 18.422 1 91.44 110 TYR B CA 1
ATOM 5829 C C . TYR B 1 110 ? -15.117 15.773 17.734 1 91.44 110 TYR B C 1
ATOM 5831 O O . TYR B 1 110 ? -15.633 15.039 16.891 1 91.44 110 TYR B O 1
ATOM 5839 N N . GLY B 1 111 ? -13.914 15.633 18.156 1 89.12 111 GLY B N 1
ATOM 5840 C CA . GLY B 1 111 ? -13.039 14.633 17.562 1 89.12 111 GLY B CA 1
ATOM 5841 C C . GLY B 1 111 ? -13.539 13.211 17.766 1 89.12 111 GLY B C 1
ATOM 5842 O O . GLY B 1 111 ? -13.602 12.438 16.812 1 89.12 111 GLY B O 1
ATOM 5843 N N . VAL B 1 112 ? -13.977 12.922 18.922 1 90.81 112 VAL B N 1
ATOM 5844 C CA . VAL B 1 112 ? -14.391 11.562 19.25 1 90.81 112 VAL B CA 1
ATOM 5845 C C . VAL B 1 112 ? -15.727 11.25 18.578 1 90.81 112 VAL B C 1
ATOM 5847 O O . VAL B 1 112 ? -15.898 10.195 17.969 1 90.81 112 VAL B O 1
ATOM 5850 N N . THR B 1 113 ? -16.672 12.211 18.703 1 90.62 113 THR B N 1
ATOM 5851 C CA . THR B 1 113 ? -18.016 11.953 18.188 1 90.62 113 THR B CA 1
ATOM 5852 C C . THR B 1 113 ? -18 11.906 16.672 1 90.62 113 THR B C 1
ATOM 5854 O O . THR B 1 113 ? -18.688 11.078 16.062 1 90.62 113 THR B O 1
ATOM 5857 N N . ALA B 1 114 ? -17.281 12.766 16.062 1 87.94 114 ALA B N 1
ATOM 5858 C CA . ALA B 1 114 ? -17.172 12.773 14.609 1 87.94 114 ALA B CA 1
ATOM 5859 C C . ALA B 1 114 ? -16.547 11.477 14.102 1 87.94 114 ALA B C 1
ATOM 5861 O O . ALA B 1 114 ? -16.969 10.945 13.078 1 87.94 114 ALA B O 1
ATOM 5862 N N . ASN B 1 115 ? -15.602 11.008 14.789 1 88.75 115 ASN B N 1
ATOM 5863 C CA . ASN B 1 115 ? -14.938 9.781 14.359 1 88.75 115 ASN B CA 1
ATOM 5864 C C . ASN B 1 115 ? -15.789 8.555 14.641 1 88.75 115 ASN B C 1
ATOM 5866 O O . ASN B 1 115 ? -15.688 7.547 13.938 1 88.75 115 ASN B O 1
ATOM 5870 N N . LEU B 1 116 ? -16.531 8.602 15.742 1 90.56 116 LEU B N 1
ATOM 5871 C CA . LEU B 1 116 ? -17.484 7.527 15.977 1 90.56 116 LEU B CA 1
ATOM 5872 C C . LEU B 1 116 ? -18.453 7.398 14.805 1 90.56 116 LEU B C 1
ATOM 5874 O O . LEU B 1 116 ? -18.797 6.285 14.391 1 90.56 116 LEU B O 1
ATOM 5878 N N . PHE B 1 117 ? -18.859 8.523 14.32 1 89.31 117 PHE B N 1
ATOM 5879 C CA . PHE B 1 117 ? -19.734 8.531 13.156 1 89.31 117 PHE B CA 1
ATOM 5880 C C . PHE B 1 117 ? -19.031 7.965 11.93 1 89.31 117 PHE B C 1
ATOM 5882 O O . PHE B 1 117 ? -19.547 7.066 11.266 1 89.31 117 PHE B O 1
ATOM 5889 N N . ALA B 1 118 ? -17.859 8.492 11.617 1 89.06 118 ALA B N 1
ATOM 5890 C CA . ALA B 1 118 ? -17.125 8.109 10.414 1 89.06 118 ALA B CA 1
ATOM 5891 C C . ALA B 1 118 ? -16.797 6.613 10.422 1 89.06 118 ALA B C 1
ATOM 5893 O O . ALA B 1 118 ? -17.031 5.922 9.43 1 89.06 118 ALA B O 1
ATOM 5894 N N . HIS B 1 119 ? -16.344 6.09 11.547 1 89.75 119 HIS B N 1
ATOM 5895 C CA . HIS B 1 119 ? -15.922 4.695 11.617 1 89.75 119 HIS B CA 1
ATOM 5896 C C . HIS B 1 119 ? -17.125 3.762 11.711 1 89.75 119 HIS B C 1
ATOM 5898 O O . HIS B 1 119 ? -17.047 2.602 11.305 1 89.75 119 HIS B O 1
ATOM 5904 N N . SER B 1 120 ? -18.203 4.238 12.258 1 90.75 120 SER B N 1
ATOM 5905 C CA . SER B 1 120 ? -19.422 3.438 12.25 1 90.75 120 SER B CA 1
ATOM 5906 C C . SER B 1 120 ? -19.953 3.248 10.828 1 90.75 120 SER B C 1
ATOM 5908 O O . SER B 1 120 ? -20.422 2.166 10.477 1 90.75 120 SER B O 1
ATOM 5910 N N . VAL B 1 121 ? -19.891 4.297 10.117 1 88.69 121 VAL B N 1
ATOM 5911 C CA . VAL B 1 121 ? -20.297 4.223 8.719 1 88.69 121 VAL B CA 1
ATOM 5912 C C . VAL B 1 121 ? -19.391 3.266 7.961 1 88.69 121 VAL B C 1
ATOM 5914 O O . VAL B 1 121 ? -19.859 2.453 7.156 1 88.69 121 VAL B O 1
ATOM 5917 N N . MET B 1 122 ? -18.094 3.408 8.156 1 90.12 122 MET B N 1
ATOM 5918 C CA . MET B 1 122 ? -17.125 2.525 7.508 1 90.12 122 MET B CA 1
ATOM 5919 C C . MET B 1 122 ? -17.438 1.064 7.824 1 90.12 122 MET B C 1
ATOM 5921 O O . MET B 1 122 ? -17.391 0.213 6.934 1 90.12 122 MET B O 1
ATOM 5925 N N . HIS B 1 123 ? -17.703 0.808 9.125 1 90.81 123 HIS B N 1
ATOM 5926 C CA . HIS B 1 123 ? -18.031 -0.545 9.555 1 90.81 123 HIS B CA 1
ATOM 5927 C C . HIS B 1 123 ? -19.281 -1.061 8.836 1 90.81 123 HIS B C 1
ATOM 5929 O O . HIS B 1 123 ? -19.281 -2.186 8.328 1 90.81 123 HIS B O 1
ATOM 5935 N N . ALA B 1 124 ? -20.266 -0.268 8.766 1 91.75 124 ALA B N 1
ATOM 5936 C CA . ALA B 1 124 ? -21.531 -0.667 8.148 1 91.75 124 ALA B CA 1
ATOM 5937 C C . ALA B 1 124 ? -21.359 -0.907 6.652 1 91.75 124 ALA B C 1
ATOM 5939 O O . ALA B 1 124 ? -21.875 -1.879 6.105 1 91.75 124 ALA B O 1
ATOM 5940 N N . VAL B 1 125 ? -20.641 -0.003 5.988 1 90.81 125 VAL B N 1
ATOM 5941 C CA . VAL B 1 125 ? -20.422 -0.128 4.555 1 90.81 125 VAL B CA 1
ATOM 5942 C C . VAL B 1 125 ? -19.625 -1.403 4.266 1 90.81 125 VAL B C 1
ATOM 5944 O O . VAL B 1 125 ? -19.938 -2.133 3.32 1 90.81 125 VAL B O 1
ATOM 5947 N N . ARG B 1 126 ? -18.641 -1.622 5.02 1 91.44 126 ARG B N 1
ATOM 5948 C CA . ARG B 1 126 ? -17.797 -2.799 4.824 1 91.44 126 ARG B CA 1
ATOM 5949 C C . ARG B 1 126 ? -18.609 -4.082 4.965 1 91.44 126 ARG B C 1
ATOM 5951 O O . ARG B 1 126 ? -18.531 -4.973 4.121 1 91.44 126 ARG B O 1
ATOM 5958 N N . VAL B 1 127 ? -19.344 -4.191 6.043 1 92.81 127 VAL B N 1
ATOM 5959 C CA . VAL B 1 127 ? -20.141 -5.387 6.309 1 92.81 127 VAL B CA 1
ATOM 5960 C C . VAL B 1 127 ? -21.188 -5.562 5.219 1 92.81 127 VAL B C 1
ATOM 5962 O O . VAL B 1 127 ? -21.406 -6.676 4.73 1 92.81 127 VAL B O 1
ATOM 5965 N N . ASP B 1 128 ? -21.797 -4.461 4.824 1 92.44 128 ASP B N 1
ATOM 5966 C CA . ASP B 1 128 ? -22.828 -4.523 3.783 1 92.44 128 ASP B CA 1
ATOM 5967 C C . ASP B 1 128 ? -22.219 -4.941 2.443 1 92.44 128 ASP B C 1
ATOM 5969 O O . ASP B 1 128 ? -22.828 -5.703 1.69 1 92.44 128 ASP B O 1
ATOM 5973 N N . CYS B 1 129 ? -21.078 -4.395 2.123 1 91.25 129 CYS B N 1
ATOM 5974 C CA . CYS B 1 129 ? -20.406 -4.762 0.888 1 91.25 129 CYS B CA 1
ATOM 5975 C C . CYS B 1 129 ? -20.031 -6.238 0.889 1 91.25 129 CYS B C 1
ATOM 5977 O O . CYS B 1 129 ? -20.188 -6.926 -0.123 1 91.25 129 CYS B O 1
ATOM 5979 N N . PHE B 1 130 ? -19.562 -6.699 2.018 1 92.31 130 PHE B N 1
ATOM 5980 C CA . PHE B 1 130 ? -19.188 -8.109 2.121 1 92.31 130 PHE B CA 1
ATOM 5981 C C . PHE B 1 130 ? -20.422 -9 1.997 1 92.31 130 PHE B C 1
ATOM 5983 O O . PHE B 1 130 ? -20.359 -10.055 1.36 1 92.31 130 PHE B O 1
ATOM 5990 N N . GLN B 1 131 ? -21.422 -8.602 2.639 1 92.88 131 GLN B N 1
ATOM 5991 C CA . GLN B 1 131 ? -22.672 -9.352 2.545 1 92.88 131 GLN B CA 1
ATOM 5992 C C . GLN B 1 131 ? -23.172 -9.422 1.103 1 92.88 131 GLN B C 1
ATOM 5994 O O . GLN B 1 131 ? -23.609 -10.477 0.643 1 92.88 131 GLN B O 1
ATOM 5999 N N . LYS B 1 132 ? -23.094 -8.289 0.456 1 90.88 132 LYS B N 1
ATOM 6000 C CA . LYS B 1 132 ? -23.469 -8.266 -0.953 1 90.88 132 LYS B CA 1
ATOM 6001 C C . LYS B 1 132 ? -22.578 -9.18 -1.783 1 90.88 132 LYS B C 1
ATOM 6003 O O . LYS B 1 132 ? -23.047 -9.891 -2.668 1 90.88 132 LYS B O 1
ATOM 6008 N N . MET B 1 133 ? -21.391 -9.164 -1.528 1 89.19 133 MET B N 1
ATOM 6009 C CA . MET B 1 133 ? -20.422 -9.984 -2.25 1 89.19 133 MET B CA 1
ATOM 6010 C C . MET B 1 133 ? -20.719 -11.469 -2.076 1 89.19 133 MET B C 1
ATOM 6012 O O . MET B 1 133 ? -20.531 -12.258 -3.004 1 89.19 133 MET B O 1
ATOM 6016 N N . GLN B 1 134 ? -21.156 -11.805 -0.909 1 89.12 134 GLN B N 1
ATOM 6017 C CA . GLN B 1 134 ? -21.5 -13.203 -0.643 1 89.12 134 GLN B CA 1
ATOM 6018 C C . GLN B 1 134 ? -22.719 -13.633 -1.453 1 89.12 134 GLN B C 1
ATOM 6020 O O . GLN B 1 134 ? -22.875 -14.82 -1.748 1 89.12 134 GLN B O 1
ATOM 6025 N N . ARG B 1 135 ? -23.484 -12.688 -1.877 1 88.12 135 ARG B N 1
ATOM 6026 C CA . ARG B 1 135 ? -24.719 -13 -2.592 1 88.12 135 ARG B CA 1
ATOM 6027 C C . ARG B 1 135 ? -24.5 -12.961 -4.102 1 88.12 135 ARG B C 1
ATOM 6029 O O . ARG B 1 135 ? -25.344 -13.422 -4.867 1 88.12 135 ARG B O 1
ATOM 6036 N N . LEU B 1 136 ? -23.375 -12.461 -4.48 1 87.56 136 LEU B N 1
ATOM 6037 C CA . LEU B 1 136 ? -23.094 -12.352 -5.91 1 87.56 136 LEU B CA 1
ATOM 6038 C C . LEU B 1 136 ? -22.906 -13.734 -6.527 1 87.56 136 LEU B C 1
ATOM 6040 O O . LEU B 1 136 ? -22.562 -14.688 -5.824 1 87.56 136 LEU B O 1
ATOM 6044 N N . ASP B 1 137 ? -23.125 -13.773 -7.805 1 87.38 137 ASP B N 1
ATOM 6045 C CA . ASP B 1 137 ? -23.016 -15.031 -8.531 1 87.38 137 ASP B CA 1
ATOM 6046 C C . ASP B 1 137 ? -21.562 -15.508 -8.602 1 87.38 137 ASP B C 1
ATOM 6048 O O . ASP B 1 137 ? -20.641 -14.695 -8.562 1 87.38 137 ASP B O 1
ATOM 6052 N N . THR B 1 138 ? -21.438 -16.766 -8.672 1 83.25 138 THR B N 1
ATOM 6053 C CA . THR B 1 138 ? -20.109 -17.375 -8.75 1 83.25 138 THR B CA 1
ATOM 6054 C C . THR B 1 138 ? -19.375 -16.891 -9.992 1 83.25 138 THR B C 1
ATOM 6056 O O . THR B 1 138 ? -18.141 -16.781 -9.977 1 83.25 138 THR B O 1
ATOM 6059 N N . ALA B 1 139 ? -20.078 -16.625 -11.031 1 76.88 139 ALA B N 1
ATOM 6060 C CA . ALA B 1 139 ? -19.484 -16.156 -12.281 1 76.88 139 ALA B CA 1
ATOM 6061 C C . ALA B 1 139 ? -18.672 -14.883 -12.062 1 76.88 139 ALA B C 1
ATOM 6063 O O . ALA B 1 139 ? -17.672 -14.664 -12.734 1 76.88 139 ALA B O 1
ATOM 6064 N N . PHE B 1 140 ? -19.094 -14.164 -11.109 1 75.38 140 PHE B N 1
ATOM 6065 C CA . PHE B 1 140 ? -18.422 -12.914 -10.789 1 75.38 140 PHE B CA 1
ATOM 6066 C C . PHE B 1 140 ? -17.016 -13.188 -10.266 1 75.38 140 PHE B C 1
ATOM 6068 O O . PHE B 1 140 ? -16.078 -12.453 -10.586 1 75.38 140 PHE B O 1
ATOM 6075 N N . PHE B 1 141 ? -16.812 -14.172 -9.531 1 76.38 141 PHE B N 1
ATOM 6076 C CA . PHE B 1 141 ? -15.547 -14.461 -8.859 1 76.38 141 PHE B CA 1
ATOM 6077 C C . PHE B 1 141 ? -14.609 -15.234 -9.789 1 76.38 141 PHE B C 1
ATOM 6079 O O . PHE B 1 141 ? -13.398 -15.281 -9.555 1 76.38 141 PHE B O 1
ATOM 6086 N N . ASP B 1 142 ? -15.125 -15.906 -10.789 1 71.38 142 ASP B N 1
ATOM 6087 C CA . ASP B 1 142 ? -14.312 -16.625 -11.766 1 71.38 142 ASP B CA 1
ATOM 6088 C C . ASP B 1 142 ? -13.492 -15.656 -12.609 1 71.38 142 ASP B C 1
ATOM 6090 O O . ASP B 1 142 ? -12.375 -15.977 -13.023 1 71.38 142 ASP B O 1
ATOM 6094 N N . GLU B 1 143 ? -13.992 -14.539 -12.867 1 58.69 143 GLU B N 1
ATOM 6095 C CA . GLU B 1 143 ? -13.383 -13.562 -13.766 1 58.69 143 GLU B CA 1
ATOM 6096 C C . GLU B 1 143 ? -12.492 -12.594 -13 1 58.69 143 GLU B C 1
ATOM 6098 O O . GLU B 1 143 ? -11.523 -12.062 -13.547 1 58.69 143 GLU B O 1
ATOM 6103 N N . LYS B 1 144 ? -12.953 -12.43 -11.852 1 60.31 144 LYS B N 1
ATOM 6104 C CA . LYS B 1 144 ? -12.312 -11.305 -11.164 1 60.31 144 LYS B CA 1
ATOM 6105 C C . LYS B 1 144 ? -11.258 -11.797 -10.18 1 60.31 144 LYS B C 1
ATOM 6107 O O . LYS B 1 144 ? -11.391 -12.883 -9.609 1 60.31 144 LYS B O 1
ATOM 6112 N N . GLN B 1 145 ? -10.297 -10.852 -10.164 1 63.22 145 GLN B N 1
ATOM 6113 C CA . GLN B 1 145 ? -9.141 -11.148 -9.32 1 63.22 145 GLN B CA 1
ATOM 6114 C C . GLN B 1 145 ? -9.422 -10.789 -7.863 1 63.22 145 GLN B C 1
ATOM 6116 O O . GLN B 1 145 ? -10.031 -9.758 -7.574 1 63.22 145 GLN B O 1
ATOM 6121 N N . THR B 1 146 ? -9.266 -11.648 -6.945 1 72.56 146 THR B N 1
ATOM 6122 C CA . THR B 1 146 ? -9.336 -11.516 -5.496 1 72.56 146 THR B CA 1
ATOM 6123 C C . THR B 1 146 ? -8.805 -10.156 -5.051 1 72.56 146 THR B C 1
ATOM 6125 O O . THR B 1 146 ? -9.352 -9.547 -4.133 1 72.56 146 THR B O 1
ATOM 6128 N N . GLY B 1 147 ? -8.016 -9.578 -5.867 1 72.94 147 GLY B N 1
ATOM 6129 C CA . GLY B 1 147 ? -7.391 -8.32 -5.508 1 72.94 147 GLY B CA 1
ATOM 6130 C C . GLY B 1 147 ? -8.32 -7.125 -5.645 1 72.94 147 GLY B C 1
ATOM 6131 O O . GLY B 1 147 ? -8.289 -6.211 -4.82 1 72.94 147 GLY B O 1
ATOM 6132 N N . GLU B 1 148 ? -9.148 -7.117 -6.598 1 77.62 148 GLU B N 1
ATOM 6133 C CA . GLU B 1 148 ? -10.062 -5.996 -6.824 1 77.62 148 GLU B CA 1
ATOM 6134 C C . GLU B 1 148 ? -11.141 -5.934 -5.75 1 77.62 148 GLU B C 1
ATOM 6136 O O . GLU B 1 148 ? -11.516 -4.852 -5.301 1 77.62 148 GLU B O 1
ATOM 6141 N N . VAL B 1 149 ? -11.586 -7.137 -5.484 1 80.75 149 VAL B N 1
ATOM 6142 C CA . VAL B 1 149 ? -12.602 -7.211 -4.441 1 80.75 149 VAL B CA 1
ATOM 6143 C C . VAL B 1 149 ? -12.016 -6.762 -3.105 1 80.75 149 VAL B C 1
ATOM 6145 O O . VAL B 1 149 ? -12.648 -6.012 -2.361 1 80.75 149 VAL B O 1
ATOM 6148 N N . MET B 1 150 ? -10.859 -7.176 -2.895 1 85.38 150 MET B N 1
ATOM 6149 C CA . MET B 1 150 ? -10.172 -6.789 -1.669 1 85.38 150 MET B CA 1
ATOM 6150 C C . MET B 1 150 ? -9.953 -5.277 -1.624 1 85.38 150 MET B C 1
ATOM 6152 O O . MET B 1 150 ? -10.07 -4.66 -0.564 1 85.38 150 MET B O 1
ATOM 6156 N N . ALA B 1 151 ? -9.68 -4.645 -2.736 1 83.31 151 ALA B N 1
ATOM 6157 C CA . ALA B 1 151 ? -9.453 -3.205 -2.818 1 83.31 151 ALA B CA 1
ATOM 6158 C C . ALA B 1 151 ? -10.711 -2.432 -2.424 1 83.31 151 ALA B C 1
ATOM 6160 O O . ALA B 1 151 ? -10.625 -1.413 -1.732 1 83.31 151 ALA B O 1
ATOM 6161 N N . VAL B 1 152 ? -11.812 -2.869 -2.812 1 85.19 152 VAL B N 1
ATOM 6162 C CA . VAL B 1 152 ? -13.07 -2.195 -2.502 1 85.19 152 VAL B CA 1
ATOM 6163 C C . VAL B 1 152 ? -13.367 -2.32 -1.009 1 85.19 152 VAL B C 1
ATOM 6165 O O . VAL B 1 152 ? -13.742 -1.342 -0.36 1 85.19 152 VAL B O 1
ATOM 6168 N N . LEU B 1 153 ? -13.102 -3.539 -0.501 1 87 153 LEU B N 1
ATOM 6169 C CA . LEU B 1 153 ? -13.461 -3.818 0.885 1 87 153 LEU B CA 1
ATOM 6170 C C . LEU B 1 153 ? -12.5 -3.129 1.845 1 87 153 LEU B C 1
ATOM 6172 O O . LEU B 1 153 ? -12.867 -2.803 2.975 1 87 153 LEU B O 1
ATOM 6176 N N . ASN B 1 154 ? -11.336 -2.875 1.334 1 86.38 154 ASN B N 1
ATOM 6177 C CA . ASN B 1 154 ? -10.328 -2.334 2.24 1 86.38 154 ASN B CA 1
ATOM 6178 C C . ASN B 1 154 ? -9.961 -0.896 1.883 1 86.38 154 ASN B C 1
ATOM 6180 O O . ASN B 1 154 ? -10.312 0.035 2.611 1 86.38 154 ASN B O 1
ATOM 6184 N N . ASN B 1 155 ? -9.422 -0.682 0.675 1 83.5 155 ASN B N 1
ATOM 6185 C CA . ASN B 1 155 ? -8.906 0.622 0.269 1 83.5 155 ASN B CA 1
ATOM 6186 C C . ASN B 1 155 ? -10.031 1.641 0.1 1 83.5 155 ASN B C 1
ATOM 6188 O O . ASN B 1 155 ? -9.93 2.771 0.579 1 83.5 155 ASN B O 1
ATOM 6192 N N . ASP B 1 156 ? -11.031 1.251 -0.556 1 87.88 156 ASP B N 1
ATOM 6193 C CA . ASP B 1 156 ? -12.117 2.184 -0.835 1 87.88 156 ASP B CA 1
ATOM 6194 C C . ASP B 1 156 ? -12.867 2.551 0.443 1 87.88 156 ASP B C 1
ATOM 6196 O O . ASP B 1 156 ? -13.242 3.711 0.64 1 87.88 156 ASP B O 1
ATOM 6200 N N . THR B 1 157 ? -13.062 1.569 1.251 1 87.19 157 THR B N 1
ATOM 6201 C CA . THR B 1 157 ? -13.719 1.859 2.521 1 87.19 157 THR B CA 1
ATOM 6202 C C . THR B 1 157 ? -12.852 2.779 3.379 1 87.19 157 THR B C 1
ATOM 6204 O O . THR B 1 157 ? -13.367 3.666 4.062 1 87.19 157 THR B O 1
ATOM 6207 N N . GLN B 1 158 ? -11.594 2.643 3.305 1 86.38 158 GLN B N 1
ATOM 6208 C CA . GLN B 1 158 ? -10.672 3.504 4.039 1 86.38 158 GLN B CA 1
ATOM 6209 C C . GLN B 1 158 ? -10.711 4.934 3.504 1 86.38 158 GLN B C 1
ATOM 6211 O O . GLN B 1 158 ? -10.656 5.891 4.277 1 86.38 158 GLN B O 1
ATOM 6216 N N . ASN B 1 159 ? -10.797 5.02 2.213 1 87.62 159 ASN B N 1
ATOM 6217 C CA . ASN B 1 159 ? -10.898 6.34 1.601 1 87.62 159 ASN B CA 1
ATOM 6218 C C . ASN B 1 159 ? -12.172 7.066 2.045 1 87.62 159 ASN B C 1
ATOM 6220 O O . ASN B 1 159 ? -12.156 8.281 2.258 1 87.62 159 ASN B O 1
ATOM 6224 N N . LEU B 1 160 ? -13.203 6.352 2.16 1 87.81 160 LEU B N 1
ATOM 6225 C CA . LEU B 1 160 ? -14.453 6.941 2.625 1 87.81 160 LEU B CA 1
ATOM 6226 C C . LEU B 1 160 ? -14.336 7.402 4.074 1 87.81 160 LEU B C 1
ATOM 6228 O O . LEU B 1 160 ? -14.852 8.461 4.438 1 87.81 160 LEU B O 1
ATOM 6232 N N . GLU B 1 161 ? -13.656 6.602 4.773 1 86.62 161 GLU B N 1
ATOM 6233 C CA . GLU B 1 161 ? -13.414 6.969 6.168 1 86.62 161 GLU B CA 1
ATOM 6234 C C . GLU B 1 161 ? -12.578 8.242 6.27 1 86.62 161 GLU B C 1
ATOM 6236 O O . GLU B 1 161 ? -12.883 9.133 7.062 1 86.62 161 GLU B O 1
ATOM 6241 N N . MET B 1 162 ? -11.531 8.383 5.504 1 86.25 162 MET B N 1
ATOM 6242 C CA . MET B 1 162 ? -10.664 9.555 5.52 1 86.25 162 MET B CA 1
ATOM 6243 C C . MET B 1 162 ? -11.43 10.812 5.129 1 86.25 162 MET B C 1
ATOM 6245 O O . MET B 1 162 ? -11.188 11.891 5.672 1 86.25 162 MET B O 1
ATOM 6249 N N . PHE B 1 163 ? -12.359 10.594 4.262 1 87.12 163 PHE B N 1
ATOM 6250 C CA . PHE B 1 163 ? -13.195 11.711 3.852 1 87.12 163 PHE B CA 1
ATOM 6251 C C . PHE B 1 163 ? -14.109 12.148 4.988 1 87.12 163 PHE B C 1
ATOM 6253 O O . PHE B 1 163 ? -14.203 13.344 5.289 1 87.12 163 PHE B O 1
ATOM 6260 N N . LEU B 1 164 ? -14.688 11.242 5.582 1 84.5 164 LEU B N 1
ATOM 6261 C CA . LEU B 1 164 ? -15.641 11.57 6.633 1 84.5 164 LEU B CA 1
ATOM 6262 C C . LEU B 1 164 ? -14.93 12.078 7.879 1 84.5 164 LEU B C 1
ATOM 6264 O O . LEU B 1 164 ? -15.43 12.961 8.57 1 84.5 164 LEU B O 1
ATOM 6268 N N . ASP B 1 165 ? -13.727 11.523 8.078 1 82.38 165 ASP B N 1
ATOM 6269 C CA . ASP B 1 165 ? -12.969 11.852 9.289 1 82.38 165 ASP B CA 1
ATOM 6270 C C . ASP B 1 165 ? -12.188 13.148 9.109 1 82.38 165 ASP B C 1
ATOM 6272 O O . ASP B 1 165 ? -12.094 13.961 10.039 1 82.38 165 ASP B O 1
ATOM 6276 N N . ASN B 1 166 ? -11.617 13.344 7.961 1 81.69 166 ASN B N 1
ATOM 6277 C CA . ASN B 1 166 ? -10.703 14.469 7.77 1 81.69 166 ASN B CA 1
ATOM 6278 C C . ASN B 1 166 ? -11.352 15.578 6.945 1 81.69 166 ASN B C 1
ATOM 6280 O O . ASN B 1 166 ? -11.641 16.656 7.465 1 81.69 166 ASN B O 1
ATOM 6284 N N . ALA B 1 167 ? -11.828 15.211 5.77 1 79.38 167 ALA B N 1
ATOM 6285 C CA . ALA B 1 167 ? -12.281 16.234 4.84 1 79.38 167 ALA B CA 1
ATOM 6286 C C . ALA B 1 167 ? -13.578 16.891 5.328 1 79.38 167 ALA B C 1
ATOM 6288 O O . ALA B 1 167 ? -13.695 18.109 5.355 1 79.38 167 ALA B O 1
ATOM 6289 N N . LEU B 1 168 ? -14.461 16.094 5.762 1 83.44 168 LEU B N 1
ATOM 6290 C CA . LEU B 1 168 ? -15.75 16.625 6.191 1 83.44 168 LEU B CA 1
ATOM 6291 C C . LEU B 1 168 ? -15.609 17.422 7.484 1 83.44 168 LEU B C 1
ATOM 6293 O O . LEU B 1 168 ? -16.172 18.516 7.609 1 83.44 168 LEU B O 1
ATOM 6297 N N . MET B 1 169 ? -14.867 16.922 8.367 1 83.31 169 MET B N 1
ATOM 6298 C CA . MET B 1 169 ? -14.672 17.578 9.656 1 83.31 169 MET B CA 1
ATOM 6299 C C . MET B 1 169 ? -13.867 18.859 9.492 1 83.31 169 MET B C 1
ATOM 6301 O O . MET B 1 169 ? -14.195 19.891 10.094 1 83.31 169 MET B O 1
ATOM 6305 N N . ASN B 1 170 ? -12.836 18.797 8.672 1 85.06 170 ASN B N 1
ATOM 6306 C CA . ASN B 1 170 ? -12.023 19.984 8.438 1 85.06 170 ASN B CA 1
ATOM 6307 C C . ASN B 1 170 ? -12.805 21.047 7.688 1 85.06 170 ASN B C 1
ATOM 6309 O O . ASN B 1 170 ? -12.602 22.25 7.91 1 85.06 170 ASN B O 1
ATOM 6313 N N . SER B 1 171 ? -13.703 20.594 6.816 1 87.88 171 SER B N 1
ATOM 6314 C CA . SER B 1 171 ? -14.555 21.547 6.105 1 87.88 171 SER B CA 1
ATOM 6315 C C . SER B 1 171 ? -15.5 22.266 7.062 1 87.88 171 SER B C 1
ATOM 6317 O O . SER B 1 171 ? -15.703 23.469 6.949 1 87.88 171 SER B O 1
ATOM 6319 N N . ALA B 1 172 ? -16.062 21.469 7.977 1 87.69 172 ALA B N 1
ATOM 6320 C CA . ALA B 1 172 ? -16.938 22.078 8.969 1 87.69 172 ALA B CA 1
ATOM 6321 C C . ALA B 1 172 ? -16.172 23.078 9.852 1 87.69 172 ALA B C 1
ATOM 6323 O O . ALA B 1 172 ? -16.672 24.156 10.148 1 87.69 172 ALA B O 1
ATOM 6324 N N . ARG B 1 173 ? -15.031 22.703 10.195 1 85.56 173 ARG B N 1
ATOM 6325 C CA . ARG B 1 173 ? -14.188 23.578 10.992 1 85.56 173 ARG B CA 1
ATOM 6326 C C . ARG B 1 173 ? -13.852 24.859 10.234 1 85.56 173 ARG B C 1
ATOM 6328 O O . ARG B 1 173 ? -13.898 25.953 10.805 1 85.56 173 ARG B O 1
ATOM 6335 N N . LEU B 1 174 ? -13.555 24.703 8.992 1 87.25 174 LEU B N 1
ATOM 6336 C CA . LEU B 1 174 ? -13.211 25.844 8.148 1 87.25 174 LEU B CA 1
ATOM 6337 C C . LEU B 1 174 ? -14.383 26.812 8.031 1 87.25 174 LEU B C 1
ATOM 6339 O O . LEU B 1 174 ? -14.211 28.016 8.234 1 87.25 174 LEU B O 1
ATOM 6343 N N . LEU B 1 175 ? -15.547 26.328 7.816 1 89.25 175 LEU B N 1
ATOM 6344 C CA . LEU B 1 175 ? -16.734 27.156 7.621 1 89.25 175 LEU B CA 1
ATOM 6345 C C . LEU B 1 175 ? -17.094 27.906 8.898 1 89.25 175 LEU B C 1
ATOM 6347 O O . LEU B 1 175 ? -17.391 29.094 8.859 1 89.25 175 LEU B O 1
ATOM 6351 N N . VAL B 1 176 ? -16.969 27.203 10.016 1 89.81 176 VAL B N 1
ATOM 6352 C CA . VAL B 1 176 ? -17.328 27.812 11.289 1 89.81 176 VAL B CA 1
ATOM 6353 C C . VAL B 1 176 ? -16.266 28.828 11.703 1 89.81 176 VAL B C 1
ATOM 6355 O O . VAL B 1 176 ? -16.578 29.922 12.164 1 89.81 176 VAL B O 1
ATOM 6358 N N . MET B 1 177 ? -14.984 28.484 11.508 1 88.94 177 MET B N 1
ATOM 6359 C CA . MET B 1 177 ? -13.891 29.375 11.93 1 88.94 177 MET B CA 1
ATOM 6360 C C . MET B 1 177 ? -13.844 30.625 11.062 1 88.94 177 MET B C 1
ATOM 6362 O O . MET B 1 177 ? -13.766 31.734 11.586 1 88.94 177 MET B O 1
ATOM 6366 N N . VAL B 1 178 ? -13.859 30.438 9.75 1 88.69 178 VAL B N 1
ATOM 6367 C CA . VAL B 1 178 ? -13.805 31.578 8.844 1 88.69 178 VAL B CA 1
ATOM 6368 C C . VAL B 1 178 ? -15.07 32.406 9 1 88.69 178 VAL B C 1
ATOM 6370 O O . VAL B 1 178 ? -15 33.656 9.023 1 88.69 178 VAL B O 1
ATOM 6373 N N . GLY B 1 179 ? -16.234 31.75 9.094 1 91.06 179 GLY B N 1
ATOM 6374 C CA . GLY B 1 179 ? -17.469 32.469 9.336 1 91.06 179 GLY B CA 1
ATOM 6375 C C . GLY B 1 179 ? -17.469 33.219 10.656 1 91.06 179 GLY B C 1
ATOM 6376 O O . GLY B 1 179 ? -17.922 34.375 10.719 1 91.06 179 GLY B O 1
ATOM 6377 N N . GLY B 1 180 ? -16.969 32.531 11.727 1 90.69 180 GLY B N 1
ATOM 6378 C CA . GLY B 1 180 ? -16.891 33.156 13.031 1 90.69 180 GLY B CA 1
ATOM 6379 C C . GLY B 1 180 ? -15.969 34.375 13.055 1 90.69 180 GLY B C 1
ATOM 6380 O O . GLY B 1 180 ? -16.312 35.406 13.609 1 90.69 180 GLY B O 1
ATOM 6381 N N . ILE B 1 181 ? -14.773 34.281 12.477 1 91.44 181 ILE B N 1
ATOM 6382 C CA . ILE B 1 181 ? -13.812 35.375 12.414 1 91.44 181 ILE B CA 1
ATOM 6383 C C . ILE B 1 181 ? -14.406 36.562 11.625 1 91.44 181 ILE B C 1
ATOM 6385 O O . ILE B 1 181 ? -14.32 37.719 12.047 1 91.44 181 ILE B O 1
ATOM 6389 N N . THR B 1 182 ? -15.086 36.219 10.492 1 91.5 182 THR B N 1
ATOM 6390 C CA . THR B 1 182 ? -15.719 37.25 9.656 1 91.5 182 THR B CA 1
ATOM 6391 C C . THR B 1 182 ? -16.812 37.969 10.438 1 91.5 182 THR B C 1
ATOM 6393 O O . THR B 1 182 ? -16.891 39.219 10.383 1 91.5 182 THR B O 1
ATOM 6396 N N . ALA B 1 183 ? -17.578 37.281 11.172 1 92.06 183 ALA B N 1
ATOM 6397 C CA . ALA B 1 183 ? -18.656 37.844 11.953 1 92.06 183 ALA B CA 1
ATOM 6398 C C . ALA B 1 183 ? -18.125 38.781 13.039 1 92.06 183 ALA B C 1
ATOM 6400 O O . ALA B 1 183 ? -18.625 39.875 13.242 1 92.06 183 ALA B O 1
ATOM 6401 N N . VAL B 1 184 ? -17.047 38.406 13.703 1 91.19 184 VAL B N 1
ATOM 6402 C CA . VAL B 1 184 ? -16.453 39.188 14.789 1 91.19 184 VAL B CA 1
ATOM 6403 C C . VAL B 1 184 ? -15.836 40.469 14.219 1 91.19 184 VAL B C 1
ATOM 6405 O O . VAL B 1 184 ? -16.016 41.562 14.781 1 91.19 184 VAL B O 1
ATOM 6408 N N . LEU B 1 185 ? -15.117 40.375 13.117 1 92.19 185 LEU B N 1
ATOM 6409 C CA . LEU B 1 185 ? -14.453 41.531 12.523 1 92.19 185 LEU B CA 1
ATOM 6410 C C . LEU B 1 185 ? -15.477 42.562 12.039 1 92.19 185 LEU B C 1
ATOM 6412 O O . LEU B 1 185 ? -15.297 43.75 12.227 1 92.19 185 LEU B O 1
ATOM 6416 N N . PHE B 1 186 ? -16.594 42.094 11.484 1 91.56 186 PHE B N 1
ATOM 6417 C CA . PHE B 1 186 ? -17.641 43 11.008 1 91.56 186 PHE B CA 1
ATOM 6418 C C . PHE B 1 186 ? -18.375 43.656 12.172 1 91.56 186 PHE B C 1
ATOM 6420 O O . PHE B 1 186 ? -18.828 44.781 12.07 1 91.56 186 PHE B O 1
ATOM 6427 N N . TYR B 1 187 ? -18.469 42.875 13.203 1 90.19 187 TYR B N 1
ATOM 6428 C CA . TYR B 1 187 ? -19.125 43.438 14.391 1 90.19 187 TYR B CA 1
ATOM 6429 C C . TYR B 1 187 ? -18.297 44.531 15.016 1 90.19 187 TYR B C 1
ATOM 6431 O O . TYR B 1 187 ? -18.859 45.531 15.477 1 90.19 187 TYR B O 1
ATOM 6439 N N . LEU B 1 188 ? -16.984 44.438 15.039 1 88.81 188 LEU B N 1
ATOM 6440 C CA . LEU B 1 188 ? -16.109 45.438 15.641 1 88.81 188 LEU B CA 1
ATOM 6441 C C . LEU B 1 188 ? -16.016 46.656 14.758 1 88.81 188 LEU B C 1
ATOM 6443 O O . LEU B 1 188 ? -16.266 47.781 15.219 1 88.81 188 LEU B O 1
ATOM 6447 N N . ASN B 1 189 ? -15.625 46.5 13.5 1 91.69 189 ASN B N 1
ATOM 6448 C CA . ASN B 1 189 ? -15.531 47.562 12.516 1 91.69 189 ASN B CA 1
ATOM 6449 C C . ASN B 1 189 ? -15.68 47.031 11.094 1 91.69 189 ASN B C 1
ATOM 6451 O O . ASN B 1 189 ? -14.742 46.469 10.539 1 91.69 189 ASN B O 1
ATOM 6455 N N . TRP B 1 190 ? -16.797 47.25 10.484 1 90.44 190 TRP B N 1
ATOM 6456 C CA . TRP B 1 190 ? -17.094 46.656 9.188 1 90.44 190 TRP B CA 1
ATOM 6457 C C . TRP B 1 190 ? -16.203 47.219 8.094 1 90.44 190 TRP B C 1
ATOM 6459 O O . TRP B 1 190 ? -15.914 46.562 7.105 1 90.44 190 TRP B O 1
ATOM 6469 N N . GLN B 1 191 ? -15.727 48.469 8.266 1 91.94 191 GLN B N 1
ATOM 6470 C CA . GLN B 1 191 ? -14.883 49.094 7.246 1 91.94 191 GLN B CA 1
ATOM 6471 C C . GLN B 1 191 ? -13.492 48.469 7.227 1 91.94 191 GLN B C 1
ATOM 6473 O O . GLN B 1 191 ? -12.961 48.156 6.16 1 91.94 191 GLN B O 1
ATOM 6478 N N . LEU B 1 192 ? -12.906 48.312 8.445 1 91.12 192 LEU B N 1
ATOM 6479 C CA . LEU B 1 192 ? -11.594 47.688 8.531 1 91.12 192 LEU B CA 1
ATOM 6480 C C . LEU B 1 192 ? -11.688 46.219 8.172 1 91.12 192 LEU B C 1
ATOM 6482 O O . LEU B 1 192 ? -10.719 45.625 7.676 1 91.12 192 LEU B O 1
ATOM 6486 N N . ALA B 1 193 ? -12.844 45.625 8.438 1 93.5 193 ALA B N 1
ATOM 6487 C CA . ALA B 1 193 ? -13.062 44.219 8.117 1 93.5 193 ALA B CA 1
ATOM 6488 C C . ALA B 1 193 ? -12.961 43.969 6.617 1 93.5 193 ALA B C 1
ATOM 6490 O O . ALA B 1 193 ? -12.43 42.938 6.184 1 93.5 193 ALA B O 1
ATOM 6491 N N . ILE B 1 194 ? -13.438 44.844 5.844 1 91.69 194 ILE B N 1
ATOM 6492 C CA . ILE B 1 194 ? -13.398 44.719 4.391 1 91.69 194 ILE B CA 1
ATOM 6493 C C . ILE B 1 194 ? -11.945 44.75 3.912 1 91.69 194 ILE B C 1
ATOM 6495 O O . ILE B 1 194 ? -11.555 43.969 3.023 1 91.69 194 ILE B O 1
ATOM 6499 N N . VAL B 1 195 ? -11.125 45.562 4.539 1 88.88 195 VAL B N 1
ATOM 6500 C CA . VAL B 1 195 ? -9.719 45.688 4.172 1 88.88 195 VAL B CA 1
ATOM 6501 C C . VAL B 1 195 ? -8.984 44.406 4.531 1 88.88 195 VAL B C 1
ATOM 6503 O O . VAL B 1 195 ? -8.164 43.906 3.746 1 88.88 195 VAL B O 1
ATOM 6506 N N . THR B 1 196 ? -9.328 43.906 5.695 1 89.06 196 THR B N 1
ATOM 6507 C CA . THR B 1 196 ? -8.656 42.719 6.176 1 89.06 196 THR B CA 1
ATOM 6508 C C . THR B 1 196 ? -9.102 41.469 5.387 1 89.06 196 THR B C 1
ATOM 6510 O O . THR B 1 196 ? -8.281 40.625 5.031 1 89.06 196 THR B O 1
ATOM 6513 N N . LEU B 1 197 ? -10.367 41.344 5.066 1 90.06 197 LEU B N 1
ATOM 6514 C CA . LEU B 1 197 ? -10.945 40.125 4.484 1 90.06 197 LEU B CA 1
ATOM 6515 C C . LEU B 1 197 ? -10.812 40.125 2.967 1 90.06 197 LEU B C 1
ATOM 6517 O O . LEU B 1 197 ? -11.148 39.156 2.303 1 90.06 197 LEU B O 1
ATOM 6521 N N . PHE B 1 198 ? -10.281 41.156 2.406 1 87.25 198 PHE B N 1
ATOM 6522 C CA . PHE B 1 198 ? -10.062 41.188 0.964 1 87.25 198 PHE B CA 1
ATOM 6523 C C . PHE B 1 198 ? -9.062 40.125 0.532 1 87.25 198 PHE B C 1
ATOM 6525 O O . PHE B 1 198 ? -9.086 39.688 -0.616 1 87.25 198 PHE B O 1
ATOM 6532 N N . ALA B 1 199 ? -8.25 39.688 1.479 1 85.75 199 ALA B N 1
ATOM 6533 C CA . ALA B 1 199 ? -7.234 38.688 1.197 1 85.75 199 ALA B CA 1
ATOM 6534 C C . ALA B 1 199 ? -7.867 37.312 1.032 1 85.75 199 ALA B C 1
ATOM 6536 O O . ALA B 1 199 ? -7.301 36.406 0.378 1 85.75 199 ALA B O 1
ATOM 6537 N N . VAL B 1 200 ? -9.078 37.125 1.565 1 86.69 200 VAL B N 1
ATOM 6538 C CA . VAL B 1 200 ? -9.711 35.812 1.56 1 86.69 200 VAL B CA 1
ATOM 6539 C C . VAL B 1 200 ? -10.055 35.406 0.127 1 86.69 200 VAL B C 1
ATOM 6541 O O . VAL B 1 200 ? -9.68 34.312 -0.325 1 86.69 200 VAL B O 1
ATOM 6544 N N . PRO B 1 201 ? -10.719 36.219 -0.703 1 88.12 201 PRO B N 1
ATOM 6545 C CA . PRO B 1 201 ? -10.945 35.844 -2.105 1 88.12 201 PRO B CA 1
ATOM 6546 C C . PRO B 1 201 ? -9.648 35.625 -2.877 1 88.12 201 PRO B C 1
ATOM 6548 O O . PRO B 1 201 ? -9.594 34.781 -3.775 1 88.12 201 PRO B O 1
ATOM 6551 N N . ALA B 1 202 ? -8.617 36.406 -2.535 1 90.31 202 ALA B N 1
ATOM 6552 C CA . ALA B 1 202 ? -7.316 36.219 -3.172 1 90.31 202 ALA B CA 1
ATOM 6553 C C . ALA B 1 202 ? -6.723 34.844 -2.811 1 90.31 202 ALA B C 1
ATOM 6555 O O . ALA B 1 202 ? -6.113 34.188 -3.654 1 90.31 202 ALA B O 1
ATOM 6556 N N . MET B 1 203 ? -6.938 34.438 -1.587 1 89.56 203 MET B N 1
ATOM 6557 C CA . MET B 1 203 ? -6.434 33.156 -1.127 1 89.56 203 MET B CA 1
ATOM 6558 C C . MET B 1 203 ? -7.191 32 -1.792 1 89.56 203 MET B C 1
ATOM 6560 O O . MET B 1 203 ? -6.594 31 -2.172 1 89.56 203 MET B O 1
ATOM 6564 N N . VAL B 1 204 ? -8.469 32.188 -1.933 1 87.75 204 VAL B N 1
ATOM 6565 C CA . VAL B 1 204 ? -9.281 31.172 -2.598 1 87.75 204 VAL B CA 1
ATOM 6566 C C . VAL B 1 204 ? -8.875 31.078 -4.066 1 87.75 204 VAL B C 1
ATOM 6568 O O . VAL B 1 204 ? -8.742 29.969 -4.605 1 87.75 204 VAL B O 1
ATOM 6571 N N . GLY B 1 205 ? -8.703 32.219 -4.707 1 90.56 205 GLY B N 1
ATOM 6572 C CA . GLY B 1 205 ? -8.234 32.219 -6.082 1 90.56 205 GLY B CA 1
ATOM 6573 C C . GLY B 1 205 ? -6.867 31.594 -6.254 1 90.56 205 GLY B C 1
ATOM 6574 O O . GLY B 1 205 ? -6.637 30.844 -7.211 1 90.56 205 GLY B O 1
ATOM 6575 N N . PHE B 1 206 ? -5.984 31.781 -5.324 1 90.62 206 PHE B N 1
ATOM 6576 C CA . PHE B 1 206 ? -4.652 31.188 -5.336 1 90.62 206 PHE B CA 1
ATOM 6577 C C . PHE B 1 206 ? -4.734 29.672 -5.168 1 90.62 206 PHE B C 1
ATOM 6579 O O . PHE B 1 206 ? -4.004 28.922 -5.828 1 90.62 206 PHE B O 1
ATOM 6586 N N . THR B 1 207 ? -5.602 29.266 -4.355 1 87.56 207 THR B N 1
ATOM 6587 C CA . THR B 1 207 ? -5.785 27.844 -4.117 1 87.56 207 THR B CA 1
ATOM 6588 C C . THR B 1 207 ? -6.277 27.141 -5.383 1 87.56 207 THR B C 1
ATOM 6590 O O . THR B 1 207 ? -5.766 26.078 -5.75 1 87.56 207 THR B O 1
ATOM 6593 N N . ILE B 1 208 ? -7.238 27.719 -6.102 1 89.12 208 ILE B N 1
ATOM 6594 C CA . ILE B 1 208 ? -7.793 27.125 -7.316 1 89.12 208 ILE B CA 1
ATOM 6595 C C . ILE B 1 208 ? -6.723 27.078 -8.406 1 89.12 208 ILE B C 1
ATOM 6597 O O . ILE B 1 208 ? -6.59 26.078 -9.117 1 89.12 208 ILE B O 1
ATOM 6601 N N . TRP B 1 209 ? -6.035 28.188 -8.484 1 90.88 209 TRP B N 1
ATOM 6602 C CA . TRP B 1 209 ? -4.938 28.234 -9.445 1 90.88 209 TRP B CA 1
ATOM 6603 C C . TRP B 1 209 ? -3.918 27.141 -9.172 1 90.88 209 TRP B C 1
ATOM 6605 O O . TRP B 1 209 ? -3.498 26.422 -10.086 1 90.88 209 TRP B O 1
ATOM 6615 N N . PHE B 1 210 ? -3.502 27 -8 1 89.12 210 PHE B N 1
ATOM 6616 C CA . PHE B 1 210 ? -2.525 26 -7.59 1 89.12 210 PHE B CA 1
ATOM 6617 C C . PHE B 1 210 ? -3.014 24.609 -7.93 1 89.12 210 PHE B C 1
ATOM 6619 O O . PHE B 1 210 ? -2.268 23.797 -8.492 1 89.12 210 PHE B O 1
ATOM 6626 N N . MET B 1 211 ? -4.215 24.328 -7.57 1 87.44 211 MET B N 1
ATOM 6627 C CA . MET B 1 211 ? -4.781 23 -7.812 1 87.44 211 MET B CA 1
ATOM 6628 C C . MET B 1 211 ? -4.766 22.672 -9.305 1 87.44 211 MET B C 1
ATOM 6630 O O . MET B 1 211 ? -4.457 21.547 -9.688 1 87.44 211 MET B O 1
ATOM 6634 N N . ARG B 1 212 ? -4.961 23.594 -10.164 1 89.62 212 ARG B N 1
ATOM 6635 C CA . ARG B 1 212 ? -5.02 23.391 -11.609 1 89.62 212 ARG B CA 1
ATOM 6636 C C . ARG B 1 212 ? -3.623 23.172 -12.188 1 89.62 212 ARG B C 1
ATOM 6638 O O . ARG B 1 212 ? -3.447 22.391 -13.125 1 89.62 212 ARG B O 1
ATOM 6645 N N . VAL B 1 213 ? -2.701 23.812 -11.609 1 92 213 VAL B N 1
ATOM 6646 C CA . VAL B 1 213 ? -1.355 23.766 -12.172 1 92 213 VAL B CA 1
ATOM 6647 C C . VAL B 1 213 ? -0.615 22.547 -11.648 1 92 213 VAL B C 1
ATOM 6649 O O . VAL B 1 213 ? 0.205 21.953 -12.352 1 92 213 VAL B O 1
ATOM 6652 N N . VAL B 1 214 ? -0.898 22.156 -10.453 1 89.94 214 VAL B N 1
ATOM 6653 C CA . VAL B 1 214 ? -0.121 21.094 -9.82 1 89.94 214 VAL B CA 1
ATOM 6654 C C . VAL B 1 214 ? -0.663 19.734 -10.242 1 89.94 214 VAL B C 1
ATOM 6656 O O . VAL B 1 214 ? 0.076 18.75 -10.266 1 89.94 214 VAL B O 1
ATOM 6659 N N . GLU B 1 215 ? -1.888 19.594 -10.641 1 88.56 215 GLU B N 1
ATOM 6660 C CA . GLU B 1 215 ? -2.566 18.328 -10.914 1 88.56 215 GLU B CA 1
ATOM 6661 C C . GLU B 1 215 ? -1.856 17.547 -12.016 1 88.56 215 GLU B C 1
ATOM 6663 O O . GLU B 1 215 ? -1.519 16.375 -11.828 1 88.56 215 GLU B O 1
ATOM 6668 N N . PRO B 1 216 ? -1.519 18.141 -13.164 1 90.12 216 PRO B N 1
ATOM 6669 C CA . PRO B 1 216 ? -0.828 17.391 -14.203 1 90.12 216 PRO B CA 1
ATOM 6670 C C . PRO B 1 216 ? 0.567 16.938 -13.781 1 90.12 216 PRO B C 1
ATOM 6672 O O . PRO B 1 216 ? 1.047 15.891 -14.234 1 90.12 216 PRO B O 1
ATOM 6675 N N . ARG B 1 217 ? 1.179 17.688 -12.992 1 91.19 217 ARG B N 1
ATOM 6676 C CA . ARG B 1 217 ? 2.506 17.312 -12.523 1 91.19 217 ARG B CA 1
ATOM 6677 C C . ARG B 1 217 ? 2.43 16.109 -11.586 1 91.19 217 ARG B C 1
ATOM 6679 O O . ARG B 1 217 ? 3.305 15.242 -11.609 1 91.19 217 ARG B O 1
ATOM 6686 N N . TYR B 1 218 ? 1.398 16.062 -10.828 1 88.62 218 TYR B N 1
ATOM 6687 C CA . TYR B 1 218 ? 1.184 14.898 -9.969 1 88.62 218 TYR B CA 1
ATOM 6688 C C . TYR B 1 218 ? 0.907 13.648 -10.789 1 88.62 218 TYR B C 1
ATOM 6690 O O . TYR B 1 218 ? 1.359 12.555 -10.445 1 88.62 218 TYR B O 1
ATOM 6698 N N . VAL B 1 219 ? 0.182 13.781 -11.859 1 88.56 219 VAL B N 1
ATOM 6699 C CA . VAL B 1 219 ? -0.113 12.664 -12.75 1 88.56 219 VAL B CA 1
ATOM 6700 C C . VAL B 1 219 ? 1.183 12.125 -13.352 1 88.56 219 VAL B C 1
ATOM 6702 O O . VAL B 1 219 ? 1.398 10.914 -13.398 1 88.56 219 VAL B O 1
ATOM 6705 N N . ARG B 1 220 ? 2.031 13.031 -13.75 1 91.75 220 ARG B N 1
ATOM 6706 C CA . ARG B 1 220 ? 3.311 12.625 -14.328 1 91.75 220 ARG B CA 1
ATOM 6707 C C . ARG B 1 220 ? 4.188 11.938 -13.281 1 91.75 220 ARG B C 1
ATOM 6709 O O . ARG B 1 220 ? 4.906 10.984 -13.602 1 91.75 220 ARG B O 1
ATOM 6716 N N . GLN B 1 221 ? 4.188 12.461 -12.117 1 92.31 221 GLN B N 1
ATOM 6717 C CA . GLN B 1 221 ? 4.961 11.859 -11.031 1 92.31 221 GLN B CA 1
ATOM 6718 C C . GLN B 1 221 ? 4.469 10.453 -10.719 1 92.31 221 GLN B C 1
ATOM 6720 O O . GLN B 1 221 ? 5.27 9.539 -10.531 1 92.31 221 GLN B O 1
ATOM 6725 N N . ARG B 1 222 ? 3.186 10.289 -10.664 1 88.62 222 ARG B N 1
ATOM 6726 C CA . ARG B 1 222 ? 2.607 8.977 -10.398 1 88.62 222 ARG B CA 1
ATOM 6727 C C . ARG B 1 222 ? 2.98 7.977 -11.492 1 88.62 222 ARG B C 1
ATOM 6729 O O . ARG B 1 222 ? 3.271 6.816 -11.203 1 88.62 222 ARG B O 1
ATOM 6736 N N . SER B 1 223 ? 2.955 8.391 -12.688 1 90.56 223 SER B N 1
ATOM 6737 C CA . SER B 1 223 ? 3.367 7.535 -13.797 1 90.56 223 SER B CA 1
ATOM 6738 C C . SER B 1 223 ? 4.836 7.141 -13.68 1 90.56 223 SER B C 1
ATOM 6740 O O . SER B 1 223 ? 5.211 6.008 -13.984 1 90.56 223 SER B O 1
ATOM 6742 N N . ALA B 1 224 ? 5.633 8.07 -13.227 1 93.25 224 ALA B N 1
ATOM 6743 C CA . ALA B 1 224 ? 7.055 7.793 -13.039 1 93.25 224 ALA B CA 1
ATOM 6744 C C . ALA B 1 224 ? 7.273 6.766 -11.938 1 93.25 224 ALA B C 1
ATOM 6746 O O . ALA B 1 224 ? 8.156 5.914 -12.039 1 93.25 224 ALA B O 1
ATOM 6747 N N . VAL B 1 225 ? 6.523 6.883 -10.898 1 91.06 225 VAL B N 1
ATOM 6748 C CA . VAL B 1 225 ? 6.574 5.895 -9.828 1 91.06 225 VAL B CA 1
ATOM 6749 C C . VAL B 1 225 ? 6.207 4.516 -10.375 1 91.06 225 VAL B C 1
ATOM 6751 O O . VAL B 1 225 ? 6.891 3.527 -10.094 1 91.06 225 VAL B O 1
ATOM 6754 N N . GLY B 1 226 ? 5.141 4.457 -11.133 1 87.94 226 GLY B N 1
ATOM 6755 C CA . GLY B 1 226 ? 4.723 3.215 -11.758 1 87.94 226 GLY B CA 1
ATOM 6756 C C . GLY B 1 226 ? 5.789 2.607 -12.656 1 87.94 226 GLY B C 1
ATOM 6757 O O . GLY B 1 226 ? 6.051 1.405 -12.586 1 87.94 226 GLY B O 1
ATOM 6758 N N . ARG B 1 227 ? 6.375 3.365 -13.391 1 90.06 227 ARG B N 1
ATOM 6759 C CA . ARG B 1 227 ? 7.422 2.9 -14.297 1 90.06 227 ARG B CA 1
ATOM 6760 C C . ARG B 1 227 ? 8.617 2.352 -13.516 1 90.06 227 ARG B C 1
ATOM 6762 O O . ARG B 1 227 ? 9.18 1.323 -13.891 1 90.06 227 ARG B O 1
ATOM 6769 N N . LEU B 1 228 ? 9.055 3.086 -12.508 1 92.19 228 LEU B N 1
ATOM 6770 C CA . LEU B 1 228 ? 10.172 2.623 -11.695 1 92.19 228 LEU B CA 1
ATOM 6771 C C . LEU B 1 228 ? 9.852 1.281 -11.047 1 92.19 228 LEU B C 1
ATOM 6773 O O . LEU B 1 228 ? 10.688 0.375 -11.039 1 92.19 228 LEU B O 1
ATOM 6777 N N . ASN B 1 229 ? 8.664 1.188 -10.547 1 88.31 229 ASN B N 1
ATOM 6778 C CA . ASN B 1 229 ? 8.242 -0.062 -9.922 1 88.31 229 ASN B CA 1
ATOM 6779 C C . ASN B 1 229 ? 8.258 -1.22 -10.914 1 88.31 229 ASN B C 1
ATOM 6781 O O . ASN B 1 229 ? 8.742 -2.309 -10.594 1 88.31 229 ASN B O 1
ATOM 6785 N N . THR B 1 230 ? 7.742 -1.007 -12.031 1 86.44 230 THR B N 1
ATOM 6786 C CA . THR B 1 230 ? 7.738 -2.018 -13.078 1 86.44 230 THR B CA 1
ATOM 6787 C C . THR B 1 230 ? 9.164 -2.41 -13.461 1 86.44 230 THR B C 1
ATOM 6789 O O . THR B 1 230 ? 9.461 -3.596 -13.625 1 86.44 230 THR B O 1
ATOM 6792 N N . ARG B 1 231 ? 9.953 -1.448 -13.594 1 89.5 231 ARG B N 1
ATOM 6793 C CA . ARG B 1 231 ? 11.352 -1.693 -13.961 1 89.5 231 ARG B CA 1
ATOM 6794 C C . ARG B 1 231 ? 12.055 -2.516 -12.891 1 89.5 231 ARG B C 1
ATOM 6796 O O . ARG B 1 231 ? 12.805 -3.441 -13.203 1 89.5 231 ARG B O 1
ATOM 6803 N N . LEU B 1 232 ? 11.906 -2.154 -11.672 1 89.75 232 LEU B N 1
ATOM 6804 C CA . LEU B 1 232 ? 12.523 -2.889 -10.578 1 89.75 232 LEU B CA 1
ATOM 6805 C C . LEU B 1 232 ? 12.008 -4.324 -10.523 1 89.75 232 LEU B C 1
ATOM 6807 O O . LEU B 1 232 ? 12.781 -5.262 -10.344 1 89.75 232 LEU B O 1
ATOM 6811 N N . GLU B 1 233 ? 10.742 -4.465 -10.641 1 88.12 233 GLU B N 1
ATOM 6812 C CA . GLU B 1 233 ? 10.133 -5.789 -10.633 1 88.12 233 GLU B CA 1
ATOM 6813 C C . GLU B 1 233 ? 10.68 -6.652 -11.766 1 88.12 233 GLU B C 1
ATOM 6815 O O . GLU B 1 233 ? 11.008 -7.824 -11.562 1 88.12 233 GLU B O 1
ATOM 6820 N N . ASN B 1 234 ? 10.789 -6.098 -12.953 1 87.25 234 ASN B N 1
ATOM 6821 C CA . ASN B 1 234 ? 11.336 -6.801 -14.109 1 87.25 234 ASN B CA 1
ATOM 6822 C C . ASN B 1 234 ? 12.805 -7.16 -13.898 1 87.25 234 ASN B C 1
ATOM 6824 O O . ASN B 1 234 ? 13.242 -8.258 -14.258 1 87.25 234 ASN B O 1
ATOM 6828 N N . ALA B 1 235 ? 13.523 -6.23 -13.391 1 89.44 235 ALA B N 1
ATOM 6829 C CA . ALA B 1 235 ? 14.953 -6.449 -13.18 1 89.44 235 ALA B CA 1
ATOM 6830 C C . ALA B 1 235 ? 15.195 -7.562 -12.164 1 89.44 235 ALA B C 1
ATOM 6832 O O . ALA B 1 235 ? 16.109 -8.367 -12.32 1 89.44 235 ALA B O 1
ATOM 6833 N N . ILE B 1 236 ? 14.383 -7.633 -11.188 1 87.44 236 ILE B N 1
ATOM 6834 C CA . ILE B 1 236 ? 14.539 -8.648 -10.156 1 87.44 236 ILE B CA 1
ATOM 6835 C C . ILE B 1 236 ? 14.109 -10.008 -10.695 1 87.44 236 ILE B C 1
ATOM 6837 O O . ILE B 1 236 ? 14.781 -11.016 -10.461 1 87.44 236 ILE B O 1
ATOM 6841 N N . SER B 1 237 ? 13.047 -10.008 -11.406 1 84.94 237 SER B N 1
ATOM 6842 C CA . SER B 1 237 ? 12.562 -11.25 -11.992 1 84.94 237 SER B CA 1
ATOM 6843 C C . SER B 1 237 ? 13.547 -11.797 -13.023 1 84.94 237 SER B C 1
ATOM 6845 O O . SER B 1 237 ? 13.641 -13.008 -13.211 1 84.94 237 SER B O 1
ATOM 6847 N N . GLY B 1 238 ? 14.203 -10.961 -13.703 1 87.5 238 GLY B N 1
ATOM 6848 C CA . GLY B 1 238 ? 15.141 -11.352 -14.742 1 87.5 238 GLY B CA 1
ATOM 6849 C C . GLY B 1 238 ? 16.578 -11.398 -14.25 1 87.5 238 GLY B C 1
ATOM 6850 O O . GLY B 1 238 ? 17.516 -11.336 -15.055 1 87.5 238 GLY B O 1
ATOM 6851 N N . MET B 1 239 ? 16.828 -11.539 -13.039 1 88.19 239 MET B N 1
ATOM 6852 C CA . MET B 1 239 ? 18.156 -11.492 -12.453 1 88.19 239 MET B CA 1
ATOM 6853 C C . MET B 1 239 ? 19.031 -12.609 -13.008 1 88.19 239 MET B C 1
ATOM 6855 O O . MET B 1 239 ? 20.234 -12.406 -13.234 1 88.19 239 MET B O 1
ATOM 6859 N N . GLY B 1 240 ? 18.484 -13.797 -13.172 1 86.5 240 GLY B N 1
ATOM 6860 C CA . GLY B 1 240 ? 19.234 -14.898 -13.75 1 86.5 240 GLY B CA 1
ATOM 6861 C C . GLY B 1 240 ? 19.812 -14.578 -15.117 1 86.5 240 GLY B C 1
ATOM 6862 O O . GLY B 1 240 ? 20.984 -14.828 -15.375 1 86.5 240 GLY B O 1
ATOM 6863 N N . LEU B 1 241 ? 18.984 -14.07 -15.891 1 89.19 241 LEU B N 1
ATOM 6864 C CA . LEU B 1 241 ? 19.422 -13.688 -17.234 1 89.19 241 LEU B CA 1
ATOM 6865 C C . LEU B 1 241 ? 20.453 -12.578 -17.172 1 89.19 241 LEU B C 1
ATOM 6867 O O . LEU B 1 241 ? 21.422 -12.586 -17.938 1 89.19 241 LEU B O 1
ATOM 6871 N N . THR B 1 242 ? 20.297 -11.641 -16.344 1 91.38 242 THR B N 1
ATOM 6872 C CA . THR B 1 242 ? 21.219 -10.523 -16.203 1 91.38 242 THR B CA 1
ATOM 6873 C C . THR B 1 242 ? 22.609 -11.016 -15.805 1 91.38 242 THR B C 1
ATOM 6875 O O . THR B 1 242 ? 23.609 -10.539 -16.328 1 91.38 242 THR B O 1
ATOM 6878 N N . LYS B 1 243 ? 22.609 -11.969 -14.969 1 89.69 243 LYS B N 1
ATOM 6879 C CA . LYS B 1 243 ? 23.891 -12.5 -14.5 1 89.69 243 LYS B CA 1
ATOM 6880 C C . LYS B 1 243 ? 24.562 -13.359 -15.57 1 89.69 243 LYS B C 1
ATOM 6882 O O . LYS B 1 243 ? 25.781 -13.281 -15.758 1 89.69 243 LYS B O 1
ATOM 6887 N N . THR B 1 244 ? 23.766 -14.133 -16.188 1 89.12 244 THR B N 1
ATOM 6888 C CA . THR B 1 244 ? 24.328 -15.055 -17.156 1 89.12 244 THR B CA 1
ATOM 6889 C C . THR B 1 244 ? 24.797 -14.312 -18.406 1 89.12 244 THR B C 1
ATOM 6891 O O . THR B 1 244 ? 25.609 -14.82 -19.172 1 89.12 244 THR B O 1
ATOM 6894 N N . THR B 1 245 ? 24.312 -13.133 -18.609 1 90 245 THR B N 1
ATOM 6895 C CA . THR B 1 245 ? 24.734 -12.336 -19.75 1 90 245 THR B CA 1
ATOM 6896 C C . THR B 1 245 ? 25.641 -11.195 -19.312 1 90 245 THR B C 1
ATOM 6898 O O . THR B 1 245 ? 25.984 -10.328 -20.109 1 90 245 THR B O 1
ATOM 6901 N N . SER B 1 246 ? 26.016 -11.102 -18.047 1 88.81 246 SER B N 1
ATOM 6902 C CA . SER B 1 246 ? 26.875 -10.062 -17.5 1 88.81 246 SER B CA 1
ATOM 6903 C C . SER B 1 246 ? 26.359 -8.672 -17.844 1 88.81 246 SER B C 1
ATOM 6905 O O . SER B 1 246 ? 27.125 -7.828 -18.328 1 88.81 246 SER B O 1
ATOM 6907 N N . SER B 1 247 ? 25.062 -8.523 -17.75 1 91.38 247 SER B N 1
ATOM 6908 C CA . SER B 1 247 ? 24.422 -7.266 -18.141 1 91.38 247 SER B CA 1
ATOM 6909 C C . SER B 1 247 ? 24.047 -6.441 -16.906 1 91.38 247 SER B C 1
ATOM 6911 O O . SER B 1 247 ? 23.109 -5.645 -16.953 1 91.38 247 SER B O 1
ATOM 6913 N N . GLU B 1 248 ? 24.75 -6.59 -15.82 1 91.62 248 GLU B N 1
ATOM 6914 C CA . GLU B 1 248 ? 24.422 -5.902 -14.578 1 91.62 248 GLU B CA 1
ATOM 6915 C C . GLU B 1 248 ? 24.547 -4.387 -14.734 1 91.62 248 GLU B C 1
ATOM 6917 O O . GLU B 1 248 ? 23.672 -3.639 -14.297 1 91.62 248 GLU B O 1
ATOM 6922 N N . ALA B 1 249 ? 25.641 -3.926 -15.398 1 91.5 249 ALA B N 1
ATOM 6923 C CA . ALA B 1 249 ? 25.875 -2.494 -15.57 1 91.5 249 ALA B CA 1
ATOM 6924 C C . ALA B 1 249 ? 24.766 -1.852 -16.391 1 91.5 249 ALA B C 1
ATOM 6926 O O . ALA B 1 249 ? 24.344 -0.724 -16.109 1 91.5 249 ALA B O 1
ATOM 6927 N N . TYR B 1 250 ? 24.297 -2.629 -17.328 1 91.62 250 TYR B N 1
ATOM 6928 C CA . TYR B 1 250 ? 23.203 -2.137 -18.172 1 91.62 250 TYR B CA 1
ATOM 6929 C C . TYR B 1 250 ? 21.938 -1.952 -17.359 1 91.62 250 TYR B C 1
ATOM 6931 O O . TYR B 1 250 ? 21.266 -0.92 -17.469 1 91.62 250 TYR B O 1
ATOM 6939 N N . GLU B 1 251 ? 21.625 -2.906 -16.594 1 92.19 251 GLU B N 1
ATOM 6940 C CA . GLU B 1 251 ? 20.406 -2.85 -15.789 1 92.19 251 GLU B CA 1
ATOM 6941 C C . GLU B 1 251 ? 20.484 -1.76 -14.727 1 92.19 251 GLU B C 1
ATOM 6943 O O . GLU B 1 251 ? 19.5 -1.087 -14.438 1 92.19 251 GLU B O 1
ATOM 6948 N N . VAL B 1 252 ? 21.672 -1.583 -14.141 1 93.88 252 VAL B N 1
ATOM 6949 C CA . VAL B 1 252 ? 21.875 -0.543 -13.141 1 93.88 252 VAL B CA 1
ATOM 6950 C C . VAL B 1 252 ? 21.672 0.832 -13.773 1 93.88 252 VAL B C 1
ATOM 6952 O O . VAL B 1 252 ? 21.062 1.716 -13.18 1 93.88 252 VAL B O 1
ATOM 6955 N N . ASP B 1 253 ? 22.156 1.016 -14.945 1 93.94 253 ASP B N 1
ATOM 6956 C CA . ASP B 1 253 ? 22.031 2.291 -15.641 1 93.94 253 ASP B CA 1
ATOM 6957 C C . ASP B 1 253 ? 20.562 2.578 -15.984 1 93.94 253 ASP B C 1
ATOM 6959 O O . ASP B 1 253 ? 20.125 3.727 -15.914 1 93.94 253 ASP B O 1
ATOM 6963 N N . ARG B 1 254 ? 19.891 1.546 -16.328 1 92.19 254 ARG B N 1
ATOM 6964 C CA . ARG B 1 254 ? 18.469 1.705 -16.641 1 92.19 254 ARG B CA 1
ATOM 6965 C C . ARG B 1 254 ? 17.672 2.104 -15.406 1 92.19 254 ARG B C 1
ATOM 6967 O O . ARG B 1 254 ? 16.797 2.971 -15.477 1 92.19 254 ARG B O 1
ATOM 6974 N N . VAL B 1 255 ? 17.953 1.467 -14.328 1 92.81 255 VAL B N 1
ATOM 6975 C CA . VAL B 1 255 ? 17.266 1.799 -13.086 1 92.81 255 VAL B CA 1
ATOM 6976 C C . VAL B 1 255 ? 17.688 3.197 -12.625 1 92.81 255 VAL B C 1
ATOM 6978 O O . VAL B 1 255 ? 16.844 3.963 -12.133 1 92.81 255 VAL B O 1
ATOM 6981 N N . ARG B 1 256 ? 18.984 3.547 -12.789 1 94.25 256 ARG B N 1
ATOM 6982 C CA . ARG B 1 256 ? 19.469 4.887 -12.477 1 94.25 256 ARG B CA 1
ATOM 6983 C C . ARG B 1 256 ? 18.719 5.945 -13.273 1 94.25 256 ARG B C 1
ATOM 6985 O O . ARG B 1 256 ? 18.312 6.973 -12.727 1 94.25 256 ARG B O 1
ATOM 6992 N N . GLY B 1 257 ? 18.484 5.641 -14.508 1 94.81 257 GLY B N 1
ATOM 6993 C CA . GLY B 1 257 ? 17.734 6.559 -15.352 1 94.81 257 GLY B CA 1
ATOM 6994 C C . GLY B 1 257 ? 16.281 6.719 -14.922 1 94.81 257 GLY B C 1
ATOM 6995 O O . GLY B 1 257 ? 15.766 7.836 -14.867 1 94.81 257 GLY B O 1
ATOM 6996 N N . SER B 1 258 ? 15.664 5.621 -14.609 1 94.06 258 SER B N 1
ATOM 6997 C CA . SER B 1 258 ? 14.273 5.66 -14.172 1 94.06 258 SER B CA 1
ATOM 6998 C C . SER B 1 258 ? 14.141 6.355 -12.82 1 94.06 258 SER B C 1
ATOM 7000 O O . SER B 1 258 ? 13.188 7.102 -12.594 1 94.06 258 SER B O 1
ATOM 7002 N N . SER B 1 259 ? 15.039 6.062 -11.969 1 93.75 259 SER B N 1
ATOM 7003 C CA . SER B 1 259 ? 15.055 6.723 -10.672 1 93.75 259 SER B CA 1
ATOM 7004 C C . SER B 1 259 ? 15.289 8.227 -10.812 1 93.75 259 SER B C 1
ATOM 7006 O O . SER B 1 259 ? 14.688 9.023 -10.094 1 93.75 259 SER B O 1
ATOM 7008 N N . ARG B 1 260 ? 16.188 8.641 -11.742 1 94.44 260 ARG B N 1
ATOM 7009 C CA . ARG B 1 260 ? 16.438 10.047 -12.016 1 94.44 260 ARG B CA 1
ATOM 7010 C C . ARG B 1 260 ? 15.195 10.727 -12.586 1 94.44 260 ARG B C 1
ATOM 7012 O O . ARG B 1 260 ? 14.891 11.875 -12.242 1 94.44 260 ARG B O 1
ATOM 7019 N N . ASN B 1 261 ? 14.555 10.023 -13.445 1 94.69 261 ASN B N 1
ATOM 7020 C CA . ASN B 1 261 ? 13.305 10.562 -13.977 1 94.69 261 ASN B CA 1
ATOM 7021 C C . ASN B 1 261 ? 12.281 10.812 -12.875 1 94.69 261 ASN B C 1
ATOM 7023 O O . ASN B 1 261 ? 11.594 11.828 -12.883 1 94.69 261 ASN B O 1
ATOM 7027 N N . LEU B 1 262 ? 12.156 9.875 -11.953 1 93.69 262 LEU B N 1
ATOM 7028 C CA . LEU B 1 262 ? 11.266 10.055 -10.812 1 93.69 262 LEU B CA 1
ATOM 7029 C C . LEU B 1 262 ? 11.688 11.25 -9.969 1 93.69 262 LEU B C 1
ATOM 7031 O O . LEU B 1 262 ? 10.852 12.039 -9.531 1 93.69 262 LEU B O 1
ATOM 7035 N N . PHE B 1 263 ? 12.984 11.375 -9.797 1 93.12 263 PHE B N 1
ATOM 7036 C CA . PHE B 1 263 ? 13.531 12.508 -9.062 1 93.12 263 PHE B CA 1
ATOM 7037 C C . PHE B 1 263 ? 13.125 13.82 -9.711 1 93.12 263 PHE B C 1
ATOM 7039 O O . PHE B 1 263 ? 12.633 14.727 -9.039 1 93.12 263 PHE B O 1
ATOM 7046 N N . ASP B 1 264 ? 13.242 13.961 -10.969 1 95 264 ASP B N 1
ATOM 7047 C CA . ASP B 1 264 ? 12.953 15.195 -11.688 1 95 264 ASP B CA 1
ATOM 7048 C C . ASP B 1 264 ? 11.461 15.516 -11.633 1 95 264 ASP B C 1
ATOM 7050 O O . ASP B 1 264 ? 11.078 16.672 -11.414 1 95 264 ASP B O 1
ATOM 7054 N N . ARG B 1 265 ? 10.656 14.492 -11.797 1 93.94 265 ARG B N 1
ATOM 7055 C CA . ARG B 1 265 ? 9.219 14.711 -11.758 1 93.94 265 ARG B CA 1
ATOM 7056 C C . ARG B 1 265 ? 8.758 15.07 -10.344 1 93.94 265 ARG B C 1
ATOM 7058 O O . ARG B 1 265 ? 7.859 15.898 -10.172 1 93.94 265 ARG B O 1
ATOM 7065 N N . THR B 1 266 ? 9.344 14.469 -9.383 1 92.38 266 THR B N 1
ATOM 7066 C CA . THR B 1 266 ? 9.016 14.766 -7.992 1 92.38 266 THR B CA 1
ATOM 7067 C C . THR B 1 266 ? 9.398 16.203 -7.637 1 92.38 266 THR B C 1
ATOM 7069 O O . THR B 1 266 ? 8.633 16.906 -6.984 1 92.38 266 THR B O 1
ATOM 7072 N N . MET B 1 267 ? 10.586 16.625 -8.094 1 91.56 267 MET B N 1
ATOM 7073 C CA . MET B 1 267 ? 11.055 17.969 -7.805 1 91.56 267 MET B CA 1
ATOM 7074 C C . MET B 1 267 ? 10.172 19.016 -8.484 1 91.56 267 MET B C 1
ATOM 7076 O O . MET B 1 267 ? 9.953 20.094 -7.953 1 91.56 267 MET B O 1
ATOM 7080 N N . ASP B 1 268 ? 9.609 18.688 -9.617 1 92.81 268 ASP B N 1
ATOM 7081 C CA . ASP B 1 268 ? 8.688 19.578 -10.305 1 92.81 268 ASP B CA 1
ATOM 7082 C C . ASP B 1 268 ? 7.422 19.812 -9.484 1 92.81 268 ASP B C 1
ATOM 7084 O O . ASP B 1 268 ? 6.891 20.922 -9.453 1 92.81 268 ASP B O 1
ATOM 7088 N N . VAL B 1 269 ? 6.996 18.797 -8.844 1 91.06 269 VAL B N 1
ATOM 7089 C CA . VAL B 1 269 ? 5.816 18.875 -7.992 1 91.06 269 VAL B CA 1
ATOM 7090 C C . VAL B 1 269 ? 6.164 19.641 -6.715 1 91.06 269 VAL B C 1
ATOM 7092 O O . VAL B 1 269 ? 5.43 20.547 -6.301 1 91.06 269 VAL B O 1
ATOM 7095 N N . LEU B 1 270 ? 7.324 19.359 -6.172 1 88.06 270 LEU B N 1
ATOM 7096 C CA . LEU B 1 270 ? 7.691 19.906 -4.871 1 88.06 270 LEU B CA 1
ATOM 7097 C C . LEU B 1 270 ? 8 21.391 -4.977 1 88.06 270 LEU B C 1
ATOM 7099 O O . LEU B 1 270 ? 7.668 22.172 -4.078 1 88.06 270 LEU B O 1
ATOM 7103 N N . LYS B 1 271 ? 8.578 21.875 -6.039 1 91.44 271 LYS B N 1
ATOM 7104 C CA . LYS B 1 271 ? 8.844 23.297 -6.246 1 91.44 271 LYS B CA 1
ATOM 7105 C C . LYS B 1 271 ? 7.559 24.109 -6.227 1 91.44 271 LYS B C 1
ATOM 7107 O O . LYS B 1 271 ? 7.527 25.219 -5.695 1 91.44 271 LYS B O 1
ATOM 7112 N N . LEU B 1 272 ? 6.555 23.531 -6.758 1 88.69 272 LEU B N 1
ATOM 7113 C CA . LEU B 1 272 ? 5.262 24.203 -6.785 1 88.69 272 LEU B CA 1
ATOM 7114 C C . LEU B 1 272 ? 4.523 24.031 -5.461 1 88.69 272 LEU B C 1
ATOM 7116 O O . LEU B 1 272 ? 3.902 24.969 -4.961 1 88.69 272 LEU B O 1
ATOM 7120 N N . SER B 1 273 ? 4.59 22.797 -4.902 1 86.88 273 SER B N 1
ATOM 7121 C CA . SER B 1 273 ? 3.885 22.5 -3.662 1 86.88 273 SER B CA 1
ATOM 7122 C C . SER B 1 273 ? 4.414 23.344 -2.508 1 86.88 273 SER B C 1
ATOM 7124 O O . SER B 1 273 ? 3.65 23.766 -1.636 1 86.88 273 SER B O 1
ATOM 7126 N N . TYR B 1 274 ? 5.711 23.641 -2.543 1 87 274 TYR B N 1
ATOM 7127 C CA . TYR B 1 274 ? 6.293 24.406 -1.446 1 87 274 TYR B CA 1
ATOM 7128 C C . TYR B 1 274 ? 6.039 25.891 -1.627 1 87 274 TYR B C 1
ATOM 7130 O O . TYR B 1 274 ? 6.23 26.672 -0.695 1 87 274 TYR B O 1
ATOM 7138 N N . LEU B 1 275 ? 5.52 26.234 -2.764 1 89.31 275 LEU B N 1
ATOM 7139 C CA . LEU B 1 275 ? 5.113 27.609 -2.984 1 89.31 275 LEU B CA 1
ATOM 7140 C C . LEU B 1 275 ? 3.73 27.875 -2.395 1 89.31 275 LEU B C 1
ATOM 7142 O O . LEU B 1 275 ? 3.383 29.016 -2.102 1 89.31 275 LEU B O 1
ATOM 7146 N N . TYR B 1 276 ? 2.996 26.844 -2.188 1 87.19 276 TYR B N 1
ATOM 7147 C CA . TYR B 1 276 ? 1.595 26.984 -1.808 1 87.19 276 TYR B CA 1
ATOM 7148 C C . TYR B 1 276 ? 1.467 27.625 -0.425 1 87.19 276 TYR B C 1
ATOM 7150 O O . TYR B 1 276 ? 0.86 28.688 -0.274 1 87.19 276 TYR B O 1
ATOM 7158 N N . ARG B 1 277 ? 2.055 27 0.597 1 82.75 277 ARG B N 1
ATOM 7159 C CA . ARG B 1 277 ? 1.879 27.469 1.964 1 82.75 277 ARG B CA 1
ATOM 7160 C C . ARG B 1 277 ? 2.531 28.844 2.152 1 82.75 277 ARG B C 1
ATOM 7162 O O . ARG B 1 277 ? 1.906 29.766 2.678 1 82.75 277 ARG B O 1
ATOM 7169 N N . PRO B 1 278 ? 3.793 29.047 1.686 1 86.25 278 PRO B N 1
ATOM 7170 C CA . PRO B 1 278 ? 4.375 30.375 1.779 1 86.25 278 PRO B CA 1
ATOM 7171 C C . PRO B 1 278 ? 3.6 31.422 0.975 1 86.25 278 PRO B C 1
ATOM 7173 O O . PRO B 1 278 ? 3.541 32.594 1.362 1 86.25 278 PRO B O 1
ATOM 7176 N N . GLY B 1 279 ? 3.025 30.938 -0.126 1 88.5 279 GLY B N 1
ATOM 7177 C CA . GLY B 1 279 ? 2.176 31.844 -0.88 1 88.5 279 GLY B CA 1
ATOM 7178 C C . GLY B 1 279 ? 0.943 32.281 -0.113 1 88.5 279 GLY B C 1
ATOM 7179 O O . GLY B 1 279 ? 0.577 33.469 -0.138 1 88.5 279 GLY B O 1
ATOM 7180 N N . MET B 1 280 ? 0.34 31.375 0.581 1 87.75 280 MET B N 1
ATOM 7181 C CA . MET B 1 280 ? -0.814 31.688 1.419 1 87.75 280 MET B CA 1
ATOM 7182 C C . MET B 1 280 ? -0.417 32.594 2.576 1 87.75 280 MET B C 1
ATOM 7184 O O . MET B 1 280 ? -1.14 33.531 2.906 1 87.75 280 MET B O 1
ATOM 7188 N N . GLU B 1 281 ? 0.72 32.312 3.139 1 86.25 281 GLU B N 1
ATOM 7189 C CA . GLU B 1 281 ? 1.225 33.125 4.238 1 86.25 281 GLU B CA 1
ATOM 7190 C C . GLU B 1 281 ? 1.541 34.531 3.773 1 86.25 281 GLU B C 1
ATOM 7192 O O . GLU B 1 281 ? 1.35 35.5 4.52 1 86.25 281 GLU B O 1
ATOM 7197 N N . LEU B 1 282 ? 2.043 34.594 2.58 1 89.75 282 LEU B N 1
ATOM 7198 C CA . LEU B 1 282 ? 2.33 35.906 2.012 1 89.75 282 LEU B CA 1
ATOM 7199 C C . LEU B 1 282 ? 1.047 36.719 1.821 1 89.75 282 LEU B C 1
ATOM 7201 O O . LEU B 1 282 ? 1.008 37.906 2.121 1 89.75 282 LEU B O 1
ATOM 7205 N N . LEU B 1 283 ? 0.033 36.062 1.346 1 89.81 283 LEU B N 1
ATOM 7206 C CA . LEU B 1 283 ? -1.242 36.75 1.166 1 89.81 283 LEU B CA 1
ATOM 7207 C C . LEU B 1 283 ? -1.825 37.188 2.51 1 89.81 283 LEU B C 1
ATOM 7209 O O . LEU B 1 283 ? -2.393 38.281 2.627 1 89.81 283 LEU B O 1
ATOM 7213 N N . ALA B 1 284 ? -1.689 36.312 3.469 1 86.88 284 ALA B N 1
ATOM 7214 C CA . ALA B 1 284 ? -2.119 36.688 4.816 1 86.88 284 ALA B CA 1
ATOM 7215 C C . ALA B 1 284 ? -1.29 37.844 5.363 1 86.88 284 ALA B C 1
ATOM 7217 O O . ALA B 1 284 ? -1.811 38.688 6.078 1 86.88 284 ALA B O 1
ATOM 7218 N N . GLY B 1 285 ? 0.033 37.781 5.086 1 87.25 285 GLY B N 1
ATOM 7219 C CA . GLY B 1 285 ? 0.906 38.875 5.484 1 87.25 285 GLY B CA 1
ATOM 7220 C C . GLY B 1 285 ? 0.532 40.188 4.848 1 87.25 285 GLY B C 1
ATOM 7221 O O . GLY B 1 285 ? 0.583 41.25 5.5 1 87.25 285 GLY B O 1
ATOM 7222 N N . LEU B 1 286 ? 0.143 40.125 3.639 1 88.88 286 LEU B N 1
ATOM 7223 C CA . LEU B 1 286 ? -0.292 41.344 2.947 1 88.88 286 LEU B CA 1
ATOM 7224 C C . LEU B 1 286 ? -1.581 41.875 3.559 1 88.88 286 LEU B C 1
ATOM 7226 O O . LEU B 1 286 ? -1.78 43.094 3.625 1 88.88 286 LEU B O 1
ATOM 7230 N N . ALA B 1 287 ? -2.414 40.938 3.898 1 90 287 ALA B N 1
ATOM 7231 C CA . ALA B 1 287 ? -3.623 41.375 4.602 1 90 287 ALA B CA 1
ATOM 7232 C C . ALA B 1 287 ? -3.279 42 5.941 1 90 287 ALA B C 1
ATOM 7234 O O . ALA B 1 287 ? -3.885 43 6.332 1 90 287 ALA B O 1
ATOM 7235 N N . PHE B 1 288 ? -2.375 41.375 6.664 1 90 288 PHE B N 1
ATOM 7236 C CA . PHE B 1 288 ? -1.879 41.906 7.926 1 90 288 PHE B CA 1
ATOM 7237 C C . PHE B 1 288 ? -1.309 43.312 7.734 1 90 288 PHE B C 1
ATOM 7239 O O . PHE B 1 288 ? -1.637 44.219 8.484 1 90 288 PHE B O 1
ATOM 7246 N N . ALA B 1 289 ? -0.487 43.5 6.699 1 90.75 289 ALA B N 1
ATOM 7247 C CA . ALA B 1 289 ? 0.146 44.781 6.406 1 90.75 289 ALA B CA 1
ATOM 7248 C C . ALA B 1 289 ? -0.894 45.844 6.012 1 90.75 289 ALA B C 1
ATOM 7250 O O . ALA B 1 289 ? -0.797 47 6.418 1 90.75 289 ALA B O 1
ATOM 7251 N N . ALA B 1 290 ? -1.836 45.438 5.23 1 91.31 290 ALA B N 1
ATOM 7252 C CA . ALA B 1 290 ? -2.893 46.344 4.82 1 91.31 290 ALA B CA 1
ATOM 7253 C C . ALA B 1 290 ? -3.723 46.812 6.02 1 91.31 290 ALA B C 1
ATOM 7255 O O . ALA B 1 290 ? -4.074 47.969 6.129 1 91.31 290 ALA B O 1
ATOM 7256 N N . THR B 1 291 ? -4.062 45.844 6.855 1 90.88 291 THR B N 1
ATOM 7257 C CA . THR B 1 291 ? -4.805 46.156 8.07 1 90.88 291 THR B CA 1
ATOM 7258 C C . THR B 1 291 ? -3.992 47.094 8.961 1 90.88 291 THR B C 1
ATOM 7260 O O . THR B 1 291 ? -4.535 48.031 9.547 1 90.88 291 THR B O 1
ATOM 7263 N N . PHE B 1 292 ? -2.734 46.781 9.078 1 90.75 292 PHE B N 1
ATOM 7264 C CA . PHE B 1 292 ? -1.848 47.625 9.875 1 90.75 292 PHE B CA 1
ATOM 7265 C C . PHE B 1 292 ? -1.772 49.031 9.297 1 90.75 292 PHE B C 1
ATOM 7267 O O . PHE B 1 292 ? -1.758 50 10.047 1 90.75 292 PHE B O 1
ATOM 7274 N N . LEU B 1 293 ? -1.684 49.125 8 1 90.62 293 LEU B N 1
ATOM 7275 C CA . LEU B 1 293 ? -1.577 50.406 7.34 1 90.62 293 LEU B CA 1
ATOM 7276 C C . LEU B 1 293 ? -2.832 51.25 7.574 1 90.62 293 LEU B C 1
ATOM 7278 O O . LEU B 1 293 ? -2.746 52.375 8.055 1 90.62 293 LEU B O 1
ATOM 7282 N N . VAL B 1 294 ? -3.945 50.688 7.301 1 90.44 294 VAL B N 1
ATOM 7283 C CA . VAL B 1 294 ? -5.199 51.438 7.406 1 90.44 294 VAL B CA 1
ATOM 7284 C C . VAL B 1 294 ? -5.543 51.656 8.875 1 90.44 294 VAL B C 1
ATOM 7286 O O . VAL B 1 294 ? -5.902 52.781 9.273 1 90.44 294 VAL B O 1
ATOM 7289 N N . GLY B 1 295 ? -5.453 50.594 9.633 1 89.56 295 GLY B N 1
ATOM 7290 C CA . GLY B 1 295 ? -5.742 50.719 11.055 1 89.56 295 GLY B CA 1
ATOM 7291 C C . GLY B 1 295 ? -4.75 51.594 11.781 1 89.56 295 GLY B C 1
ATOM 7292 O O . GLY B 1 295 ? -5.137 52.375 12.656 1 89.56 295 GLY B O 1
ATOM 7293 N N . GLY B 1 296 ? -3.475 51.438 11.508 1 87.94 296 GLY B N 1
ATOM 7294 C CA . GLY B 1 296 ? -2.453 52.281 12.117 1 87.94 296 GLY B CA 1
ATOM 7295 C C . GLY B 1 296 ? -2.617 53.75 11.789 1 87.94 296 GLY B C 1
ATOM 7296 O O . GLY B 1 296 ? -2.445 54.594 12.664 1 87.94 296 GLY B O 1
ATOM 7297 N N . LEU B 1 297 ? -2.924 54.062 10.555 1 87.69 297 LEU B N 1
ATOM 7298 C CA . LEU B 1 297 ? -3.168 55.438 10.164 1 87.69 297 LEU B CA 1
ATOM 7299 C C . LEU B 1 297 ? -4.391 56 10.891 1 87.69 297 LEU B C 1
ATOM 7301 O O . LEU B 1 297 ? -4.418 57.188 11.242 1 87.69 297 LEU B O 1
ATOM 7305 N N . TRP B 1 298 ? -5.34 55.188 11.023 1 87.81 298 TRP B N 1
ATOM 7306 C CA . TRP B 1 298 ? -6.551 55.562 11.742 1 87.81 298 TRP B CA 1
ATOM 7307 C C . TRP B 1 298 ? -6.223 55.969 13.18 1 87.81 298 TRP B C 1
ATOM 7309 O O . TRP B 1 298 ? -6.746 56.969 13.68 1 87.81 298 TRP B O 1
ATOM 7319 N N . LEU B 1 299 ? -5.34 55.281 13.781 1 85.69 299 LEU B N 1
ATOM 7320 C CA . LEU B 1 299 ? -4.992 55.5 15.18 1 85.69 299 LEU B CA 1
ATOM 7321 C C . LEU B 1 299 ? -4.016 56.656 15.312 1 85.69 299 LEU B C 1
ATOM 7323 O O . LEU B 1 299 ? -4.086 57.438 16.266 1 85.69 299 LEU B O 1
ATOM 7327 N N . THR B 1 300 ? -3.086 56.781 14.43 1 82.44 300 THR B N 1
ATOM 7328 C CA . THR B 1 300 ? -2.084 57.844 14.516 1 82.44 300 THR B CA 1
ATOM 7329 C C . THR B 1 300 ? -2.699 59.188 14.195 1 82.44 300 THR B C 1
ATOM 7331 O O . THR B 1 300 ? -2.344 60.188 14.805 1 82.44 300 THR B O 1
ATOM 7334 N N . THR B 1 301 ? -3.602 59.219 13.242 1 81.25 301 THR B N 1
ATOM 7335 C CA . THR B 1 301 ? -4.184 60.5 12.852 1 81.25 301 THR B CA 1
ATOM 7336 C C . THR B 1 301 ? -5.438 60.812 13.672 1 81.25 301 THR B C 1
ATOM 7338 O O . THR B 1 301 ? -5.883 61.938 13.742 1 81.25 301 THR B O 1
ATOM 7341 N N . GLY B 1 302 ? -5.906 59.844 14.32 1 79.5 302 GLY B N 1
ATOM 7342 C CA . GLY B 1 302 ? -7.109 60.031 15.117 1 79.5 302 GLY B CA 1
ATOM 7343 C C . GLY B 1 302 ? -8.367 60.125 14.273 1 79.5 302 GLY B C 1
ATOM 7344 O O . GLY B 1 302 ? -9.477 60.25 14.805 1 79.5 302 GLY B O 1
ATOM 7345 N N . THR B 1 303 ? -8.133 60.188 12.938 1 80.62 303 THR B N 1
ATOM 7346 C CA . THR B 1 303 ? -9.258 60.281 12.016 1 80.62 303 THR B CA 1
ATOM 7347 C C . THR B 1 303 ? -9.242 59.125 11.016 1 80.62 303 THR B C 1
ATOM 7349 O O . THR B 1 303 ? -8.18 58.594 10.695 1 80.62 303 THR B O 1
ATOM 7352 N N . ALA B 1 304 ? -10.422 58.656 10.711 1 80.88 304 ALA B N 1
ATOM 7353 C CA . ALA B 1 304 ? -10.555 57.562 9.742 1 80.88 304 ALA B CA 1
ATOM 7354 C C . ALA B 1 304 ? -9.961 57.969 8.391 1 80.88 304 ALA B C 1
ATOM 7356 O O . ALA B 1 304 ? -10.242 59.031 7.875 1 80.88 304 ALA B O 1
ATOM 7357 N N . PRO B 1 305 ? -9.047 57.125 7.977 1 76.31 305 PRO B N 1
ATOM 7358 C CA . PRO B 1 305 ? -8.422 57.469 6.695 1 76.31 305 PRO B CA 1
ATOM 7359 C C . PRO B 1 305 ? -9.375 57.312 5.512 1 76.31 305 PRO B C 1
ATOM 7361 O O . PRO B 1 305 ? -10.18 56.375 5.496 1 76.31 305 PRO B O 1
ATOM 7364 N N . GLY B 1 306 ? -9.328 58.344 4.621 1 73.38 306 GLY B N 1
ATOM 7365 C CA . GLY B 1 306 ? -10.078 58.25 3.379 1 73.38 306 GLY B CA 1
ATOM 7366 C C . GLY B 1 306 ? -11.578 58.25 3.586 1 73.38 306 GLY B C 1
ATOM 7367 O O . GLY B 1 306 ? -12.109 59.094 4.312 1 73.38 306 GLY B O 1
ATOM 7368 N N . PRO B 1 307 ? -12.18 57.156 2.902 1 74.75 307 PRO B N 1
ATOM 7369 C CA . PRO B 1 307 ? -13.641 57.094 2.922 1 74.75 307 PRO B CA 1
ATOM 7370 C C . PRO B 1 307 ? -14.18 56.375 4.164 1 74.75 307 PRO B C 1
ATOM 7372 O O . PRO B 1 307 ? -15.391 56.25 4.332 1 74.75 307 PRO B O 1
ATOM 7375 N N . LEU B 1 308 ? -13.25 56.125 5.062 1 80.62 308 LEU B N 1
ATOM 7376 C CA . LEU B 1 308 ? -13.695 55.375 6.242 1 80.62 308 LEU B CA 1
ATOM 7377 C C . LEU B 1 308 ? -14.188 56.344 7.32 1 80.62 308 LEU B C 1
ATOM 7379 O O . LEU B 1 308 ? -13.852 57.531 7.309 1 80.62 308 LEU B O 1
ATOM 7383 N N . THR B 1 309 ? -15.242 55.906 8.031 1 82.94 309 THR B N 1
ATOM 7384 C CA . THR B 1 309 ? -15.852 56.719 9.062 1 82.94 309 THR B CA 1
ATOM 7385 C C . THR B 1 309 ? -15.844 56 10.406 1 82.94 309 THR B C 1
ATOM 7387 O O . THR B 1 309 ? -15.719 54.781 10.469 1 82.94 309 THR B O 1
ATOM 7390 N N . GLY B 1 310 ? -15.664 56.844 11.445 1 82.56 310 GLY B N 1
ATOM 7391 C CA . GLY B 1 310 ? -15.781 56.281 12.781 1 82.56 310 GLY B CA 1
ATOM 7392 C C . GLY B 1 310 ? -14.469 56.281 13.539 1 82.56 310 GLY B C 1
ATOM 7393 O O . GLY B 1 310 ? -13.539 57 13.195 1 82.56 310 GLY B O 1
ATOM 7394 N N . THR B 1 311 ? -14.484 55.562 14.711 1 84.38 311 THR B N 1
ATOM 7395 C CA . THR B 1 311 ? -13.289 55.531 15.539 1 84.38 311 THR B CA 1
ATOM 7396 C C . THR B 1 311 ? -12.789 54.094 15.703 1 84.38 311 THR B C 1
ATOM 7398 O O . THR B 1 311 ? -13.555 53.156 15.539 1 84.38 311 THR B O 1
ATOM 7401 N N . LEU B 1 312 ? -11.484 54.031 15.781 1 88.75 312 LEU B N 1
ATOM 7402 C CA . LEU B 1 312 ? -10.844 52.719 16 1 88.75 312 LEU B CA 1
ATOM 7403 C C . LEU B 1 312 ? -10.039 52.75 17.297 1 88.75 312 LEU B C 1
ATOM 7405 O O . LEU B 1 312 ? -9.328 53.688 17.594 1 88.75 312 LEU B O 1
ATOM 7409 N N . SER B 1 313 ? -10.367 51.781 18.125 1 89.06 313 SER B N 1
ATOM 7410 C CA . SER B 1 313 ? -9.609 51.656 19.375 1 89.06 313 SER B CA 1
ATOM 7411 C C . SER B 1 313 ? -8.375 50.781 19.188 1 89.06 313 SER B C 1
ATOM 7413 O O . SER B 1 313 ? -8.305 50 18.25 1 89.06 313 SER B O 1
ATOM 7415 N N . VAL B 1 314 ? -7.336 50.969 20.031 1 87.69 314 VAL B N 1
ATOM 7416 C CA . VAL B 1 314 ? -6.109 50.188 19.984 1 87.69 314 VAL B CA 1
ATOM 7417 C C . VAL B 1 314 ? -6.43 48.688 20.203 1 87.69 314 VAL B C 1
ATOM 7419 O O . VAL B 1 314 ? -5.863 47.812 19.547 1 87.69 314 VAL B O 1
ATOM 7422 N N . GLY B 1 315 ? -7.344 48.406 21.094 1 88.94 315 GLY B N 1
ATOM 7423 C CA . GLY B 1 315 ? -7.754 47.062 21.359 1 88.94 315 GLY B CA 1
ATOM 7424 C C . GLY B 1 315 ? -8.367 46.375 20.156 1 88.94 315 GLY B C 1
ATOM 7425 O O . GLY B 1 315 ? -8.039 45.219 19.844 1 88.94 315 GLY B O 1
ATOM 7426 N N . ASP B 1 316 ? -9.297 47.062 19.484 1 90.19 316 ASP B N 1
ATOM 7427 C CA . ASP B 1 316 ? -9.906 46.531 18.281 1 90.19 316 ASP B CA 1
ATOM 7428 C C . ASP B 1 316 ? -8.859 46.25 17.203 1 90.19 316 ASP B C 1
ATOM 7430 O O . ASP B 1 316 ? -8.945 45.25 16.484 1 90.19 316 ASP B O 1
ATOM 7434 N N . PHE B 1 317 ? -7.926 47.156 17.141 1 90.44 317 PHE B N 1
ATOM 7435 C CA . PHE B 1 317 ? -6.852 47 16.156 1 90.44 317 PHE B CA 1
ATOM 7436 C C . PHE B 1 317 ? -6.035 45.75 16.422 1 90.44 317 PHE B C 1
ATOM 7438 O O . PHE B 1 317 ? -5.723 45 15.477 1 90.44 317 PHE B O 1
ATOM 7445 N N . VAL B 1 318 ? -5.719 45.469 17.656 1 89.12 318 VAL B N 1
ATOM 7446 C CA . VAL B 1 318 ? -4.938 44.281 18.031 1 89.12 318 VAL B CA 1
ATOM 7447 C C . VAL B 1 318 ? -5.734 43.031 17.734 1 89.12 318 VAL B C 1
ATOM 7449 O O . VAL B 1 318 ? -5.184 42.031 17.234 1 89.12 318 VAL B O 1
ATOM 7452 N N . VAL B 1 319 ? -6.984 43.031 17.969 1 90.69 319 VAL B N 1
ATOM 7453 C CA . VAL B 1 319 ? -7.836 41.875 17.688 1 90.69 319 VAL B CA 1
ATOM 7454 C C . VAL B 1 319 ? -7.84 41.594 16.188 1 90.69 319 VAL B C 1
ATOM 7456 O O . VAL B 1 319 ? -7.742 40.438 15.773 1 90.69 319 VAL B O 1
ATOM 7459 N N . PHE B 1 320 ? -7.988 42.625 15.359 1 91.06 320 PHE B N 1
ATOM 7460 C CA . PHE B 1 320 ? -7.973 42.5 13.906 1 91.06 320 PHE B CA 1
ATOM 7461 C C . PHE B 1 320 ? -6.691 41.812 13.445 1 91.06 320 PHE B C 1
ATOM 7463 O O . PHE B 1 320 ? -6.734 40.875 12.625 1 91.06 320 PHE B O 1
ATOM 7470 N N . LEU B 1 321 ? -5.598 42.188 13.977 1 89.44 321 LEU B N 1
ATOM 7471 C CA . LEU B 1 321 ? -4.309 41.625 13.562 1 89.44 321 LEU B CA 1
ATOM 7472 C C . LEU B 1 321 ? -4.141 40.188 14.023 1 89.44 321 LEU B C 1
ATOM 7474 O O . LEU B 1 321 ? -3.592 39.375 13.297 1 89.44 321 LEU B O 1
ATOM 7478 N N . MET B 1 322 ? -4.578 39.875 15.188 1 87.31 322 MET B N 1
ATOM 7479 C CA . MET B 1 322 ? -4.473 38.531 15.711 1 87.31 322 MET B CA 1
ATOM 7480 C C . MET B 1 322 ? -5.348 37.562 14.914 1 87.31 322 MET B C 1
ATOM 7482 O O . MET B 1 322 ? -4.926 36.438 14.609 1 87.31 322 MET B O 1
ATOM 7486 N N . LEU B 1 323 ? -6.527 38 14.594 1 88.19 323 LEU B N 1
ATOM 7487 C CA . LEU B 1 323 ? -7.484 37.125 13.945 1 88.19 323 LEU B CA 1
ATOM 7488 C C . LEU B 1 323 ? -7.152 36.969 12.461 1 88.19 323 LEU B C 1
ATOM 7490 O O . LEU B 1 323 ? -7.504 35.969 11.852 1 88.19 323 LEU B O 1
ATOM 7494 N N . THR B 1 324 ? -6.492 37.969 11.859 1 84.12 324 THR B N 1
ATOM 7495 C CA . THR B 1 324 ? -6.09 37.875 10.453 1 84.12 324 THR B CA 1
ATOM 7496 C C . THR B 1 324 ? -5.188 36.656 10.219 1 84.12 324 THR B C 1
ATOM 7498 O O . THR B 1 324 ? -5.336 35.969 9.219 1 84.12 324 THR B O 1
ATOM 7501 N N . GLN B 1 325 ? -4.297 36.312 11.109 1 78.81 325 GLN B N 1
ATOM 7502 C CA . GLN B 1 325 ? -3.344 35.219 10.938 1 78.81 325 GLN B CA 1
ATOM 7503 C C . GLN B 1 325 ? -4.012 33.875 11.148 1 78.81 325 GLN B C 1
ATOM 7505 O O . GLN B 1 325 ? -3.537 32.844 10.641 1 78.81 325 GLN B O 1
ATOM 7510 N N . ARG B 1 326 ? -5.082 33.844 11.805 1 82 326 ARG B N 1
ATOM 7511 C CA . ARG B 1 326 ? -5.75 32.594 12.141 1 82 326 ARG B CA 1
ATOM 7512 C C . ARG B 1 326 ? -6.5 32.031 10.945 1 82 326 ARG B C 1
ATOM 7514 O O . ARG B 1 326 ? -6.855 30.859 10.922 1 82 326 ARG B O 1
ATOM 7521 N N . ILE B 1 327 ? -6.715 32.875 9.906 1 81.12 327 ILE B N 1
ATOM 7522 C CA . ILE B 1 327 ? -7.5 32.469 8.75 1 81.12 327 ILE B CA 1
ATOM 7523 C C . ILE B 1 327 ? -6.637 31.609 7.816 1 81.12 327 ILE B C 1
ATOM 7525 O O . ILE B 1 327 ? -7.16 30.812 7.035 1 81.12 327 ILE B O 1
ATOM 7529 N N . VAL B 1 328 ? -5.34 31.688 7.977 1 77.94 328 VAL B N 1
ATOM 7530 C CA . VAL B 1 328 ? -4.414 31.094 7.027 1 77.94 328 VAL B CA 1
ATOM 7531 C C . VAL B 1 328 ? -4.496 29.562 7.117 1 77.94 328 VAL B C 1
ATOM 7533 O O . VAL B 1 328 ? -4.629 28.891 6.098 1 77.94 328 VAL B O 1
ATOM 7536 N N . ASP B 1 329 ? -4.547 29.016 8.266 1 78.31 329 ASP B N 1
ATOM 7537 C CA . ASP B 1 329 ? -4.453 27.562 8.453 1 78.31 329 ASP B CA 1
ATOM 7538 C C . ASP B 1 329 ? -5.68 26.859 7.883 1 78.31 329 ASP B C 1
ATOM 7540 O O . ASP B 1 329 ? -5.551 25.906 7.109 1 78.31 329 ASP B O 1
ATOM 7544 N N . PRO B 1 330 ? -6.887 27.328 8.219 1 77.19 330 PRO B N 1
ATOM 7545 C CA . PRO B 1 330 ? -8.07 26.672 7.668 1 77.19 330 PRO B CA 1
ATOM 7546 C C . PRO B 1 330 ? -8.133 26.75 6.145 1 77.19 330 PRO B C 1
ATOM 7548 O O . PRO B 1 330 ? -8.539 25.781 5.488 1 77.19 330 PRO B O 1
ATOM 7551 N N . LEU B 1 331 ? -7.656 27.812 5.598 1 78.69 331 LEU B N 1
ATOM 7552 C CA . LEU B 1 331 ? -7.746 27.984 4.148 1 78.69 331 LEU B CA 1
ATOM 7553 C C . LEU B 1 331 ? -6.684 27.141 3.443 1 78.69 331 LEU B C 1
ATOM 7555 O O . LEU B 1 331 ? -6.902 26.672 2.322 1 78.69 331 LEU B O 1
ATOM 7559 N N . ALA B 1 332 ? -5.578 26.922 4.113 1 78 332 ALA B N 1
ATOM 7560 C CA . ALA B 1 332 ? -4.516 26.094 3.535 1 78 332 ALA B CA 1
ATOM 7561 C C . ALA B 1 332 ? -4.93 24.625 3.479 1 78 332 ALA B C 1
ATOM 7563 O O . ALA B 1 332 ? -4.348 23.844 2.729 1 78 332 ALA B O 1
ATOM 7564 N N . GLU B 1 333 ? -5.898 24.266 4.238 1 82.69 333 GLU B N 1
ATOM 7565 C CA . GLU B 1 333 ? -6.352 22.875 4.305 1 82.69 333 GLU B CA 1
ATOM 7566 C C . GLU B 1 333 ? -7.297 22.547 3.154 1 82.69 333 GLU B C 1
ATOM 7568 O O . GLU B 1 333 ? -7.598 21.375 2.902 1 82.69 333 GLU B O 1
ATOM 7573 N N . VAL B 1 334 ? -7.727 23.531 2.4 1 81.31 334 VAL B N 1
ATOM 7574 C CA . VAL B 1 334 ? -8.75 23.344 1.374 1 81.31 334 VAL B CA 1
ATOM 7575 C C . VAL B 1 334 ? -8.242 22.391 0.3 1 81.31 334 VAL B C 1
ATOM 7577 O O . VAL B 1 334 ? -8.992 21.547 -0.198 1 81.31 334 VAL B O 1
ATOM 7580 N N . SER B 1 335 ? -6.988 22.531 -0.005 1 77.5 335 SER B N 1
ATOM 7581 C CA . SER B 1 335 ? -6.434 21.641 -1.027 1 77.5 335 SER B CA 1
ATOM 7582 C C . SER B 1 335 ? -6.566 20.188 -0.623 1 77.5 335 SER B C 1
ATOM 7584 O O . SER B 1 335 ? -6.91 19.328 -1.447 1 77.5 335 SER B O 1
ATOM 7586 N N . ASN B 1 336 ? -6.273 19.844 0.608 1 81.44 336 ASN B N 1
ATOM 7587 C CA . ASN B 1 336 ? -6.398 18.484 1.116 1 81.44 336 ASN B CA 1
ATOM 7588 C C . ASN B 1 336 ? -7.848 18 1.104 1 81.44 336 ASN B C 1
ATOM 7590 O O . ASN B 1 336 ? -8.117 16.844 0.821 1 81.44 336 ASN B O 1
ATOM 7594 N N . ILE B 1 337 ? -8.758 18.906 1.376 1 84.88 337 ILE B N 1
ATOM 7595 C CA . ILE B 1 337 ? -10.18 18.594 1.396 1 84.88 337 ILE B CA 1
ATOM 7596 C C . ILE B 1 337 ? -10.641 18.188 -0.004 1 84.88 337 ILE B C 1
ATOM 7598 O O . ILE B 1 337 ? -11.344 17.188 -0.17 1 84.88 337 ILE B O 1
ATOM 7602 N N . VAL B 1 338 ? -10.156 18.922 -0.965 1 81.12 338 VAL B N 1
ATOM 7603 C CA . VAL B 1 338 ? -10.555 18.656 -2.344 1 81.12 338 VAL B CA 1
ATOM 7604 C C . VAL B 1 338 ? -10.008 17.297 -2.791 1 81.12 338 VAL B C 1
ATOM 7606 O O . VAL B 1 338 ? -10.711 16.531 -3.439 1 81.12 338 VAL B O 1
ATOM 7609 N N . ASP B 1 339 ? -8.828 16.984 -2.438 1 80.56 339 ASP B N 1
ATOM 7610 C CA . ASP B 1 339 ? -8.219 15.703 -2.781 1 80.56 339 ASP B CA 1
ATOM 7611 C C . ASP B 1 339 ? -8.977 14.539 -2.154 1 80.56 339 ASP B C 1
ATOM 7613 O O . ASP B 1 339 ? -9.25 13.531 -2.82 1 80.56 339 ASP B O 1
ATOM 7617 N N . GLN B 1 340 ? -9.289 14.664 -0.923 1 86 340 GLN B N 1
ATOM 7618 C CA . GLN B 1 340 ? -10 13.609 -0.214 1 86 340 GLN B CA 1
ATOM 7619 C C . GLN B 1 340 ? -11.414 13.438 -0.758 1 86 340 GLN B C 1
ATOM 7621 O O . GLN B 1 340 ? -11.938 12.32 -0.804 1 86 340 GLN B O 1
ATOM 7626 N N . TYR B 1 341 ? -11.969 14.555 -1.167 1 86.25 341 TYR B N 1
ATOM 7627 C CA . TYR B 1 341 ? -13.305 14.508 -1.756 1 86.25 341 TYR B CA 1
ATOM 7628 C C . TYR B 1 341 ? -13.297 13.727 -3.062 1 86.25 341 TYR B C 1
ATOM 7630 O O . TYR B 1 341 ? -14.172 12.891 -3.299 1 86.25 341 TYR B O 1
ATOM 7638 N N . GLU B 1 342 ? -12.398 13.969 -3.895 1 82.81 342 GLU B N 1
ATOM 7639 C CA . GLU B 1 342 ? -12.297 13.289 -5.184 1 82.81 342 GLU B CA 1
ATOM 7640 C C . GLU B 1 342 ? -12.039 11.797 -5.004 1 82.81 342 GLU B C 1
ATOM 7642 O O . GLU B 1 342 ? -12.633 10.969 -5.699 1 82.81 342 GLU B O 1
ATOM 7647 N N . ASN B 1 343 ? -11.203 11.453 -4.07 1 85.88 343 ASN B N 1
ATOM 7648 C CA . ASN B 1 343 ? -10.93 10.047 -3.777 1 85.88 343 ASN B CA 1
ATOM 7649 C C . ASN B 1 343 ? -12.156 9.336 -3.23 1 85.88 343 ASN B C 1
ATOM 7651 O O . ASN B 1 343 ? -12.438 8.195 -3.605 1 85.88 343 ASN B O 1
ATOM 7655 N N . ALA B 1 344 ? -12.82 10.031 -2.33 1 87.62 344 ALA B N 1
ATOM 7656 C CA . ALA B 1 344 ? -14.031 9.461 -1.739 1 87.62 344 ALA B CA 1
ATOM 7657 C C . ALA B 1 344 ? -15.117 9.273 -2.791 1 87.62 344 ALA B C 1
ATOM 7659 O O . ALA B 1 344 ? -15.883 8.312 -2.738 1 87.62 344 ALA B O 1
ATOM 7660 N N . LYS B 1 345 ? -15.227 10.242 -3.662 1 88.06 345 LYS B N 1
ATOM 7661 C CA . LYS B 1 345 ? -16.188 10.141 -4.746 1 88.06 345 LYS B CA 1
ATOM 7662 C C . LYS B 1 345 ? -15.93 8.906 -5.609 1 88.06 345 LYS B C 1
ATOM 7664 O O . LYS B 1 345 ? -16.844 8.141 -5.906 1 88.06 345 LYS B O 1
ATOM 7669 N N . ALA B 1 346 ? -14.719 8.672 -5.984 1 85 346 ALA B N 1
ATOM 7670 C CA . ALA B 1 346 ? -14.336 7.504 -6.77 1 85 346 ALA B CA 1
ATOM 7671 C C . ALA B 1 346 ? -14.609 6.215 -6.004 1 85 346 ALA B C 1
ATOM 7673 O O . ALA B 1 346 ? -15.125 5.246 -6.566 1 85 346 ALA B O 1
ATOM 7674 N N . SER B 1 347 ? -14.195 6.219 -4.758 1 88.62 347 SER B N 1
ATOM 7675 C CA . SER B 1 347 ? -14.406 5.039 -3.926 1 88.62 347 SER B CA 1
ATOM 7676 C C . SER B 1 347 ? -15.891 4.75 -3.74 1 88.62 347 SER B C 1
ATOM 7678 O O . SER B 1 347 ? -16.312 3.592 -3.732 1 88.62 347 SER B O 1
ATOM 7680 N N . SER B 1 348 ? -16.672 5.816 -3.539 1 88.75 348 SER B N 1
ATOM 7681 C CA . SER B 1 348 ? -18.109 5.648 -3.391 1 88.75 348 SER B CA 1
ATOM 7682 C C . SER B 1 348 ? -18.734 5.07 -4.656 1 88.75 348 SER B C 1
ATOM 7684 O O . SER B 1 348 ? -19.656 4.254 -4.582 1 88.75 348 SER B O 1
ATOM 7686 N N . GLU B 1 349 ? -18.25 5.441 -5.754 1 87.12 349 GLU B N 1
ATOM 7687 C CA . GLU B 1 349 ? -18.719 4.91 -7.027 1 87.12 349 GLU B CA 1
ATOM 7688 C C . GLU B 1 349 ? -18.453 3.414 -7.137 1 87.12 349 GLU B C 1
ATOM 7690 O O . GLU B 1 349 ? -19.297 2.664 -7.641 1 87.12 349 GLU B O 1
ATOM 7695 N N . ARG B 1 350 ? -17.344 3.049 -6.672 1 85.94 350 ARG B N 1
ATOM 7696 C CA . ARG B 1 350 ? -17 1.631 -6.727 1 85.94 350 ARG B CA 1
ATOM 7697 C C . ARG B 1 350 ? -17.828 0.829 -5.723 1 85.94 350 ARG B C 1
ATOM 7699 O O . ARG B 1 350 ? -18.312 -0.259 -6.039 1 85.94 350 ARG B O 1
ATOM 7706 N N . VAL B 1 351 ? -17.953 1.33 -4.586 1 88.31 351 VAL B N 1
ATOM 7707 C CA . VAL B 1 351 ? -18.703 0.655 -3.539 1 88.31 351 VAL B CA 1
ATOM 7708 C C . VAL B 1 351 ? -20.156 0.492 -3.975 1 88.31 351 VAL B C 1
ATOM 7710 O O . VAL B 1 351 ? -20.719 -0.602 -3.887 1 88.31 351 VAL B O 1
ATOM 7713 N N . PHE B 1 352 ? -20.75 1.542 -4.41 1 87.06 352 PHE B N 1
ATOM 7714 C CA . PHE B 1 352 ? -22.156 1.479 -4.805 1 87.06 352 PHE B CA 1
ATOM 7715 C C . PHE B 1 352 ? -22.312 0.746 -6.133 1 87.06 352 PHE B C 1
ATOM 7717 O O . PHE B 1 352 ? -23.344 0.141 -6.395 1 87.06 352 PHE B O 1
ATOM 7724 N N . GLY B 1 353 ? -21.25 0.812 -6.961 1 83.25 353 GLY B N 1
ATOM 7725 C CA . GLY B 1 353 ? -21.25 -0.034 -8.141 1 83.25 353 GLY B CA 1
ATOM 7726 C C . GLY B 1 353 ? -21.344 -1.514 -7.82 1 83.25 353 GLY B C 1
ATOM 7727 O O . GLY B 1 353 ? -22.062 -2.258 -8.484 1 83.25 353 GLY B O 1
ATOM 7728 N N . LEU B 1 354 ? -20.625 -1.854 -6.816 1 84.81 354 LEU B N 1
ATOM 7729 C CA . LEU B 1 354 ? -20.688 -3.238 -6.359 1 84.81 354 LEU B CA 1
ATOM 7730 C C . LEU B 1 354 ? -22.047 -3.572 -5.785 1 84.81 354 LEU B C 1
ATOM 7732 O O . LEU B 1 354 ? -22.594 -4.656 -6.031 1 84.81 354 LEU B O 1
ATOM 7736 N N . MET B 1 355 ? -22.656 -2.66 -5.105 1 86.31 355 MET B N 1
ATOM 7737 C CA . MET B 1 355 ? -23.953 -2.869 -4.449 1 86.31 355 MET B CA 1
ATOM 7738 C C . MET B 1 355 ? -25.078 -2.953 -5.477 1 86.31 355 MET B C 1
ATOM 7740 O O . MET B 1 355 ? -26.125 -3.541 -5.207 1 86.31 355 MET B O 1
ATOM 7744 N N . GLU B 1 356 ? -24.797 -2.479 -6.633 1 85.06 356 GLU B N 1
ATOM 7745 C CA . GLU B 1 356 ? -25.844 -2.41 -7.641 1 85.06 356 GLU B CA 1
ATOM 7746 C C . GLU B 1 356 ? -25.781 -3.6 -8.594 1 85.06 356 GLU B C 1
ATOM 7748 O O . GLU B 1 356 ? -26.688 -3.812 -9.398 1 85.06 356 GLU B O 1
ATOM 7753 N N . ILE B 1 357 ? -24.766 -4.367 -8.445 1 83.81 357 ILE B N 1
ATOM 7754 C CA . ILE B 1 357 ? -24.703 -5.566 -9.273 1 83.81 357 ILE B CA 1
ATOM 7755 C C . ILE B 1 357 ? -25.875 -6.488 -8.945 1 83.81 357 ILE B C 1
ATOM 7757 O O . ILE B 1 357 ? -26.094 -6.832 -7.781 1 83.81 357 ILE B O 1
ATOM 7761 N N . PRO B 1 358 ? -26.609 -6.777 -9.938 1 85.81 358 PRO B N 1
ATOM 7762 C CA . PRO B 1 358 ? -27.766 -7.633 -9.648 1 85.81 358 PRO B CA 1
ATOM 7763 C C . PRO B 1 358 ? -27.375 -9.07 -9.312 1 85.81 358 PRO B C 1
ATOM 7765 O O . PRO B 1 358 ? -26.422 -9.602 -9.891 1 85.81 358 PRO B O 1
ATOM 7768 N N . VAL B 1 359 ? -28.047 -9.633 -8.383 1 88.19 359 VAL B N 1
ATOM 7769 C CA . VAL B 1 359 ? -27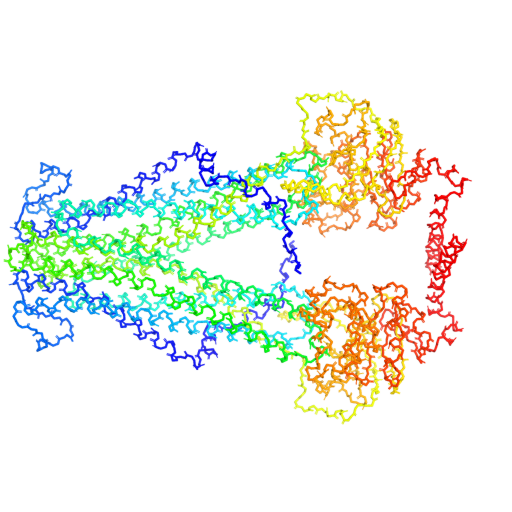.922 -11.047 -8.023 1 88.19 359 VAL B CA 1
ATOM 7770 C C . VAL B 1 359 ? -28.859 -11.883 -8.883 1 88.19 359 VAL B C 1
ATOM 7772 O O . VAL B 1 359 ? -30.094 -11.781 -8.75 1 88.19 359 VAL B O 1
ATOM 7775 N N . ALA B 1 360 ? -28.281 -12.625 -9.781 1 85.44 360 ALA B N 1
ATOM 7776 C CA . ALA B 1 360 ? -29.094 -13.414 -10.711 1 85.44 360 ALA B CA 1
ATOM 7777 C C . ALA B 1 360 ? -29.641 -14.672 -10.031 1 85.44 360 ALA B C 1
ATOM 7779 O O . ALA B 1 360 ? -30.766 -15.078 -10.289 1 85.44 360 ALA B O 1
ATOM 7780 N N . ILE B 1 361 ? -28.812 -15.234 -9.25 1 90.25 361 ILE B N 1
ATOM 7781 C CA . ILE B 1 361 ? -29.188 -16.484 -8.609 1 90.25 361 ILE B CA 1
ATOM 7782 C C . ILE B 1 361 ? -29.609 -16.219 -7.168 1 90.25 361 ILE B C 1
ATOM 7784 O O . ILE B 1 361 ? -28.766 -16.016 -6.297 1 90.25 361 ILE B O 1
ATOM 7788 N N . ASP B 1 362 ? -30.875 -16.125 -6.973 1 89.44 362 ASP B N 1
ATOM 7789 C CA . ASP B 1 362 ? -31.453 -15.859 -5.656 1 89.44 362 ASP B CA 1
ATOM 7790 C C . ASP B 1 362 ? -32.656 -16.75 -5.395 1 89.44 362 ASP B C 1
ATOM 7792 O O . ASP B 1 362 ? -33.094 -17.5 -6.281 1 89.44 362 ASP B O 1
ATOM 7796 N N . ASP B 1 363 ? -33.062 -16.734 -4.184 1 91.06 363 ASP B N 1
ATOM 7797 C CA . ASP B 1 363 ? -34.219 -17.531 -3.799 1 91.06 363 ASP B CA 1
ATOM 7798 C C . ASP B 1 363 ? -35.469 -17.031 -4.512 1 91.06 363 ASP B C 1
ATOM 7800 O O . ASP B 1 363 ? -35.656 -15.828 -4.699 1 91.06 363 ASP B O 1
ATOM 7804 N N . PRO B 1 364 ? -36.25 -18 -4.988 1 91.25 364 PRO B N 1
ATOM 7805 C CA . PRO B 1 364 ? -37.531 -17.594 -5.547 1 91.25 364 PRO B CA 1
ATOM 7806 C C . PRO B 1 364 ? -38.469 -17 -4.496 1 91.25 364 PRO B C 1
ATOM 7808 O O . PRO B 1 364 ? -38.25 -17.188 -3.297 1 91.25 364 PRO B O 1
ATOM 7811 N N . ASP B 1 365 ? -39.438 -16.188 -4.914 1 90.75 365 ASP B N 1
ATOM 7812 C CA . ASP B 1 365 ? -40.375 -15.531 -4.008 1 90.75 365 ASP B CA 1
ATOM 7813 C C . ASP B 1 365 ? -41.125 -16.547 -3.17 1 90.75 365 ASP B C 1
ATOM 7815 O O . ASP B 1 365 ? -41.344 -16.344 -1.975 1 90.75 365 ASP B O 1
ATOM 7819 N N . ASP B 1 366 ? -41.438 -17.672 -3.861 1 92.5 366 ASP B N 1
ATOM 7820 C CA . ASP B 1 366 ? -42.156 -18.766 -3.18 1 92.5 366 ASP B CA 1
ATOM 7821 C C . ASP B 1 366 ? -41.438 -20.094 -3.414 1 92.5 366 ASP B C 1
ATOM 7823 O O . ASP B 1 366 ? -41.875 -20.875 -4.273 1 92.5 366 ASP B O 1
ATOM 7827 N N . PRO B 1 367 ? -40.5 -20.375 -2.576 1 92.81 367 PRO B N 1
ATOM 7828 C CA . PRO B 1 367 ? -39.75 -21.609 -2.781 1 92.81 367 PRO B CA 1
ATOM 7829 C C . PRO B 1 367 ? -40.562 -22.859 -2.475 1 92.81 367 PRO B C 1
ATOM 7831 O O . PRO B 1 367 ? -41.375 -22.859 -1.535 1 92.81 367 PRO B O 1
ATOM 7834 N N . VAL B 1 368 ? -40.312 -23.828 -3.266 1 92.75 368 VAL B N 1
ATOM 7835 C CA . VAL B 1 368 ? -40.938 -25.109 -3.068 1 92.75 368 VAL B CA 1
ATOM 7836 C C . VAL B 1 368 ? -40.219 -25.891 -1.968 1 92.75 368 VAL B C 1
ATOM 7838 O O . VAL B 1 368 ? -39 -25.844 -1.872 1 92.75 368 VAL B O 1
ATOM 7841 N N . ASP B 1 369 ? -41 -26.5 -1.112 1 89.5 369 ASP B N 1
ATOM 7842 C CA . ASP B 1 369 ? -40.438 -27.328 -0.049 1 89.5 369 ASP B CA 1
ATOM 7843 C C . ASP B 1 369 ? -40.094 -28.719 -0.566 1 89.5 369 ASP B C 1
ATOM 7845 O O . ASP B 1 369 ? -40.969 -29.469 -1.025 1 89.5 369 ASP B O 1
ATOM 7849 N N . ILE B 1 370 ? -38.906 -29.062 -0.47 1 86.94 370 ILE B N 1
ATOM 7850 C CA . ILE B 1 370 ? -38.469 -30.344 -1.019 1 86.94 370 ILE B CA 1
ATOM 7851 C C . ILE B 1 370 ? -38.156 -31.312 0.119 1 86.94 370 ILE B C 1
ATOM 7853 O O . ILE B 1 370 ? -37.75 -32.438 -0.122 1 86.94 370 ILE B O 1
ATOM 7857 N N . THR B 1 371 ? -38.344 -31 1.316 1 84.56 371 THR B N 1
ATOM 7858 C CA . THR B 1 371 ? -38.062 -31.875 2.447 1 84.56 371 THR B CA 1
ATOM 7859 C C . THR B 1 371 ? -39.219 -32.812 2.744 1 84.56 371 THR B C 1
ATOM 7861 O O . THR B 1 371 ? -40.375 -32.375 2.828 1 84.56 371 THR B O 1
ATOM 7864 N N . PRO B 1 372 ? -39.031 -33.938 2.846 1 86.19 372 PRO B N 1
ATOM 7865 C CA . PRO B 1 372 ? -37.812 -34.688 2.82 1 86.19 372 PRO B CA 1
ATOM 7866 C C . PRO B 1 372 ? -37.312 -34.969 1.403 1 86.19 372 PRO B C 1
ATOM 7868 O O . PRO B 1 372 ? -38.125 -35.125 0.482 1 86.19 372 PRO B O 1
ATOM 7871 N N . VAL B 1 373 ? -36.062 -35.094 1.172 1 92.62 373 VAL B N 1
ATOM 7872 C CA . VAL B 1 373 ? -35.469 -35.281 -0.14 1 92.62 373 VAL B CA 1
ATOM 7873 C C . VAL B 1 373 ? -35.156 -36.75 -0.365 1 92.62 373 VAL B C 1
ATOM 7875 O O . VAL B 1 373 ? -34.5 -37.375 0.461 1 92.62 373 VAL B O 1
ATOM 7878 N N . ASP B 1 374 ? -35.656 -37.312 -1.469 1 92.69 374 ASP B N 1
ATOM 7879 C CA . ASP B 1 374 ? -35.406 -38.688 -1.831 1 92.69 374 ASP B CA 1
ATOM 7880 C C . ASP B 1 374 ? -34.062 -38.844 -2.547 1 92.69 374 ASP B C 1
ATOM 7882 O O . ASP B 1 374 ? -33.375 -39.844 -2.418 1 92.69 374 ASP B O 1
ATOM 7886 N N . GLY B 1 375 ? -33.688 -37.844 -3.283 1 94.69 375 GLY B N 1
ATOM 7887 C CA . GLY B 1 375 ? -32.375 -37.844 -3.912 1 94.69 375 GLY B CA 1
ATOM 7888 C C . GLY B 1 375 ? -32.438 -38.188 -5.391 1 94.69 375 GLY B C 1
ATOM 7889 O O . GLY B 1 375 ? -31.438 -38.625 -5.965 1 94.69 375 GLY B O 1
ATOM 7890 N N . ARG B 1 376 ? -33.562 -38.094 -6.059 1 96.19 376 ARG B N 1
ATOM 7891 C CA . ARG B 1 376 ? -33.688 -38.281 -7.504 1 96.19 376 ARG B CA 1
ATOM 7892 C C . ARG B 1 376 ? -33.188 -37.062 -8.25 1 96.19 376 ARG B C 1
ATOM 7894 O O . ARG B 1 376 ? -33.625 -35.938 -7.949 1 96.19 376 ARG B O 1
ATOM 7901 N N . VAL B 1 377 ? -32.281 -37.219 -9.148 1 97.19 377 VAL B N 1
ATOM 7902 C CA . VAL B 1 377 ? -31.734 -36.125 -9.922 1 97.19 377 VAL B CA 1
ATOM 7903 C C . VAL B 1 377 ? -32 -36.344 -11.406 1 97.19 377 VAL B C 1
ATOM 7905 O O . VAL B 1 377 ? -31.766 -37.438 -11.93 1 97.19 377 VAL B O 1
ATOM 7908 N N . THR B 1 378 ? -32.531 -35.344 -12.086 1 97.38 378 THR B N 1
ATOM 7909 C CA . THR B 1 378 ? -32.844 -35.469 -13.5 1 97.38 378 THR B CA 1
ATOM 7910 C C . THR B 1 378 ? -32.344 -34.25 -14.281 1 97.38 378 THR B C 1
ATOM 7912 O O . THR B 1 378 ? -32.531 -33.125 -13.875 1 97.38 378 THR B O 1
ATOM 7915 N N . TYR B 1 379 ? -31.531 -34.5 -15.227 1 97.38 379 TYR B N 1
ATOM 7916 C CA . TYR B 1 379 ? -31.141 -33.5 -16.203 1 97.38 379 TYR B CA 1
ATOM 7917 C C . TYR B 1 379 ? -31.938 -33.656 -17.5 1 97.38 379 TYR B C 1
ATOM 7919 O O . TYR B 1 379 ? -31.969 -34.75 -18.094 1 97.38 379 TYR B O 1
ATOM 7927 N N . GLU B 1 380 ? -32.625 -32.594 -17.922 1 96.69 380 GLU B N 1
ATOM 7928 C CA . GLU B 1 380 ? -33.469 -32.625 -19.125 1 96.69 380 GLU B CA 1
ATOM 7929 C C . GLU B 1 380 ? -32.969 -31.625 -20.172 1 96.69 380 GLU B C 1
ATOM 7931 O O . GLU B 1 380 ? -33.219 -30.422 -20.062 1 96.69 380 GLU B O 1
ATOM 7936 N N . ASP B 1 381 ? -32.281 -32.094 -21.234 1 95.31 381 ASP B N 1
ATOM 7937 C CA . ASP B 1 381 ? -31.828 -31.312 -22.375 1 95.31 381 ASP B CA 1
ATOM 7938 C C . ASP B 1 381 ? -31.094 -30.062 -21.922 1 95.31 381 ASP B C 1
ATOM 7940 O O . ASP B 1 381 ? -31.406 -28.953 -22.344 1 95.31 381 ASP B O 1
ATOM 7944 N N . VAL B 1 382 ? -30.234 -30.328 -21.062 1 95.25 382 VAL B N 1
ATOM 7945 C CA . VAL B 1 382 ? -29.531 -29.219 -20.422 1 95.25 382 VAL B CA 1
ATOM 7946 C C . VAL B 1 382 ? -28.422 -28.703 -21.328 1 95.25 382 VAL B C 1
ATOM 7948 O O . VAL B 1 382 ? -27.594 -29.469 -21.797 1 95.25 382 VAL B O 1
ATOM 7951 N N . SER B 1 383 ? -28.391 -27.406 -21.641 1 93.81 383 SER B N 1
ATOM 7952 C CA . SER B 1 383 ? -27.328 -26.703 -22.359 1 93.81 383 SER B CA 1
ATOM 7953 C C . SER B 1 383 ? -26.828 -25.5 -21.562 1 93.81 383 SER B C 1
ATOM 7955 O O . SER B 1 383 ? -27.609 -24.812 -20.891 1 93.81 383 SER B O 1
ATOM 7957 N N . PHE B 1 384 ? -25.547 -25.344 -21.531 1 92.62 384 PHE B N 1
ATOM 7958 C CA . PHE B 1 384 ? -24.984 -24.281 -20.703 1 92.62 384 PHE B CA 1
ATOM 7959 C C . PHE B 1 384 ? -23.703 -23.734 -21.344 1 92.62 384 PHE B C 1
ATOM 7961 O O . PHE B 1 384 ? -22.922 -24.484 -21.922 1 92.62 384 PHE B O 1
ATOM 7968 N N . SER B 1 385 ? -23.578 -22.469 -21.391 1 88.31 385 SER B N 1
ATOM 7969 C CA . SER B 1 385 ? -22.359 -21.766 -21.766 1 88.31 385 SER B CA 1
ATOM 7970 C C . SER B 1 385 ? -21.984 -20.719 -20.734 1 88.31 385 SER B C 1
ATOM 7972 O O . SER B 1 385 ? -22.844 -20.062 -20.156 1 88.31 385 SER B O 1
ATOM 7974 N N . TYR B 1 386 ? -20.703 -20.844 -20.375 1 78.25 386 TYR B N 1
ATOM 7975 C CA . TYR B 1 386 ? -20.25 -19.812 -19.453 1 78.25 386 TYR B CA 1
ATOM 7976 C C . TYR B 1 386 ? -20.344 -18.438 -20.094 1 78.25 386 TYR B C 1
ATOM 7978 O O . TYR B 1 386 ? -19.938 -18.25 -21.234 1 78.25 386 TYR B O 1
ATOM 7986 N N . ASP B 1 387 ? -21.469 -17.938 -20.219 1 60.31 387 ASP B N 1
ATOM 7987 C CA . ASP B 1 387 ? -21.656 -16.641 -20.844 1 60.31 387 ASP B CA 1
ATOM 7988 C C . ASP B 1 387 ? -20.656 -15.617 -20.297 1 60.31 387 ASP B C 1
ATOM 7990 O O . ASP B 1 387 ? -20.391 -15.586 -19.094 1 60.31 387 ASP B O 1
ATOM 7994 N N . ASN B 1 388 ? -19.578 -15.398 -20.922 1 50.59 388 ASN B N 1
ATOM 7995 C CA . ASN B 1 388 ? -18.984 -14.141 -20.516 1 50.59 388 ASN B CA 1
ATOM 7996 C C . ASN B 1 388 ? -20.031 -13.062 -20.297 1 50.59 388 ASN B C 1
ATOM 7998 O O . ASN B 1 388 ? -20.406 -12.344 -21.219 1 50.59 388 ASN B O 1
ATOM 8002 N N . THR B 1 389 ? -21.016 -13.531 -19.688 1 43.91 389 THR B N 1
ATOM 8003 C CA . THR B 1 389 ? -22.203 -12.711 -19.469 1 43.91 389 THR B CA 1
ATOM 8004 C C . THR B 1 389 ? -21.812 -11.258 -19.234 1 43.91 389 THR B C 1
ATOM 8006 O O . THR B 1 389 ? -22.672 -10.398 -19.047 1 43.91 389 THR B O 1
ATOM 8009 N N . VAL B 1 390 ? -20.672 -10.984 -18.672 1 40.78 390 VAL B N 1
ATOM 8010 C CA . VAL B 1 390 ? -20.641 -9.523 -18.625 1 40.78 390 VAL B CA 1
ATOM 8011 C C . VAL B 1 390 ? -20.844 -8.961 -20.031 1 40.78 390 VAL B C 1
ATOM 8013 O O . VAL B 1 390 ? -19.875 -8.695 -20.734 1 40.78 390 VAL B O 1
ATOM 8016 N N . ALA B 1 391 ? -21.438 -9.633 -20.828 1 34.22 391 ALA B N 1
ATOM 8017 C CA . ALA B 1 391 ? -21.828 -8.945 -22.062 1 34.22 391 ALA B CA 1
ATOM 8018 C C . ALA B 1 391 ? -22.25 -7.504 -21.781 1 34.22 391 ALA B C 1
ATOM 8020 O O . ALA B 1 391 ? -23.156 -7.258 -20.984 1 34.22 391 ALA B O 1
ATOM 8021 N N . ARG B 1 392 ? -21.344 -6.641 -21.812 1 34.34 392 ARG B N 1
ATOM 8022 C CA . ARG B 1 392 ? -21.656 -5.223 -21.969 1 34.34 392 ARG B CA 1
ATOM 8023 C C . ARG B 1 392 ? -22.922 -5.027 -22.781 1 34.34 392 ARG B C 1
ATOM 8025 O O . ARG B 1 392 ? -23.031 -5.496 -23.922 1 34.34 392 ARG B O 1
ATOM 8032 N N . HIS B 1 393 ? -24.094 -5.074 -22.172 1 33.19 393 HIS B N 1
ATOM 8033 C CA . HIS B 1 393 ? -25.016 -4.23 -22.922 1 33.19 393 HIS B CA 1
ATOM 8034 C C . HIS B 1 393 ? -24.281 -3.057 -23.578 1 33.19 393 HIS B C 1
ATOM 8036 O O . HIS B 1 393 ? -23.984 -2.061 -22.906 1 33.19 393 HIS B O 1
ATOM 8042 N N . ASN B 1 394 ? -23.172 -3.184 -24.297 1 31.38 394 ASN B N 1
ATOM 8043 C CA . ASN B 1 394 ? -22.859 -1.987 -25.078 1 31.38 394 ASN B CA 1
ATOM 8044 C C . ASN B 1 394 ? -24.125 -1.402 -25.719 1 31.38 394 ASN B C 1
ATOM 8046 O O . ASN B 1 394 ? -25.078 -2.131 -26 1 31.38 394 ASN B O 1
ATOM 8050 N N . ALA B 1 395 ? -24.219 -0.113 -25.703 1 33.59 395 ALA B N 1
ATOM 8051 C CA . ALA B 1 395 ? -25.297 0.663 -26.328 1 33.59 395 ALA B CA 1
ATOM 8052 C C . ALA B 1 395 ? -25.703 0.063 -27.672 1 33.59 395 ALA B C 1
ATOM 8054 O O . ALA B 1 395 ? -26.828 0.253 -28.125 1 33.59 395 ALA B O 1
ATOM 8055 N N . ASP B 1 396 ? -24.578 -0.155 -28.516 1 34.06 396 ASP B N 1
ATOM 8056 C CA . ASP B 1 396 ? -24.938 -0.294 -29.922 1 34.06 396 ASP B CA 1
ATOM 8057 C C . ASP B 1 396 ? -25.453 -1.698 -30.219 1 34.06 396 ASP B C 1
ATOM 8059 O O . ASP B 1 396 ? -25.578 -2.084 -31.375 1 34.06 396 ASP B O 1
ATOM 8063 N N . GLY B 1 397 ? -26.047 -2.584 -29.484 1 34.81 397 GLY B N 1
ATOM 8064 C CA . GLY B 1 397 ? -26.75 -3.801 -29.859 1 34.81 397 GLY B CA 1
ATOM 8065 C C . GLY B 1 397 ? -25.828 -4.953 -30.188 1 34.81 397 GLY B C 1
ATOM 8066 O O . GLY B 1 397 ? -26.25 -5.961 -30.75 1 34.81 397 GLY B O 1
ATOM 8067 N N . THR B 1 398 ? -24.562 -4.684 -30.5 1 32.91 398 THR B N 1
ATOM 8068 C CA . THR B 1 398 ? -23.859 -5.801 -31.141 1 32.91 398 THR B CA 1
ATOM 8069 C C . THR B 1 398 ? -23.547 -6.887 -30.125 1 32.91 398 THR B C 1
ATOM 8071 O O . THR B 1 398 ? -23.047 -6.598 -29.031 1 32.91 398 THR B O 1
ATOM 8074 N N . GLU B 1 399 ? -24.312 -8.008 -29.938 1 36.06 399 GLU B N 1
ATOM 8075 C CA . GLU B 1 399 ? -24.188 -9.297 -29.266 1 36.06 399 GLU B CA 1
ATOM 8076 C C . GLU B 1 399 ? -22.75 -9.82 -29.328 1 36.06 399 GLU B C 1
ATOM 8078 O O . GLU B 1 399 ? -22.25 -10.125 -30.422 1 36.06 399 GLU B O 1
ATOM 8083 N N . THR B 1 400 ? -21.797 -9.281 -28.781 1 37.38 400 THR B N 1
ATOM 8084 C CA . THR B 1 400 ? -20.469 -9.883 -28.891 1 37.38 400 THR B CA 1
ATOM 8085 C C . THR B 1 400 ? -20.562 -11.398 -28.75 1 37.38 400 THR B C 1
ATOM 8087 O O . THR B 1 400 ? -21.562 -11.93 -28.266 1 37.38 400 THR B O 1
ATOM 8090 N N . ALA B 1 401 ? -19.297 -12.203 -28.906 1 39.47 401 ALA B N 1
ATOM 8091 C CA . ALA B 1 401 ? -18.953 -13.57 -29.281 1 39.47 401 ALA B CA 1
ATOM 8092 C C . ALA B 1 401 ? -19.484 -14.562 -28.25 1 39.47 401 ALA B C 1
ATOM 8094 O O . ALA B 1 401 ? -19.25 -14.422 -27.047 1 39.47 401 ALA B O 1
ATOM 8095 N N . PHE B 1 402 ? -20.562 -15.219 -28.406 1 43.06 402 PHE B N 1
ATOM 8096 C CA . PHE B 1 402 ? -21.094 -16.422 -27.766 1 43.06 402 PHE B CA 1
ATOM 8097 C C . PHE B 1 402 ? -20 -17.438 -27.516 1 43.06 402 PHE B C 1
ATOM 8099 O O . PHE B 1 402 ? -19.25 -17.797 -28.438 1 43.06 402 PHE B O 1
ATOM 8106 N N . GLU B 1 403 ? -19.359 -17.391 -26.359 1 55.81 403 GLU B N 1
ATOM 8107 C CA . GLU B 1 403 ? -18.422 -18.484 -26.062 1 55.81 403 GLU B CA 1
ATOM 8108 C C . GLU B 1 403 ? -19.062 -19.844 -26.328 1 55.81 403 GLU B C 1
ATOM 8110 O O . GLU B 1 403 ? -20.281 -19.984 -26.281 1 55.81 403 GLU B O 1
ATOM 8115 N N . GLU B 1 404 ? -18.406 -20.75 -26.969 1 66.56 404 GLU B N 1
ATOM 8116 C CA . GLU B 1 404 ? -18.766 -22.125 -27.297 1 66.56 404 GLU B CA 1
ATOM 8117 C C . GLU B 1 404 ? -19.406 -22.828 -26.109 1 66.56 404 GLU B C 1
ATOM 8119 O O . GLU B 1 404 ? -18.969 -22.656 -24.969 1 66.56 404 GLU B O 1
ATOM 8124 N N . PRO B 1 405 ? -20.641 -23.328 -26.375 1 81.69 405 PRO B N 1
ATOM 8125 C CA . PRO B 1 405 ? -21.328 -24.047 -25.297 1 81.69 405 PRO B CA 1
ATOM 8126 C C . PRO B 1 405 ? -20.453 -25.125 -24.656 1 81.69 405 PRO B C 1
ATOM 8128 O O . PRO B 1 405 ? -19.719 -25.828 -25.359 1 81.69 405 PRO B O 1
ATOM 8131 N N . VAL B 1 406 ? -20.406 -25.062 -23.406 1 87 406 VAL B N 1
ATOM 8132 C CA . VAL B 1 406 ? -19.641 -26.047 -22.641 1 87 406 VAL B CA 1
ATOM 8133 C C . VAL B 1 406 ? -20.422 -27.359 -22.562 1 87 406 VAL B C 1
ATOM 8135 O O . VAL B 1 406 ? -19.844 -28.438 -22.625 1 87 406 VAL B O 1
ATOM 8138 N N . LEU B 1 407 ? -21.75 -27.266 -22.406 1 92.38 407 LEU B N 1
ATOM 8139 C CA . LEU B 1 407 ? -22.656 -28.422 -22.391 1 92.38 407 LEU B CA 1
ATOM 8140 C C . LEU B 1 407 ? -23.75 -28.25 -23.438 1 92.38 407 LEU B C 1
ATOM 8142 O O . LEU B 1 407 ? -24.281 -27.156 -23.641 1 92.38 407 LEU B O 1
ATOM 8146 N N . GLU B 1 408 ? -23.969 -29.375 -24.125 1 92.5 408 GLU B N 1
ATOM 8147 C CA . GLU B 1 408 ? -25 -29.359 -25.156 1 92.5 408 GLU B CA 1
ATOM 8148 C C . GLU B 1 408 ? -25.969 -30.516 -25 1 92.5 408 GLU B C 1
ATOM 8150 O O . GLU B 1 408 ? -25.609 -31.672 -25.219 1 92.5 408 GLU B O 1
ATOM 8155 N N . ASP B 1 409 ? -27.125 -30.219 -24.688 1 92.25 409 ASP B N 1
ATOM 8156 C CA . ASP B 1 409 ? -28.25 -31.141 -24.672 1 92.25 409 ASP B CA 1
ATOM 8157 C C . ASP B 1 409 ? -27.953 -32.375 -23.812 1 92.25 409 ASP B C 1
ATOM 8159 O O . ASP B 1 409 ? -28.078 -33.5 -24.281 1 92.25 409 ASP B O 1
ATOM 8163 N N . ILE B 1 410 ? -27.578 -32.188 -22.609 1 94.38 410 ILE B N 1
ATOM 8164 C CA . ILE B 1 410 ? -27.266 -33.281 -21.688 1 94.38 410 ILE B CA 1
ATOM 8165 C C . ILE B 1 410 ? -28.547 -33.75 -20.984 1 94.38 410 ILE B C 1
ATOM 8167 O O . ILE B 1 410 ? -29.266 -32.938 -20.406 1 94.38 410 ILE B O 1
ATOM 8171 N N . SER B 1 411 ? -28.828 -35.031 -21.141 1 95.88 411 SER B N 1
ATOM 8172 C CA . SER B 1 411 ? -29.984 -35.594 -20.469 1 95.88 411 SER B CA 1
ATOM 8173 C C . SER B 1 411 ? -29.641 -36.938 -19.797 1 95.88 411 SER B C 1
ATOM 8175 O O . SER B 1 411 ? -29.031 -37.812 -20.406 1 95.88 411 SER B O 1
ATOM 8177 N N . PHE B 1 412 ? -29.938 -37.062 -18.484 1 95.69 412 PHE B N 1
ATOM 8178 C CA . PHE B 1 412 ? -29.781 -38.312 -17.75 1 95.69 412 PHE B CA 1
ATOM 8179 C C . PHE B 1 412 ? -30.562 -38.281 -16.453 1 95.69 412 PHE B C 1
ATOM 8181 O O . PHE B 1 412 ? -31.078 -37.219 -16.047 1 95.69 412 PHE B O 1
ATOM 8188 N N . GLU B 1 413 ? -30.719 -39.406 -15.898 1 95.69 413 GLU B N 1
ATOM 8189 C CA . GLU B 1 413 ? -31.438 -39.531 -14.633 1 95.69 413 GLU B CA 1
ATOM 8190 C C . GLU B 1 413 ? -30.656 -40.406 -13.656 1 95.69 413 GLU B C 1
ATOM 8192 O O . GLU B 1 413 ? -30.062 -41.406 -14.055 1 95.69 413 GLU B O 1
ATOM 8197 N N . ALA B 1 414 ? -30.641 -39.969 -12.445 1 96.12 414 ALA B N 1
ATOM 8198 C CA . ALA B 1 414 ? -30.094 -40.75 -11.344 1 96.12 414 ALA B CA 1
ATOM 8199 C C . ALA B 1 414 ? -31.172 -41.094 -10.305 1 96.12 414 ALA B C 1
ATOM 8201 O O . ALA B 1 414 ? -31.703 -40.188 -9.656 1 96.12 414 ALA B O 1
ATOM 8202 N N . ALA B 1 415 ? -31.453 -42.344 -10.211 1 95.19 415 ALA B N 1
ATOM 8203 C CA . ALA B 1 415 ? -32.438 -42.781 -9.219 1 95.19 415 ALA B CA 1
ATOM 8204 C C . ALA B 1 415 ? -31.875 -42.688 -7.809 1 95.19 415 ALA B C 1
ATOM 8206 O O . ALA B 1 415 ? -30.656 -42.688 -7.625 1 95.19 415 ALA B O 1
ATOM 8207 N N . PRO B 1 416 ? -32.812 -42.625 -6.805 1 95.25 416 PRO B N 1
ATOM 8208 C CA . PRO B 1 416 ? -32.312 -42.594 -5.426 1 95.25 416 PRO B CA 1
ATOM 8209 C C . PRO B 1 416 ? -31.422 -43.781 -5.094 1 95.25 416 PRO B C 1
ATOM 8211 O O . PRO B 1 416 ? -31.797 -44.906 -5.355 1 95.25 416 PRO B O 1
ATOM 8214 N N . GLY B 1 417 ? -30.188 -43.438 -4.613 1 92.12 417 GLY B N 1
ATOM 8215 C CA . GLY B 1 417 ? -29.266 -44.469 -4.203 1 92.12 417 GLY B CA 1
ATOM 8216 C C . GLY B 1 417 ? -28.328 -44.938 -5.32 1 92.12 417 GLY B C 1
ATOM 8217 O O . GLY B 1 417 ? -27.406 -45.719 -5.09 1 92.12 417 GLY B O 1
ATOM 8218 N N . GLU B 1 418 ? -28.562 -44.438 -6.5 1 93.69 418 GLU B N 1
ATOM 8219 C CA . GLU B 1 418 ? -27.781 -44.844 -7.664 1 93.69 418 GLU B CA 1
ATOM 8220 C C . GLU B 1 418 ? -26.5 -44 -7.773 1 93.69 418 GLU B C 1
ATOM 8222 O O . GLU B 1 418 ? -26.484 -42.844 -7.402 1 93.69 418 GLU B O 1
ATOM 8227 N N . THR B 1 419 ? -25.469 -44.656 -8.258 1 93.19 419 THR B N 1
ATOM 8228 C CA . THR B 1 419 ? -24.219 -43.969 -8.516 1 93.19 419 THR B CA 1
ATOM 8229 C C . THR B 1 419 ? -24.016 -43.75 -10.016 1 93.19 419 THR B C 1
ATOM 8231 O O . THR B 1 419 ? -23.984 -44.719 -10.781 1 93.19 419 THR B O 1
ATOM 8234 N N . VAL B 1 420 ? -23.922 -42.5 -10.43 1 94.56 420 VAL B N 1
ATOM 8235 C CA . VAL B 1 420 ? -23.656 -42.156 -11.82 1 94.56 420 VAL B CA 1
ATOM 8236 C C . VAL B 1 420 ? -22.266 -41.531 -11.945 1 94.56 420 VAL B C 1
ATOM 8238 O O . VAL B 1 420 ? -21.938 -40.562 -11.266 1 94.56 420 VAL B O 1
ATOM 8241 N N . ALA B 1 421 ? -21.453 -42.094 -12.766 1 93.38 421 ALA B N 1
ATOM 8242 C CA . ALA B 1 421 ? -20.078 -41.625 -12.945 1 93.38 421 ALA B CA 1
ATOM 8243 C C . ALA B 1 421 ? -19.922 -40.906 -14.281 1 93.38 421 ALA B C 1
ATOM 8245 O O . ALA B 1 421 ? -20.516 -41.312 -15.281 1 93.38 421 ALA B O 1
ATOM 8246 N N . PHE B 1 422 ? -19.172 -39.875 -14.25 1 93 422 PHE B N 1
ATOM 8247 C CA . PHE B 1 422 ? -18.828 -39.094 -15.453 1 93 422 PHE B CA 1
ATOM 8248 C C . PHE B 1 422 ? -17.359 -39.281 -15.812 1 93 422 PHE B C 1
ATOM 8250 O O . PHE B 1 422 ? -16.484 -39.062 -14.977 1 93 422 PHE B O 1
ATOM 8257 N N . VAL B 1 423 ? -17.156 -39.688 -17.031 1 89.5 423 VAL B N 1
ATOM 8258 C CA . VAL B 1 423 ? -15.789 -39.906 -17.516 1 89.5 423 VAL B CA 1
ATOM 8259 C C . VAL B 1 423 ? -15.586 -39.188 -18.844 1 89.5 423 VAL B C 1
ATOM 8261 O O . VAL B 1 423 ? -16.547 -38.969 -19.594 1 89.5 423 VAL B O 1
ATOM 8264 N N . GLY B 1 424 ? -14.438 -38.719 -19.047 1 85.56 424 GLY B N 1
ATOM 8265 C CA . GLY B 1 424 ? -14.094 -38 -20.266 1 85.56 424 GLY B CA 1
ATOM 8266 C C . GLY B 1 424 ? -12.828 -37.188 -20.141 1 85.56 424 GLY B C 1
ATOM 8267 O O . GLY B 1 424 ? -12.25 -37.062 -19.062 1 85.56 424 GLY B O 1
ATOM 8268 N N . PRO B 1 425 ? -12.422 -36.625 -21.188 1 81.12 425 PRO B N 1
ATOM 8269 C CA . PRO B 1 425 ? -11.203 -35.812 -21.141 1 81.12 425 PRO B CA 1
ATOM 8270 C C . PRO B 1 425 ? -11.391 -34.5 -20.375 1 81.12 425 PRO B C 1
ATOM 8272 O O . PRO B 1 425 ? -12.523 -34.156 -20.047 1 81.12 425 PRO B O 1
ATOM 8275 N N . THR B 1 426 ? -10.305 -33.969 -19.984 1 77.19 426 THR B N 1
ATOM 8276 C CA . THR B 1 426 ? -10.352 -32.656 -19.312 1 77.19 426 THR B CA 1
ATOM 8277 C C . THR B 1 426 ? -11.016 -31.625 -20.219 1 77.19 426 THR B C 1
ATOM 8279 O O . THR B 1 426 ? -10.75 -31.578 -21.422 1 77.19 426 THR B O 1
ATOM 8282 N N . GLY B 1 427 ? -11.883 -30.859 -19.688 1 78.44 427 GLY B N 1
ATOM 8283 C CA . GLY B 1 427 ? -12.547 -29.812 -20.438 1 78.44 427 GLY B CA 1
ATOM 8284 C C . GLY B 1 427 ? -13.828 -30.281 -21.109 1 78.44 427 GLY B C 1
ATOM 8285 O O . GLY B 1 427 ? -14.492 -29.516 -21.797 1 78.44 427 GLY B O 1
ATOM 8286 N N . ALA B 1 428 ? -14.148 -31.516 -20.891 1 82.88 428 ALA B N 1
ATOM 8287 C CA . ALA B 1 428 ? -15.328 -32.062 -21.531 1 82.88 428 ALA B CA 1
ATOM 8288 C C . ALA B 1 428 ? -16.609 -31.531 -20.906 1 82.88 428 ALA B C 1
ATOM 8290 O O . ALA B 1 428 ? -17.703 -31.703 -21.453 1 82.88 428 ALA B O 1
ATOM 8291 N N . GLY B 1 429 ? -16.5 -30.844 -19.75 1 87.88 429 GLY B N 1
ATOM 8292 C CA . GLY B 1 429 ? -17.672 -30.25 -19.109 1 87.88 429 GLY B CA 1
ATOM 8293 C C . GLY B 1 429 ? -18.141 -31.016 -17.891 1 87.88 429 GLY B C 1
ATOM 8294 O O . GLY B 1 429 ? -19.203 -30.75 -17.359 1 87.88 429 GLY B O 1
ATOM 8295 N N . LYS B 1 430 ? -17.438 -31.953 -17.453 1 90 430 LYS B N 1
ATOM 8296 C CA . LYS B 1 430 ? -17.812 -32.844 -16.328 1 90 430 LYS B CA 1
ATOM 8297 C C . LYS B 1 430 ? -18.109 -32.031 -15.07 1 90 430 LYS B C 1
ATOM 8299 O O . LYS B 1 430 ? -19.156 -32.188 -14.445 1 90 430 LYS B O 1
ATOM 8304 N N . SER B 1 431 ? -17.172 -31.078 -14.727 1 88.81 431 SER B N 1
ATOM 8305 C CA . SER B 1 431 ? -17.328 -30.281 -13.523 1 88.81 431 SER B CA 1
ATOM 8306 C C . SER B 1 431 ? -18.516 -29.328 -13.648 1 88.81 431 SER B C 1
ATOM 8308 O O . SER B 1 431 ? -19.188 -29.031 -12.656 1 88.81 431 SER B O 1
ATOM 8310 N N . THR B 1 432 ? -18.766 -28.859 -14.812 1 90.5 432 THR B N 1
ATOM 8311 C CA . THR B 1 432 ? -19.859 -27.938 -15.062 1 90.5 432 THR B CA 1
ATOM 8312 C C . THR B 1 432 ? -21.203 -28.609 -14.781 1 90.5 432 THR B C 1
ATOM 8314 O O . THR B 1 432 ? -22.109 -28 -14.211 1 90.5 432 THR B O 1
ATOM 8317 N N . VAL B 1 433 ? -21.281 -29.859 -15.211 1 93.06 433 VAL B N 1
ATOM 8318 C CA . VAL B 1 433 ? -22.516 -30.609 -14.984 1 93.06 433 VAL B CA 1
ATOM 8319 C C . VAL B 1 433 ? -22.828 -30.641 -13.484 1 93.06 433 VAL B C 1
ATOM 8321 O O . VAL B 1 433 ? -23.969 -30.422 -13.078 1 93.06 433 VAL B O 1
ATOM 8324 N N . LEU B 1 434 ? -21.844 -30.828 -12.719 1 92.31 434 LEU B N 1
ATOM 8325 C CA . LEU B 1 434 ? -22.031 -30.953 -11.273 1 92.31 434 LEU B CA 1
ATOM 8326 C C . LEU B 1 434 ? -22.328 -29.594 -10.656 1 92.31 434 LEU B C 1
ATOM 8328 O O . LEU B 1 434 ? -23.156 -29.484 -9.742 1 92.31 434 LEU B O 1
ATOM 8332 N N . LYS B 1 435 ? -21.766 -28.531 -11.109 1 91.56 435 LYS B N 1
ATOM 8333 C CA . LYS B 1 435 ? -21.969 -27.188 -10.586 1 91.56 435 LYS B CA 1
ATOM 8334 C C . LYS B 1 435 ? -23.391 -26.703 -10.844 1 91.56 435 LYS B C 1
ATOM 8336 O O . LYS B 1 435 ? -23.938 -25.906 -10.07 1 91.56 435 LYS B O 1
ATOM 8341 N N . LEU B 1 436 ? -23.953 -27.156 -11.906 1 94 436 LEU B N 1
ATOM 8342 C CA . LEU B 1 436 ? -25.328 -26.781 -12.242 1 94 436 LEU B CA 1
ATOM 8343 C C . LEU B 1 436 ? -26.312 -27.375 -11.242 1 94 436 LEU B C 1
ATOM 8345 O O . LEU B 1 436 ? -27.328 -26.75 -10.938 1 94 436 LEU B O 1
ATOM 8349 N N . LEU B 1 437 ? -25.969 -28.578 -10.781 1 94.94 437 LEU B N 1
ATOM 8350 C CA . LEU B 1 437 ? -26.844 -29.203 -9.797 1 94.94 437 LEU B CA 1
ATOM 8351 C C . LEU B 1 437 ? -26.891 -28.391 -8.508 1 94.94 437 LEU B C 1
ATOM 8353 O O . LEU B 1 437 ? -27.922 -28.297 -7.855 1 94.94 437 LEU B O 1
ATOM 8357 N N . LEU B 1 438 ? -25.781 -27.781 -8.18 1 94 438 LEU B N 1
ATOM 8358 C CA . LEU B 1 438 ? -25.672 -26.938 -6.984 1 94 438 LEU B CA 1
ATOM 8359 C C . LEU B 1 438 ? -26.203 -25.531 -7.262 1 94 438 LEU B C 1
ATOM 8361 O O . LEU B 1 438 ? -26.188 -24.672 -6.375 1 94 438 LEU B O 1
ATOM 8365 N N . ARG B 1 439 ? -26.594 -25.312 -8.477 1 94.12 439 ARG B N 1
ATOM 8366 C CA . ARG B 1 439 ? -27.109 -24.031 -8.977 1 94.12 439 ARG B CA 1
ATOM 8367 C C . ARG B 1 439 ? -26.109 -22.906 -8.727 1 94.12 439 ARG B C 1
ATOM 8369 O O . ARG B 1 439 ? -26.469 -21.844 -8.234 1 94.12 439 ARG B O 1
ATOM 8376 N N . LEU B 1 440 ? -24.875 -23.266 -8.828 1 91 440 LEU B N 1
ATOM 8377 C CA . LEU B 1 440 ? -23.859 -22.219 -8.867 1 91 440 LEU B CA 1
ATOM 8378 C C . LEU B 1 440 ? -24 -21.391 -10.141 1 91 440 LEU B C 1
ATOM 8380 O O . LEU B 1 440 ? -23.5 -20.25 -10.195 1 91 440 LEU B O 1
ATOM 8384 N N . TYR B 1 441 ? -24.594 -22.031 -11.125 1 90.44 441 TYR B N 1
ATOM 8385 C CA . TYR B 1 441 ? -25 -21.422 -12.383 1 90.44 441 TYR B CA 1
ATOM 8386 C C . TYR B 1 441 ? -26.406 -21.859 -12.766 1 90.44 441 TYR B C 1
ATOM 8388 O O . TYR B 1 441 ? -26.844 -22.969 -12.406 1 90.44 441 TYR B O 1
ATOM 8396 N N . ASP B 1 442 ? -27.047 -21 -13.477 1 91.69 442 ASP B N 1
ATOM 8397 C CA . ASP B 1 442 ? -28.359 -21.391 -13.977 1 91.69 442 ASP B CA 1
ATOM 8398 C C . ASP B 1 442 ? -28.266 -21.891 -15.414 1 91.69 442 ASP B C 1
ATOM 8400 O O . ASP B 1 442 ? -27.5 -21.359 -16.219 1 91.69 442 ASP B O 1
ATOM 8404 N N . VAL B 1 443 ? -28.984 -22.922 -15.625 1 92.25 443 VAL B N 1
ATOM 8405 C CA . VAL B 1 443 ? -29.016 -23.5 -16.953 1 92.25 443 VAL B CA 1
ATOM 8406 C C . VAL B 1 443 ? -29.672 -22.531 -17.938 1 92.25 443 VAL B C 1
ATOM 8408 O O . VAL B 1 443 ? -30.594 -21.797 -17.562 1 92.25 443 VAL B O 1
ATOM 8411 N N . GLN B 1 444 ? -29.25 -22.453 -19.125 1 90.06 444 GLN B N 1
ATOM 8412 C CA . GLN B 1 444 ? -29.812 -21.578 -20.141 1 90.06 444 GLN B CA 1
ATOM 8413 C C . GLN B 1 444 ? -30.953 -22.25 -20.891 1 90.06 444 GLN B C 1
ATOM 8415 O O . GLN B 1 444 ? -31.969 -21.609 -21.203 1 90.06 444 GLN B O 1
ATOM 8420 N N . GLU B 1 445 ? -30.719 -23.469 -21.203 1 93.12 445 GLU B N 1
ATOM 8421 C CA . GLU B 1 445 ? -31.75 -24.312 -21.812 1 93.12 445 GLU B CA 1
ATOM 8422 C C . GLU B 1 445 ? -31.906 -25.625 -21.062 1 93.12 445 GLU B C 1
ATOM 8424 O O . GLU B 1 445 ? -30.938 -26.172 -20.531 1 93.12 445 GLU B O 1
ATOM 8429 N N . GLY B 1 446 ? -33.188 -26.062 -20.984 1 95.12 446 GLY B N 1
ATOM 8430 C CA . GLY B 1 446 ? -33.438 -27.297 -20.266 1 95.12 446 GLY B CA 1
ATOM 8431 C C . GLY B 1 446 ? -33.719 -27.078 -18.781 1 95.12 446 GLY B C 1
ATOM 8432 O O . GLY B 1 446 ? -34.156 -25.984 -18.375 1 95.12 446 GLY B O 1
ATOM 8433 N N . ALA B 1 447 ? -33.625 -28.219 -18.047 1 96.69 447 ALA B N 1
ATOM 8434 C CA . ALA B 1 447 ? -33.906 -28.109 -16.625 1 96.69 447 ALA B CA 1
ATOM 8435 C C . ALA B 1 447 ? -33.188 -29.188 -15.836 1 96.69 447 ALA B C 1
ATOM 8437 O O . ALA B 1 447 ? -33 -30.297 -16.328 1 96.69 447 ALA B O 1
ATOM 8438 N N . VAL B 1 448 ? -32.781 -28.812 -14.688 1 96.81 448 VAL B N 1
ATOM 8439 C CA . VAL B 1 448 ? -32.281 -29.75 -13.695 1 96.81 448 VAL B CA 1
ATOM 8440 C C . VAL B 1 448 ? -33.281 -29.875 -12.547 1 96.81 448 VAL B C 1
ATOM 8442 O O . VAL B 1 448 ? -33.75 -28.859 -12.016 1 96.81 448 VAL B O 1
ATOM 8445 N N . ARG B 1 449 ? -33.562 -31.078 -12.273 1 96.94 449 ARG B N 1
ATOM 8446 C CA . ARG B 1 449 ? -34.594 -31.297 -11.258 1 96.94 449 ARG B CA 1
ATOM 8447 C C . ARG B 1 449 ? -34.094 -32.219 -10.148 1 96.94 449 ARG B C 1
ATOM 8449 O O . ARG B 1 449 ? -33.281 -33.094 -10.391 1 96.94 449 ARG B O 1
ATOM 8456 N N . ILE B 1 450 ? -34.562 -31.969 -8.961 1 96.06 450 ILE B N 1
ATOM 8457 C CA . ILE B 1 450 ? -34.375 -32.844 -7.809 1 96.06 450 ILE B CA 1
ATOM 8458 C C . ILE B 1 450 ? -35.719 -33.312 -7.281 1 96.06 450 ILE B C 1
ATOM 8460 O O . ILE B 1 450 ? -36.562 -32.5 -6.93 1 96.06 450 ILE B O 1
ATOM 8464 N N . ASP B 1 451 ? -35.969 -34.531 -7.262 1 95.88 451 ASP B N 1
ATOM 8465 C CA . ASP B 1 451 ? -37.219 -35.156 -6.859 1 95.88 451 ASP B CA 1
ATOM 8466 C C . ASP B 1 451 ? -38.406 -34.531 -7.625 1 95.88 451 ASP B C 1
ATOM 8468 O O . ASP B 1 451 ? -39.438 -34.219 -7.031 1 95.88 451 ASP B O 1
ATOM 8472 N N . GLY B 1 452 ? -38.125 -34.219 -8.828 1 93.69 452 GLY B N 1
ATOM 8473 C CA . GLY B 1 452 ? -39.188 -33.75 -9.711 1 93.69 452 GLY B CA 1
ATOM 8474 C C . GLY B 1 452 ? -39.344 -32.25 -9.711 1 93.69 452 GLY B C 1
ATOM 8475 O O . GLY B 1 452 ? -40.031 -31.688 -10.555 1 93.69 452 GLY B O 1
ATOM 8476 N N . HIS B 1 453 ? -38.719 -31.594 -8.891 1 95.38 453 HIS B N 1
ATOM 8477 C CA . HIS B 1 453 ? -38.812 -30.141 -8.805 1 95.38 453 HIS B CA 1
ATOM 8478 C C . HIS B 1 453 ? -37.625 -29.453 -9.492 1 95.38 453 HIS B C 1
ATOM 8480 O O . HIS B 1 453 ? -36.5 -29.859 -9.312 1 95.38 453 HIS B O 1
ATOM 8486 N N . ASP B 1 454 ? -37.969 -28.438 -10.227 1 95.94 454 ASP B N 1
ATOM 8487 C CA . ASP B 1 454 ? -36.906 -27.625 -10.828 1 95.94 454 ASP B CA 1
ATOM 8488 C C . ASP B 1 454 ? -36.094 -26.922 -9.75 1 95.94 454 ASP B C 1
ATOM 8490 O O . ASP B 1 454 ? -36.656 -26.297 -8.844 1 95.94 454 ASP B O 1
ATOM 8494 N N . ILE B 1 455 ? -34.812 -27.062 -9.883 1 95.75 455 ILE B N 1
ATOM 8495 C CA . ILE B 1 455 ? -33.938 -26.547 -8.836 1 95.75 455 ILE B CA 1
ATOM 8496 C C . ILE B 1 455 ? -34.094 -25.016 -8.766 1 95.75 455 ILE B C 1
ATOM 8498 O O . ILE B 1 455 ? -33.75 -24.406 -7.754 1 95.75 455 ILE B O 1
ATOM 8502 N N . ARG B 1 456 ? -34.5 -24.25 -9.766 1 94 456 ARG B N 1
ATOM 8503 C CA . ARG B 1 456 ? -34.719 -22.797 -9.789 1 94 456 ARG B CA 1
ATOM 8504 C C . ARG B 1 456 ? -35.875 -22.406 -8.898 1 94 456 ARG B C 1
ATOM 8506 O O . ARG B 1 456 ? -36 -21.234 -8.5 1 94 456 ARG B O 1
ATOM 8513 N N . ASP B 1 457 ? -36.688 -23.484 -8.578 1 95 457 ASP B N 1
ATOM 8514 C CA . ASP B 1 457 ? -37.875 -23.219 -7.754 1 95 457 ASP B CA 1
ATOM 8515 C C . ASP B 1 457 ? -37.594 -23.609 -6.297 1 95 457 ASP B C 1
ATOM 8517 O O . ASP B 1 457 ? -38.469 -23.438 -5.441 1 95 457 ASP B O 1
ATOM 8521 N N . VAL B 1 458 ? -36.531 -24.047 -5.973 1 94.38 458 VAL B N 1
ATOM 8522 C CA . VAL B 1 458 ? -36.156 -24.484 -4.629 1 94.38 458 VAL B CA 1
ATOM 8523 C C . VAL B 1 458 ? -35.25 -23.438 -3.971 1 94.38 458 VAL B C 1
ATOM 8525 O O . VAL B 1 458 ? -34.5 -22.734 -4.652 1 94.38 458 VAL B O 1
ATOM 8528 N N . SER B 1 459 ? -35.469 -23.281 -2.699 1 94.25 459 SER B N 1
ATOM 8529 C CA . SER B 1 459 ? -34.562 -22.375 -2.002 1 94.25 459 SER B CA 1
ATOM 8530 C C . SER B 1 459 ? -33.125 -22.875 -2.057 1 94.25 459 SER B C 1
ATOM 8532 O O . SER B 1 459 ? -32.875 -24.078 -1.975 1 94.25 459 SER B O 1
ATOM 8534 N N . LEU B 1 460 ? -32.188 -21.969 -2.154 1 92.94 460 LEU B N 1
ATOM 8535 C CA . LEU B 1 460 ? -30.781 -22.328 -2.289 1 92.94 460 LEU B CA 1
ATOM 8536 C C . LEU B 1 460 ? -30.281 -23.062 -1.049 1 92.94 460 LEU B C 1
ATOM 8538 O O . LEU B 1 460 ? -29.5 -24.016 -1.155 1 92.94 460 LEU B O 1
ATOM 8542 N N . ALA B 1 461 ? -30.719 -22.641 0.059 1 90.94 461 ALA B N 1
ATOM 8543 C CA . ALA B 1 461 ? -30.297 -23.266 1.31 1 90.94 461 ALA B CA 1
ATOM 8544 C C . ALA B 1 461 ? -30.75 -24.719 1.372 1 90.94 461 ALA B C 1
ATOM 8546 O O . ALA B 1 461 ? -29.984 -25.594 1.765 1 90.94 461 ALA B O 1
ATOM 8547 N N . ASP B 1 462 ? -31.953 -24.953 0.941 1 92.31 462 ASP B N 1
ATOM 8548 C CA . ASP B 1 462 ? -32.5 -26.312 0.954 1 92.31 462 ASP B CA 1
ATOM 8549 C C . ASP B 1 462 ? -31.797 -27.188 -0.077 1 92.31 462 ASP B C 1
ATOM 8551 O O . ASP B 1 462 ? -31.469 -28.344 0.208 1 92.31 462 ASP B O 1
ATOM 8555 N N . LEU B 1 463 ? -31.625 -26.641 -1.188 1 94.06 463 LEU B N 1
ATOM 8556 C CA . LEU B 1 463 ? -30.969 -27.375 -2.256 1 94.06 463 LEU B CA 1
ATOM 8557 C C . LEU B 1 463 ? -29.547 -27.766 -1.849 1 94.06 463 LEU B C 1
ATOM 8559 O O . LEU B 1 463 ? -29.172 -28.938 -1.954 1 94.06 463 LEU B O 1
ATOM 8563 N N . ARG B 1 464 ? -28.844 -26.812 -1.342 1 92.12 464 ARG B N 1
ATOM 8564 C CA . ARG B 1 464 ? -27.422 -27.016 -1.06 1 92.12 464 ARG B CA 1
ATOM 8565 C C . ARG B 1 464 ? -27.234 -27.781 0.244 1 92.12 464 ARG B C 1
ATOM 8567 O O . ARG B 1 464 ? -26.156 -28.328 0.493 1 92.12 464 ARG B O 1
ATOM 8574 N N . SER B 1 465 ? -28.266 -27.859 1.04 1 89.75 465 SER B N 1
ATOM 8575 C CA . SER B 1 465 ? -28.234 -28.734 2.209 1 89.75 465 SER B CA 1
ATOM 8576 C C . SER B 1 465 ? -28.484 -30.188 1.82 1 89.75 465 SER B C 1
ATOM 8578 O O . SER B 1 465 ? -28.016 -31.109 2.49 1 89.75 465 SER B O 1
ATOM 8580 N N . ALA B 1 466 ? -29.156 -30.328 0.771 1 92.25 466 ALA B N 1
ATOM 8581 C CA . ALA B 1 466 ? -29.516 -31.672 0.3 1 92.25 466 ALA B CA 1
ATOM 8582 C C . ALA B 1 466 ? -28.375 -32.281 -0.515 1 92.25 466 ALA B C 1
ATOM 8584 O O . ALA B 1 466 ? -28.328 -33.5 -0.7 1 92.25 466 ALA B O 1
ATOM 8585 N N . VAL B 1 467 ? -27.531 -31.438 -0.953 1 93.19 467 VAL B N 1
ATOM 8586 C CA . VAL B 1 467 ? -26.469 -31.906 -1.836 1 93.19 467 VAL B CA 1
ATOM 8587 C C . VAL B 1 467 ? -25.109 -31.688 -1.175 1 93.19 467 VAL B C 1
ATOM 8589 O O . VAL B 1 467 ? -24.781 -30.547 -0.808 1 93.19 467 VAL B O 1
ATOM 8592 N N . GLY B 1 468 ? -24.359 -32.719 -0.927 1 90.5 468 GLY B N 1
ATOM 8593 C CA . GLY B 1 468 ? -22.984 -32.625 -0.466 1 90.5 468 GLY B CA 1
ATOM 8594 C C . GLY B 1 468 ? -21.984 -32.531 -1.599 1 90.5 468 GLY B C 1
ATOM 8595 O O . GLY B 1 468 ? -22.125 -33.219 -2.611 1 90.5 468 GLY B O 1
ATOM 8596 N N . TYR B 1 469 ? -21.031 -31.594 -1.48 1 90.06 469 TYR B N 1
ATOM 8597 C CA . TYR B 1 469 ? -20.078 -31.375 -2.564 1 90.06 469 TYR B CA 1
ATOM 8598 C C . TYR B 1 469 ? -18.656 -31.547 -2.08 1 90.06 469 TYR B C 1
ATOM 8600 O O . TYR B 1 469 ? -18.234 -30.891 -1.121 1 90.06 469 TYR B O 1
ATOM 8608 N N . VAL B 1 470 ? -17.938 -32.438 -2.662 1 86.88 470 VAL B N 1
ATOM 8609 C CA . VAL B 1 470 ? -16.516 -32.594 -2.451 1 86.88 470 VAL B CA 1
ATOM 8610 C C . VAL B 1 470 ? -15.75 -32.219 -3.717 1 86.88 470 VAL B C 1
ATOM 8612 O O . VAL B 1 470 ? -15.773 -32.938 -4.715 1 86.88 470 VAL B O 1
ATOM 8615 N N . SER B 1 471 ? -15.102 -31.094 -3.67 1 84.88 471 SER B N 1
ATOM 8616 C CA . SER B 1 471 ? -14.445 -30.516 -4.844 1 84.88 471 SER B CA 1
ATOM 8617 C C . SER B 1 471 ? -13.047 -31.094 -5.027 1 84.88 471 SER B C 1
ATOM 8619 O O . SER B 1 471 ? -12.492 -31.703 -4.109 1 84.88 471 SER B O 1
ATOM 8621 N N . GLN B 1 472 ? -12.609 -30.844 -6.25 1 74.38 472 GLN B N 1
ATOM 8622 C CA . GLN B 1 472 ? -11.234 -31.219 -6.578 1 74.38 472 GLN B CA 1
ATOM 8623 C C . GLN B 1 472 ? -10.234 -30.406 -5.766 1 74.38 472 GLN B C 1
ATOM 8625 O O . GLN B 1 472 ? -9.289 -30.953 -5.203 1 74.38 472 GLN B O 1
ATOM 8630 N N . ASP B 1 473 ? -10.469 -29.109 -5.773 1 76.38 473 ASP B N 1
ATOM 8631 C CA . ASP B 1 473 ? -9.625 -28.203 -4.988 1 76.38 473 ASP B CA 1
ATOM 8632 C C . ASP B 1 473 ? -10.156 -28.062 -3.566 1 76.38 473 ASP B C 1
ATOM 8634 O O . ASP B 1 473 ? -11.07 -27.266 -3.32 1 76.38 473 ASP B O 1
ATOM 8638 N N . THR B 1 474 ? -9.523 -28.938 -2.717 1 81.81 474 THR B N 1
ATOM 8639 C CA . THR B 1 474 ? -9.992 -28.953 -1.337 1 81.81 474 THR B CA 1
ATOM 8640 C C . THR B 1 474 ? -9.578 -27.672 -0.612 1 81.81 474 THR B C 1
ATOM 8642 O O . THR B 1 474 ? -8.391 -27.375 -0.503 1 81.81 474 THR B O 1
ATOM 8645 N N . PHE B 1 475 ? -10.539 -26.891 -0.295 1 87.31 475 PHE B N 1
ATOM 8646 C CA . PHE B 1 475 ? -10.281 -25.656 0.435 1 87.31 475 PHE B CA 1
ATOM 8647 C C . PHE B 1 475 ? -10.578 -25.828 1.919 1 87.31 475 PHE B C 1
ATOM 8649 O O . PHE B 1 475 ? -11.602 -26.422 2.291 1 87.31 475 PHE B O 1
ATOM 8656 N N . LEU B 1 476 ? -9.641 -25.484 2.721 1 90.31 476 LEU B N 1
ATOM 8657 C CA . LEU B 1 476 ? -9.836 -25.453 4.168 1 90.31 476 LEU B CA 1
ATOM 8658 C C . LEU B 1 476 ? -9.641 -24.047 4.711 1 90.31 476 LEU B C 1
ATOM 8660 O O . LEU B 1 476 ? -8.719 -23.344 4.301 1 90.31 476 LEU B O 1
ATOM 8664 N N . PHE B 1 477 ? -10.539 -23.641 5.566 1 90.38 477 PHE B N 1
ATOM 8665 C CA . PHE B 1 477 ? -10.43 -22.328 6.195 1 90.38 477 PHE B CA 1
ATOM 8666 C C . PHE B 1 477 ? -9.375 -22.328 7.297 1 90.38 477 PHE B C 1
ATOM 8668 O O . PHE B 1 477 ? -9.062 -23.391 7.848 1 90.38 477 PHE B O 1
ATOM 8675 N N . ASP B 1 478 ? -8.898 -21.094 7.559 1 88.25 478 ASP B N 1
ATOM 8676 C CA . ASP B 1 478 ? -8 -20.969 8.703 1 88.25 478 ASP B CA 1
ATOM 8677 C C . ASP B 1 478 ? -8.734 -21.266 10.008 1 88.25 478 ASP B C 1
ATOM 8679 O O . ASP B 1 478 ? -9.797 -20.703 10.273 1 88.25 478 ASP B O 1
ATOM 8683 N N . GLY B 1 479 ? -8.312 -22.266 10.75 1 88.44 479 GLY B N 1
ATOM 8684 C CA . GLY B 1 479 ? -8.922 -22.75 11.984 1 88.44 479 GLY B CA 1
ATOM 8685 C C . GLY B 1 479 ? -8.461 -24.141 12.375 1 88.44 479 GLY B C 1
ATOM 8686 O O . GLY B 1 479 ? -7.406 -24.594 11.93 1 88.44 479 GLY B O 1
ATOM 8687 N N . THR B 1 480 ? -9.281 -24.734 13.172 1 93.88 480 THR B N 1
ATOM 8688 C CA . THR B 1 480 ? -8.93 -26.078 13.617 1 93.88 480 THR B CA 1
ATOM 8689 C C . THR B 1 480 ? -9.516 -27.141 12.68 1 93.88 480 THR B C 1
ATOM 8691 O O . THR B 1 480 ? -10.359 -26.828 11.836 1 93.88 480 THR B O 1
ATOM 8694 N N . ILE B 1 481 ? -8.992 -28.328 12.789 1 95.31 481 ILE B N 1
ATOM 8695 C CA . ILE B 1 481 ? -9.523 -29.438 12.016 1 95.31 481 ILE B CA 1
ATOM 8696 C C . ILE B 1 481 ? -11 -29.641 12.359 1 95.31 481 ILE B C 1
ATOM 8698 O O . ILE B 1 481 ? -11.828 -29.844 11.469 1 95.31 481 ILE B O 1
ATOM 8702 N N . ALA B 1 482 ? -11.297 -29.531 13.641 1 95.75 482 ALA B N 1
ATOM 8703 C CA . ALA B 1 482 ? -12.68 -29.688 14.086 1 95.75 482 ALA B CA 1
ATOM 8704 C C . ALA B 1 482 ? -13.586 -28.641 13.461 1 95.75 482 ALA B C 1
ATOM 8706 O O . ALA B 1 482 ? -14.695 -28.938 13.016 1 95.75 482 ALA B O 1
ATOM 8707 N N . ASP B 1 483 ? -13.156 -27.438 13.406 1 93.31 483 ASP B N 1
ATOM 8708 C CA . ASP B 1 483 ? -13.93 -26.328 12.828 1 93.31 483 ASP B CA 1
ATOM 8709 C C . ASP B 1 483 ? -14.195 -26.562 11.344 1 93.31 483 ASP B C 1
ATOM 8711 O O . ASP B 1 483 ? -15.266 -26.234 10.836 1 93.31 483 ASP B O 1
ATOM 8715 N N . ASN B 1 484 ? -13.172 -27.047 10.672 1 94.75 484 ASN B N 1
ATOM 8716 C CA . ASN B 1 484 ? -13.297 -27.297 9.234 1 94.75 484 ASN B CA 1
ATOM 8717 C C . ASN B 1 484 ? -14.266 -28.438 8.945 1 94.75 484 ASN B C 1
ATOM 8719 O O . ASN B 1 484 ? -14.992 -28.391 7.949 1 94.75 484 ASN B O 1
ATOM 8723 N N . ILE B 1 485 ? -14.273 -29.422 9.844 1 94.94 485 ILE B N 1
ATOM 8724 C CA . ILE B 1 485 ? -15.219 -30.516 9.68 1 94.94 485 ILE B CA 1
ATOM 8725 C C . ILE B 1 485 ? -16.625 -30.047 9.992 1 94.94 485 ILE B C 1
ATOM 8727 O O . ILE B 1 485 ? -17.578 -30.406 9.305 1 94.94 485 ILE B O 1
ATOM 8731 N N . ARG B 1 486 ? -16.734 -29.219 10.961 1 94.81 486 ARG B N 1
ATOM 8732 C CA . ARG B 1 486 ? -18.031 -28.703 11.414 1 94.81 486 ARG B CA 1
ATOM 8733 C C . ARG B 1 486 ? -18.562 -27.641 10.461 1 94.81 486 ARG B C 1
ATOM 8735 O O . ARG B 1 486 ? -19.734 -27.266 10.531 1 94.81 486 ARG B O 1
ATOM 8742 N N . TYR B 1 487 ? -17.797 -27.203 9.539 1 92.75 487 TYR B N 1
ATOM 8743 C CA . TYR B 1 487 ? -18.156 -26.062 8.688 1 92.75 487 TYR B CA 1
ATOM 8744 C C . TYR B 1 487 ? -19.391 -26.375 7.859 1 92.75 487 TYR B C 1
ATOM 8746 O O . TYR B 1 487 ? -19.406 -27.344 7.09 1 92.75 487 TYR B O 1
ATOM 8754 N N . GLY B 1 488 ? -20.422 -25.578 7.984 1 90.25 488 GLY B N 1
ATOM 8755 C CA . GLY B 1 488 ? -21.719 -25.812 7.367 1 90.25 488 GLY B CA 1
ATOM 8756 C C . GLY B 1 488 ? -22.75 -26.391 8.328 1 90.25 488 GLY B C 1
ATOM 8757 O O . GLY B 1 488 ? -23.953 -26.281 8.102 1 90.25 488 GLY B O 1
ATOM 8758 N N . HIS B 1 489 ? -22.234 -27.172 9.203 1 92.06 489 HIS B N 1
ATOM 8759 C CA . HIS B 1 489 ? -23.031 -27.719 10.289 1 92.06 489 HIS B CA 1
ATOM 8760 C C . HIS B 1 489 ? -22.469 -27.328 11.648 1 92.06 489 HIS B C 1
ATOM 8762 O O . HIS B 1 489 ? -22 -28.188 12.398 1 92.06 489 HIS B O 1
ATOM 8768 N N . PHE B 1 490 ? -22.688 -26.203 11.992 1 91.25 490 PHE B N 1
ATOM 8769 C CA . PHE B 1 490 ? -21.984 -25.562 13.086 1 91.25 490 PHE B CA 1
ATOM 8770 C C . PHE B 1 490 ? -22.516 -26.031 14.438 1 91.25 490 PHE B C 1
ATOM 8772 O O . PHE B 1 490 ? -21.828 -25.906 15.453 1 91.25 490 PHE B O 1
ATOM 8779 N N . ASP B 1 491 ? -23.672 -26.672 14.5 1 91.06 491 ASP B N 1
ATOM 8780 C CA . ASP B 1 491 ? -24.281 -27.125 15.742 1 91.06 491 ASP B CA 1
ATOM 8781 C C . ASP B 1 491 ? -23.891 -28.578 16.031 1 91.06 491 ASP B C 1
ATOM 8783 O O . ASP B 1 491 ? -24.266 -29.125 17.078 1 91.06 491 ASP B O 1
ATOM 8787 N N . ALA B 1 492 ? -23.172 -29.156 15.07 1 93.69 492 ALA B N 1
ATOM 8788 C CA . ALA B 1 492 ? -22.766 -30.547 15.281 1 93.69 492 ALA B CA 1
ATOM 8789 C C . ALA B 1 492 ? -21.875 -30.672 16.516 1 93.69 492 ALA B C 1
ATOM 8791 O O . ALA B 1 492 ? -21 -29.844 16.734 1 93.69 492 ALA B O 1
ATOM 8792 N N . ASP B 1 493 ? -22.078 -31.609 17.328 1 94.62 493 ASP B N 1
ATOM 8793 C CA . ASP B 1 493 ? -21.281 -31.797 18.531 1 94.62 493 ASP B CA 1
ATOM 8794 C C . ASP B 1 493 ? -19.984 -32.531 18.219 1 94.62 493 ASP B C 1
ATOM 8796 O O . ASP B 1 493 ? -19.766 -33 17.094 1 94.62 493 ASP B O 1
ATOM 8800 N N . ASP B 1 494 ? -19.172 -32.688 19.188 1 95 494 ASP B N 1
ATOM 8801 C CA . ASP B 1 494 ? -17.828 -33.219 19.016 1 95 494 ASP B CA 1
ATOM 8802 C C . ASP B 1 494 ? -17.875 -34.719 18.672 1 95 494 ASP B C 1
ATOM 8804 O O . ASP B 1 494 ? -17.031 -35.219 17.938 1 95 494 ASP B O 1
ATOM 8808 N N . GLU B 1 495 ? -18.812 -35.312 19.203 1 95.06 495 GLU B N 1
ATOM 8809 C CA . GLU B 1 495 ? -18.953 -36.75 18.922 1 95.06 495 GLU B CA 1
ATOM 8810 C C . GLU B 1 495 ? -19.297 -37 17.453 1 95.06 495 GLU B C 1
ATOM 8812 O O . GLU B 1 495 ? -18.75 -37.906 16.828 1 95.06 495 GLU B O 1
ATOM 8817 N N . ALA B 1 496 ? -20.156 -36.188 16.953 1 94.94 496 ALA B N 1
ATOM 8818 C CA . ALA B 1 496 ? -20.531 -36.312 15.547 1 94.94 496 ALA B CA 1
ATOM 8819 C C . ALA B 1 496 ? -19.328 -36.031 14.648 1 94.94 496 ALA B C 1
ATOM 8821 O O . ALA B 1 496 ? -19.156 -36.688 13.617 1 94.94 496 ALA B O 1
ATOM 8822 N N . VAL B 1 497 ? -18.578 -35.094 15.016 1 96.31 497 VAL B N 1
ATOM 8823 C CA . VAL B 1 497 ? -17.375 -34.719 14.258 1 96.31 497 VAL B CA 1
ATOM 8824 C C . VAL B 1 497 ? -16.391 -35.875 14.258 1 96.31 497 VAL B C 1
ATOM 8826 O O . VAL B 1 497 ? -15.805 -36.219 13.219 1 96.31 497 VAL B O 1
ATOM 8829 N N . ARG B 1 498 ? -16.219 -36.531 15.398 1 95.62 498 ARG B N 1
ATOM 8830 C CA . ARG B 1 498 ? -15.305 -37.656 15.508 1 95.62 498 ARG B CA 1
ATOM 8831 C C . ARG B 1 498 ? -15.781 -38.812 14.672 1 95.62 498 ARG B C 1
ATOM 8833 O O . ARG B 1 498 ? -14.977 -39.5 14.023 1 95.62 498 ARG B O 1
ATOM 8840 N N . GLU B 1 499 ? -17.016 -39.062 14.711 1 93.25 499 GLU B N 1
ATOM 8841 C CA . GLU B 1 499 ? -17.594 -40.156 13.922 1 93.25 499 GLU B CA 1
ATOM 8842 C C . GLU B 1 499 ? -17.422 -39.906 12.43 1 93.25 499 GLU B C 1
ATOM 8844 O O . GLU B 1 499 ? -17.109 -40.844 11.672 1 93.25 499 GLU B O 1
ATOM 8849 N N . ALA B 1 500 ? -17.672 -38.688 12.047 1 93.06 500 ALA B N 1
ATOM 8850 C CA . ALA B 1 500 ? -17.484 -38.344 10.641 1 93.06 500 ALA B CA 1
ATOM 8851 C C . ALA B 1 500 ? -16.031 -38.5 10.219 1 93.06 500 ALA B C 1
ATOM 8853 O O . ALA B 1 500 ? -15.742 -38.969 9.125 1 93.06 500 ALA B O 1
ATOM 8854 N N . ALA B 1 501 ? -15.156 -38.125 11.086 1 94.56 501 ALA B N 1
ATOM 8855 C CA . ALA B 1 501 ? -13.727 -38.25 10.82 1 94.56 501 ALA B CA 1
ATOM 8856 C C . ALA B 1 501 ? -13.32 -39.719 10.695 1 94.56 501 ALA B C 1
ATOM 8858 O O . ALA B 1 501 ? -12.492 -40.062 9.859 1 94.56 501 ALA B O 1
ATOM 8859 N N . LYS B 1 502 ? -13.859 -40.531 11.555 1 91.38 502 LYS B N 1
ATOM 8860 C CA . LYS B 1 502 ? -13.594 -41.969 11.484 1 91.38 502 LYS B CA 1
ATOM 8861 C C . LYS B 1 502 ? -14.078 -42.562 10.164 1 91.38 502 LYS B C 1
ATOM 8863 O O . LYS B 1 502 ? -13.375 -43.312 9.523 1 91.38 502 LYS B O 1
ATOM 8868 N N . ALA B 1 503 ? -15.211 -42.094 9.797 1 87 503 ALA B N 1
ATOM 8869 C CA . ALA B 1 503 ? -15.797 -42.562 8.555 1 87 503 ALA B CA 1
ATOM 8870 C C . ALA B 1 503 ? -14.961 -42.156 7.348 1 87 503 ALA B C 1
ATOM 8872 O O . ALA B 1 503 ? -14.875 -42.875 6.359 1 87 503 ALA B O 1
ATOM 8873 N N . ALA B 1 504 ? -14.391 -41.062 7.438 1 88.44 504 ALA B N 1
ATOM 8874 C CA . ALA B 1 504 ? -13.586 -40.531 6.336 1 88.44 504 ALA B CA 1
ATOM 8875 C C . ALA B 1 504 ? -12.125 -40.969 6.473 1 88.44 504 ALA B C 1
ATOM 8877 O O . ALA B 1 504 ? -11.25 -40.469 5.758 1 88.44 504 ALA B O 1
ATOM 8878 N N . GLN B 1 505 ? -11.797 -41.781 7.461 1 86.81 505 GLN B N 1
ATOM 8879 C CA . GLN B 1 505 ? -10.453 -42.312 7.719 1 86.81 505 GLN B CA 1
ATOM 8880 C C . GLN B 1 505 ? -9.492 -41.156 8.062 1 86.81 505 GLN B C 1
ATOM 8882 O O . GLN B 1 505 ? -8.344 -41.156 7.633 1 86.81 505 GLN B O 1
ATOM 8887 N N . ALA B 1 506 ? -10.016 -40.125 8.641 1 90.5 506 ALA B N 1
ATOM 8888 C CA . ALA B 1 506 ? -9.195 -39 9.016 1 90.5 506 ALA B CA 1
ATOM 8889 C C . ALA B 1 506 ? -8.859 -39.031 10.508 1 90.5 506 ALA B C 1
ATOM 8891 O O . ALA B 1 506 ? -7.91 -38.375 10.953 1 90.5 506 ALA B O 1
ATOM 8892 N N . HIS B 1 507 ? -9.57 -39.844 11.273 1 92.5 507 HIS B N 1
ATOM 8893 C CA . HIS B 1 507 ? -9.453 -39.875 12.727 1 92.5 507 HIS B CA 1
ATOM 8894 C C . HIS B 1 507 ? -8.039 -40.25 13.156 1 92.5 507 HIS B C 1
ATOM 8896 O O . HIS B 1 507 ? -7.48 -39.656 14.07 1 92.5 507 HIS B O 1
ATOM 8902 N N . GLU B 1 508 ? -7.531 -41.219 12.508 1 89.25 508 GLU B N 1
ATOM 8903 C CA . GLU B 1 508 ? -6.234 -41.75 12.906 1 89.25 508 GLU B CA 1
ATOM 8904 C C . GLU B 1 508 ? -5.141 -40.688 12.781 1 89.25 508 GLU B C 1
ATOM 8906 O O . GLU B 1 508 ? -4.387 -40.469 13.727 1 89.25 508 GLU B O 1
ATOM 8911 N N . PHE B 1 509 ? -5.055 -39.969 11.594 1 88.56 509 PHE B N 1
ATOM 8912 C CA . PHE B 1 509 ? -3.977 -39 11.445 1 88.56 509 PHE B CA 1
ATOM 8913 C C . PHE B 1 509 ? -4.219 -37.781 12.328 1 88.56 509 PHE B C 1
ATOM 8915 O O . PHE B 1 509 ? -3.27 -37.125 12.773 1 88.56 509 PHE B O 1
ATOM 8922 N N . ILE B 1 510 ? -5.508 -37.5 12.602 1 94.44 510 ILE B N 1
ATOM 8923 C CA . ILE B 1 510 ? -5.84 -36.344 13.438 1 94.44 510 ILE B CA 1
ATOM 8924 C C . ILE B 1 510 ? -5.355 -36.594 14.859 1 94.44 510 ILE B C 1
ATOM 8926 O O . ILE B 1 510 ? -4.793 -35.688 15.492 1 94.44 510 ILE B O 1
ATOM 8930 N N . THR B 1 511 ? -5.555 -37.75 15.328 1 93.44 511 THR B N 1
ATOM 8931 C CA . THR B 1 511 ? -5.188 -38.094 16.703 1 93.44 511 THR B CA 1
ATOM 8932 C C . THR B 1 511 ? -3.674 -38.188 16.844 1 93.44 511 THR B C 1
ATOM 8934 O O . THR B 1 511 ? -3.143 -38.094 17.953 1 93.44 511 THR B O 1
ATOM 8937 N N . GLU B 1 512 ? -2.988 -38.406 15.781 1 91.44 512 GLU B N 1
ATOM 8938 C CA . GLU B 1 512 ? -1.53 -38.469 15.805 1 91.44 512 GLU B CA 1
ATOM 8939 C C . GLU B 1 512 ? -0.907 -37.062 15.875 1 91.44 512 GLU B C 1
ATOM 8941 O O . GLU B 1 512 ? 0.258 -36.938 16.25 1 91.44 512 GLU B O 1
ATOM 8946 N N . LEU B 1 513 ? -1.677 -36.188 15.516 1 92.5 513 LEU B N 1
ATOM 8947 C CA . LEU B 1 513 ? -1.181 -34.812 15.617 1 92.5 513 LEU B CA 1
ATOM 8948 C C . LEU B 1 513 ? -1.137 -34.344 17.078 1 92.5 513 LEU B C 1
ATOM 8950 O O . LEU B 1 513 ? -1.985 -34.75 17.875 1 92.5 513 LEU B O 1
ATOM 8954 N N . PRO B 1 514 ? -0.233 -33.469 17.469 1 90 514 PRO B N 1
ATOM 8955 C CA . PRO B 1 514 ? -0.049 -33.062 18.859 1 90 514 PRO B CA 1
ATOM 8956 C C . PRO B 1 514 ? -1.311 -32.438 19.469 1 90 514 PRO B C 1
ATOM 8958 O O . PRO B 1 514 ? -1.619 -32.656 20.641 1 90 514 PRO B O 1
ATOM 8961 N N . GLU B 1 515 ? -2.084 -31.719 18.75 1 93.81 515 GLU B N 1
ATOM 8962 C CA . GLU B 1 515 ? -3.26 -31.047 19.281 1 93.81 515 GLU B CA 1
ATOM 8963 C C . GLU B 1 515 ? -4.547 -31.719 18.812 1 93.81 515 GLU B C 1
ATOM 8965 O O . GLU B 1 515 ? -5.637 -31.172 18.984 1 93.81 515 GLU B O 1
ATOM 8970 N N . GLY B 1 516 ? -4.355 -32.812 18.141 1 94.25 516 GLY B N 1
ATOM 8971 C CA . GLY B 1 516 ? -5.512 -33.562 17.703 1 94.25 516 GLY B CA 1
ATOM 8972 C C . GLY B 1 516 ? -6.465 -32.75 16.844 1 94.25 516 GLY B C 1
ATOM 8973 O O . GLY B 1 516 ? -6.051 -32.125 15.875 1 94.25 516 GLY B O 1
ATOM 8974 N N . TYR B 1 517 ? -7.75 -32.75 17.281 1 95.06 517 TYR B N 1
ATOM 8975 C CA . TYR B 1 517 ? -8.797 -32.062 16.547 1 95.06 517 TYR B CA 1
ATOM 8976 C C . TYR B 1 517 ? -8.664 -30.562 16.672 1 95.06 517 TYR B C 1
ATOM 8978 O O . TYR B 1 517 ? -9.227 -29.812 15.867 1 95.06 517 TYR B O 1
ATOM 8986 N N . GLU B 1 518 ? -7.918 -30.172 17.594 1 93.44 518 GLU B N 1
ATOM 8987 C CA . GLU B 1 518 ? -7.742 -28.75 17.828 1 93.44 518 GLU B CA 1
ATOM 8988 C C . GLU B 1 518 ? -6.516 -28.219 17.094 1 93.44 518 GLU B C 1
ATOM 8990 O O . GLU B 1 518 ? -6.172 -27.031 17.219 1 93.44 518 GLU B O 1
ATOM 8995 N N . THR B 1 519 ? -5.969 -29.031 16.281 1 92.25 519 THR B N 1
ATOM 8996 C CA . THR B 1 519 ? -4.816 -28.609 15.492 1 92.25 519 THR B CA 1
ATOM 8997 C C . THR B 1 519 ? -5.211 -27.531 14.492 1 92.25 519 THR B C 1
ATOM 8999 O O . THR B 1 519 ? -6.188 -27.688 13.75 1 92.25 519 THR B O 1
ATOM 9002 N N . ARG B 1 520 ? -4.531 -26.5 14.461 1 90.44 520 ARG B N 1
ATOM 9003 C CA . ARG B 1 520 ? -4.773 -25.422 13.492 1 90.44 520 ARG B CA 1
ATOM 9004 C C . ARG B 1 520 ? -4.207 -25.781 12.125 1 90.44 520 ARG B C 1
ATOM 9006 O O . ARG B 1 520 ? -3.039 -26.172 12.016 1 90.44 520 ARG B O 1
ATOM 9013 N N . VAL B 1 521 ? -4.961 -25.703 11.078 1 88.75 521 VAL B N 1
ATOM 9014 C CA . VAL B 1 521 ? -4.574 -26.172 9.75 1 88.75 521 VAL B CA 1
ATOM 9015 C C . VAL B 1 521 ? -3.879 -25.031 8.992 1 88.75 521 VAL B C 1
ATOM 9017 O O . VAL B 1 521 ? -3.129 -25.281 8.047 1 88.75 521 VAL B O 1
ATOM 9020 N N . GLY B 1 522 ? -3.967 -23.812 9.422 1 79.5 522 GLY B N 1
ATOM 9021 C CA . GLY B 1 522 ? -3.371 -22.688 8.719 1 79.5 522 GLY B CA 1
ATOM 9022 C C . GLY B 1 522 ? -4.176 -22.25 7.508 1 79.5 522 GLY B C 1
ATOM 9023 O O . GLY B 1 522 ? -5.195 -22.859 7.176 1 79.5 522 GLY B O 1
ATOM 9024 N N . GLU B 1 523 ? -3.645 -21.297 6.766 1 77.31 523 GLU B N 1
ATOM 9025 C CA . GLU B 1 523 ? -4.332 -20.781 5.582 1 77.31 523 GLU B CA 1
ATOM 9026 C C . GLU B 1 523 ? -4.352 -21.812 4.461 1 77.31 523 GLU B C 1
ATOM 9028 O O . GLU B 1 523 ? -3.324 -22.406 4.145 1 77.31 523 GLU B O 1
ATOM 9033 N N . ARG B 1 524 ? -5.535 -22.031 3.967 1 74.5 524 ARG B N 1
ATOM 9034 C CA . ARG B 1 524 ? -5.773 -22.984 2.885 1 74.5 524 ARG B CA 1
ATOM 9035 C C . ARG B 1 524 ? -5.25 -24.375 3.248 1 74.5 524 ARG B C 1
ATOM 9037 O O . ARG B 1 524 ? -4.832 -25.125 2.373 1 74.5 524 ARG B O 1
ATOM 9044 N N . GLY B 1 525 ? -5.113 -24.656 4.562 1 76.75 525 GLY B N 1
ATOM 9045 C CA . GLY B 1 525 ? -4.715 -25.969 5.047 1 76.75 525 GLY B CA 1
ATOM 9046 C C . GLY B 1 525 ? -3.258 -26.297 4.773 1 76.75 525 GLY B C 1
ATOM 9047 O O . GLY B 1 525 ? -2.895 -27.453 4.59 1 76.75 525 GLY B O 1
ATOM 9048 N N . VAL B 1 526 ? -2.432 -25.297 4.723 1 71.56 526 VAL B N 1
ATOM 9049 C CA . VAL B 1 526 ? -1.046 -25.438 4.285 1 71.56 526 VAL B CA 1
ATOM 9050 C C . VAL B 1 526 ? -0.291 -26.359 5.234 1 71.56 526 VAL B C 1
ATOM 9052 O O . VAL B 1 526 ? 0.679 -27.016 4.836 1 71.56 526 VAL B O 1
ATOM 9055 N N . LYS B 1 527 ? -0.79 -26.641 6.359 1 79.19 527 LYS B N 1
ATOM 9056 C CA . LYS B 1 527 ? -0.079 -27.438 7.355 1 79.19 527 LYS B CA 1
ATOM 9057 C C . LYS B 1 527 ? -0.39 -28.922 7.191 1 79.19 527 LYS B C 1
ATOM 9059 O O . LYS B 1 527 ? 0.233 -29.766 7.84 1 79.19 527 LYS B O 1
ATOM 9064 N N . LEU B 1 528 ? -1.389 -29.25 6.367 1 84.25 528 LEU B N 1
ATOM 9065 C CA . LEU B 1 528 ? -1.785 -30.625 6.117 1 84.25 528 LEU B CA 1
ATOM 9066 C C . LEU B 1 528 ? -1.336 -31.078 4.734 1 84.25 528 LEU B C 1
ATOM 9068 O O . LEU B 1 528 ? -1.177 -30.266 3.828 1 84.25 528 LEU B O 1
ATOM 9072 N N . SER B 1 529 ? -1.087 -32.312 4.633 1 80.44 529 SER B N 1
ATOM 9073 C CA . SER B 1 529 ? -0.791 -32.875 3.318 1 80.44 529 SER B CA 1
ATOM 9074 C C . SER B 1 529 ? -2.027 -32.875 2.426 1 80.44 529 SER B C 1
ATOM 9076 O O . SER B 1 529 ? -3.145 -32.656 2.904 1 80.44 529 SER B O 1
ATOM 9078 N N . GLY B 1 530 ? -1.864 -32.969 1.161 1 78.69 530 GLY B N 1
ATOM 9079 C CA . GLY B 1 530 ? -2.975 -33.031 0.222 1 78.69 530 GLY B CA 1
ATOM 9080 C C . GLY B 1 530 ? -4.004 -34.062 0.57 1 78.69 530 GLY B C 1
ATOM 9081 O O . GLY B 1 530 ? -5.207 -33.812 0.54 1 78.69 530 GLY B O 1
ATOM 9082 N N . GLY B 1 531 ? -3.516 -35.281 0.913 1 80.62 531 GLY B N 1
ATOM 9083 C CA . GLY B 1 531 ? -4.406 -36.344 1.298 1 80.62 531 GLY B CA 1
ATOM 9084 C C . GLY B 1 531 ? -5.16 -36.062 2.584 1 80.62 531 GLY B C 1
ATOM 9085 O O . GLY B 1 531 ? -6.328 -36.438 2.717 1 80.62 531 GLY B O 1
ATOM 9086 N N . GLN B 1 532 ? -4.473 -35.5 3.527 1 85.06 532 GLN B N 1
ATOM 9087 C CA . GLN B 1 532 ? -5.105 -35.156 4.797 1 85.06 532 GLN B CA 1
ATOM 9088 C C . GLN B 1 532 ? -6.211 -34.125 4.59 1 85.06 532 GLN B C 1
ATOM 9090 O O . GLN B 1 532 ? -7.289 -34.25 5.176 1 85.06 532 GLN B O 1
ATOM 9095 N N . ARG B 1 533 ? -5.977 -33.125 3.754 1 89.31 533 ARG B N 1
ATOM 9096 C CA . ARG B 1 533 ? -6.973 -32.094 3.455 1 89.31 533 ARG B CA 1
ATOM 9097 C C . ARG B 1 533 ? -8.219 -32.719 2.824 1 89.31 533 ARG B C 1
ATOM 9099 O O . ARG B 1 533 ? -9.344 -32.344 3.156 1 89.31 533 ARG B O 1
ATOM 9106 N N . GLN B 1 534 ? -7.984 -33.625 1.962 1 85.62 534 GLN B N 1
ATOM 9107 C CA . GLN B 1 534 ? -9.094 -34.281 1.276 1 85.62 534 GLN B CA 1
ATOM 9108 C C . GLN B 1 534 ? -9.953 -35.062 2.256 1 85.62 534 GLN B C 1
ATOM 9110 O O . GLN B 1 534 ? -11.18 -35.062 2.156 1 85.62 534 GLN B O 1
ATOM 9115 N N . ARG B 1 535 ? -9.281 -35.781 3.131 1 87.31 535 ARG B N 1
ATOM 9116 C CA . ARG B 1 535 ? -10.008 -36.562 4.113 1 87.31 535 ARG B CA 1
ATOM 9117 C C . ARG B 1 535 ? -10.812 -35.688 5.051 1 87.31 535 ARG B C 1
ATOM 9119 O O . ARG B 1 535 ? -11.898 -36.062 5.496 1 87.31 535 ARG B O 1
ATOM 9126 N N . VAL B 1 536 ? -10.281 -34.562 5.363 1 90.88 536 VAL B N 1
ATOM 9127 C CA . VAL B 1 536 ? -11.023 -33.594 6.184 1 90.88 536 VAL B CA 1
ATOM 9128 C C . VAL B 1 536 ? -12.242 -33.094 5.418 1 90.88 536 VAL B C 1
ATOM 9130 O O . VAL B 1 536 ? -13.328 -32.969 5.988 1 90.88 536 VAL B O 1
ATOM 9133 N N . ALA B 1 537 ? -12.047 -32.781 4.145 1 89.94 537 ALA B N 1
ATOM 9134 C CA . ALA B 1 537 ? -13.164 -32.344 3.303 1 89.94 537 ALA B CA 1
ATOM 9135 C C . ALA B 1 537 ? -14.227 -33.438 3.209 1 89.94 537 ALA B C 1
ATOM 9137 O O . ALA B 1 537 ? -15.422 -33.125 3.213 1 89.94 537 ALA B O 1
ATOM 9138 N N . LEU B 1 538 ? -13.734 -34.625 3.107 1 88.38 538 LEU B N 1
ATOM 9139 C CA . LEU B 1 538 ? -14.656 -35.75 3.057 1 88.38 538 LEU B CA 1
ATOM 9140 C C . LEU B 1 538 ? -15.422 -35.875 4.367 1 88.38 538 LEU B C 1
ATOM 9142 O O . LEU B 1 538 ? -16.609 -36.188 4.367 1 88.38 538 LEU B O 1
ATOM 9146 N N . ALA B 1 539 ? -14.734 -35.75 5.469 1 91.75 539 ALA B N 1
ATOM 9147 C CA . ALA B 1 539 ? -15.383 -35.781 6.777 1 91.75 539 ALA B CA 1
ATOM 9148 C C . ALA B 1 539 ? -16.484 -34.75 6.875 1 91.75 539 ALA B C 1
ATOM 9150 O O . ALA B 1 539 ? -17.547 -35 7.469 1 91.75 539 ALA B O 1
ATOM 9151 N N . ARG B 1 540 ? -16.234 -33.594 6.379 1 92.81 540 ARG B N 1
ATOM 9152 C CA . ARG B 1 540 ? -17.25 -32.531 6.344 1 92.81 540 ARG B CA 1
ATOM 9153 C C . ARG B 1 540 ? -18.484 -33 5.586 1 92.81 540 ARG B C 1
ATOM 9155 O O . ARG B 1 540 ? -19.609 -32.75 6.031 1 92.81 540 ARG B O 1
ATOM 9162 N N . ALA B 1 541 ? -18.25 -33.562 4.457 1 89 541 ALA B N 1
ATOM 9163 C CA . ALA B 1 541 ? -19.359 -34.062 3.643 1 89 541 ALA B CA 1
ATOM 9164 C C . ALA B 1 541 ? -20.125 -35.156 4.375 1 89 541 ALA B C 1
ATOM 9166 O O . ALA B 1 541 ? -21.359 -35.25 4.277 1 89 541 ALA B O 1
ATOM 9167 N N . VAL B 1 542 ? -19.422 -36.062 5.035 1 89.12 542 VAL B N 1
ATOM 9168 C CA . VAL B 1 542 ? -20.031 -37.125 5.801 1 89.12 542 VAL B CA 1
ATOM 9169 C C . VAL B 1 542 ? -20.922 -36.562 6.902 1 89.12 542 VAL B C 1
ATOM 9171 O O . VAL B 1 542 ? -22.031 -37.031 7.133 1 89.12 542 VAL B O 1
ATOM 9174 N N . LEU B 1 543 ? -20.359 -35.594 7.574 1 92.12 543 LEU B N 1
ATOM 9175 C CA . LEU B 1 543 ? -21.078 -34.969 8.672 1 92.12 543 LEU B CA 1
ATOM 9176 C C . LEU B 1 543 ? -22.375 -34.344 8.172 1 92.12 543 LEU B C 1
ATOM 9178 O O . LEU B 1 543 ? -23.391 -34.375 8.875 1 92.12 543 LEU B O 1
ATOM 9182 N N . ALA B 1 544 ? -22.391 -33.781 7.062 1 90.62 544 ALA B N 1
ATOM 9183 C CA . ALA B 1 544 ? -23.562 -33.125 6.488 1 90.62 544 ALA B CA 1
ATOM 9184 C C . ALA B 1 544 ? -24.672 -34.125 6.203 1 90.62 544 ALA B C 1
ATOM 9186 O O . ALA B 1 544 ? -25.859 -33.812 6.227 1 90.62 544 ALA B O 1
ATOM 9187 N N . ASP B 1 545 ? -24.234 -35.406 5.938 1 87.88 545 ASP B N 1
ATOM 9188 C CA . ASP B 1 545 ? -25.156 -36.5 5.691 1 87.88 545 ASP B CA 1
ATOM 9189 C C . ASP B 1 545 ? -26.188 -36.125 4.621 1 87.88 545 ASP B C 1
ATOM 9191 O O . ASP B 1 545 ? -27.391 -36.219 4.859 1 87.88 545 ASP B O 1
ATOM 9195 N N . PRO B 1 546 ? -25.781 -35.719 3.42 1 91.81 546 PRO B N 1
ATOM 9196 C CA . PRO B 1 546 ? -26.688 -35.312 2.342 1 91.81 546 PRO B CA 1
ATOM 9197 C C . PRO B 1 546 ? -27.359 -36.5 1.646 1 91.81 546 PRO B C 1
ATOM 9199 O O . PRO B 1 546 ? -26.891 -37.625 1.762 1 91.81 546 PRO B O 1
ATOM 9202 N N . GLU B 1 547 ? -28.406 -36.25 0.972 1 94 547 GLU B N 1
ATOM 9203 C CA . GLU B 1 547 ? -29.109 -37.281 0.211 1 94 547 GLU B CA 1
ATOM 9204 C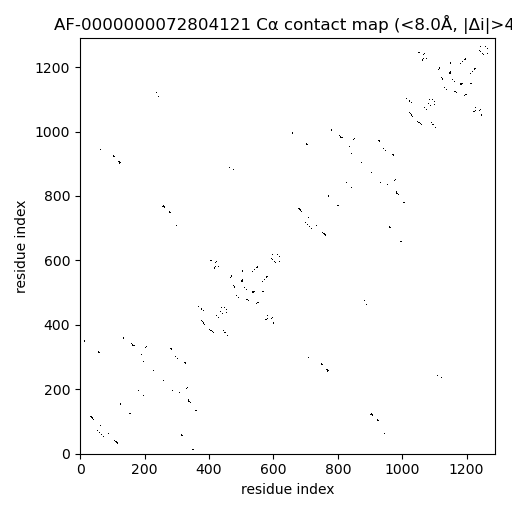 C . GLU B 1 547 ? -28.469 -37.5 -1.157 1 94 547 GLU B C 1
ATOM 9206 O O . GLU B 1 547 ? -28.516 -38.594 -1.717 1 94 547 GLU B O 1
ATOM 9211 N N . VAL B 1 548 ? -27.891 -36.469 -1.626 1 95.06 548 VAL B N 1
ATOM 9212 C CA . VAL B 1 548 ? -27.172 -36.5 -2.898 1 95.06 548 VAL B CA 1
ATOM 9213 C C . VAL B 1 548 ? -25.719 -36.125 -2.686 1 95.06 548 VAL B C 1
ATOM 9215 O O . VAL B 1 548 ? -25.422 -35.156 -1.988 1 95.06 548 VAL B O 1
ATOM 9218 N N . LEU B 1 549 ? -24.844 -36.906 -3.219 1 93.38 549 LEU B N 1
ATOM 9219 C CA . LEU B 1 549 ? -23.406 -36.625 -3.039 1 93.38 549 LEU B CA 1
ATOM 9220 C C . LEU B 1 549 ? -22.734 -36.375 -4.379 1 93.38 549 LEU B C 1
ATOM 9222 O O . LEU B 1 549 ? -22.953 -37.125 -5.34 1 93.38 549 LEU B O 1
ATOM 9226 N N . ILE B 1 550 ? -22 -35.281 -4.426 1 93.38 550 ILE B N 1
ATOM 9227 C CA . ILE B 1 550 ? -21.203 -34.969 -5.605 1 93.38 550 ILE B CA 1
ATOM 9228 C C . ILE B 1 550 ? -19.719 -35.125 -5.289 1 93.38 550 ILE B C 1
ATOM 9230 O O . ILE B 1 550 ? -19.203 -34.5 -4.352 1 93.38 550 ILE B O 1
ATOM 9234 N N . LEU B 1 551 ? -19.047 -35.969 -6.055 1 89.94 551 LEU B N 1
ATOM 9235 C CA . LEU B 1 551 ? -17.625 -36.188 -5.914 1 89.94 551 LEU B CA 1
ATOM 9236 C C . LEU B 1 551 ? -16.875 -35.719 -7.164 1 89.94 551 LEU B C 1
ATOM 9238 O O . LEU B 1 551 ? -16.906 -36.406 -8.195 1 89.94 551 LEU B O 1
ATOM 9242 N N . ASP B 1 552 ? -16.203 -34.594 -7.074 1 88 552 ASP B N 1
ATOM 9243 C CA . ASP B 1 552 ? -15.453 -34.031 -8.195 1 88 552 ASP B CA 1
ATOM 9244 C C . ASP B 1 552 ? -13.961 -34.344 -8.078 1 88 552 ASP B C 1
ATOM 9246 O O . ASP B 1 552 ? -13.188 -33.562 -7.539 1 88 552 ASP B O 1
ATOM 9250 N N . GLU B 1 553 ? -13.484 -35.406 -8.688 1 75.38 553 GLU B N 1
ATOM 9251 C CA . GLU B 1 553 ? -12.109 -35.906 -8.695 1 75.38 553 GLU B CA 1
ATOM 9252 C C . GLU B 1 553 ? -11.531 -35.938 -7.285 1 75.38 553 GLU B C 1
ATOM 9254 O O . GLU B 1 553 ? -10.43 -35.438 -7.043 1 75.38 553 GLU B O 1
ATOM 9259 N N . ALA B 1 554 ? -12.094 -36.562 -6.414 1 64.94 554 ALA B N 1
ATOM 9260 C CA . ALA B 1 554 ? -11.805 -36.5 -4.984 1 64.94 554 ALA B CA 1
ATOM 9261 C C . ALA B 1 554 ? -10.5 -37.219 -4.656 1 64.94 554 ALA B C 1
ATOM 9263 O O . ALA B 1 554 ? -9.992 -37.094 -3.539 1 64.94 554 ALA B O 1
ATOM 9264 N N . THR B 1 555 ? -9.805 -37.906 -5.613 1 62.16 555 THR B N 1
ATOM 9265 C CA . THR B 1 555 ? -8.633 -38.688 -5.254 1 62.16 555 THR B CA 1
ATOM 9266 C C . THR B 1 555 ? -7.434 -38.281 -6.105 1 62.16 555 THR B C 1
ATOM 9268 O O . THR B 1 555 ? -6.426 -39 -6.133 1 62.16 555 THR B O 1
ATOM 9271 N N . SER B 1 556 ? -7.426 -37.281 -6.863 1 58.12 556 SER B N 1
ATOM 9272 C CA . SER B 1 556 ? -6.387 -37 -7.848 1 58.12 556 SER B CA 1
ATOM 9273 C C . SER B 1 556 ? -5.078 -36.594 -7.172 1 58.12 556 SER B C 1
ATOM 9275 O O . SER B 1 556 ? -4 -36.781 -7.738 1 58.12 556 SER B O 1
ATOM 9277 N N . ALA B 1 557 ? -5.039 -36.062 -6.023 1 58.56 557 ALA B N 1
ATOM 9278 C CA . ALA B 1 557 ? -3.799 -35.469 -5.516 1 58.56 557 ALA B CA 1
ATOM 9279 C C . ALA B 1 557 ? -3.209 -36.312 -4.398 1 58.56 557 ALA B C 1
ATOM 9281 O O . ALA B 1 557 ? -2.467 -35.812 -3.551 1 58.56 557 ALA B O 1
ATOM 9282 N N . VAL B 1 558 ? -3.549 -37.688 -4.391 1 62.5 558 VAL B N 1
ATOM 9283 C CA . VAL B 1 558 ? -3.096 -38.438 -3.23 1 62.5 558 VAL B CA 1
ATOM 9284 C C . VAL B 1 558 ? -2.361 -39.688 -3.693 1 62.5 558 VAL B C 1
ATOM 9286 O O . VAL B 1 558 ? -2.527 -40.125 -4.836 1 62.5 558 VAL B O 1
ATOM 9289 N N . ASP B 1 559 ? -1.443 -40.156 -2.887 1 60.41 559 ASP B N 1
ATOM 9290 C CA . ASP B 1 559 ? -0.738 -41.406 -3.152 1 60.41 559 ASP B CA 1
ATOM 9291 C C . ASP B 1 559 ? -1.706 -42.594 -3.178 1 60.41 559 ASP B C 1
ATOM 9293 O O . ASP B 1 559 ? -2.82 -42.5 -2.662 1 60.41 559 ASP B O 1
ATOM 9297 N N . THR B 1 560 ? -1.31 -43.656 -3.844 1 61.38 560 THR B N 1
ATOM 9298 C CA . THR B 1 560 ? -2.129 -44.844 -4.109 1 61.38 560 THR B CA 1
ATOM 9299 C C . THR B 1 560 ? -2.684 -45.438 -2.809 1 61.38 560 THR B C 1
ATOM 9301 O O . THR B 1 560 ? -3.85 -45.812 -2.748 1 61.38 560 THR B O 1
ATOM 9304 N N . LYS B 1 561 ? -1.813 -45.438 -1.802 1 63.06 561 LYS B N 1
ATOM 9305 C CA . LYS B 1 561 ? -2.271 -46 -0.529 1 63.06 561 LYS B CA 1
ATOM 9306 C C . LYS B 1 561 ? -3.393 -45.156 0.064 1 63.06 561 LYS B C 1
ATOM 9308 O O . LYS B 1 561 ? -4.422 -45.688 0.492 1 63.06 561 LYS B O 1
ATOM 9313 N N . THR B 1 562 ? -3.145 -43.938 0.125 1 71.06 562 THR B N 1
ATOM 9314 C CA . THR B 1 562 ? -4.137 -43 0.643 1 71.06 562 THR B CA 1
ATOM 9315 C C . THR B 1 562 ? -5.391 -43.031 -0.225 1 71.06 562 THR B C 1
ATOM 9317 O O . THR B 1 562 ? -6.508 -42.906 0.286 1 71.06 562 THR B O 1
ATOM 9320 N N . GLU B 1 563 ? -5.148 -43.188 -1.511 1 72.88 563 GLU B N 1
ATOM 9321 C CA . GLU B 1 563 ? -6.266 -43.25 -2.447 1 72.88 563 GLU B CA 1
ATOM 9322 C C . GLU B 1 563 ? -7.211 -44.406 -2.1 1 72.88 563 GLU B C 1
ATOM 9324 O O . GLU B 1 563 ? -8.43 -44.25 -2.166 1 72.88 563 GLU B O 1
ATOM 9329 N N . LEU B 1 564 ? -6.609 -45.531 -1.781 1 71.31 564 LEU B N 1
ATOM 9330 C CA . LEU B 1 564 ? -7.422 -46.688 -1.443 1 71.31 564 LEU B CA 1
ATOM 9331 C C . LEU B 1 564 ? -8.234 -46.438 -0.177 1 71.31 564 LEU B C 1
ATOM 9333 O O . LEU B 1 564 ? -9.391 -46.844 -0.084 1 71.31 564 LEU B O 1
ATOM 9337 N N . LEU B 1 565 ? -7.605 -45.781 0.787 1 71.69 565 LEU B N 1
ATOM 9338 C CA . LEU B 1 565 ? -8.289 -45.469 2.033 1 71.69 565 LEU B CA 1
ATOM 9339 C C . LEU B 1 565 ? -9.453 -44.5 1.779 1 71.69 565 LEU B C 1
ATOM 9341 O O . LEU B 1 565 ? -10.547 -44.688 2.32 1 71.69 565 LEU B O 1
ATOM 9345 N N . ILE B 1 566 ? -9.195 -43.562 0.984 1 75.94 566 ILE B N 1
ATOM 9346 C CA . ILE B 1 566 ? -10.211 -42.562 0.653 1 75.94 566 ILE B CA 1
ATOM 9347 C C . ILE B 1 566 ? -11.344 -43.219 -0.125 1 75.94 566 ILE B C 1
ATOM 9349 O O . ILE B 1 566 ? -12.516 -42.938 0.103 1 75.94 566 ILE B O 1
ATOM 9353 N N . GLN B 1 567 ? -10.938 -44.125 -0.994 1 76.31 567 GLN B N 1
ATOM 9354 C CA . GLN B 1 567 ? -11.938 -44.812 -1.793 1 76.31 567 GLN B CA 1
ATOM 9355 C C . GLN B 1 567 ? -12.867 -45.656 -0.91 1 76.31 567 GLN B C 1
ATOM 9357 O O . GLN B 1 567 ? -14.07 -45.719 -1.163 1 76.31 567 GLN B O 1
ATOM 9362 N N . ARG B 1 568 ? -12.352 -46.25 0.073 1 74.62 568 ARG B N 1
ATOM 9363 C CA . ARG B 1 568 ? -13.172 -47.031 1.005 1 74.62 568 ARG B CA 1
ATOM 9364 C C . ARG B 1 568 ? -14.172 -46.125 1.726 1 74.62 568 ARG B C 1
ATOM 9366 O O . ARG B 1 568 ? -15.32 -46.531 1.947 1 74.62 568 ARG B O 1
ATOM 9373 N N . SER B 1 569 ? -13.656 -45.031 2.113 1 76.44 569 SER B N 1
ATOM 9374 C CA . SER B 1 569 ? -14.531 -44.062 2.773 1 76.44 569 SER B CA 1
ATOM 9375 C C . SER B 1 569 ? -15.641 -43.594 1.84 1 76.44 569 SER B C 1
ATOM 9377 O O . SER B 1 569 ? -16.781 -43.438 2.26 1 76.44 569 SER B O 1
ATOM 9379 N N . ILE B 1 570 ? -15.266 -43.344 0.646 1 80.19 570 ILE B N 1
ATOM 9380 C CA . ILE B 1 570 ? -16.219 -42.875 -0.367 1 80.19 570 ILE B CA 1
ATOM 9381 C C . ILE B 1 570 ? -17.266 -43.969 -0.601 1 80.19 570 ILE B C 1
ATOM 9383 O O . ILE B 1 570 ? -18.453 -43.656 -0.719 1 80.19 570 ILE B O 1
ATOM 9387 N N . ASP B 1 571 ? -16.797 -45.219 -0.647 1 78 571 ASP B N 1
ATOM 9388 C CA . ASP B 1 571 ? -17.719 -46.344 -0.864 1 78 571 ASP B CA 1
ATOM 9389 C C . ASP B 1 571 ? -18.766 -46.406 0.248 1 78 571 ASP B C 1
ATOM 9391 O O . ASP B 1 571 ? -19.953 -46.656 -0.016 1 78 571 ASP B O 1
ATOM 9395 N N . ARG B 1 572 ? -18.328 -46.188 1.387 1 76.44 572 ARG B N 1
ATOM 9396 C CA . ARG B 1 572 ? -19.234 -46.188 2.525 1 76.44 572 ARG B CA 1
ATOM 9397 C C . ARG B 1 572 ? -20.203 -45.031 2.477 1 76.44 572 ARG B C 1
ATOM 9399 O O . ARG B 1 572 ? -21.391 -45.156 2.795 1 76.44 572 ARG B O 1
ATOM 9406 N N . LEU B 1 573 ? -19.656 -43.938 2.107 1 79.25 573 LEU B N 1
ATOM 9407 C CA . LEU B 1 573 ? -20.438 -42.688 2.066 1 79.25 573 LEU B CA 1
ATOM 9408 C C . LEU B 1 573 ? -21.5 -42.75 0.973 1 79.25 573 LEU B C 1
ATOM 9410 O O . LEU B 1 573 ? -22.578 -42.156 1.105 1 79.25 573 LEU B O 1
ATOM 9414 N N . THR B 1 574 ? -21.141 -43.406 -0.035 1 82 574 THR B N 1
ATOM 9415 C CA . THR B 1 574 ? -22.016 -43.438 -1.2 1 82 574 THR B CA 1
ATOM 9416 C C . THR B 1 574 ? -23.109 -44.5 -1.027 1 82 574 THR B C 1
ATOM 9418 O O . THR B 1 574 ? -24.094 -44.5 -1.767 1 82 574 THR B O 1
ATOM 9421 N N . GLU B 1 575 ? -22.875 -45.312 0.018 1 80.75 575 GLU B N 1
ATOM 9422 C CA . GLU B 1 575 ? -23.859 -46.375 0.211 1 80.75 575 GLU B CA 1
ATOM 9423 C C . GLU B 1 575 ? -25.25 -45.781 0.487 1 80.75 575 GLU B C 1
ATOM 9425 O O . GLU B 1 575 ? -25.406 -44.938 1.364 1 80.75 575 GLU B O 1
ATOM 9430 N N . ASP B 1 576 ? -26.234 -46.062 -0.236 1 82.5 576 ASP B N 1
ATOM 9431 C CA . ASP B 1 576 ? -27.641 -45.719 -0.087 1 82.5 576 ASP B CA 1
ATOM 9432 C C . ASP B 1 576 ? -27.891 -44.25 -0.423 1 82.5 576 ASP B C 1
ATOM 9434 O O . ASP B 1 576 ? -28.828 -43.656 0.098 1 82.5 576 ASP B O 1
ATOM 9438 N N . ARG B 1 577 ? -26.938 -43.531 -1.067 1 91.38 577 ARG B N 1
ATOM 9439 C CA . ARG B 1 577 ? -27.094 -42.156 -1.494 1 91.38 577 ARG B CA 1
ATOM 9440 C C . ARG B 1 577 ? -26.938 -42.031 -3.008 1 91.38 577 ARG B C 1
ATOM 9442 O O . ARG B 1 577 ? -26.203 -42.781 -3.629 1 91.38 577 ARG B O 1
ATOM 9449 N N . THR B 1 578 ? -27.703 -41.125 -3.527 1 95.12 578 THR B N 1
ATOM 9450 C CA . THR B 1 578 ? -27.484 -40.781 -4.93 1 95.12 578 THR B CA 1
ATOM 9451 C C . THR B 1 578 ? -26.125 -40.094 -5.117 1 95.12 578 THR B C 1
ATOM 9453 O O . THR B 1 578 ? -25.844 -39.094 -4.465 1 95.12 578 THR B O 1
ATOM 9456 N N . THR B 1 579 ? -25.297 -40.688 -5.895 1 93.81 579 THR B N 1
ATOM 9457 C CA . THR B 1 579 ? -23.938 -40.156 -5.996 1 93.81 579 THR B CA 1
ATOM 9458 C C . THR B 1 579 ? -23.594 -39.844 -7.445 1 93.81 579 THR B C 1
ATOM 9460 O O . THR B 1 579 ? -23.812 -40.656 -8.344 1 93.81 579 THR B O 1
ATOM 9463 N N . LEU B 1 580 ? -23.188 -38.594 -7.684 1 94.56 580 LEU B N 1
ATOM 9464 C CA . LEU B 1 580 ? -22.609 -38.156 -8.953 1 94.56 580 LEU B CA 1
ATOM 9465 C C . LEU B 1 580 ? -21.094 -37.969 -8.82 1 94.56 580 LEU B C 1
ATOM 9467 O O . LEU B 1 580 ? -20.641 -37.125 -8.078 1 94.56 580 LEU B O 1
ATOM 9471 N N . ALA B 1 581 ? -20.359 -38.781 -9.531 1 91.06 581 ALA B N 1
ATOM 9472 C CA . ALA B 1 581 ? -18.906 -38.781 -9.336 1 91.06 581 ALA B CA 1
ATOM 9473 C C . ALA B 1 581 ? -18.172 -38.531 -10.648 1 91.06 581 ALA B C 1
ATOM 9475 O O . ALA B 1 581 ? -18.578 -39.062 -11.695 1 91.06 581 ALA B O 1
ATOM 9476 N N . ILE B 1 582 ? -17.25 -37.656 -10.609 1 89.19 582 ILE B N 1
ATOM 9477 C CA . ILE B 1 582 ? -16.312 -37.5 -11.719 1 89.19 582 ILE B CA 1
ATOM 9478 C C . ILE B 1 582 ? -15.023 -38.25 -11.414 1 89.19 582 ILE B C 1
ATOM 9480 O O . ILE B 1 582 ? -14.445 -38.094 -10.336 1 89.19 582 ILE B O 1
ATOM 9484 N N . ALA B 1 583 ? -14.594 -39.156 -12.273 1 76.5 583 ALA B N 1
ATOM 9485 C CA . ALA B 1 583 ? -13.383 -39.938 -12.023 1 76.5 583 ALA B CA 1
ATOM 9486 C C . ALA B 1 583 ? -12.289 -39.594 -13.031 1 76.5 583 ALA B C 1
ATOM 9488 O O . ALA B 1 583 ? -12.57 -39.406 -14.219 1 76.5 583 ALA B O 1
ATOM 9489 N N . HIS B 1 584 ? -11.289 -39.375 -12.508 1 67.56 584 HIS B N 1
ATOM 9490 C CA . HIS B 1 584 ? -10.125 -39.281 -13.383 1 67.56 584 HIS B CA 1
ATOM 9491 C C . HIS B 1 584 ? -9.57 -40.656 -13.688 1 67.56 584 HIS B C 1
ATOM 9493 O O . HIS B 1 584 ? -9.133 -40.938 -14.805 1 67.56 584 HIS B O 1
ATOM 9499 N N . ARG B 1 585 ? -9.648 -41.5 -12.688 1 71.5 585 ARG B N 1
ATOM 9500 C CA . ARG B 1 585 ? -9.242 -42.875 -12.852 1 71.5 585 ARG B CA 1
ATOM 9501 C C . ARG B 1 585 ? -10.461 -43.781 -13.023 1 71.5 585 ARG B C 1
ATOM 9503 O O . ARG B 1 585 ? -11.328 -43.844 -12.148 1 71.5 585 ARG B O 1
ATOM 9510 N N . LEU B 1 586 ? -10.445 -44.531 -14.062 1 77.94 586 LEU B N 1
ATOM 9511 C CA . LEU B 1 586 ? -11.609 -45.344 -14.43 1 77.94 586 LEU B CA 1
ATOM 9512 C C . LEU B 1 586 ? -11.812 -46.5 -13.438 1 77.94 586 LEU B C 1
ATOM 9514 O O . LEU B 1 586 ? -12.922 -47 -13.289 1 77.94 586 LEU B O 1
ATOM 9518 N N . SER B 1 587 ? -10.773 -46.875 -12.734 1 74.19 587 SER B N 1
ATOM 9519 C CA . SER B 1 587 ? -10.859 -47.969 -11.781 1 74.19 587 SER B CA 1
ATOM 9520 C C . SER B 1 587 ? -11.773 -47.625 -10.617 1 74.19 587 SER B C 1
ATOM 9522 O O . SER B 1 587 ? -12.367 -48.5 -9.992 1 74.19 587 SER B O 1
ATOM 9524 N N . THR B 1 588 ? -12.023 -46.406 -10.391 1 74.56 588 THR B N 1
ATOM 9525 C CA . THR B 1 588 ? -12.797 -45.938 -9.242 1 74.56 588 THR B CA 1
ATOM 9526 C C . THR B 1 588 ? -14.289 -45.938 -9.562 1 74.56 588 THR B C 1
ATOM 9528 O O . THR B 1 588 ? -15.125 -45.844 -8.656 1 74.56 588 THR B O 1
ATOM 9531 N N . VAL B 1 589 ? -14.578 -46.062 -10.828 1 79.5 589 VAL B N 1
ATOM 9532 C CA . VAL B 1 589 ? -15.992 -46 -11.18 1 79.5 589 VAL B CA 1
ATOM 9533 C C . VAL B 1 589 ? -16.438 -47.312 -11.812 1 79.5 589 VAL B C 1
ATOM 9535 O O . VAL B 1 589 ? -17.484 -47.344 -12.469 1 79.5 589 VAL B O 1
ATOM 9538 N N . LYS B 1 590 ? -15.656 -48.312 -11.656 1 82.19 590 LYS B N 1
ATOM 9539 C CA . LYS B 1 590 ? -16 -49.625 -12.227 1 82.19 590 LYS B CA 1
ATOM 9540 C C . LYS B 1 590 ? -17.328 -50.125 -11.672 1 82.19 590 LYS B C 1
ATOM 9542 O O . LYS B 1 590 ? -18.078 -50.812 -12.383 1 82.19 590 LYS B O 1
ATOM 9547 N N . ASP B 1 591 ? -17.609 -49.812 -10.461 1 81.69 591 ASP B N 1
ATOM 9548 C CA . ASP B 1 591 ? -18.766 -50.344 -9.781 1 81.69 591 ASP B CA 1
ATOM 9549 C C . ASP B 1 591 ? -19.953 -49.406 -9.859 1 81.69 591 ASP B C 1
ATOM 9551 O O . ASP B 1 591 ? -20.969 -49.594 -9.188 1 81.69 591 ASP B O 1
ATOM 9555 N N . ALA B 1 592 ? -19.875 -48.344 -10.602 1 90.44 592 ALA B N 1
ATOM 9556 C CA . ALA B 1 592 ? -20.984 -47.406 -10.75 1 90.44 592 ALA B CA 1
ATOM 9557 C C . ALA B 1 592 ? -22.172 -48.062 -11.469 1 90.44 592 ALA B C 1
ATOM 9559 O O . ALA B 1 592 ? -21.984 -48.969 -12.281 1 90.44 592 ALA B O 1
ATOM 9560 N N . ASP B 1 593 ? -23.359 -47.594 -11.172 1 92.06 593 ASP B N 1
ATOM 9561 C CA . ASP B 1 593 ? -24.562 -48.125 -11.797 1 92.06 593 ASP B CA 1
ATOM 9562 C C . ASP B 1 593 ? -24.672 -47.688 -13.258 1 92.06 593 ASP B C 1
ATOM 9564 O O . ASP B 1 593 ? -25.219 -48.406 -14.094 1 92.06 593 ASP B O 1
ATOM 9568 N N . SER B 1 594 ? -24.234 -46.5 -13.469 1 93.94 594 SER B N 1
ATOM 9569 C CA . SER B 1 594 ? -24.219 -45.969 -14.82 1 93.94 594 SER B CA 1
ATOM 9570 C C . SER B 1 594 ? -23.016 -45.062 -15.047 1 93.94 594 SER B C 1
ATOM 9572 O O . SER B 1 594 ? -22.625 -44.281 -14.156 1 93.94 594 SER B O 1
ATOM 9574 N N . ILE B 1 595 ? -22.391 -45.25 -16.141 1 94.56 595 ILE B N 1
ATOM 9575 C CA . ILE B 1 595 ? -21.234 -44.438 -16.531 1 94.56 595 ILE B CA 1
ATOM 9576 C C . ILE B 1 595 ? -21.578 -43.625 -17.766 1 94.56 595 ILE B C 1
ATOM 9578 O O . ILE B 1 595 ? -22.016 -44.156 -18.781 1 94.56 595 ILE B O 1
ATOM 9582 N N . LEU B 1 596 ? -21.406 -42.344 -17.656 1 94.69 596 LEU B N 1
ATOM 9583 C CA . LEU B 1 596 ? -21.609 -41.438 -18.781 1 94.69 596 LEU B CA 1
ATOM 9584 C C . LEU B 1 596 ? -20.266 -40.906 -19.312 1 94.69 596 LEU B C 1
ATOM 9586 O O . LEU B 1 596 ? -19.5 -40.312 -18.562 1 94.69 596 LEU B O 1
ATOM 9590 N N . VAL B 1 597 ? -20.031 -41.188 -20.562 1 93.69 597 VAL B N 1
ATOM 9591 C CA . VAL B 1 597 ? -18.812 -40.719 -21.188 1 93.69 597 VAL B CA 1
ATOM 9592 C C . VAL B 1 597 ? -19.078 -39.375 -21.891 1 93.69 597 VAL B C 1
ATOM 9594 O O . VAL B 1 597 ? -19.906 -39.312 -22.812 1 93.69 597 VAL B O 1
ATOM 9597 N N . LEU B 1 598 ? -18.422 -38.375 -21.375 1 92.12 598 LEU B N 1
ATOM 9598 C CA . LEU B 1 598 ? -18.609 -37.031 -21.922 1 92.12 598 LEU B CA 1
ATOM 9599 C C . LEU B 1 598 ? -17.469 -36.656 -22.875 1 92.12 598 LEU B C 1
ATOM 9601 O O . LEU B 1 598 ? -16.297 -36.938 -22.578 1 92.12 598 LEU B O 1
ATOM 9605 N N . GLU B 1 599 ? -17.812 -36.094 -24.016 1 89.12 599 GLU B N 1
ATOM 9606 C CA . GLU B 1 599 ? -16.859 -35.562 -25 1 89.12 599 GLU B CA 1
ATOM 9607 C C . GLU B 1 599 ? -17.391 -34.312 -25.656 1 89.12 599 GLU B C 1
ATOM 9609 O O . GLU B 1 599 ? -18.5 -34.281 -26.188 1 89.12 599 GLU B O 1
ATOM 9614 N N . ASP B 1 600 ? -16.609 -33.25 -25.594 1 85.25 600 ASP B N 1
ATOM 9615 C CA . ASP B 1 600 ? -16.922 -31.969 -26.219 1 85.25 600 ASP B CA 1
ATOM 9616 C C . ASP B 1 600 ? -18.297 -31.469 -25.812 1 85.25 600 ASP B C 1
ATOM 9618 O O . ASP B 1 600 ? -19.062 -30.984 -26.641 1 85.25 600 ASP B O 1
ATOM 9622 N N . GLY B 1 601 ? -18.719 -31.812 -24.578 1 89.25 601 GLY B N 1
ATOM 9623 C CA . GLY B 1 601 ? -19.953 -31.266 -24.031 1 89.25 601 GLY B CA 1
ATOM 9624 C C . GLY B 1 601 ? -21.156 -32.156 -24.25 1 89.25 601 GLY B C 1
ATOM 9625 O O . GLY B 1 601 ? -22.266 -31.828 -23.812 1 89.25 601 GLY B O 1
ATOM 9626 N N . ASP B 1 602 ? -20.891 -33.312 -24.891 1 91.44 602 ASP B N 1
ATOM 9627 C CA . ASP B 1 602 ? -21.984 -34.219 -25.188 1 91.44 602 ASP B CA 1
ATOM 9628 C C . ASP B 1 602 ? -21.75 -35.594 -24.531 1 91.44 602 ASP B C 1
ATOM 9630 O O . ASP B 1 602 ? -20.594 -36 -24.328 1 91.44 602 ASP B O 1
ATOM 9634 N N . VAL B 1 603 ? -22.875 -36.25 -24.219 1 93.62 603 VAL B N 1
ATOM 9635 C CA . VAL B 1 603 ? -22.766 -37.625 -23.766 1 93.62 603 VAL B CA 1
ATOM 9636 C C . VAL B 1 603 ? -22.688 -38.562 -24.969 1 93.62 603 VAL B C 1
ATOM 9638 O O . VAL B 1 603 ? -23.672 -38.719 -25.703 1 93.62 603 VAL B O 1
ATOM 9641 N N . VAL B 1 604 ? -21.625 -39.25 -25.109 1 92.44 604 VAL B N 1
ATOM 9642 C CA . VAL B 1 604 ? -21.391 -40.031 -26.312 1 92.44 604 VAL B CA 1
ATOM 9643 C C . VAL B 1 604 ? -21.703 -41.5 -26.031 1 92.44 604 VAL B C 1
ATOM 9645 O O . VAL B 1 604 ? -22 -42.281 -26.953 1 92.44 604 VAL B O 1
ATOM 9648 N N . GLU B 1 605 ? -21.375 -41.938 -24.812 1 93.88 605 GLU B N 1
ATOM 9649 C CA . GLU B 1 605 ? -21.641 -43.312 -24.406 1 93.88 605 GLU B CA 1
ATOM 9650 C C . GLU B 1 605 ? -22.281 -43.375 -23.031 1 93.88 605 GLU B C 1
ATOM 9652 O O . GLU B 1 605 ? -22.062 -42.5 -22.188 1 93.88 605 GLU B O 1
ATOM 9657 N N . ARG B 1 606 ? -23.188 -44.344 -22.812 1 94.56 606 ARG B N 1
ATOM 9658 C CA . ARG B 1 606 ? -23.828 -44.594 -21.516 1 94.56 606 ARG B CA 1
ATOM 9659 C C . ARG B 1 606 ? -24.016 -46.062 -21.25 1 94.56 606 ARG B C 1
ATOM 9661 O O . ARG B 1 606 ? -24.328 -46.844 -22.156 1 94.56 606 ARG B O 1
ATOM 9668 N N . GLY B 1 607 ? -23.688 -46.469 -20.078 1 93.5 607 GLY B N 1
ATOM 9669 C CA . GLY B 1 607 ? -23.875 -47.844 -19.703 1 93.5 607 GLY B CA 1
ATOM 9670 C C . GLY B 1 607 ? -23.047 -48.25 -18.5 1 93.5 607 GLY B C 1
ATOM 9671 O O . GLY B 1 607 ? -22.5 -47.406 -17.797 1 93.5 607 GLY B O 1
ATOM 9672 N N . THR B 1 608 ? -23.062 -49.5 -18.156 1 93.75 608 THR B N 1
ATOM 9673 C CA . THR B 1 608 ? -22.219 -50.031 -17.094 1 93.75 608 THR B CA 1
ATOM 9674 C C . THR B 1 608 ? -20.812 -50.281 -17.594 1 93.75 608 THR B C 1
ATOM 9676 O O . THR B 1 608 ? -20.547 -50.219 -18.797 1 93.75 608 THR B O 1
ATOM 9679 N N . HIS B 1 609 ? -19.938 -50.562 -16.688 1 91.69 609 HIS B N 1
ATOM 9680 C CA . HIS B 1 609 ? -18.531 -50.812 -17.016 1 91.69 609 HIS B CA 1
ATOM 9681 C C . HIS B 1 609 ? -18.422 -51.938 -18.031 1 91.69 609 HIS B C 1
ATOM 9683 O O . HIS B 1 609 ? -17.766 -51.781 -19.062 1 91.69 609 HIS B O 1
ATOM 9689 N N . GLU B 1 610 ? -19.203 -53.031 -17.781 1 90.31 610 GLU B N 1
ATOM 9690 C CA . GLU B 1 610 ? -19.125 -54.188 -18.625 1 90.31 610 GLU B CA 1
ATOM 9691 C C . GLU B 1 610 ? -19.734 -53.938 -20 1 90.31 610 GLU B C 1
ATOM 9693 O O . GLU B 1 610 ? -19.172 -54.344 -21.031 1 90.31 610 GLU B O 1
ATOM 9698 N N . GLU B 1 611 ? -20.797 -53.188 -19.969 1 93.12 611 GLU B N 1
ATOM 9699 C CA . GLU B 1 611 ? -21.484 -52.875 -21.219 1 93.12 611 GLU B CA 1
ATOM 9700 C C . GLU B 1 611 ? -20.625 -51.969 -22.094 1 93.12 611 GLU B C 1
ATOM 9702 O O . GLU B 1 611 ? -20.578 -52.156 -23.312 1 93.12 611 GLU B O 1
ATOM 9707 N N . LEU B 1 612 ? -19.984 -51.062 -21.469 1 92.12 612 LEU B N 1
ATOM 9708 C CA . LEU B 1 612 ? -19.203 -50.094 -22.219 1 92.12 612 LEU B CA 1
ATOM 9709 C C . LEU B 1 612 ? -17.906 -50.688 -22.75 1 92.12 612 LEU B C 1
ATOM 9711 O O . LEU B 1 612 ? -17.438 -50.312 -23.812 1 92.12 612 LEU B O 1
ATOM 9715 N N . LEU B 1 613 ? -17.375 -51.594 -22 1 89.81 613 LEU B N 1
ATOM 9716 C CA . LEU B 1 613 ? -16.203 -52.312 -22.484 1 89.81 613 LEU B CA 1
ATOM 9717 C C . LEU B 1 613 ? -16.547 -53.156 -23.688 1 89.81 613 LEU B C 1
ATOM 9719 O O . LEU B 1 613 ? -15.758 -53.281 -24.625 1 89.81 613 LEU B O 1
ATOM 9723 N N . ALA B 1 614 ? -17.734 -53.75 -23.609 1 89.38 614 ALA B N 1
ATOM 9724 C CA . ALA B 1 614 ? -18.172 -54.625 -24.688 1 89.38 614 ALA B CA 1
ATOM 9725 C C . ALA B 1 614 ? -18.484 -53.844 -25.953 1 89.38 614 ALA B C 1
ATOM 9727 O O . ALA B 1 614 ? -18.312 -54.344 -27.078 1 89.38 614 ALA B O 1
ATOM 9728 N N . ALA B 1 615 ? -18.922 -52.688 -25.766 1 91.19 615 ALA B N 1
ATOM 9729 C CA . ALA B 1 615 ? -19.297 -51.844 -26.891 1 91.19 615 ALA B CA 1
ATOM 9730 C C . ALA B 1 615 ? -18.062 -51.312 -27.625 1 91.19 615 ALA B C 1
ATOM 9732 O O . ALA B 1 615 ? -18.172 -50.844 -28.766 1 91.19 615 ALA B O 1
ATOM 9733 N N . ASP B 1 616 ? -16.906 -51.438 -27.062 1 85.62 616 ASP B N 1
ATOM 9734 C CA . ASP B 1 616 ? -15.602 -51.094 -27.641 1 85.62 616 ASP B CA 1
ATOM 9735 C C . ASP B 1 616 ? -15.586 -49.688 -28.203 1 85.62 616 ASP B C 1
ATOM 9737 O O . ASP B 1 616 ? -15.156 -49.469 -29.344 1 85.62 616 ASP B O 1
ATOM 9741 N N . GLY B 1 617 ? -16.156 -48.844 -27.531 1 88.5 617 GLY B N 1
ATOM 9742 C CA . GLY B 1 617 ? -16.203 -47.438 -27.953 1 88.5 617 GLY B CA 1
ATOM 9743 C C . GLY B 1 617 ? -15.164 -46.562 -27.25 1 88.5 617 GLY B C 1
ATOM 9744 O O . GLY B 1 617 ? -14.016 -47 -27.094 1 88.5 617 GLY B O 1
ATOM 9745 N N . ARG B 1 618 ? -15.547 -45.344 -26.984 1 86.88 618 ARG B N 1
ATOM 9746 C CA . ARG B 1 618 ? -14.633 -44.344 -26.391 1 86.88 618 ARG B CA 1
ATOM 9747 C C . ARG B 1 618 ? -14.203 -44.781 -25 1 86.88 618 ARG B C 1
ATOM 9749 O O . ARG B 1 618 ? -13.047 -44.594 -24.609 1 86.88 618 ARG B O 1
ATOM 9756 N N . TYR B 1 619 ? -15.039 -45.344 -24.266 1 89.88 619 TYR B N 1
ATOM 9757 C CA . TYR B 1 619 ? -14.75 -45.812 -22.906 1 89.88 619 TYR B CA 1
ATOM 9758 C C . TYR B 1 619 ? -13.688 -46.906 -22.922 1 89.88 619 TYR B C 1
ATOM 9760 O O . TYR B 1 619 ? -12.766 -46.875 -22.094 1 89.88 619 TYR B O 1
ATOM 9768 N N . ALA B 1 620 ? -13.898 -47.812 -23.75 1 86.38 620 ALA B N 1
ATOM 9769 C CA . ALA B 1 620 ? -12.953 -48.906 -23.875 1 86.38 620 ALA B CA 1
ATOM 9770 C C . ALA B 1 620 ? -11.555 -48.406 -24.219 1 86.38 620 ALA B C 1
ATOM 9772 O O . ALA B 1 620 ? -10.555 -48.906 -23.719 1 86.38 620 ALA B O 1
ATOM 9773 N N . THR B 1 621 ? -11.609 -47.438 -25 1 80.44 621 THR B N 1
ATOM 9774 C CA . THR B 1 621 ? -10.344 -46.812 -25.391 1 80.44 621 THR B CA 1
ATOM 9775 C C . THR B 1 621 ? -9.664 -46.156 -24.203 1 80.44 621 THR B C 1
ATOM 9777 O O . THR B 1 621 ? -8.453 -46.281 -24.016 1 80.44 621 THR B O 1
ATOM 9780 N N . LEU B 1 622 ? -10.43 -45.438 -23.484 1 81.12 622 LEU B N 1
ATOM 9781 C CA . LEU B 1 622 ? -9.898 -44.75 -22.312 1 81.12 622 LEU B CA 1
ATOM 9782 C C . LEU B 1 622 ? -9.414 -45.75 -21.281 1 81.12 622 LEU B C 1
ATOM 9784 O O . LEU B 1 622 ? -8.383 -45.562 -20.625 1 81.12 622 LEU B O 1
ATOM 9788 N N . TRP B 1 623 ? -10.156 -46.812 -21.094 1 80.38 623 TRP B N 1
ATOM 9789 C CA . TRP B 1 623 ? -9.82 -47.875 -20.141 1 80.38 623 TRP B CA 1
ATOM 9790 C C . TRP B 1 623 ? -8.508 -48.562 -20.516 1 80.38 623 TRP B C 1
ATOM 9792 O O . TRP B 1 623 ? -7.672 -48.844 -19.656 1 80.38 623 TRP B O 1
ATOM 9802 N N . ALA B 1 624 ? -8.375 -48.844 -21.719 1 70.44 624 ALA B N 1
ATOM 9803 C CA . ALA B 1 624 ? -7.16 -49.5 -22.203 1 70.44 624 ALA B CA 1
ATOM 9804 C C . ALA B 1 624 ? -5.949 -48.594 -22.016 1 70.44 624 ALA B C 1
ATOM 9806 O O . ALA B 1 624 ? -4.863 -49.062 -21.656 1 70.44 624 ALA B O 1
ATOM 9807 N N . ALA B 1 625 ? -6.281 -47.406 -22.203 1 65.69 625 ALA B N 1
ATOM 9808 C CA . ALA B 1 625 ? -5.203 -46.438 -22.047 1 65.69 625 ALA B CA 1
ATOM 9809 C C . ALA B 1 625 ? -4.742 -46.375 -20.594 1 65.69 625 ALA B C 1
ATOM 9811 O O . ALA B 1 625 ? -3.547 -46.25 -20.312 1 65.69 625 ALA B O 1
ATOM 9812 N N . GLN B 1 626 ? -5.664 -46.438 -19.672 1 65 626 GLN B N 1
ATOM 9813 C CA . GLN B 1 626 ? -5.34 -46.344 -18.25 1 65 626 GLN B CA 1
ATOM 9814 C C . GLN B 1 626 ? -4.824 -47.656 -17.703 1 65 626 GLN B C 1
ATOM 9816 O O . GLN B 1 626 ? -4.02 -47.688 -16.766 1 65 626 GLN B O 1
ATOM 9821 N N . ALA B 1 627 ? -5.438 -48.812 -18.094 1 55.94 627 ALA B N 1
ATOM 9822 C CA . ALA B 1 627 ? -4.992 -50.125 -17.688 1 55.94 627 ALA B CA 1
ATOM 9823 C C . ALA B 1 627 ? -3.545 -50.375 -18.109 1 55.94 627 ALA B C 1
ATOM 9825 O O . ALA B 1 627 ? -2.771 -51 -17.359 1 55.94 627 ALA B O 1
ATOM 9826 N N . GLY B 1 628 ? -3.283 -50 -19.297 1 46.16 628 GLY B N 1
ATOM 9827 C CA . GLY B 1 628 ? -1.9 -50.094 -19.734 1 46.16 628 GLY B CA 1
ATOM 9828 C C . GLY B 1 628 ? -0.942 -49.312 -18.859 1 46.16 628 GLY B C 1
ATOM 9829 O O . GLY B 1 628 ? 0.161 -49.781 -18.562 1 46.16 628 GLY B O 1
ATOM 9830 N N . ASP B 1 629 ? -1.444 -48.219 -18.422 1 47 629 ASP B N 1
ATOM 9831 C CA . ASP B 1 629 ? -0.649 -47.406 -17.5 1 47 629 ASP B CA 1
ATOM 9832 C C . ASP B 1 629 ? -0.495 -48.094 -16.141 1 47 629 ASP B C 1
ATOM 9834 O O . ASP B 1 629 ? 0.569 -48.031 -15.531 1 47 629 ASP B O 1
ATOM 9838 N N . ARG B 1 630 ? -1.507 -48.812 -15.555 1 47.25 630 ARG B N 1
ATOM 9839 C CA . ARG B 1 630 ? -1.487 -49.562 -14.305 1 47.25 630 ARG B CA 1
ATOM 9840 C C . ARG B 1 630 ? -0.58 -50.781 -14.414 1 47.25 630 ARG B C 1
ATOM 9842 O O . ARG B 1 630 ? 0.135 -51.125 -13.469 1 47.25 630 ARG B O 1
ATOM 9849 N N . GLU B 1 631 ? -0.84 -51.562 -15.453 1 42.94 631 GLU B N 1
ATOM 9850 C CA . GLU B 1 631 ? 0.05 -52.688 -15.625 1 42.94 631 GLU B CA 1
ATOM 9851 C C . GLU B 1 631 ? 1.509 -52.25 -15.695 1 42.94 631 GLU B C 1
ATOM 9853 O O . GLU B 1 631 ? 2.387 -52.906 -15.117 1 42.94 631 GLU B O 1
ATOM 9858 N N . LEU B 1 632 ? 1.671 -51.188 -16.234 1 40.22 632 LEU B N 1
ATOM 9859 C CA . LEU B 1 632 ? 3.027 -50.656 -16.266 1 40.22 632 LEU B CA 1
ATOM 9860 C C . LEU B 1 632 ? 3.436 -50.094 -14.906 1 40.22 632 LEU B C 1
ATOM 9862 O O . LEU B 1 632 ? 4.574 -50.312 -14.469 1 40.22 632 LEU B O 1
ATOM 9866 N N . ALA B 1 633 ? 2.51 -49.5 -14.18 1 42.91 633 ALA B N 1
ATOM 9867 C CA . ALA B 1 633 ? 2.738 -49.062 -12.805 1 42.91 633 ALA B CA 1
ATOM 9868 C C . ALA B 1 633 ? 2.826 -50.25 -11.852 1 42.91 633 ALA B C 1
ATOM 9870 O O . ALA B 1 633 ? 3.682 -50.281 -10.961 1 42.91 633 ALA B O 1
ATOM 9871 N N . ALA B 1 634 ? 1.96 -51.281 -11.898 1 43.09 634 ALA B N 1
ATOM 9872 C CA . ALA B 1 634 ? 1.983 -52.5 -11.109 1 43.09 634 ALA B CA 1
ATOM 9873 C C . ALA B 1 634 ? 3.254 -53.312 -11.383 1 43.09 634 ALA B C 1
ATOM 9875 O O . ALA B 1 634 ? 3.877 -53.812 -10.453 1 43.09 634 ALA B O 1
ATOM 9876 N N . GLU B 1 635 ? 3.562 -53.438 -12.555 1 42.16 635 GLU B N 1
ATOM 9877 C CA . GLU B 1 635 ? 4.801 -54.125 -12.859 1 42.16 635 GLU B CA 1
ATOM 9878 C C . GLU B 1 635 ? 6.008 -53.406 -12.266 1 42.16 635 GLU B C 1
ATOM 9880 O O . GLU B 1 635 ? 6.938 -54.062 -11.766 1 42.16 635 GLU B O 1
ATOM 9885 N N . ALA B 1 636 ? 5.938 -52.188 -12.195 1 41.09 636 ALA B N 1
ATOM 9886 C CA . ALA B 1 636 ? 6.992 -51.438 -11.539 1 41.09 636 ALA B CA 1
ATOM 9887 C C . ALA B 1 636 ? 6.957 -51.625 -10.023 1 41.09 636 ALA B C 1
ATOM 9889 O O . ALA B 1 636 ? 8.008 -51.75 -9.383 1 41.09 636 ALA B O 1
ATOM 9890 N N . LEU B 1 637 ? 5.824 -51.75 -9.445 1 37.97 637 LEU B N 1
ATOM 9891 C CA . LEU B 1 637 ? 5.684 -52.062 -8.023 1 37.97 637 LEU B CA 1
ATOM 9892 C C . LEU B 1 637 ? 6.117 -53.5 -7.734 1 37.97 637 LEU B C 1
ATOM 9894 O O . LEU B 1 637 ? 6.746 -53.75 -6.703 1 37.97 637 LEU B O 1
ATOM 9898 N N . ILE B 1 638 ? 5.641 -54.469 -8.523 1 40.09 638 ILE B N 1
ATOM 9899 C CA . ILE B 1 638 ? 6.039 -55.844 -8.328 1 40.09 638 ILE B CA 1
ATOM 9900 C C . ILE B 1 638 ? 7.551 -56 -8.484 1 40.09 638 ILE B C 1
ATOM 9902 O O . ILE B 1 638 ? 8.203 -56.688 -7.707 1 40.09 638 ILE B O 1
ATOM 9906 N N . GLU B 1 639 ? 8.078 -55.344 -9.43 1 38.44 639 GLU B N 1
ATOM 9907 C CA . GLU B 1 639 ? 9.531 -55.438 -9.555 1 38.44 639 GLU B CA 1
ATOM 9908 C C . GLU B 1 639 ? 10.234 -54.781 -8.375 1 38.44 639 GLU B C 1
ATOM 9910 O O . GLU B 1 639 ? 11.266 -55.25 -7.91 1 38.44 639 GLU B O 1
ATOM 9915 N N . ASN B 1 640 ? 9.648 -53.719 -7.922 1 38.84 640 ASN B N 1
ATOM 9916 C CA . ASN B 1 640 ? 10.266 -53.156 -6.738 1 38.84 640 ASN B CA 1
ATOM 9917 C C . ASN B 1 640 ? 9.984 -53.969 -5.488 1 38.84 640 ASN B C 1
ATOM 9919 O O . ASN B 1 640 ? 10.695 -53.844 -4.488 1 38.84 640 ASN B O 1
ATOM 9923 N N . SER B 1 641 ? 8.797 -54.562 -5.41 1 40.47 641 SER B N 1
ATOM 9924 C CA . SER B 1 641 ? 8.57 -55.406 -4.254 1 40.47 641 SER B CA 1
ATOM 9925 C C . SER B 1 641 ? 9.414 -56.688 -4.328 1 40.47 641 SER B C 1
ATOM 9927 O O . SER B 1 641 ? 9.609 -57.375 -3.324 1 40.47 641 SER B O 1
ATOM 9929 N N . GLY B 1 642 ? 9.766 -57.125 -5.562 1 36.84 642 GLY B N 1
ATOM 9930 C CA . GLY B 1 642 ? 10.609 -58.312 -5.59 1 36.84 642 GLY B CA 1
ATOM 9931 C C . GLY B 1 642 ? 12.023 -58.062 -5.098 1 36.84 642 GLY B C 1
ATOM 9932 O O . GLY B 1 642 ? 12.766 -59 -4.805 1 36.84 642 GLY B O 1
ATOM 9933 N N . SER B 1 643 ? 12.531 -56.906 -5.336 1 37.34 643 SER B N 1
ATOM 9934 C CA . SER B 1 643 ? 13.914 -56.75 -4.887 1 37.34 643 SER B CA 1
ATOM 9935 C C . SER B 1 643 ? 13.984 -56.531 -3.375 1 37.34 643 SER B C 1
ATOM 9937 O O . SER B 1 643 ? 15.07 -56.469 -2.801 1 37.34 643 SER B O 1
ATOM 9939 N N . GLN B 1 644 ? 12.797 -56.125 -2.773 1 34.31 644 GLN B N 1
ATOM 9940 C CA . GLN B 1 644 ? 12.961 -56.062 -1.324 1 34.31 644 GLN B CA 1
ATOM 9941 C C . GLN B 1 644 ? 12.734 -57.438 -0.685 1 34.31 644 GLN B C 1
ATOM 9943 O O . GLN B 1 644 ? 12.828 -57.594 0.536 1 34.31 644 GLN B O 1
ATOM 9948 N N . ALA B 1 645 ? 12.383 -58.531 -1.566 1 31.56 645 ALA B N 1
ATOM 9949 C CA . ALA B 1 645 ? 12.492 -59.812 -0.855 1 31.56 645 ALA B CA 1
ATOM 9950 C C . ALA B 1 645 ? 13.906 -60.375 -0.962 1 31.56 645 ALA B C 1
ATOM 9952 O O . ALA B 1 645 ? 14.523 -60.312 -2.027 1 31.56 645 ALA B O 1
#

Foldseek 3Di:
DPCPVPPQLLNLLLVPDPPLVVVLCVPQVPPLVVLVVLLLVLLLLLLLLVLLLLLLQLLCVCCQVVVPDDNDDPPDDPVVADRDNVRNVVCSVVSNVVSVVSNVVSNVSNLVSLLVSLVSSLVVLLVLLVVLVVLAFPLSVVPDDPVVSVCLNPVLSVLSSCLSNPLVSLVSNLCSNVVSLLVVLCVQPVVLSCLLCVLVVVLVVLLVVLLVVLVVLVVQLVVLVVVLVVLVVVCVVCVVVCVVVVVPVVSVVVSVVSVVSNVVSVVVNVVSVVCSLVVLVVSLVVSLVSSCVQLVCCVVVVARPDPDHDHDDPSSSSSSNVSSNVSSVSSSCVNVSVVSVVSNSSSSSSSVSSVPPDRPQAADPAADDCPPFQAKKWWFQFWDDSPVVVPPPPVPPDRPDRPAILAGGDTDIFGQLAEEEEEEDPSLCQVVVVCVQLPSDDTPDTAMDGPPHGPSRHHSLNSNLQEFEQAPLQFAAFFFLLCRLCVPPVVDDPVLLLVLLVLLVLQVVQCVDPVRRRDTLGGRSVNDDPLNSLSSSSSSSLSSLHQEYEAHQSQVRDDPVSSVSNLNSVVVSSGRHHYYYYHPQVVSCQPGQKYFYGGSNDGDDMGHNVVVCVVVPPSVVVNVVVVVVVVVVVVVVVVVVVVVD/DPCPVPCQLLNLLLVPDPPLVVVLCVPQVPPLVVLVVLLLVLLLLLLLLVLLLLLLQLLCVCCQVVVPDANDDPPDDPVVADRDSVRNVVVSVVSNVVSVVSNVVSNVSNLVSLLVSLVSSLVVLLVLLVVLVVLAFPLSVVPDDPVVSVCLNPVLSVLSSCLSNPLVSLVSNLCSNVVSLLVVLCVQPVVLSCLLCVLVVVLVVLLVVLLVVLVVLVVQLVVLVVVLVVLVVVCVVCVVVCVVVVVVVVSVVVSVVSVVSNVVSVVVNVVSVVCSLVVLVVSLVVSLVRSCVQLVCCVVVVARPDPDHDHDDPSSSSSSNVSSNVSSVSSSCVNVSVVSVVSNSSSSSSSVSSVPDDRPQAADPAADDCPPFQAKKWWFQFWDDSPVVVPPPPVPPDRPDRDQILAGGDTDIFGFLAEEEEEEDPSLCLVVVVCVQLPSDDTPDTAMDTPRHGVSRHHSLNSNLQEFEQAPLQFAAFFFLLCRLCVVPVVDDPVLLLVLLVLLVLQVVQCVDPVRRRDTLGGRSVNDDPLNSLSSSSSSSLSSLHQEYEAHQSQVRDDPVSSVSNLNSVVVSSGRHGYYYYHPQVVSCQPGQKYFYGGSNYGDDMDHNVVVCVVVPPSVVVNVVVVVVVVVVVVVVVVVVVVVD

Sequence (1290 aa):
MSTTDDETPFDAYREDVDRPLSRLFREYAPGRLGWFSAGMVANFVARMASLVPPLLLGVAIDAIFLEAGAFELPLVPDAWLPTGDMAQFQFTITAIAVSFLVVALFTWIYGVTANLFAHSVMHAVRVDCFQKMQRLDTAFFDEKQTGEVMAVLNNDTQNLEMFLDNALMNSARLLVMVGGITAVLFYLNWQLAIVTLFAVPAMVGFTIWFMRVVEPRYVRQRSAVGRLNTRLENAISGMGLTKTTSSEAYEVDRVRGSSRNLFDRTMDVLKLSYLYRPGMELLAGLAFAATFLVGGLWLTTGTAPGPLTGTLSVGDFVVFLMLTQRIVDPLAEVSNIVDQYENAKASSERVFGLMEIPVAIDDPDDPVDITP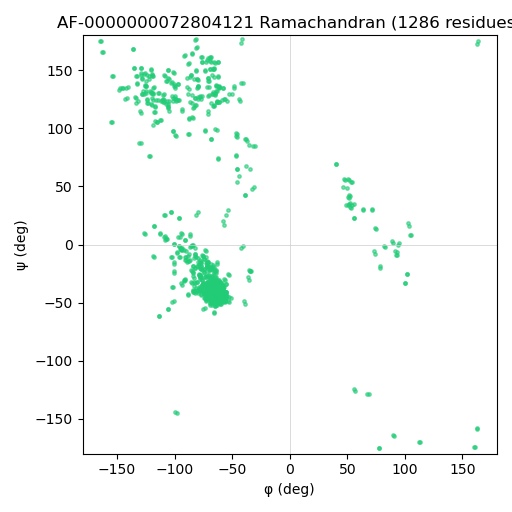VDGRVTYEDVSFSYDNTVARHNADGTETAFEEPVLEDISFEAAPGETVAFVGPTGAGKSTVLKLLLRLYDVQEGAVRIDGHDIRDVSLADLRSAVGYVSQDTFLFDGTIADNIRYGHFDADDEAVREAAKAAQAHEFITELPEGYETRVGERGVKLSGGQRQRVALARAVLADPEVLILDEATSAVDTKTELLIQRSIDRLTEDRTTLAIAHRLSTVKDADSILVLEDGDVVERGTHEELLAADGRYATLWAAQAGDRELAAEALIENSGSQAMSTTDDETPFDAYREDVDRPLSRLFREYAPGRLGWFSAGMVANFVARMASLVPPLLLGVAIDAIFLEAGAFELPLVPDAWLPTGDMAQFQFTITAIAVSFLVVALFTWIYGVTANLFAHSVMHAVRVDCFQKMQRLDTAFFDEKQTGEVMAVLNNDTQNLEMFLDNALMNSARLLVMVGGITAVLFYLNWQLAIVTLFAVPAMVGFTIWFMRVVEPRYVRQRSAVGRLNTRLENAISGMGLTKTTSSEAYEVDRVRGSSRNLFDRTMDVLKLSYLYRPGMELLAGLAFAATFLVGGLWLTTGTAPGPLTGTLSVGDFVVFLMLTQRIVDPLAEVSNIVDQYENAKASSERVFGLMEIPVAIDDPDDPVDITPVDGRVTYEDVSFSYDNTVARHNADGTETAFEEPVLEDISFEAAPGETVAFVGPTGAGKSTVLKLLLRLYDVQEGAVRIDGHDIRDVSLADLRSAVGYVSQDTFLFDGTIADNIRYGHFDADDEAVREAAKAAQAHEFITELPEGYETRVGERGVKLSGGQRQRVALARAVLADPEVLILDEATSAVDTKTELLIQRSIDRLTEDRTTLAIAHRLSTVKDADSILVLEDGDVVERGTHEELLAADGRYATLWAAQAGDRELAAEALIENSGSQA

pLDDT: mean 83.78, std 14.17, range [19.39, 97.38]

Nearest PDB structures (foldseek):
  4q4a-assembly1_A  TM=8.763E-01  e=2.512E-37  Thermotoga maritima MSB8
  6quz-assembly1_B  TM=8.083E-01  e=7.307E-39  Thermotoga maritima MSB8
  4a82-assembly1_A  TM=7.597E-01  e=1.037E-37  Homo sapiens
  6pan-assembly1_A  TM=8.100E-01  e=3.242E-34  Novosphingobium aromaticivorans DSM 12444
  7ekl-assembly1_A  TM=8.156E-01  e=7.510E-34  Homo sapiens

InterPro domains:
  IPR003439 ABC transporter-like, ATP-binding domain [PF00005] (407-556)
  IPR003439 ABC transporter-like, ATP-binding domain [PS50893] (377-625)
  IPR003593 AAA+ ATPase domain [SM00382] (416-602)
  IPR011527 ABC transporter type 1, transmembrane domain [PF00664] (38-325)
  IPR011527 ABC transporter type 1, transmembrane domain [PS50929] (38-343)
  IPR017871 ABC transporter-like, conserved site [PS00211] (528-542)
  IPR027417 P-loop containing nucleoside triphosphate hydrolase [G3DSA:3.40.50.300] (367-638)
  IPR027417 P-loop containing nucleoside triphosphate hydrolase [SSF52540] (366-626)
  IPR036640 ABC transporter type 1, transmembrane domain superfamily [G3DSA:1.20.1560.10] (12-364)
  IPR036640 ABC transporter type 1, transmembrane domain superfamily [SSF90123] (23-364)
  IPR039421 Type 1 protein exporter [PTHR24221] (75-622)

Secondary structure (DSSP, 8-state):
--------HHHHHHTT-SSHHHHHHHHHSTT-HHHHHHHHHHHHHHHHHHTHHHHHHHHIIIIIIS--S----TTS-GGGS--SHHHHHHHHHHHHHHHHHHHHHHHHHHHHHHHHHHHHHHHHHHHHHHHHHHHS-HHHHHHS-HHHHHHIIIIIHHHHHHIIIIIHHHHHHHHHHHHHHHHHHHHH-HHHHHHHHTHHHHHHHHHHHHHHHHHHHHHHHHHHHHHHHHHHHHHHHTHHHHHHTT-HHHHHHHHHHHHHHHHHHHHHHHHHHHHHHHHHHHHHHHHHHHHHHHHHHHHHHSS--TT--S---HHHHHHHHHHHHHTHHHHHTHHHHHHHHHHHHHHHHHHHHHHHS--SS---SSPBP-PSP---EEEEEEEE----------TT---------SEEEEEEEE-TT-EEEEE--TTSSHHHHHHHHTTSS--SEEEEEETTEEGGGB-HHHHHHHEEEE-SS----SSBHHHHHHTT-TT--HHHHHHHHHHTT-HHHHHHSTTGGG-B--GGGTTS-HHHHHHHHHHHHHHH--SEEEEESTTTTS-HHHHHHHHHHHHHHHTTSEEEEE-SSGGGGTT-SEEEEEETTEEEEEE-HHHHHHHTSHHHHHHHHHHHHHHHHHHHHHHHHHS--/--------HHHHHHTT-SSHHHHHHHHHSTT-HHHHHHHHHHHHHHHHHHTHHHHHHHHIIIIIIS--S----TTS-GGGS--SHHHHHHHHHHHHHHHHHHHHHHHHHHHHHHHHHHHHHHHHHHHHHHHHHHHS-HHHHHHS-HHHHHHIIIIIHHHHHHIIIIIHHHHHHHHHHHHHHHHHHHHH-HHHHHHHHTHHHHHHHHHHHHHHHHHHHHHHHHHHHHHHHHHHHHHHHTHHHHHHTT-HHHHHHHHHHHHHHHHHHHHHHHHHHHHHHHHHHHHHHHHHHHHHHHHHHHHHHSS--TT--S---HHHHHHHHHHHHHTHHHHHTHHHHHHHHHHHHHHHHHHHHHHHS--SS---SSPBP-PSP---EEEEEEEE----------TT---------SEEEEEEEE-TT-EEEEE--TTSSHHHHHHHHTTSS--SEEEEEETTEEGGGB-HHHHHHHEEEE-SS----SSBHHHHHHTT-TT--HHHHHHHHHHTT-HHHHHHSTTGGG-B--GGGTTS-HHHHHHHHHHHHHHH--SEEEEESTTTTS-HHHHHHHHHHHHHHHTTSEEEEE-SSGGGGTT-SEEEEEETTEEEEEE-HHHHHHHTSHHHHHHHHHHHHHHHHHHHHHHHHHS--

Radius of gyration: 39.94 Å; Cα contacts (8 Å, |Δi|>4): 1968; chains: 2; bounding box: 86×121×90 Å

Organism: NCBI:txid2691917